Protein AF-0000000080867772 (afdb_homodimer)

Secondary structure (DSSP, 8-state):
----EEEBPTTTTHHHHTT--EEEGGGB-TTTS-GGGSPTT-EEEEE-TTS-EEEEEEE-TTSSEEEEEEESSTT--S-HHHHHHHHHHHHHHHHHH-SSSEEEEEEGGGGT-TTEEEEEETTEEEEEE-SHHHHHTHHHHHHHHHHHT--SEEEEEE--HHHHHTTPPPEEEEEEE---SS-EEEETTEEEE--TTTSSTTS--GGGHHHHHHHHTT-TT-EEEEES-TTTHHHHHHHHTT-SEEEEEES-HHHHHHHHHHHHHTT-TTTEEEEES-HHHHHHHHHHTT--EEEEEE-PPPS-SSGGGHHHHHHHHHHHHHHHHTTEEEEEEEEEEE--TTS-HHHHHHHHHHHHHHTT-EEEEEEEE---TTSPBPTT-GGG---EEEEEEEE--/---EEEEBPTTTTHHHHTT--EEEGGGB-TTTS-GGGSPTT-EEEEE-TTS-EEEEEEE-TTSSEEEEEEESSTT--S-HHHHHHHHHHHHHHHHHH-SSSEEEEEEGGGGT-TTEEEEEETTEEEEEE-SHHHHHTHHHHHHHHHHHT--SEEEEEE--HHHHHTTPPPEEEEEEE---SS-EEEETTEEEE--TTTSSTTS--GGGHHHHHHHHTT-TT-EEEEES-TTTHHHHHHHHTT-SEEEEEES-HHHHHHHHHHHHHTT-TTTEEEEES-HHHHHHHHHHTT--EEEEEE-PPPS-SSGGGHHHHHHHHHHHHHHHHTTEEEEEEEEEEE--TTS-HHHHHHHHHHHHHHTT-EEEEEEEE---TTSPBPTT-GGG---EEEEEEEE--

Nearest PDB structures (foldseek):
  2as0-assembly1_B  TM=9.443E-01  e=1.369E-43  Pyrococcus horikoshii
  2cww-assembly1_A-2  TM=9.146E-01  e=2.045E-39  Thermus thermophilus HB8
  3vse-assembly4_D  TM=9.053E-01  e=2.136E-34  Staphylococcus aureus subsp. aureus Mu50
  3vse-assembly1_A  TM=8.971E-01  e=1.516E-34  Staphylococcus aureus subsp. aureus Mu50
  3vse-assembly3_C  TM=9.088E-01  e=1.774E-33  Staphylococcus aureus subsp. aureus Mu50

Solvent-accessible surface area (backbone atoms only — not comparable to full-atom values): 39852 Å² total; per-residue (Å²): 127,85,76,46,61,41,35,26,29,82,78,52,49,53,55,47,72,60,60,30,47,72,37,45,54,89,35,46,28,47,85,84,28,55,49,84,78,49,60,66,21,42,65,24,35,32,19,37,60,85,62,50,74,53,7,16,24,25,28,29,60,83,29,64,65,17,27,40,49,64,28,69,43,58,86,42,64,91,44,43,66,51,46,35,51,42,50,49,55,32,46,54,54,47,59,65,75,38,97,58,61,52,44,39,53,34,42,14,61,33,52,62,38,60,44,33,37,29,38,32,38,64,49,35,34,36,33,28,54,33,31,44,36,46,52,69,40,43,68,42,46,53,51,23,44,42,73,74,66,52,54,56,19,34,32,40,44,28,70,50,70,57,20,50,64,55,72,45,81,69,48,73,46,73,78,36,67,66,78,65,99,68,47,52,43,62,58,97,91,38,58,38,73,41,41,59,84,79,42,63,81,62,26,65,73,61,43,44,51,58,47,47,55,58,50,34,70,68,26,60,70,26,37,35,38,21,40,56,27,51,57,21,72,59,37,45,44,27,41,75,40,41,20,58,32,24,41,31,24,24,66,46,61,70,32,44,52,40,25,52,49,25,18,47,74,65,73,33,53,89,32,49,44,75,44,79,34,51,65,69,58,47,48,51,51,39,50,76,70,64,49,69,24,40,30,40,38,39,50,53,78,59,64,26,88,48,77,89,33,38,69,62,20,52,50,50,51,28,51,51,47,32,57,54,54,70,28,37,44,65,74,11,38,37,37,48,38,41,58,18,67,72,56,50,70,68,53,54,42,48,32,50,35,51,26,29,51,74,68,71,39,43,55,25,37,39,42,72,40,48,49,21,55,53,42,24,22,26,60,56,39,68,80,54,61,34,42,40,31,37,34,28,40,36,30,67,129,127,88,76,46,62,42,34,27,29,82,80,52,50,53,56,48,73,58,61,29,47,72,37,44,55,89,36,45,28,47,86,85,29,54,50,84,76,49,61,66,21,42,65,25,33,32,18,37,60,86,62,50,74,54,7,15,24,27,27,29,59,84,28,66,66,17,27,39,48,64,29,72,44,58,86,41,63,90,43,44,69,51,47,35,52,41,51,49,55,33,45,55,53,47,58,66,73,36,96,59,61,51,44,38,53,33,41,14,60,33,51,62,38,60,44,34,36,29,39,31,37,64,50,34,35,34,31,29,55,33,30,45,36,45,50,69,40,43,68,42,46,53,52,23,44,42,71,74,67,54,54,55,19,34,32,42,44,28,70,48,69,58,20,50,63,54,73,46,81,69,46,73,45,72,79,36,68,65,80,64,98,68,47,51,42,62,58,97,92,38,58,40,72,41,42,58,84,79,43,64,81,62,27,67,73,59,42,44,51,58,48,46,55,58,50,33,70,68,26,60,69,26,36,35,38,20,39,54,25,51,56,21,72,61,36,45,44,27,41,76,40,41,21,58,32,25,40,30,24,23,66,47,61,71,32,44,52,41,24,52,50,26,19,47,74,66,74,32,52,90,32,47,45,77,43,76,34,52,66,70,57,47,48,51,50,38,52,74,70,66,50,69,25,42,30,41,38,40,49,50,77,61,63,26,89,49,77,89,33,39,68,62,20,52,50,49,52,28,51,51,48,32,57,53,55,69,28,37,45,66,74,13,37,37,38,48,39,41,57,17,65,71,56,48,70,70,52,55,41,49,32,50,35,51,28,30,50,74,66,73,38,43,58,25,37,39,40,73,40,48,48,20,56,54,42,24,21,26,58,56,38,66,79,53,62,33,41,40,32,36,33,29,42,38,29,67,129

Structure (mmCIF, N/CA/C/O backbone):
data_AF-0000000080867772-model_v1
#
loop_
_entity.id
_entity.type
_entity.pdbx_description
1 polymer 'Class I SAM-dependent rRNA methyltransferase'
#
loop_
_atom_site.group_PDB
_atom_site.id
_atom_site.type_symbol
_atom_site.label_atom_id
_atom_site.label_alt_id
_atom_site.label_comp_id
_atom_site.label_asym_id
_atom_site.label_entity_id
_atom_site.label_seq_id
_atom_site.pdbx_PDB_ins_code
_atom_site.Cartn_x
_atom_site.Cartn_y
_atom_site.Cartn_z
_atom_site.occupancy
_atom_site.B_iso_or_equiv
_atom_site.auth_seq_id
_atom_site.auth_comp_id
_atom_site.auth_asym_id
_atom_site.auth_atom_id
_atom_site.pdbx_PDB_model_num
ATOM 1 N N . MET A 1 1 ? 3.357 -47.375 -10.312 1 36 1 MET A N 1
ATOM 2 C CA . MET A 1 1 ? 4.465 -46.906 -9.492 1 36 1 MET A CA 1
ATOM 3 C C . MET A 1 1 ? 3.99 -46.531 -8.086 1 36 1 MET A C 1
ATOM 5 O O . MET A 1 1 ? 2.951 -45.875 -7.93 1 36 1 MET A O 1
ATOM 9 N N . THR A 1 2 ? 4.18 -47.156 -7.055 1 45.31 2 THR A N 1
ATOM 10 C CA . THR A 1 2 ? 3.715 -47.031 -5.676 1 45.31 2 THR A CA 1
ATOM 11 C C . THR A 1 2 ? 3.844 -45.594 -5.195 1 45.31 2 THR A C 1
ATOM 13 O O . THR A 1 2 ? 4.941 -45.031 -5.191 1 45.31 2 THR A O 1
ATOM 16 N N . GLN A 1 3 ? 2.855 -44.812 -5.242 1 62.12 3 GLN A N 1
ATOM 17 C CA . GLN A 1 3 ? 2.881 -43.375 -4.945 1 62.12 3 GLN A CA 1
ATOM 18 C C . GLN A 1 3 ? 3.398 -43.125 -3.535 1 62.12 3 GLN A C 1
ATOM 20 O O . GLN A 1 3 ? 2.887 -43.688 -2.566 1 62.12 3 GLN A O 1
ATOM 25 N N . HIS A 1 4 ? 4.703 -42.625 -3.357 1 85.69 4 HIS A N 1
ATOM 26 C CA . HIS A 1 4 ? 5.293 -42.219 -2.084 1 85.69 4 HIS A CA 1
ATOM 27 C C . HIS A 1 4 ? 4.363 -41.281 -1.308 1 85.69 4 HIS A C 1
ATOM 29 O O . HIS A 1 4 ? 3.588 -40.531 -1.904 1 85.69 4 HIS A O 1
ATOM 35 N N . THR A 1 5 ? 4.141 -41.812 -0.083 1 93.81 5 THR A N 1
ATOM 36 C CA . THR A 1 5 ? 3.324 -40.969 0.802 1 93.81 5 THR A CA 1
ATOM 37 C C . THR A 1 5 ? 4.199 -40.25 1.819 1 93.81 5 THR A C 1
ATOM 39 O O . THR A 1 5 ? 5.336 -40.656 2.064 1 93.81 5 THR A O 1
ATOM 42 N N . LEU A 1 6 ? 3.742 -39.125 2.244 1 96.5 6 LEU A N 1
ATOM 43 C CA . LEU A 1 6 ? 4.328 -38.344 3.32 1 96.5 6 LEU A CA 1
ATOM 44 C C . LEU A 1 6 ? 3.303 -38.062 4.414 1 96.5 6 LEU A C 1
ATOM 46 O O . LEU A 1 6 ? 2.398 -37.25 4.23 1 96.5 6 LEU A O 1
ATOM 50 N N . ARG A 1 7 ? 3.486 -38.75 5.543 1 97.5 7 ARG A N 1
ATOM 51 C CA . ARG A 1 7 ? 2.521 -38.656 6.637 1 97.5 7 ARG A CA 1
ATOM 52 C C . ARG A 1 7 ? 2.877 -37.5 7.582 1 97.5 7 ARG A C 1
ATOM 54 O O . ARG A 1 7 ? 4.027 -37.375 8.008 1 97.5 7 ARG A O 1
ATOM 61 N N . LEU A 1 8 ? 1.886 -36.688 7.879 1 98.12 8 LEU A N 1
ATOM 62 C CA . LEU A 1 8 ? 2.08 -35.562 8.805 1 98.12 8 LEU A CA 1
ATOM 63 C C . LEU A 1 8 ? 1.881 -36.031 10.242 1 98.12 8 LEU A C 1
ATOM 65 O O . LEU A 1 8 ? 1.148 -36.969 10.508 1 98.12 8 LEU A O 1
ATOM 69 N N . LYS A 1 9 ? 2.58 -35.312 11.156 1 97.81 9 LYS A N 1
ATOM 70 C CA . LYS A 1 9 ? 2.299 -35.469 12.578 1 97.81 9 LYS A CA 1
ATOM 71 C C . LYS A 1 9 ? 0.908 -34.938 12.922 1 97.81 9 LYS A C 1
ATOM 73 O O . LYS A 1 9 ? 0.296 -34.219 12.133 1 97.81 9 LYS A O 1
ATOM 78 N N . LYS A 1 10 ? 0.5 -35.312 14.109 1 96.25 10 LYS A N 1
ATOM 79 C CA . LYS A 1 10 ? -0.792 -34.812 14.586 1 96.25 10 LYS A CA 1
ATOM 80 C C . LYS A 1 10 ? -0.831 -33.281 14.609 1 96.25 10 LYS A C 1
ATOM 82 O O . LYS A 1 10 ? 0.127 -32.656 15.039 1 96.25 10 LYS A O 1
ATOM 87 N N . ASN A 1 11 ? -1.856 -32.625 13.992 1 94.44 11 ASN A N 1
ATOM 88 C CA . ASN A 1 11 ? -2.166 -31.219 13.984 1 94.44 11 ASN A CA 1
ATOM 89 C C . ASN A 1 11 ? -1.262 -30.453 13.023 1 94.44 11 ASN A C 1
ATOM 91 O O . ASN A 1 11 ? -1.362 -29.219 12.914 1 94.44 11 ASN A O 1
ATOM 95 N N . ALA A 1 12 ? -0.352 -31.172 12.336 1 95.69 12 ALA A N 1
ATOM 96 C CA . ALA A 1 12 ? 0.553 -30.5 11.406 1 95.69 12 ALA A CA 1
ATOM 97 C C . ALA A 1 12 ? -0.167 -30.141 10.117 1 95.69 12 ALA A C 1
ATOM 99 O O . ALA A 1 12 ? 0.398 -29.453 9.258 1 95.69 12 ALA A O 1
ATOM 100 N N . ASP A 1 13 ? -1.428 -30.547 10.008 1 95.94 13 ASP A N 1
ATOM 101 C CA . ASP A 1 13 ? -2.178 -30.281 8.781 1 95.94 13 ASP A CA 1
ATOM 102 C C . ASP A 1 13 ? -2.924 -28.953 8.859 1 95.94 13 ASP A C 1
ATOM 104 O O . ASP A 1 13 ? -3.551 -28.531 7.891 1 95.94 13 ASP A O 1
ATOM 108 N N . ARG A 1 14 ? -2.908 -28.281 9.984 1 94.75 14 ARG A N 1
ATOM 109 C CA . ARG A 1 14 ? -3.678 -27.062 10.211 1 94.75 14 ARG A CA 1
ATOM 110 C C . ARG A 1 14 ? -3.281 -25.969 9.227 1 94.75 14 ARG A C 1
ATOM 112 O O . ARG A 1 14 ? -4.145 -25.312 8.641 1 94.75 14 ARG A O 1
ATOM 119 N N . ARG A 1 15 ? -2.016 -25.719 9.047 1 94.06 15 ARG A N 1
ATOM 120 C CA . ARG A 1 15 ? -1.513 -24.688 8.141 1 94.06 15 ARG A CA 1
ATOM 121 C C . ARG A 1 15 ? -1.924 -24.969 6.703 1 94.06 15 ARG A C 1
ATOM 123 O O . ARG A 1 15 ? -2.271 -24.062 5.957 1 94.06 15 ARG A O 1
ATOM 130 N N . LEU A 1 16 ? -1.873 -26.266 6.344 1 95.44 16 LEU A N 1
ATOM 131 C CA . LEU A 1 16 ? -2.279 -26.672 5 1 95.44 16 LEU A CA 1
ATOM 132 C C . LEU A 1 16 ? -3.775 -26.438 4.797 1 95.44 16 LEU A C 1
ATOM 134 O O . LEU A 1 16 ? -4.203 -26 3.729 1 95.44 16 LEU A O 1
ATOM 138 N N . LYS A 1 17 ? -4.508 -26.797 5.84 1 94.75 17 LYS A N 1
ATOM 139 C CA . LYS A 1 17 ? -5.953 -26.578 5.785 1 94.75 17 LYS A CA 1
ATOM 140 C C . LYS A 1 17 ? -6.285 -25.094 5.652 1 94.75 17 LYS A C 1
ATOM 142 O O . LYS A 1 17 ? -7.293 -24.734 5.043 1 94.75 17 LYS A O 1
ATOM 147 N N . ALA A 1 18 ? -5.402 -24.266 6.145 1 94.56 18 ALA A N 1
ATOM 148 C CA . ALA A 1 18 ? -5.586 -22.828 6.07 1 94.56 18 ALA A CA 1
ATOM 149 C C . ALA A 1 18 ? -5.105 -22.281 4.727 1 94.56 18 ALA A C 1
ATOM 151 O O . ALA A 1 18 ? -5.227 -21.078 4.457 1 94.56 18 ALA A O 1
ATOM 152 N N . GLY A 1 19 ? -4.57 -23.094 3.938 1 95.5 19 GLY A N 1
ATOM 153 C CA . GLY A 1 19 ? -4.246 -22.703 2.576 1 95.5 19 GLY A CA 1
ATOM 154 C C . GLY A 1 19 ? -2.754 -22.625 2.314 1 95.5 19 GLY A C 1
ATOM 155 O O . GLY A 1 19 ? -2.328 -22.359 1.188 1 95.5 19 GLY A O 1
ATOM 156 N N . HIS A 1 20 ? -1.961 -22.859 3.348 1 97.31 20 HIS A N 1
ATOM 157 C CA . HIS A 1 20 ? -0.513 -22.781 3.188 1 97.31 20 HIS A CA 1
ATOM 158 C C . HIS A 1 20 ? -0 -23.891 2.287 1 97.31 20 HIS A C 1
ATOM 160 O O . HIS A 1 20 ? -0.637 -24.953 2.17 1 97.31 20 HIS A O 1
ATOM 166 N N . LEU A 1 21 ? 1.203 -23.703 1.698 1 98.31 21 LEU A N 1
ATOM 167 C CA . LEU A 1 21 ? 1.675 -24.656 0.701 1 98.31 21 LEU A CA 1
ATOM 168 C C . LEU A 1 21 ? 2.939 -25.359 1.18 1 98.31 21 LEU A C 1
ATOM 170 O O . LEU A 1 21 ? 3.371 -26.344 0.578 1 98.31 21 LEU A O 1
ATOM 174 N N . TRP A 1 22 ? 3.5 -24.906 2.248 1 98.25 22 TRP A N 1
ATOM 175 C CA . TRP A 1 22 ? 4.793 -25.422 2.678 1 98.25 22 TRP A CA 1
ATOM 176 C C . TRP A 1 22 ? 4.621 -26.469 3.779 1 98.25 22 TRP A C 1
ATOM 178 O O . TRP A 1 22 ? 3.729 -26.344 4.625 1 98.25 22 TRP A O 1
ATOM 188 N N . LEU A 1 23 ? 5.383 -27.438 3.766 1 97.88 23 LEU A N 1
ATOM 189 C CA . LEU A 1 23 ? 5.555 -28.406 4.84 1 97.88 23 LEU A CA 1
ATOM 190 C C . LEU A 1 23 ? 6.969 -28.359 5.406 1 97.88 23 LEU A C 1
ATOM 192 O O . LEU A 1 23 ? 7.945 -28.344 4.648 1 97.88 23 LEU A O 1
ATOM 196 N N . TYR A 1 24 ? 7.062 -28.359 6.641 1 97.38 24 TYR A N 1
ATOM 197 C CA . TYR A 1 24 ? 8.359 -28.312 7.305 1 97.38 24 TYR A CA 1
ATOM 198 C C . TYR A 1 24 ? 8.781 -29.703 7.766 1 97.38 24 TYR A C 1
ATOM 200 O O . TYR A 1 24 ? 7.938 -30.531 8.109 1 97.38 24 TYR A O 1
ATOM 208 N N . SER A 1 25 ? 10.078 -29.891 7.84 1 96.25 25 SER A N 1
ATOM 209 C CA . SER A 1 25 ? 10.633 -31.203 8.148 1 96.25 25 SER A CA 1
ATOM 210 C C . SER A 1 25 ? 10.172 -31.703 9.516 1 96.25 25 SER A C 1
ATOM 212 O O . SER A 1 25 ? 9.938 -32.906 9.703 1 96.25 25 SER A O 1
ATOM 214 N N . ASN A 1 26 ? 9.992 -30.781 10.453 1 96.12 26 ASN A N 1
ATOM 215 C CA . ASN A 1 26 ? 9.617 -31.156 11.812 1 96.12 26 ASN A CA 1
ATOM 216 C C . ASN A 1 26 ? 8.141 -31.531 11.906 1 96.12 26 ASN A C 1
ATOM 218 O O . ASN A 1 26 ? 7.684 -32.031 12.945 1 96.12 26 ASN A O 1
ATOM 222 N N . GLU A 1 27 ? 7.441 -31.359 10.836 1 97.25 27 GLU A N 1
ATOM 223 C CA . GLU A 1 27 ? 6.012 -31.641 10.82 1 97.25 27 GLU A CA 1
ATOM 224 C C . GLU A 1 27 ? 5.73 -33.031 10.281 1 97.25 27 GLU A C 1
ATOM 226 O O . GLU A 1 27 ? 4.59 -33.5 10.32 1 97.25 27 GLU A O 1
ATOM 231 N N . ILE A 1 28 ? 6.707 -33.75 9.844 1 97 28 ILE A N 1
ATOM 232 C CA . ILE A 1 28 ? 6.559 -35.031 9.188 1 97 28 ILE A CA 1
ATOM 233 C C . ILE A 1 28 ? 6.699 -36.156 10.211 1 97 28 ILE A C 1
ATOM 235 O O . ILE A 1 28 ? 7.566 -36.094 11.086 1 97 28 ILE A O 1
ATOM 239 N N . ASP A 1 29 ? 5.859 -37.094 10.156 1 97.06 29 ASP A N 1
ATOM 240 C CA . ASP A 1 29 ? 6.02 -38.344 10.922 1 97.06 29 ASP A CA 1
ATOM 241 C C . ASP A 1 29 ? 7.055 -39.25 10.273 1 97.06 29 ASP A C 1
ATOM 243 O O . ASP A 1 29 ? 6.703 -40.156 9.492 1 97.06 29 ASP A O 1
ATOM 247 N N . ILE A 1 30 ? 8.242 -39.188 10.664 1 94.44 30 ILE A N 1
ATOM 248 C CA . ILE A 1 30 ? 9.359 -39.844 9.992 1 94.44 30 ILE A CA 1
ATOM 249 C C . ILE A 1 30 ? 9.359 -41.344 10.336 1 94.44 30 ILE A C 1
ATOM 251 O O . ILE A 1 30 ? 10.055 -42.125 9.695 1 94.44 30 ILE A O 1
ATOM 255 N N . GLN A 1 31 ? 8.695 -41.75 11.352 1 94.19 31 GLN A N 1
ATOM 256 C CA . GLN A 1 31 ? 8.562 -43.156 11.656 1 94.19 31 GLN A CA 1
ATOM 257 C C . GLN A 1 31 ? 7.664 -43.844 10.641 1 94.19 31 GLN A C 1
ATOM 259 O O . GLN A 1 31 ? 7.98 -44.938 10.18 1 94.19 31 GLN A O 1
ATOM 264 N N . ALA A 1 32 ? 6.613 -43.156 10.375 1 93.31 32 ALA A N 1
ATOM 265 C CA . ALA A 1 32 ? 5.68 -43.719 9.398 1 93.31 32 ALA A CA 1
ATOM 266 C C . ALA A 1 32 ? 6.227 -43.562 7.98 1 93.31 32 ALA A C 1
ATOM 268 O O . ALA A 1 32 ? 6.066 -44.469 7.156 1 93.31 32 ALA A O 1
ATOM 269 N N . THR A 1 33 ? 6.789 -42.438 7.684 1 92.88 33 THR A N 1
ATOM 270 C CA . THR A 1 33 ? 7.359 -42.125 6.371 1 92.88 33 THR A CA 1
ATOM 271 C C . THR A 1 33 ? 8.758 -41.531 6.508 1 92.88 33 THR A C 1
ATOM 273 O O . THR A 1 33 ? 8.906 -40.344 6.672 1 92.88 33 THR A O 1
ATOM 276 N N . PRO A 1 34 ? 9.742 -42.344 6.387 1 92.5 34 PRO A N 1
ATOM 277 C CA . PRO A 1 34 ? 11.102 -41.844 6.543 1 92.5 34 PRO A CA 1
ATOM 278 C C . PRO A 1 34 ? 11.484 -40.844 5.453 1 92.5 34 PRO A C 1
ATOM 280 O O . PRO A 1 34 ? 11.742 -41.219 4.312 1 92.5 34 PRO A O 1
ATOM 283 N N . LEU A 1 35 ? 11.562 -39.625 5.801 1 92.94 35 LEU A N 1
ATOM 284 C CA . LEU A 1 35 ? 11.812 -38.5 4.902 1 92.94 35 LEU A CA 1
ATOM 285 C C . LEU A 1 35 ? 13.156 -38.656 4.199 1 92.94 35 LEU A C 1
ATOM 287 O O . LEU A 1 35 ? 13.273 -38.375 3.006 1 92.94 35 LEU A O 1
ATOM 291 N N . LYS A 1 36 ? 14.156 -39.156 4.883 1 91.12 36 LYS A N 1
ATOM 292 C CA . LYS A 1 36 ? 15.531 -39.25 4.395 1 91.12 36 LYS A CA 1
ATOM 293 C C . LYS A 1 36 ? 15.633 -40.188 3.199 1 91.12 36 LYS A C 1
ATOM 295 O O . LYS A 1 36 ? 16.594 -40.094 2.424 1 91.12 36 LYS A O 1
ATOM 300 N N . ASP A 1 37 ? 14.727 -41.031 3.012 1 91.38 37 ASP A N 1
ATOM 301 C CA . ASP A 1 37 ? 14.766 -42.031 1.969 1 91.38 37 ASP A CA 1
ATOM 302 C C . ASP A 1 37 ? 14.141 -41.531 0.674 1 91.38 37 ASP A C 1
ATOM 304 O O . ASP A 1 37 ? 14.188 -42.219 -0.355 1 91.38 37 ASP A O 1
ATOM 308 N N . ILE A 1 38 ? 13.656 -40.375 0.699 1 94.38 38 ILE A N 1
ATOM 309 C CA . ILE A 1 38 ? 12.961 -39.844 -0.469 1 94.38 38 ILE A CA 1
ATOM 310 C C . ILE A 1 38 ? 13.938 -39.062 -1.335 1 94.38 38 ILE A C 1
ATOM 312 O O . ILE A 1 38 ? 14.688 -38.219 -0.828 1 94.38 38 ILE A O 1
ATOM 316 N N . VAL A 1 39 ? 13.93 -39.344 -2.621 1 95.06 39 VAL A N 1
ATOM 317 C CA . VAL A 1 39 ? 14.781 -38.656 -3.572 1 95.06 39 VAL A CA 1
ATOM 318 C C . VAL A 1 39 ? 14.273 -37.219 -3.748 1 95.06 39 VAL A C 1
ATOM 320 O O . VAL A 1 39 ? 13.07 -37 -3.932 1 95.06 39 VAL A O 1
ATOM 323 N N . PRO A 1 40 ? 15.188 -36.188 -3.66 1 96.25 40 PRO A N 1
ATOM 324 C CA . PRO A 1 40 ? 14.75 -34.812 -3.881 1 96.25 40 PRO A CA 1
ATOM 325 C C . PRO A 1 40 ? 14 -34.625 -5.199 1 96.25 40 PRO A C 1
ATOM 327 O O . PRO A 1 40 ? 14.438 -35.156 -6.234 1 96.25 40 PRO A O 1
ATOM 330 N N . GLY A 1 41 ? 12.836 -33.906 -5.133 1 96.62 41 GLY A N 1
ATOM 331 C CA . GLY A 1 41 ? 12.039 -33.625 -6.316 1 96.62 41 GLY A CA 1
ATOM 332 C C . GLY A 1 41 ? 10.898 -34.625 -6.512 1 96.62 41 GLY A C 1
ATOM 333 O O . GLY A 1 41 ? 10.008 -34.406 -7.336 1 96.62 41 GLY A O 1
ATOM 334 N N . THR A 1 42 ? 10.898 -35.688 -5.711 1 96.94 42 THR A N 1
ATOM 335 C CA . THR A 1 42 ? 9.867 -36.688 -5.828 1 96.94 42 THR A CA 1
ATOM 336 C C . THR A 1 42 ? 8.508 -36.156 -5.418 1 96.94 42 THR A C 1
ATOM 338 O O . THR A 1 42 ? 8.398 -35.406 -4.43 1 96.94 42 THR A O 1
ATOM 341 N N . GLN A 1 43 ? 7.52 -36.469 -6.223 1 97.69 43 GLN A N 1
ATOM 342 C CA . GLN A 1 43 ? 6.152 -36.125 -5.844 1 97.69 43 GLN A CA 1
ATOM 343 C C . GLN A 1 43 ? 5.547 -37.188 -4.941 1 97.69 43 GLN A C 1
ATOM 345 O O . GLN A 1 43 ? 5.742 -38.406 -5.172 1 97.69 43 GLN A O 1
ATOM 350 N N . VAL A 1 44 ? 4.863 -36.781 -3.916 1 97.56 44 VAL A N 1
ATOM 351 C CA . VAL A 1 44 ? 4.285 -37.688 -2.939 1 97.56 44 VAL A CA 1
ATOM 352 C C . VAL A 1 44 ? 2.855 -37.25 -2.611 1 97.56 44 VAL A C 1
ATOM 354 O O . VAL A 1 44 ? 2.484 -36.094 -2.811 1 97.56 44 VAL A O 1
ATOM 357 N N . VAL A 1 45 ? 2.057 -38.188 -2.232 1 97.75 45 VAL A N 1
ATOM 358 C CA . VAL A 1 45 ? 0.759 -37.875 -1.645 1 97.75 45 VAL A CA 1
ATOM 359 C C . VAL A 1 45 ? 0.935 -37.5 -0.172 1 97.75 45 VAL A C 1
ATOM 361 O O . VAL A 1 45 ? 1.493 -38.281 0.605 1 97.75 45 VAL A O 1
ATOM 364 N N . VAL A 1 46 ? 0.523 -36.344 0.228 1 97.94 46 VAL A N 1
ATOM 365 C CA . VAL A 1 46 ? 0.569 -35.906 1.617 1 97.94 46 VAL A CA 1
ATOM 366 C C . VAL A 1 46 ? -0.661 -36.406 2.363 1 97.94 46 VAL A C 1
ATOM 368 O O . VAL A 1 46 ? -1.79 -36.25 1.893 1 97.94 46 VAL A O 1
ATOM 371 N N . GLU A 1 47 ? -0.392 -37 3.473 1 97.56 47 GLU A N 1
ATOM 372 C CA . GLU A 1 47 ? -1.483 -37.531 4.281 1 97.56 47 GLU A CA 1
ATOM 373 C C . GLU A 1 47 ? -1.494 -36.906 5.676 1 97.56 47 GLU A C 1
ATOM 375 O O . GLU A 1 47 ? -0.436 -36.656 6.254 1 97.56 47 GLU A O 1
ATOM 380 N N . ALA A 1 48 ? -2.682 -36.656 6.164 1 97.38 48 ALA A N 1
ATOM 381 C CA . ALA A 1 48 ? -2.818 -36.25 7.562 1 97.38 48 ALA A CA 1
ATOM 382 C C . ALA A 1 48 ? -2.4 -37.375 8.5 1 97.38 48 ALA A C 1
ATOM 384 O O . ALA A 1 48 ? -2.057 -38.469 8.047 1 97.38 48 ALA A O 1
ATOM 385 N N . ALA A 1 49 ? -2.391 -37.094 9.773 1 97.12 49 ALA A N 1
ATOM 386 C CA . ALA A 1 49 ? -1.973 -38.062 10.773 1 97.12 49 ALA A CA 1
ATOM 387 C C . ALA A 1 49 ? -2.865 -39.312 10.734 1 97.12 49 ALA A C 1
ATOM 389 O O . ALA A 1 49 ? -2.41 -40.438 11.016 1 97.12 49 ALA A O 1
ATOM 390 N N . ASN A 1 50 ? -4.086 -39.188 10.312 1 96 50 ASN A N 1
ATOM 391 C CA . ASN A 1 50 ? -5.047 -40.281 10.297 1 96 50 ASN A CA 1
ATOM 392 C C . ASN A 1 50 ? -5.031 -41.031 8.961 1 96 50 ASN A C 1
ATOM 394 O O . ASN A 1 50 ? -5.875 -41.906 8.719 1 96 50 ASN A O 1
ATOM 398 N N . GLY A 1 51 ? -4.23 -40.594 8.031 1 95.06 51 GLY A N 1
ATOM 399 C CA . GLY A 1 51 ? -4.07 -41.312 6.773 1 95.06 51 GLY A CA 1
ATOM 400 C C . GLY A 1 51 ? -4.867 -40.688 5.637 1 95.06 51 GLY A C 1
ATOM 401 O O . GLY A 1 51 ? -4.73 -41.125 4.484 1 95.06 51 GLY A O 1
ATOM 402 N N . LYS A 1 52 ? -5.617 -39.719 5.949 1 95.56 52 LYS A N 1
ATOM 403 C CA . LYS A 1 52 ? -6.418 -39.094 4.91 1 95.56 52 LYS A CA 1
ATOM 404 C C . LYS A 1 52 ? -5.539 -38.312 3.945 1 95.56 52 LYS A C 1
ATOM 406 O O . LYS A 1 52 ? -4.707 -37.5 4.371 1 95.56 52 LYS A O 1
ATOM 411 N N . GLY A 1 53 ? -5.773 -38.531 2.637 1 96.38 53 GLY A N 1
ATOM 412 C CA . GLY A 1 53 ? -5.027 -37.812 1.622 1 96.38 53 GLY A CA 1
ATOM 413 C C . GLY A 1 53 ? -5.379 -36.344 1.565 1 96.38 53 GLY A C 1
ATOM 414 O O . GLY A 1 53 ? -6.555 -35.969 1.562 1 96.38 53 GLY A O 1
ATOM 415 N N . MET A 1 54 ? -4.324 -35.469 1.525 1 96.56 54 MET A N 1
ATOM 416 C CA . MET A 1 54 ? -4.535 -34.031 1.539 1 96.56 54 MET A CA 1
ATOM 417 C C . MET A 1 54 ? -4.188 -33.406 0.187 1 96.56 54 MET A C 1
ATOM 419 O O . MET A 1 54 ? -4.613 -32.312 -0.122 1 96.56 54 MET A O 1
ATOM 423 N N . GLY A 1 55 ? -3.465 -34.094 -0.619 1 97.12 55 GLY A N 1
ATOM 424 C CA . GLY A 1 55 ? -3.016 -33.594 -1.908 1 97.12 55 GLY A CA 1
ATOM 425 C C . GLY A 1 55 ? -1.649 -34.125 -2.307 1 97.12 55 GLY A C 1
ATOM 426 O O . GLY A 1 55 ? -1.207 -35.156 -1.811 1 97.12 55 GLY A O 1
ATOM 427 N N . VAL A 1 56 ? -1.037 -33.5 -3.262 1 98.06 56 VAL A N 1
ATOM 428 C CA . VAL A 1 56 ? 0.271 -33.906 -3.764 1 98.06 56 VAL A CA 1
ATOM 429 C C . VAL A 1 56 ? 1.283 -32.781 -3.541 1 98.06 56 VAL A C 1
ATOM 431 O O . VAL A 1 56 ? 0.967 -31.594 -3.729 1 98.06 56 VAL A O 1
ATOM 434 N N . ALA A 1 57 ? 2.451 -33.125 -3.068 1 98.25 57 ALA A N 1
ATOM 435 C CA . ALA A 1 57 ? 3.586 -32.219 -2.908 1 98.25 57 ALA A CA 1
ATOM 436 C C . ALA A 1 57 ? 4.852 -32.812 -3.518 1 98.25 57 ALA A C 1
ATOM 438 O O . ALA A 1 57 ? 4.918 -34.031 -3.781 1 98.25 57 ALA A O 1
ATOM 439 N N . TYR A 1 58 ? 5.75 -32 -3.85 1 98.06 58 TYR A N 1
ATOM 440 C CA . TYR A 1 58 ? 7.09 -32.531 -4.105 1 98.06 58 TYR A CA 1
ATOM 441 C C . TYR A 1 58 ? 8 -32.281 -2.902 1 98.06 58 TYR A C 1
ATOM 443 O O . TYR A 1 58 ? 7.789 -31.359 -2.125 1 98.06 58 TYR A O 1
ATOM 451 N N . VAL A 1 59 ? 9.062 -33.125 -2.812 1 97.12 59 VAL A N 1
ATOM 452 C CA . VAL A 1 59 ? 9.797 -33.219 -1.555 1 97.12 59 VAL A CA 1
ATOM 453 C C . VAL A 1 59 ? 11.273 -32.906 -1.793 1 97.12 59 VAL A C 1
ATOM 455 O O . VAL A 1 59 ? 11.812 -33.219 -2.857 1 97.12 59 VAL A O 1
ATOM 458 N N . ASN A 1 60 ? 11.883 -32.219 -0.871 1 96.75 60 ASN A N 1
ATOM 459 C CA . ASN A 1 60 ? 13.328 -32.156 -0.668 1 96.75 60 ASN A CA 1
ATOM 460 C C . ASN A 1 60 ? 13.695 -32.375 0.796 1 96.75 60 ASN A C 1
ATOM 462 O O . ASN A 1 60 ? 13.641 -31.422 1.599 1 96.75 60 ASN A O 1
ATOM 466 N N . PRO A 1 61 ? 14.172 -33.594 1.116 1 94.5 61 PRO A N 1
ATOM 467 C CA . PRO A 1 61 ? 14.406 -33.938 2.521 1 94.5 61 PRO A CA 1
ATOM 468 C C . PRO A 1 61 ? 15.547 -33.125 3.143 1 94.5 61 PRO A C 1
ATOM 470 O O . PRO A 1 61 ? 15.719 -33.125 4.363 1 94.5 61 PRO A O 1
ATOM 473 N N . HIS A 1 62 ? 16.281 -32.438 2.41 1 92.75 62 HIS A N 1
ATOM 474 C CA . HIS A 1 62 ? 17.453 -31.719 2.898 1 92.75 62 HIS A CA 1
ATOM 475 C C . HIS A 1 62 ? 17.141 -30.266 3.201 1 92.75 62 HIS A C 1
ATOM 477 O O . HIS A 1 62 ? 18.031 -29.5 3.602 1 92.75 62 HIS A O 1
ATOM 483 N N . SER A 1 63 ? 15.984 -29.906 2.979 1 91.88 63 SER A N 1
ATOM 484 C CA . SER A 1 63 ? 15.57 -28.516 3.201 1 91.88 63 SER A CA 1
ATOM 485 C C . SER A 1 63 ? 14.656 -28.406 4.414 1 91.88 63 SER A C 1
ATOM 487 O O . SER A 1 63 ? 13.969 -29.359 4.777 1 91.88 63 SER A O 1
ATOM 489 N N . LEU A 1 64 ? 14.656 -27.219 5.07 1 91.62 64 LEU A N 1
ATOM 490 C CA . LEU A 1 64 ? 13.719 -26.938 6.156 1 91.62 64 LEU A CA 1
ATOM 491 C C . LEU A 1 64 ? 12.281 -27.047 5.668 1 91.62 64 LEU A C 1
ATOM 493 O O . LEU A 1 64 ? 11.445 -27.672 6.324 1 91.62 64 LEU A O 1
AT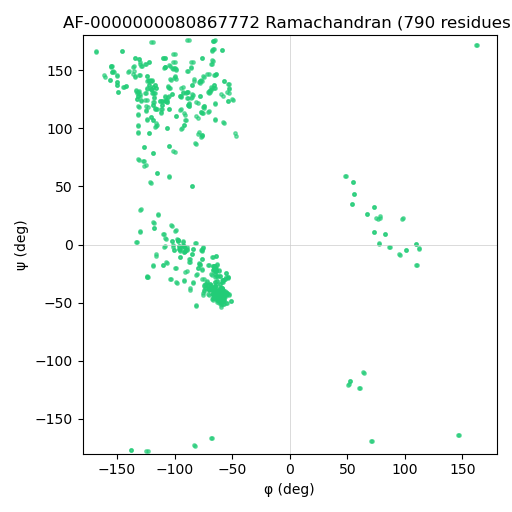OM 497 N N . ILE A 1 65 ? 12.008 -26.312 4.594 1 96 65 ILE A N 1
ATOM 498 C CA . ILE A 1 65 ? 10.766 -26.594 3.875 1 96 65 ILE A CA 1
ATOM 499 C C . ILE A 1 65 ? 10.922 -27.859 3.047 1 96 65 ILE A C 1
ATOM 501 O O . ILE A 1 65 ? 11.375 -27.812 1.901 1 96 65 ILE A O 1
ATOM 505 N N . CYS A 1 66 ? 10.531 -28.938 3.582 1 97 66 CYS A N 1
ATOM 506 C CA . CYS A 1 66 ? 10.922 -30.234 3.023 1 97 66 CYS A CA 1
ATOM 507 C C . CYS A 1 66 ? 9.953 -30.672 1.93 1 97 66 CYS A C 1
ATOM 509 O O . CYS A 1 66 ? 10.211 -31.641 1.214 1 97 66 CYS A O 1
ATOM 511 N N . ALA A 1 67 ? 8.844 -29.984 1.853 1 97.69 67 ALA A N 1
ATOM 512 C CA . ALA A 1 67 ? 7.891 -30.281 0.789 1 97.69 67 ALA A CA 1
ATOM 513 C C . ALA A 1 67 ? 7.02 -29.078 0.471 1 97.69 67 ALA A C 1
ATOM 515 O O . ALA A 1 67 ? 6.816 -28.203 1.323 1 97.69 67 ALA A O 1
ATOM 516 N N . ARG A 1 68 ? 6.527 -28.984 -0.742 1 98.19 68 ARG A N 1
ATOM 517 C CA . ARG A 1 68 ? 5.648 -27.906 -1.207 1 98.19 68 ARG A CA 1
ATOM 518 C C . ARG A 1 68 ? 4.453 -28.484 -1.964 1 98.19 68 ARG A C 1
ATOM 520 O O . ARG A 1 68 ? 4.617 -29.219 -2.936 1 98.19 68 ARG A O 1
ATOM 527 N N . MET A 1 69 ? 3.273 -28.109 -1.512 1 98.19 69 MET A N 1
ATOM 528 C CA . MET A 1 69 ? 2.029 -28.578 -2.115 1 98.19 69 MET A CA 1
ATOM 529 C C . MET A 1 69 ? 1.879 -28.047 -3.537 1 98.19 69 MET A C 1
ATOM 531 O O . MET A 1 69 ? 2.109 -26.859 -3.789 1 98.19 69 MET A O 1
ATOM 535 N N . VAL A 1 70 ? 1.435 -28.922 -4.484 1 97.88 70 VAL A N 1
ATOM 536 C CA . VAL A 1 70 ? 1.178 -28.469 -5.848 1 97.88 70 VAL A CA 1
ATOM 537 C C . VAL A 1 70 ? -0.295 -28.688 -6.195 1 97.88 70 VAL A C 1
ATOM 539 O O . VAL A 1 70 ? -0.798 -28.125 -7.168 1 97.88 70 VAL A O 1
ATOM 542 N N . SER A 1 71 ? -0.916 -29.516 -5.414 1 96.38 71 SER A N 1
ATOM 543 C CA . SER A 1 71 ? -2.33 -29.797 -5.648 1 96.38 71 SER A CA 1
ATOM 544 C C . SER A 1 71 ? -3.029 -30.234 -4.367 1 96.38 71 SER A C 1
ATOM 546 O O . SER A 1 71 ? -2.42 -30.891 -3.516 1 96.38 71 SER A O 1
ATOM 548 N N . ARG A 1 72 ? -4.27 -29.922 -4.262 1 94.44 72 ARG A N 1
ATOM 549 C CA . ARG A 1 72 ? -5.066 -30.375 -3.131 1 94.44 72 ARG A CA 1
ATOM 550 C C . ARG A 1 72 ? -5.828 -31.656 -3.48 1 94.44 72 ARG A C 1
ATOM 552 O O . ARG A 1 72 ? -6.531 -32.219 -2.639 1 94.44 72 ARG A O 1
ATOM 559 N N . ASP A 1 73 ? -5.715 -32.062 -4.684 1 94.31 73 ASP A N 1
ATOM 560 C CA . ASP A 1 73 ? -6.219 -33.344 -5.145 1 94.31 73 ASP A CA 1
ATOM 561 C C . ASP A 1 73 ? -5.125 -34.406 -5.109 1 94.31 73 ASP A C 1
ATOM 563 O O . ASP A 1 73 ? -4.156 -34.344 -5.871 1 94.31 73 ASP A O 1
ATOM 567 N N . PRO A 1 74 ? -5.32 -35.406 -4.293 1 95.56 74 PRO A N 1
ATOM 568 C CA . PRO A 1 74 ? -4.285 -36.438 -4.164 1 95.56 74 PRO A CA 1
ATOM 569 C C . PRO A 1 74 ? -4.047 -37.219 -5.465 1 95.56 74 PRO A C 1
ATOM 571 O O . PRO A 1 74 ? -3.059 -37.938 -5.582 1 95.56 74 PRO A O 1
ATOM 574 N N . LYS A 1 75 ? -4.895 -37.031 -6.453 1 95 75 LYS A N 1
ATOM 575 C CA . LYS A 1 75 ? -4.773 -37.781 -7.699 1 95 75 LYS A CA 1
ATOM 576 C C . LYS A 1 75 ? -4.113 -36.938 -8.781 1 95 75 LYS A C 1
ATOM 578 O O . LYS A 1 75 ? -3.836 -37.438 -9.883 1 95 75 LYS A O 1
ATOM 583 N N . GLN A 1 76 ? -3.893 -35.719 -8.414 1 95.12 76 GLN A N 1
ATOM 584 C CA . GLN A 1 76 ? -3.355 -34.812 -9.414 1 95.12 76 GLN A CA 1
ATOM 585 C C . GLN A 1 76 ? -1.957 -34.312 -9.031 1 95.12 76 GLN A C 1
ATOM 587 O O . GLN A 1 76 ? -1.808 -33.406 -8.211 1 95.12 76 GLN A O 1
ATOM 592 N N . GLY A 1 77 ? -0.99 -34.844 -9.672 1 95.88 77 GLY A N 1
ATOM 593 C CA . GLY A 1 77 ? 0.373 -34.375 -9.484 1 95.88 77 GLY A CA 1
ATOM 594 C C . GLY A 1 77 ? 0.748 -33.25 -10.422 1 95.88 77 GLY A C 1
ATOM 595 O O . GLY A 1 77 ? -0.067 -32.812 -11.242 1 95.88 77 GLY A O 1
ATOM 596 N N . LEU A 1 78 ? 1.915 -32.781 -10.203 1 97.69 78 LEU A N 1
ATOM 597 C CA . LEU A 1 78 ? 2.457 -31.75 -11.086 1 97.69 78 LEU A CA 1
ATOM 598 C C . LEU A 1 78 ? 2.982 -32.375 -12.383 1 97.69 78 LEU A C 1
ATOM 600 O O . LEU A 1 78 ? 4.09 -32.906 -12.414 1 97.69 78 LEU A O 1
ATOM 604 N N . ASP A 1 79 ? 2.184 -32.344 -13.344 1 97.25 79 ASP A N 1
ATOM 605 C CA . ASP A 1 79 ? 2.543 -32.844 -14.664 1 97.25 79 ASP A CA 1
ATOM 606 C C . ASP A 1 79 ? 2.334 -31.781 -15.734 1 97.25 79 ASP A C 1
ATOM 608 O O . ASP A 1 79 ? 2.053 -30.625 -15.414 1 97.25 79 ASP A O 1
ATOM 612 N N . ARG A 1 80 ? 2.57 -32.094 -16.953 1 97.81 80 ARG A N 1
ATOM 613 C CA . ARG A 1 80 ? 2.457 -31.156 -18.047 1 97.81 80 ARG A CA 1
ATOM 614 C C . ARG A 1 80 ? 1.069 -30.516 -18.094 1 97.81 80 ARG A C 1
ATOM 616 O O . ARG A 1 80 ? 0.934 -29.312 -18.312 1 97.81 80 ARG A O 1
ATOM 623 N N . SER A 1 81 ? 0.08 -31.328 -17.859 1 97.88 81 SER A N 1
ATOM 624 C CA . SER A 1 81 ? -1.294 -30.828 -17.922 1 97.88 81 SER A CA 1
ATOM 625 C C . SER A 1 81 ? -1.553 -29.766 -16.859 1 97.88 81 SER A C 1
ATOM 627 O O . SER A 1 81 ? -2.127 -28.719 -17.156 1 97.88 81 SER A O 1
ATOM 629 N N . LEU A 1 82 ? -1.158 -30.047 -15.648 1 98.12 82 LEU A N 1
ATOM 630 C CA . LEU A 1 82 ? -1.352 -29.062 -14.578 1 98.12 82 LEU A CA 1
ATOM 631 C C . LEU A 1 82 ? -0.521 -27.812 -14.828 1 98.12 82 LEU A C 1
ATOM 633 O O . LEU A 1 82 ? -0.974 -26.703 -14.555 1 98.12 82 LEU A O 1
ATOM 637 N N . LEU A 1 83 ? 0.685 -28 -15.32 1 98.75 83 LEU A N 1
ATOM 638 C CA . LEU A 1 83 ? 1.534 -26.859 -15.656 1 98.75 83 LEU A CA 1
ATOM 639 C C . LEU A 1 83 ? 0.875 -25.984 -16.703 1 98.75 83 LEU A C 1
ATOM 641 O O . LEU A 1 83 ? 0.84 -24.75 -16.562 1 98.75 83 LEU A O 1
ATOM 645 N N . VAL A 1 84 ? 0.344 -26.594 -17.75 1 98.81 84 VAL A N 1
ATOM 646 C CA . VAL A 1 84 ? -0.344 -25.844 -18.797 1 98.81 84 VAL A CA 1
ATOM 647 C C . VAL A 1 84 ? -1.519 -25.078 -18.203 1 98.81 84 VAL A C 1
ATOM 649 O O . VAL A 1 84 ? -1.701 -23.891 -18.484 1 98.81 84 VAL A O 1
ATOM 652 N N . HIS A 1 85 ? -2.236 -25.75 -17.375 1 98.44 85 HIS A N 1
ATOM 653 C CA . HIS A 1 85 ? -3.408 -25.141 -16.75 1 98.44 85 HIS A CA 1
ATOM 654 C C . HIS A 1 85 ? -3.023 -23.922 -15.922 1 98.44 85 HIS A C 1
ATOM 656 O O . HIS A 1 85 ? -3.611 -22.859 -16.078 1 98.44 85 HIS A O 1
ATOM 662 N N . ARG A 1 86 ? -2.008 -24.016 -15.102 1 98.44 86 ARG A N 1
ATOM 663 C CA . ARG A 1 86 ? -1.612 -22.938 -14.195 1 98.44 86 ARG A CA 1
ATOM 664 C C . ARG A 1 86 ? -0.917 -21.812 -14.945 1 98.44 86 ARG A C 1
ATOM 666 O O . ARG A 1 86 ? -1.043 -20.641 -14.578 1 98.44 86 ARG A O 1
ATOM 673 N N . LEU A 1 87 ? -0.186 -22.172 -15.945 1 98.81 87 LEU A N 1
ATOM 674 C CA . LEU A 1 87 ? 0.401 -21.141 -16.781 1 98.81 87 LEU A CA 1
ATOM 675 C C . LEU A 1 87 ? -0.684 -20.312 -17.469 1 98.81 87 LEU A C 1
ATOM 677 O O . LEU A 1 87 ? -0.567 -19.094 -17.594 1 98.81 87 LEU A O 1
ATOM 681 N N . ASN A 1 88 ? -1.733 -21 -17.938 1 98.69 88 ASN A N 1
ATOM 682 C CA . ASN A 1 88 ? -2.852 -20.281 -18.531 1 98.69 88 ASN A CA 1
ATOM 683 C C . ASN A 1 88 ? -3.547 -19.375 -17.531 1 98.69 88 ASN A C 1
ATOM 685 O O . ASN A 1 88 ? -3.932 -18.25 -17.859 1 98.69 88 ASN A O 1
ATOM 689 N N . GLN A 1 89 ? -3.725 -19.859 -16.328 1 98.12 89 GLN A N 1
ATOM 690 C CA . GLN A 1 89 ? -4.32 -19.047 -15.273 1 98.12 89 GLN A CA 1
ATOM 691 C C . GLN A 1 89 ? -3.471 -17.812 -14.977 1 98.12 89 GLN A C 1
ATOM 693 O O . GLN A 1 89 ? -4 -16.719 -14.82 1 98.12 89 GLN A O 1
ATOM 698 N N . ALA A 1 90 ? -2.176 -18 -14.875 1 98.69 90 ALA A N 1
ATOM 699 C CA . ALA A 1 90 ? -1.249 -16.891 -14.641 1 98.69 90 ALA A CA 1
ATOM 700 C C . ALA A 1 90 ? -1.279 -15.891 -15.789 1 98.69 90 ALA A C 1
ATOM 702 O O . ALA A 1 90 ? -1.333 -14.68 -15.562 1 98.69 90 ALA A O 1
ATOM 703 N N . LEU A 1 91 ? -1.254 -16.406 -17 1 98.69 91 LEU A N 1
ATOM 704 C CA . LEU A 1 91 ? -1.266 -15.57 -18.188 1 98.69 91 LEU A CA 1
ATOM 705 C C . LEU A 1 91 ? -2.541 -14.734 -18.25 1 98.69 91 LEU A C 1
ATOM 707 O O . LEU A 1 91 ? -2.492 -13.539 -18.547 1 98.69 91 LEU A O 1
ATOM 711 N N . ALA A 1 92 ? -3.648 -15.352 -17.969 1 97.88 92 ALA A N 1
ATOM 712 C CA . ALA A 1 92 ? -4.93 -14.648 -18.016 1 97.88 92 ALA A CA 1
ATOM 713 C C . ALA A 1 92 ? -4.934 -13.461 -17.062 1 97.88 92 ALA A C 1
ATOM 715 O O . ALA A 1 92 ? -5.41 -12.375 -17.406 1 97.88 92 ALA A O 1
ATOM 716 N N . LEU A 1 93 ? -4.418 -13.664 -15.891 1 98.12 93 LEU A N 1
ATOM 717 C CA . LEU A 1 93 ? -4.336 -12.57 -14.93 1 98.12 93 LEU A CA 1
ATOM 718 C C . LEU A 1 93 ? -3.463 -11.438 -15.469 1 98.12 93 LEU A C 1
ATOM 720 O O . LEU A 1 93 ? -3.85 -10.273 -15.414 1 98.12 93 LEU A O 1
ATOM 724 N N . ARG A 1 94 ? -2.293 -11.805 -15.984 1 98.75 94 ARG A N 1
ATOM 725 C CA . ARG A 1 94 ? -1.352 -10.797 -16.453 1 98.75 94 ARG A CA 1
ATOM 726 C C . ARG A 1 94 ? -1.913 -10.047 -17.656 1 98.75 94 ARG A C 1
ATOM 728 O O . ARG A 1 94 ? -1.721 -8.836 -17.781 1 98.75 94 ARG A O 1
ATOM 735 N N . GLN A 1 95 ? -2.615 -10.711 -18.5 1 97.88 95 GLN A N 1
ATOM 736 C CA . GLN A 1 95 ? -3.205 -10.07 -19.672 1 97.88 95 GLN A CA 1
ATOM 737 C C . GLN A 1 95 ? -4.32 -9.109 -19.25 1 97.88 95 GLN A C 1
ATOM 739 O O . GLN A 1 95 ? -4.609 -8.148 -19.969 1 97.88 95 GLN A O 1
ATOM 744 N N . ARG A 1 96 ? -4.91 -9.359 -18.125 1 96.5 96 ARG A N 1
ATOM 745 C CA . ARG A 1 96 ? -5.895 -8.438 -17.578 1 96.5 96 ARG A CA 1
ATOM 746 C C . ARG A 1 96 ? -5.215 -7.215 -16.969 1 96.5 96 ARG A C 1
ATOM 748 O O . ARG A 1 96 ? -5.77 -6.113 -17 1 96.5 96 ARG A O 1
ATOM 755 N N . LEU A 1 97 ? -4.016 -7.363 -16.469 1 97.81 97 LEU A N 1
ATOM 756 C CA . LEU A 1 97 ? -3.336 -6.328 -15.703 1 97.81 97 LEU A CA 1
ATOM 757 C C . LEU A 1 97 ? -2.486 -5.441 -16.609 1 97.81 97 LEU A C 1
ATOM 759 O O . LEU A 1 97 ? -2.26 -4.27 -16.297 1 97.81 97 LEU A O 1
ATOM 763 N N . PHE A 1 98 ? -1.979 -6.023 -17.688 1 97.75 98 PHE A N 1
ATOM 764 C CA . PHE A 1 98 ? -1.006 -5.324 -18.516 1 97.75 98 PHE A CA 1
ATOM 765 C C . PHE A 1 98 ? -1.397 -5.387 -19.984 1 97.75 98 PHE A C 1
ATOM 767 O O . PHE A 1 98 ? -1.895 -6.41 -20.453 1 97.75 98 PHE A O 1
ATOM 774 N N . ASP A 1 99 ? -1.098 -4.332 -20.734 1 96.69 99 ASP A N 1
ATOM 775 C CA . ASP A 1 99 ? -1.463 -4.266 -22.141 1 96.69 99 ASP A CA 1
ATOM 776 C C . ASP A 1 99 ? -0.305 -4.715 -23.031 1 96.69 99 ASP A C 1
ATOM 778 O O . ASP A 1 99 ? -0.465 -4.855 -24.25 1 96.69 99 ASP A O 1
ATOM 782 N N . LYS A 1 100 ? 0.891 -4.875 -22.438 1 98 100 LYS A N 1
ATOM 783 C CA . LYS A 1 100 ? 2.076 -5.352 -23.141 1 98 100 LYS A CA 1
ATOM 784 C C . LYS A 1 100 ? 2.682 -6.566 -22.438 1 98 100 LYS A C 1
ATOM 786 O O . LYS A 1 100 ? 2.49 -6.754 -21.234 1 98 100 LYS A O 1
ATOM 791 N N . PRO A 1 101 ? 3.385 -7.359 -23.172 1 98.44 101 PRO A N 1
ATOM 792 C CA . PRO A 1 101 ? 3.861 -8.633 -22.625 1 98.44 101 PRO A CA 1
ATOM 793 C C . PRO A 1 101 ? 5.176 -8.484 -21.859 1 98.44 101 PRO A C 1
ATOM 795 O O . PRO A 1 101 ? 6.133 -9.219 -22.125 1 98.44 101 PRO A O 1
ATOM 798 N N . PHE A 1 102 ? 5.266 -7.539 -20.938 1 98.81 102 PHE A N 1
ATOM 799 C CA . PHE A 1 102 ? 6.402 -7.316 -20.062 1 98.81 102 PHE A CA 1
ATOM 800 C C . PHE A 1 102 ? 5.98 -7.402 -18.594 1 98.81 102 PHE A C 1
ATOM 802 O O . PHE A 1 102 ? 5.488 -6.422 -18.031 1 98.81 102 PHE A O 1
ATOM 809 N N . TYR A 1 103 ? 6.145 -8.539 -17.984 1 98.88 103 TYR A N 1
ATOM 810 C CA . TYR A 1 103 ? 5.727 -8.781 -16.609 1 98.88 103 TYR A CA 1
ATOM 811 C C . TYR A 1 103 ? 6.301 -10.086 -16.094 1 98.88 103 TYR A C 1
ATOM 813 O O . TYR A 1 103 ? 6.848 -10.883 -16.859 1 98.88 103 TYR A O 1
ATOM 821 N N . ARG A 1 104 ? 6.242 -10.266 -14.766 1 98.88 104 ARG A N 1
ATOM 822 C CA . ARG A 1 104 ? 6.461 -11.594 -14.203 1 98.88 104 ARG A CA 1
ATOM 823 C C . ARG A 1 104 ? 5.242 -12.492 -14.414 1 98.88 104 ARG A C 1
ATOM 825 O O . ARG A 1 104 ? 4.164 -12.219 -13.883 1 98.88 104 ARG A O 1
ATOM 832 N N . LEU A 1 105 ? 5.438 -13.438 -15.172 1 98.88 105 LEU A N 1
ATOM 833 C CA . LEU A 1 105 ? 4.344 -14.328 -15.523 1 98.88 105 LEU A CA 1
ATOM 834 C C . LEU A 1 105 ? 3.998 -15.25 -14.359 1 98.88 105 LEU A C 1
ATOM 836 O O . LEU A 1 105 ? 2.824 -15.539 -14.117 1 98.88 105 LEU A O 1
ATOM 840 N N . VAL A 1 106 ? 5.016 -15.727 -13.672 1 98.88 106 VAL A N 1
ATOM 841 C CA . VAL A 1 106 ? 4.797 -16.641 -12.547 1 98.88 106 VAL A CA 1
ATOM 842 C C . VAL A 1 106 ? 5.617 -16.172 -11.344 1 98.88 106 VAL A C 1
ATOM 844 O O . VAL A 1 106 ? 6.82 -15.938 -11.461 1 98.88 106 VAL A O 1
ATOM 847 N N . HIS A 1 107 ? 4.973 -16.094 -10.211 1 98.62 107 HIS A N 1
ATOM 848 C CA . HIS A 1 107 ? 5.609 -15.672 -8.969 1 98.62 107 HIS A CA 1
ATOM 849 C C . HIS A 1 107 ? 5.504 -16.75 -7.906 1 98.62 107 HIS A C 1
ATOM 851 O O . HIS A 1 107 ? 5.027 -16.5 -6.797 1 98.62 107 HIS A O 1
ATOM 857 N N . GLY A 1 108 ? 5.926 -17.938 -8.219 1 98.19 108 GLY A N 1
ATOM 858 C CA . GLY A 1 108 ? 6.055 -19.016 -7.258 1 98.19 108 GLY A CA 1
ATOM 859 C C . GLY A 1 108 ? 4.738 -19.391 -6.598 1 98.19 108 GLY A C 1
ATOM 860 O O . GLY A 1 108 ? 3.75 -19.672 -7.281 1 98.19 108 GLY A O 1
ATOM 861 N N . GLU A 1 109 ? 4.73 -19.328 -5.227 1 98.25 109 GLU A N 1
ATOM 862 C CA . GLU A 1 109 ? 3.58 -19.672 -4.398 1 98.25 109 GLU A CA 1
ATOM 863 C C . GLU A 1 109 ? 2.363 -18.828 -4.758 1 98.25 109 GLU A C 1
ATOM 865 O O . GLU A 1 109 ? 1.23 -19.312 -4.723 1 98.25 109 GLU A O 1
ATOM 870 N N . GLY A 1 110 ? 2.621 -17.578 -5.176 1 98.25 110 GLY A N 1
ATOM 871 C CA . GLY A 1 110 ? 1.534 -16.656 -5.488 1 98.25 110 GLY A CA 1
ATOM 872 C C . GLY A 1 110 ? 0.727 -17.078 -6.699 1 98.25 110 GLY A C 1
ATOM 873 O O . GLY A 1 110 ? -0.407 -16.625 -6.887 1 98.25 110 GLY A O 1
ATOM 874 N N . ASP A 1 111 ? 1.292 -17.953 -7.516 1 98.56 111 ASP A N 1
ATOM 875 C CA . ASP A 1 111 ? 0.613 -18.469 -8.703 1 98.56 111 ASP A CA 1
ATOM 876 C C . ASP A 1 111 ? 0.417 -19.984 -8.617 1 98.56 111 ASP A C 1
ATOM 878 O O . ASP A 1 111 ? 0.205 -20.641 -9.633 1 98.56 111 ASP A O 1
ATOM 882 N N . LEU A 1 112 ? 0.588 -20.531 -7.469 1 98.12 112 LEU A N 1
ATOM 883 C CA . LEU A 1 112 ? 0.369 -21.953 -7.16 1 98.12 112 LEU A CA 1
ATOM 884 C C . LEU A 1 112 ? 1.386 -22.828 -7.883 1 98.12 112 LEU A C 1
ATOM 886 O O . LEU A 1 112 ? 1.07 -23.953 -8.281 1 98.12 112 LEU A O 1
ATOM 890 N N . LEU A 1 113 ? 2.543 -22.25 -8.172 1 98.62 113 LEU A N 1
ATOM 891 C CA . LEU A 1 113 ? 3.691 -22.969 -8.719 1 98.62 113 LEU A CA 1
ATOM 892 C C . LEU A 1 113 ? 4.941 -22.703 -7.883 1 98.62 113 LEU A C 1
ATOM 894 O O . LEU A 1 113 ? 5.875 -22.047 -8.336 1 98.62 113 LEU A O 1
ATOM 898 N N . PRO A 1 114 ? 4.953 -23.297 -6.676 1 97.81 114 PRO A N 1
ATOM 899 C CA . PRO A 1 114 ? 6.027 -23.016 -5.723 1 97.81 114 PRO A CA 1
ATOM 900 C C . PRO A 1 114 ? 7.418 -23.219 -6.32 1 97.81 114 PRO A C 1
ATOM 902 O O . PRO A 1 114 ? 7.668 -24.25 -6.961 1 97.81 114 PRO A O 1
ATOM 905 N N . GLY A 1 115 ? 8.266 -22.203 -6.121 1 97 115 GLY A N 1
ATOM 906 C CA . GLY A 1 115 ? 9.664 -22.312 -6.508 1 97 115 GLY A CA 1
ATOM 907 C C . GLY A 1 115 ? 9.914 -21.922 -7.957 1 97 115 GLY A C 1
ATOM 908 O O . GLY A 1 115 ? 11.055 -21.922 -8.414 1 97 115 GLY A O 1
ATOM 909 N N . LEU A 1 116 ? 8.859 -21.578 -8.688 1 98.31 116 LEU A N 1
ATOM 910 C CA . LEU A 1 116 ? 8.992 -21.234 -10.094 1 98.31 116 LEU A CA 1
ATOM 911 C C . LEU A 1 116 ? 8.859 -19.719 -10.289 1 98.31 116 LEU A C 1
ATOM 913 O O . LEU A 1 116 ? 7.918 -19.109 -9.789 1 98.31 116 LEU A O 1
ATOM 917 N N . ILE A 1 117 ? 9.812 -19.109 -10.945 1 98.56 117 ILE A N 1
ATOM 918 C CA . ILE A 1 117 ? 9.727 -17.734 -11.391 1 98.56 117 ILE A CA 1
ATOM 919 C C . ILE A 1 117 ? 9.828 -17.672 -12.914 1 98.56 117 ILE A C 1
ATOM 921 O O . ILE A 1 117 ? 10.695 -18.312 -13.508 1 98.56 117 ILE A O 1
ATOM 925 N N . ILE A 1 118 ? 8.945 -16.984 -13.531 1 98.88 118 ILE A N 1
ATOM 926 C CA . ILE A 1 118 ? 9.039 -16.734 -14.969 1 98.88 118 ILE A CA 1
ATOM 927 C C . ILE A 1 118 ? 8.828 -15.25 -15.25 1 98.88 118 ILE A C 1
ATOM 929 O O . ILE A 1 118 ? 7.77 -14.703 -14.938 1 98.88 118 ILE A O 1
ATOM 933 N N . ASP A 1 119 ? 9.797 -14.617 -15.805 1 98.88 119 ASP A N 1
ATOM 934 C CA . ASP A 1 119 ? 9.656 -13.242 -16.281 1 98.88 119 ASP A CA 1
ATOM 935 C C . ASP A 1 119 ? 9.562 -13.203 -17.812 1 98.88 119 ASP A C 1
ATOM 937 O O . ASP A 1 119 ? 10.281 -13.922 -18.5 1 98.88 119 ASP A O 1
ATOM 941 N N . ARG A 1 120 ? 8.664 -12.453 -18.266 1 98.88 120 ARG A N 1
ATOM 942 C CA . ARG A 1 120 ? 8.414 -12.352 -19.703 1 98.88 120 ARG A CA 1
ATOM 943 C C . ARG A 1 120 ? 8.914 -11.023 -20.25 1 98.88 120 ARG A C 1
ATOM 945 O O . ARG A 1 120 ? 8.562 -9.961 -19.734 1 98.88 120 ARG A O 1
ATOM 952 N N . PHE A 1 121 ? 9.742 -11.055 -21.203 1 98.69 121 PHE A N 1
ATOM 953 C CA . PHE A 1 121 ? 10.25 -9.922 -21.969 1 98.69 121 PHE A CA 1
ATOM 954 C C . PHE A 1 121 ? 9.883 -10.055 -23.438 1 98.69 121 PHE A C 1
ATOM 956 O O . PHE A 1 121 ? 10.734 -10.367 -24.266 1 98.69 121 PHE A O 1
ATOM 963 N N . GLY A 1 122 ? 8.578 -9.695 -23.734 1 98 122 GLY A N 1
ATOM 964 C CA . GLY A 1 122 ? 8.086 -9.93 -25.078 1 98 122 GLY A CA 1
ATOM 965 C C . GLY A 1 122 ? 8.031 -11.398 -25.453 1 98 122 GLY A C 1
ATOM 966 O O . GLY A 1 122 ? 7.316 -12.18 -24.828 1 98 122 GLY A O 1
ATOM 967 N N . ASP A 1 123 ? 8.906 -11.766 -26.344 1 97.44 123 ASP A N 1
ATOM 968 C CA . ASP A 1 123 ? 8.914 -13.148 -26.828 1 97.44 123 ASP A CA 1
ATOM 969 C C . ASP A 1 123 ? 10.031 -13.953 -26.172 1 97.44 123 ASP A C 1
ATOM 971 O O . ASP A 1 123 ? 10.227 -15.133 -26.484 1 97.44 123 ASP A O 1
ATOM 975 N N . VAL A 1 124 ? 10.727 -13.32 -25.281 1 98.75 124 VAL A N 1
ATOM 976 C CA . VAL A 1 124 ? 11.758 -13.992 -24.5 1 98.75 124 VAL A CA 1
ATOM 977 C C . VAL A 1 124 ? 11.25 -14.219 -23.078 1 98.75 124 VAL A C 1
ATOM 979 O O . VAL A 1 124 ? 10.648 -13.32 -22.484 1 98.75 124 VAL A O 1
ATOM 982 N N . VAL A 1 125 ? 11.508 -15.422 -22.562 1 98.62 125 VAL A N 1
ATOM 983 C CA . VAL A 1 125 ? 11.109 -15.727 -21.203 1 98.62 125 VAL A CA 1
ATOM 984 C C . VAL A 1 125 ? 12.328 -16.188 -20.406 1 98.62 125 VAL A C 1
ATOM 986 O O . VAL A 1 125 ? 13.164 -16.938 -20.922 1 98.62 125 VAL A O 1
ATOM 989 N N . VAL A 1 126 ? 12.461 -15.656 -19.234 1 98.88 126 VAL A N 1
ATOM 990 C CA . VAL A 1 126 ? 13.508 -16.078 -18.312 1 98.88 126 VAL A CA 1
ATOM 991 C C . VAL A 1 126 ? 12.891 -16.859 -17.156 1 98.88 126 VAL A C 1
ATOM 993 O O . VAL A 1 126 ? 11.961 -16.375 -16.5 1 98.88 126 VAL A O 1
ATOM 996 N N . VAL A 1 127 ? 13.43 -18.047 -16.906 1 98.75 127 VAL A N 1
ATOM 997 C CA . VAL A 1 127 ? 12.844 -18.984 -15.961 1 98.75 127 VAL A CA 1
ATOM 998 C C . VAL A 1 127 ? 13.844 -19.297 -14.859 1 98.75 127 VAL A C 1
ATOM 1000 O O . VAL A 1 127 ? 15.031 -19.516 -15.125 1 98.75 127 VAL A O 1
ATOM 1003 N N . GLN A 1 128 ? 13.398 -19.266 -13.648 1 98.31 128 GLN A N 1
ATOM 1004 C CA . GLN A 1 128 ? 14.172 -19.734 -12.508 1 98.31 128 GLN A CA 1
ATOM 1005 C C . GLN A 1 128 ? 13.508 -20.938 -11.852 1 98.31 128 GLN A C 1
ATOM 1007 O O . GLN A 1 128 ? 12.359 -20.859 -11.414 1 98.31 128 GLN A O 1
ATOM 1012 N N . LEU A 1 129 ? 14.164 -22.031 -11.883 1 97.94 129 LEU A N 1
ATOM 1013 C CA . LEU A 1 129 ? 13.766 -23.25 -11.172 1 97.94 129 LEU A CA 1
ATOM 1014 C C . LEU A 1 129 ? 14.461 -23.328 -9.812 1 97.94 129 LEU A C 1
ATOM 1016 O O . LEU A 1 129 ? 15.547 -23.906 -9.703 1 97.94 129 LEU A O 1
ATOM 1020 N N . ASN A 1 130 ? 13.742 -22.953 -8.773 1 96.88 130 ASN A N 1
ATOM 1021 C CA . ASN A 1 130 ? 14.422 -22.688 -7.508 1 96.88 130 ASN A CA 1
ATOM 1022 C C . ASN A 1 130 ? 14.273 -23.859 -6.543 1 96.88 130 ASN A C 1
ATOM 1024 O O . ASN A 1 130 ? 14.812 -23.844 -5.438 1 96.88 130 ASN A O 1
ATOM 1028 N N . THR A 1 131 ? 13.555 -24.906 -6.902 1 97.06 131 THR A N 1
ATOM 1029 C CA . THR A 1 131 ? 13.359 -26.078 -6.043 1 97.06 131 THR A CA 1
ATOM 1030 C C . THR A 1 131 ? 13.641 -27.359 -6.801 1 97.06 131 THR A C 1
ATOM 1032 O O . THR A 1 131 ? 13.57 -27.391 -8.031 1 97.06 131 THR A O 1
ATOM 1035 N N . ALA A 1 132 ? 13.898 -28.406 -6.023 1 97 132 ALA A N 1
ATOM 1036 C CA . ALA A 1 132 ? 14.156 -29.719 -6.625 1 97 132 ALA A CA 1
ATOM 1037 C C . ALA A 1 132 ? 12.922 -30.219 -7.371 1 97 132 ALA A C 1
ATOM 1039 O O . ALA A 1 132 ? 13.047 -30.891 -8.406 1 97 132 ALA A O 1
ATOM 1040 N N . GLY A 1 133 ? 11.797 -29.922 -6.859 1 97.25 133 GLY A N 1
ATOM 1041 C CA . GLY A 1 133 ? 10.555 -30.328 -7.5 1 97.25 133 GLY A CA 1
ATOM 1042 C C . GLY A 1 133 ? 10.352 -29.688 -8.859 1 97.25 133 GLY A C 1
ATOM 1043 O O . GLY A 1 133 ? 9.969 -30.375 -9.82 1 97.25 133 GLY A O 1
ATOM 1044 N N . MET A 1 134 ? 10.586 -28.469 -8.977 1 97.69 134 MET A N 1
ATOM 1045 C CA . MET A 1 134 ? 10.438 -27.766 -10.25 1 97.69 134 MET A CA 1
ATOM 1046 C C . MET A 1 134 ? 11.523 -28.188 -11.234 1 97.69 134 MET A C 1
ATOM 1048 O O . MET A 1 134 ? 11.266 -28.297 -12.438 1 97.69 134 MET A O 1
ATOM 1052 N N . GLN A 1 135 ? 12.727 -28.375 -10.688 1 97.5 135 GLN A N 1
ATOM 1053 C CA . GLN A 1 135 ? 13.797 -28.891 -11.531 1 97.5 135 GLN A CA 1
ATOM 1054 C C . GLN A 1 135 ? 13.422 -30.234 -12.141 1 97.5 135 GLN A C 1
ATOM 1056 O O . GLN A 1 135 ? 13.719 -30.5 -13.312 1 97.5 135 GLN A O 1
ATOM 1061 N N . ALA A 1 136 ? 12.773 -31.047 -11.383 1 97.31 136 ALA A N 1
ATOM 1062 C CA . ALA A 1 136 ? 12.43 -32.406 -11.805 1 97.31 136 ALA A CA 1
ATOM 1063 C C . ALA A 1 136 ? 11.43 -32.375 -12.961 1 97.31 136 ALA A C 1
ATOM 1065 O O . ALA A 1 136 ? 11.352 -33.344 -13.727 1 97.31 136 ALA A O 1
ATOM 1066 N N . VAL A 1 137 ? 10.711 -31.297 -13.117 1 98.12 137 VAL A N 1
ATOM 1067 C CA . VAL A 1 137 ? 9.695 -31.234 -14.164 1 98.12 137 VAL A CA 1
ATOM 1068 C C . VAL A 1 137 ? 10.086 -30.188 -15.203 1 98.12 137 VAL A C 1
ATOM 1070 O O . VAL A 1 137 ? 9.219 -29.594 -15.852 1 98.12 137 VAL A O 1
ATOM 1073 N N . ALA A 1 138 ? 11.336 -29.875 -15.391 1 98.25 138 ALA A N 1
ATOM 1074 C CA . ALA A 1 138 ? 11.828 -28.844 -16.297 1 98.25 138 ALA A CA 1
ATOM 1075 C C . ALA A 1 138 ? 11.375 -29.094 -17.719 1 98.25 138 ALA A C 1
ATOM 1077 O O . ALA A 1 138 ? 10.977 -28.172 -18.438 1 98.25 138 ALA A O 1
ATOM 1078 N N . ASP A 1 139 ? 11.461 -30.359 -18.172 1 98.44 139 ASP A N 1
ATOM 1079 C CA . ASP A 1 139 ? 11.078 -30.688 -19.531 1 98.44 139 ASP A CA 1
ATOM 1080 C C . ASP A 1 139 ? 9.578 -30.469 -19.75 1 98.44 139 ASP A C 1
ATOM 1082 O O . ASP A 1 139 ? 9.172 -29.906 -20.766 1 98.44 139 ASP A O 1
ATOM 1086 N N . GLU A 1 140 ? 8.789 -30.969 -18.781 1 98.62 140 GLU A N 1
ATOM 1087 C CA . GLU A 1 140 ? 7.344 -30.734 -18.844 1 98.62 140 GLU A CA 1
ATOM 1088 C C . GLU A 1 140 ? 7.016 -29.25 -18.859 1 98.62 140 GLU A C 1
ATOM 1090 O O . GLU A 1 140 ? 6.086 -28.812 -19.531 1 98.62 140 GLU A O 1
ATOM 1095 N N . LEU A 1 141 ? 7.766 -28.469 -18.078 1 98.75 141 LEU A N 1
ATOM 1096 C CA . LEU A 1 141 ? 7.562 -27.031 -18.016 1 98.75 141 LEU A CA 1
ATOM 1097 C C . LEU A 1 141 ? 7.855 -26.375 -19.359 1 98.75 141 LEU A C 1
ATOM 1099 O O . LEU A 1 141 ? 7.102 -25.5 -19.812 1 98.75 141 LEU A O 1
ATOM 1103 N N . LEU A 1 142 ? 8.953 -26.75 -19.984 1 98.69 142 LEU A N 1
ATOM 1104 C CA . LEU A 1 142 ? 9.305 -26.203 -21.281 1 98.69 142 LEU A CA 1
ATOM 1105 C C . LEU A 1 142 ? 8.219 -26.5 -22.312 1 98.69 142 LEU A C 1
ATOM 1107 O O . LEU A 1 142 ? 7.859 -25.641 -23.125 1 98.69 142 LEU A O 1
ATOM 1111 N N . ASP A 1 143 ? 7.723 -27.734 -22.234 1 98.62 143 ASP A N 1
ATOM 1112 C CA . ASP A 1 143 ? 6.629 -28.109 -23.109 1 98.62 143 ASP A CA 1
ATOM 1113 C C . ASP A 1 143 ? 5.391 -27.25 -22.859 1 98.62 143 ASP A C 1
ATOM 1115 O O . ASP A 1 143 ? 4.738 -26.812 -23.812 1 98.62 143 ASP A O 1
ATOM 1119 N N . ALA A 1 144 ? 5.09 -27.094 -21.594 1 98.81 144 ALA A N 1
ATOM 1120 C CA . ALA A 1 144 ? 3.926 -26.297 -21.219 1 98.81 144 ALA A CA 1
ATOM 1121 C C . ALA A 1 144 ? 4.086 -24.859 -21.672 1 98.81 144 ALA A C 1
ATOM 1123 O O . ALA A 1 144 ? 3.133 -24.234 -22.156 1 98.81 144 ALA A O 1
ATOM 1124 N N . LEU A 1 145 ? 5.273 -24.281 -21.484 1 98.62 145 LEU A N 1
ATOM 1125 C CA . LEU A 1 145 ? 5.559 -22.922 -21.906 1 98.62 145 LEU A CA 1
ATOM 1126 C C . LEU A 1 145 ? 5.371 -22.766 -23.406 1 98.62 145 LEU A C 1
ATOM 1128 O O . LEU A 1 145 ? 4.832 -21.75 -23.875 1 98.62 145 LEU A O 1
ATOM 1132 N N . ASP A 1 146 ? 5.836 -23.719 -24.125 1 98.25 146 ASP A N 1
ATOM 1133 C CA . ASP A 1 146 ? 5.688 -23.688 -25.578 1 98.25 146 ASP A CA 1
ATOM 1134 C C . ASP A 1 146 ? 4.215 -23.703 -25.984 1 98.25 146 ASP A C 1
ATOM 1136 O O . ASP A 1 146 ? 3.803 -22.969 -26.875 1 98.25 146 ASP A O 1
ATOM 1140 N N . LYS A 1 147 ? 3.506 -24.547 -25.328 1 98.44 147 LYS A N 1
ATOM 1141 C CA . LYS A 1 147 ? 2.084 -24.672 -25.625 1 98.44 147 LYS A CA 1
ATOM 1142 C C . LYS A 1 147 ? 1.335 -23.391 -25.312 1 98.44 147 LYS A C 1
ATOM 1144 O O . LYS A 1 147 ? 0.477 -22.953 -26.094 1 98.44 147 LYS A O 1
ATOM 1149 N N . VAL A 1 148 ? 1.664 -22.75 -24.203 1 98.69 148 VAL A N 1
ATOM 1150 C CA . VAL A 1 148 ? 0.878 -21.641 -23.672 1 98.69 148 VAL A CA 1
ATOM 1151 C C . VAL A 1 148 ? 1.335 -20.328 -24.328 1 98.69 148 VAL A C 1
ATOM 1153 O O . VAL A 1 148 ? 0.512 -19.484 -24.656 1 98.69 148 VAL A O 1
ATOM 1156 N N . LEU A 1 149 ? 2.637 -20.172 -24.547 1 98.12 149 LEU A N 1
ATOM 1157 C CA . LEU A 1 149 ? 3.168 -18.859 -24.922 1 98.12 149 LEU A CA 1
ATOM 1158 C C . LEU A 1 149 ? 3.924 -18.938 -26.25 1 98.12 149 LEU A C 1
ATOM 1160 O O . LEU A 1 149 ? 4.059 -17.938 -26.953 1 98.12 149 LEU A O 1
ATOM 1164 N N . SER A 1 150 ? 4.484 -20.109 -26.562 1 98.25 150 SER A N 1
ATOM 1165 C CA . SER A 1 150 ? 5.344 -20.297 -27.719 1 98.25 150 SER A CA 1
ATOM 1166 C C . SER A 1 150 ? 6.41 -19.219 -27.812 1 98.25 150 SER A C 1
ATOM 1168 O O . SER A 1 150 ? 6.539 -18.547 -28.844 1 98.25 150 SER A O 1
ATOM 1170 N N . PRO A 1 151 ? 7.23 -19.094 -26.797 1 98.56 151 PRO A N 1
ATOM 1171 C CA . PRO A 1 151 ? 8.258 -18.062 -26.812 1 98.56 151 PRO A CA 1
ATOM 1172 C C . PRO A 1 151 ? 9.336 -18.297 -27.859 1 98.56 151 PRO A C 1
ATOM 1174 O O . PRO A 1 151 ? 9.57 -19.438 -28.25 1 98.56 151 PRO A O 1
ATOM 1177 N N . ALA A 1 152 ? 9.969 -17.234 -28.266 1 98.56 152 ALA A N 1
ATOM 1178 C CA . ALA A 1 152 ? 11.07 -17.328 -29.219 1 98.56 152 ALA A CA 1
ATOM 1179 C C . ALA A 1 152 ? 12.32 -17.891 -28.562 1 98.56 152 ALA A C 1
ATOM 1181 O O . ALA A 1 152 ? 13.117 -18.578 -29.203 1 98.56 152 ALA A O 1
ATOM 1182 N N . ALA A 1 153 ? 12.5 -17.578 -27.312 1 98.75 153 ALA A N 1
ATOM 1183 C CA . ALA A 1 153 ? 13.648 -18.062 -26.547 1 98.75 153 ALA A CA 1
ATOM 1184 C C . ALA A 1 153 ? 13.305 -18.219 -25.078 1 98.75 153 ALA A C 1
ATOM 1186 O O . ALA A 1 153 ? 12.469 -17.484 -24.547 1 98.75 153 ALA A O 1
ATOM 1187 N N . VAL A 1 154 ? 13.875 -19.203 -24.484 1 98.81 154 VAL A N 1
ATOM 1188 C CA . VAL A 1 154 ? 13.75 -19.438 -23.047 1 98.81 154 VAL A CA 1
ATOM 1189 C C . VAL A 1 154 ? 15.133 -19.5 -22.406 1 98.81 154 VAL A C 1
ATOM 1191 O O . VAL A 1 154 ? 16 -20.25 -22.875 1 98.81 154 VAL A O 1
ATOM 1194 N N . VAL A 1 155 ? 15.367 -18.688 -21.422 1 98.81 155 VAL A N 1
ATOM 1195 C CA . VAL A 1 155 ? 16.609 -18.719 -20.656 1 98.81 155 VAL A CA 1
ATOM 1196 C C . VAL A 1 155 ? 16.344 -19.312 -19.281 1 98.81 155 VAL A C 1
ATOM 1198 O O . VAL A 1 155 ? 15.445 -18.875 -18.562 1 98.81 155 VAL A O 1
ATOM 1201 N N . PHE A 1 156 ? 17.016 -20.375 -18.891 1 98.44 156 PHE A N 1
ATOM 1202 C CA . PHE A 1 156 ? 17.094 -20.797 -17.5 1 98.44 156 PHE A CA 1
ATOM 1203 C C . PHE A 1 156 ? 18.125 -19.969 -16.734 1 98.44 156 PHE A C 1
ATOM 1205 O O . PHE A 1 156 ? 19.312 -20.016 -17.062 1 98.44 156 PHE A O 1
ATOM 1212 N N . ARG A 1 157 ? 17.688 -19.156 -15.906 1 97.62 157 ARG A N 1
ATOM 1213 C CA . ARG A 1 157 ? 18.547 -18.391 -15 1 97.62 157 ARG A CA 1
ATOM 1214 C C . ARG A 1 157 ? 18.578 -19.031 -13.617 1 97.62 157 ARG A C 1
ATOM 1216 O O . ARG A 1 157 ? 17.906 -18.547 -12.695 1 97.62 157 ARG A O 1
ATOM 1223 N N . ASN A 1 158 ? 19.359 -20.062 -13.461 1 96.19 158 ASN A N 1
ATOM 1224 C CA . ASN A 1 158 ? 19.375 -20.906 -12.258 1 96.19 158 ASN A CA 1
ATOM 1225 C C . ASN A 1 158 ? 20.609 -20.625 -11.398 1 96.19 158 ASN A C 1
ATOM 1227 O O . ASN A 1 158 ? 21.375 -21.531 -11.102 1 96.19 158 ASN A O 1
ATOM 1231 N N . ASP A 1 159 ? 20.75 -19.406 -10.984 1 93.31 159 ASP A N 1
ATOM 1232 C CA . ASP A 1 159 ? 21.891 -19.031 -10.156 1 93.31 159 ASP A CA 1
ATOM 1233 C C . ASP A 1 159 ? 21.438 -18.281 -8.906 1 93.31 159 ASP A C 1
ATOM 1235 O O . ASP A 1 159 ? 22.172 -17.438 -8.383 1 93.31 159 ASP A O 1
ATOM 1239 N N . THR A 1 160 ? 20.281 -18.625 -8.469 1 90.38 160 THR A N 1
ATOM 1240 C CA . THR A 1 160 ? 19.719 -17.953 -7.305 1 90.38 160 THR A CA 1
ATOM 1241 C C . THR A 1 160 ? 20.203 -18.609 -6.016 1 90.38 160 THR A C 1
ATOM 1243 O O . THR A 1 160 ? 20.641 -19.766 -6.031 1 90.38 160 THR A O 1
ATOM 1246 N N . SER A 1 161 ? 20.156 -17.859 -4.969 1 84.44 161 SER A N 1
ATOM 1247 C CA . SER A 1 161 ? 20.5 -18.406 -3.656 1 84.44 161 SER A CA 1
ATOM 1248 C C . SER A 1 161 ? 19.516 -19.484 -3.23 1 84.44 161 SER A C 1
ATOM 1250 O O . SER A 1 161 ? 19.891 -20.438 -2.555 1 84.44 161 SER A O 1
ATOM 1252 N N . GLY A 1 162 ? 18.281 -19.328 -3.643 1 82.81 162 GLY A N 1
ATOM 1253 C CA . GLY A 1 162 ? 17.281 -20.344 -3.34 1 82.81 162 GLY A CA 1
ATOM 1254 C C . GLY A 1 162 ? 17.641 -21.719 -3.881 1 82.81 162 GLY A C 1
ATOM 1255 O O . GLY A 1 162 ? 17.484 -22.719 -3.184 1 82.81 162 GLY A O 1
ATOM 1256 N N . ARG A 1 163 ? 18.203 -21.766 -4.996 1 89.06 163 ARG A N 1
ATOM 1257 C CA . ARG A 1 163 ? 18.609 -23.016 -5.621 1 89.06 163 ARG A CA 1
ATOM 1258 C C . ARG A 1 163 ? 19.75 -23.672 -4.852 1 89.06 163 ARG A C 1
ATOM 1260 O O . ARG A 1 163 ? 19.766 -24.891 -4.672 1 89.06 163 ARG A O 1
ATOM 1267 N N . ARG A 1 164 ? 20.578 -22.859 -4.352 1 87.38 164 ARG A N 1
ATOM 1268 C CA . ARG A 1 164 ? 21.703 -23.359 -3.57 1 87.38 164 ARG A CA 1
ATOM 1269 C C . ARG A 1 164 ? 21.219 -24.031 -2.291 1 87.38 164 ARG A C 1
ATOM 1271 O O . ARG A 1 164 ? 21.719 -25.094 -1.904 1 87.38 164 ARG A O 1
ATOM 1278 N N . GLN A 1 165 ? 20.266 -23.422 -1.73 1 86.19 165 GLN A N 1
ATOM 1279 C CA . GLN A 1 165 ? 19.688 -23.953 -0.498 1 86.19 165 GLN A CA 1
ATOM 1280 C C . GLN A 1 165 ? 19 -25.297 -0.745 1 86.19 165 GLN A C 1
ATOM 1282 O O . GLN A 1 165 ? 18.891 -26.125 0.166 1 86.19 165 GLN A O 1
ATOM 1287 N N . GLU A 1 166 ? 18.641 -25.562 -2.008 1 91.5 166 GLU A N 1
ATOM 1288 C CA . GLU A 1 166 ? 17.984 -26.797 -2.393 1 91.5 166 GLU A CA 1
ATOM 1289 C C . GLU A 1 166 ? 19 -27.844 -2.832 1 91.5 166 GLU A C 1
ATOM 1291 O O . GLU A 1 166 ? 18.625 -28.969 -3.201 1 91.5 166 GLU A O 1
ATOM 1296 N N . GLY A 1 167 ? 20.25 -27.484 -2.797 1 92.06 167 GLY A N 1
ATOM 1297 C CA . GLY A 1 167 ? 21.297 -28.406 -3.195 1 92.06 167 GLY A CA 1
ATOM 1298 C C . GLY A 1 167 ? 21.391 -28.594 -4.699 1 92.06 167 GLY A C 1
ATOM 1299 O O . GLY A 1 167 ? 21.859 -29.625 -5.176 1 92.06 167 GLY A O 1
ATOM 1300 N N . LEU A 1 168 ? 20.906 -27.641 -5.414 1 94.94 168 LEU A N 1
ATOM 1301 C CA . LEU A 1 168 ? 20.891 -27.734 -6.871 1 94.94 168 LEU A CA 1
ATOM 1302 C C . LEU A 1 168 ? 22.062 -26.969 -7.477 1 94.94 168 LEU A C 1
ATOM 1304 O O . LEU A 1 168 ? 22.5 -25.953 -6.922 1 94.94 168 LEU A O 1
ATOM 1308 N N . GLU A 1 169 ? 22.5 -27.406 -8.586 1 94.62 169 GLU A N 1
ATOM 1309 C CA . GLU A 1 169 ? 23.609 -26.766 -9.289 1 94.62 169 GLU A CA 1
ATOM 1310 C C . GLU A 1 169 ? 23.156 -25.469 -9.961 1 94.62 169 GLU A C 1
ATOM 1312 O O . GLU A 1 169 ? 22.031 -25.375 -10.461 1 94.62 169 GLU A O 1
ATOM 1317 N N . ALA A 1 170 ? 24.109 -24.531 -9.953 1 95.62 170 ALA A N 1
ATOM 1318 C CA . ALA A 1 170 ? 23.844 -23.266 -10.648 1 95.62 170 ALA A CA 1
ATOM 1319 C C . ALA A 1 170 ? 24.141 -23.391 -12.141 1 95.62 170 ALA A C 1
ATOM 1321 O O . ALA A 1 170 ? 25.094 -24.062 -12.539 1 95.62 170 ALA A O 1
ATOM 1322 N N . SER A 1 171 ? 23.312 -22.75 -12.914 1 95.5 171 SER A N 1
ATOM 1323 C CA . SER A 1 171 ? 23.547 -22.719 -14.352 1 95.5 171 SER A CA 1
ATOM 1324 C C . SER A 1 171 ? 22.766 -21.578 -15.016 1 95.5 171 SER A C 1
ATOM 1326 O O . SER A 1 171 ? 21.719 -21.172 -14.523 1 95.5 171 SER A O 1
ATOM 1328 N N . VAL A 1 172 ? 23.312 -20.984 -16.031 1 97.5 172 VAL A N 1
ATOM 1329 C CA . VAL A 1 172 ? 22.656 -20.031 -16.922 1 97.5 172 VAL A CA 1
ATOM 1330 C C . VAL A 1 172 ? 22.781 -20.5 -18.359 1 97.5 172 VAL A C 1
ATOM 1332 O O . VAL A 1 172 ? 23.875 -20.672 -18.875 1 97.5 172 VAL A O 1
ATOM 1335 N N . GLU A 1 173 ? 21.625 -20.734 -18.953 1 97.31 173 GLU A N 1
ATOM 1336 C CA . GLU A 1 173 ? 21.703 -21.312 -20.297 1 97.31 173 GLU A CA 1
ATOM 1337 C C . GLU A 1 173 ? 20.453 -21 -21.094 1 97.31 173 GLU A C 1
ATOM 1339 O O . GLU A 1 173 ? 19.344 -20.984 -20.547 1 97.31 173 GLU A O 1
ATOM 1344 N N . VAL A 1 174 ? 20.641 -20.719 -22.375 1 98.56 174 VAL A N 1
ATOM 1345 C CA . VAL A 1 174 ? 19.516 -20.688 -23.297 1 98.56 174 VAL A CA 1
ATOM 1346 C C . VAL A 1 174 ? 19.062 -22.094 -23.625 1 98.56 174 VAL A C 1
ATOM 1348 O O . VAL A 1 174 ? 19.797 -22.859 -24.25 1 98.56 174 VAL A O 1
ATOM 1351 N N . VAL A 1 175 ? 17.875 -22.422 -23.297 1 98.44 175 VAL A N 1
ATOM 1352 C CA . VAL A 1 175 ? 17.484 -23.812 -23.406 1 98.44 175 VAL A CA 1
ATOM 1353 C C . VAL A 1 175 ? 16.531 -24 -24.594 1 98.44 175 VAL A C 1
ATOM 1355 O O . VAL A 1 175 ? 16.219 -25.125 -24.969 1 98.44 175 VAL A O 1
ATOM 1358 N N . LYS A 1 176 ? 16.047 -22.906 -25.047 1 97.94 176 LYS A N 1
ATOM 1359 C CA . LYS A 1 176 ? 15.219 -22.922 -26.234 1 97.94 176 LYS A CA 1
ATOM 1360 C C . LYS A 1 176 ? 15.453 -21.672 -27.078 1 97.94 176 LYS A C 1
ATOM 1362 O O . LYS A 1 176 ? 15.57 -20.562 -26.547 1 97.94 176 LYS A O 1
ATOM 1367 N N . GLY A 1 177 ? 15.578 -21.859 -28.328 1 98.25 177 GLY A N 1
ATOM 1368 C CA . GLY A 1 177 ? 15.664 -20.75 -29.25 1 98.25 177 GLY A CA 1
ATOM 1369 C C . GLY A 1 177 ? 16.969 -20 -29.156 1 98.25 177 GLY A C 1
ATOM 1370 O O . GLY A 1 177 ? 17.969 -20.516 -28.656 1 98.25 177 GLY A O 1
ATOM 1371 N N . GLU A 1 178 ? 16.969 -18.781 -29.875 1 98 178 GLU A N 1
ATOM 1372 C CA . GLU A 1 178 ? 18.109 -17.891 -29.875 1 98 178 GLU A CA 1
ATOM 1373 C C . GLU A 1 178 ? 17.719 -16.5 -29.375 1 98 178 GLU A C 1
ATOM 1375 O O . GLU A 1 178 ? 16.656 -15.992 -29.703 1 98 178 GLU A O 1
ATOM 1380 N N . LEU A 1 179 ? 18.609 -16.016 -28.562 1 98.12 179 LEU A N 1
ATOM 1381 C CA . LEU A 1 179 ? 18.359 -14.68 -28.047 1 98.12 179 LEU A CA 1
ATOM 1382 C C . LEU A 1 179 ? 18.656 -13.633 -29.109 1 98.12 179 LEU A C 1
ATOM 1384 O O . LEU A 1 179 ? 19.625 -13.766 -29.875 1 98.12 179 LEU A O 1
ATOM 1388 N N . PRO A 1 180 ? 17.859 -12.633 -29.172 1 97.44 180 PRO A N 1
ATOM 1389 C CA . PRO A 1 180 ? 18.25 -11.477 -29.984 1 97.44 180 PRO A CA 1
ATOM 1390 C C . PRO A 1 180 ? 19.469 -10.75 -29.438 1 97.44 180 PRO A C 1
ATOM 1392 O O . PRO A 1 180 ? 19.906 -11.039 -28.312 1 97.44 180 PRO A O 1
ATOM 1395 N N . ASP A 1 181 ? 20.016 -9.852 -30.234 1 95.38 181 ASP A N 1
ATOM 1396 C CA . ASP A 1 181 ? 21.172 -9.086 -29.797 1 95.38 181 ASP A CA 1
ATOM 1397 C C . ASP A 1 181 ? 20.891 -8.336 -28.5 1 95.38 181 ASP A C 1
ATOM 1399 O O . ASP A 1 181 ? 21.766 -8.258 -27.625 1 95.38 181 ASP A O 1
ATOM 1403 N N . GLN A 1 182 ? 19.688 -7.777 -28.453 1 96.75 182 GLN A N 1
ATOM 1404 C CA . GLN A 1 182 ? 19.219 -7.094 -27.25 1 96.75 182 GLN A CA 1
ATOM 1405 C C . GLN A 1 182 ? 17.828 -7.578 -26.859 1 96.75 182 GLN A C 1
ATOM 1407 O O . GLN A 1 182 ? 16.938 -7.691 -27.703 1 96.75 182 GLN A O 1
ATOM 1412 N N . VAL A 1 183 ? 17.703 -7.941 -25.609 1 98.31 183 VAL A N 1
ATOM 1413 C CA . VAL A 1 183 ? 16.391 -8.203 -25.047 1 98.31 183 VAL A CA 1
ATOM 1414 C C . VAL A 1 183 ? 15.805 -6.906 -24.484 1 98.31 183 VAL A C 1
ATOM 1416 O O . VAL A 1 183 ? 16.391 -6.305 -23.578 1 98.31 183 VAL A O 1
ATOM 1419 N N . LEU A 1 184 ? 14.672 -6.496 -25 1 98 184 LEU A N 1
ATOM 1420 C CA . LEU A 1 184 ? 14.102 -5.203 -24.641 1 98 184 LEU A CA 1
ATOM 1421 C C . LEU A 1 184 ? 12.867 -5.383 -23.75 1 98 184 LEU A C 1
ATOM 1423 O O . LEU A 1 184 ? 12.211 -6.422 -23.812 1 98 184 LEU A O 1
ATOM 1427 N N . LEU A 1 185 ? 12.641 -4.387 -22.953 1 97.44 185 LEU A N 1
ATOM 1428 C CA . LEU A 1 185 ? 11.422 -4.254 -22.172 1 97.44 185 LEU A CA 1
ATOM 1429 C C . LEU A 1 185 ? 10.883 -2.828 -22.234 1 97.44 185 LEU A C 1
ATOM 1431 O O . LEU A 1 185 ? 11.641 -1.891 -22.5 1 97.44 185 LEU A O 1
ATOM 1435 N N . GLU A 1 186 ? 9.594 -2.727 -22.141 1 98.5 186 GLU A N 1
ATOM 1436 C CA . GLU A 1 186 ? 8.961 -1.429 -21.922 1 98.5 186 GLU A CA 1
ATOM 1437 C C . GLU A 1 186 ? 8.18 -1.417 -20.609 1 98.5 186 GLU A C 1
ATOM 1439 O O . GLU A 1 186 ? 7.332 -2.283 -20.375 1 98.5 186 GLU A O 1
ATOM 1444 N N . GLU A 1 187 ? 8.477 -0.536 -19.734 1 98.38 187 GLU A N 1
ATOM 1445 C CA . GLU A 1 187 ? 7.766 -0.332 -18.469 1 98.38 187 GLU A CA 1
ATOM 1446 C C . GLU A 1 187 ? 7.449 1.144 -18.25 1 98.38 187 GLU A C 1
ATOM 1448 O O . GLU A 1 187 ? 8.336 1.994 -18.328 1 98.38 187 GLU A O 1
ATOM 1453 N N . ASN A 1 188 ? 6.18 1.424 -17.969 1 98.12 188 ASN A N 1
ATOM 1454 C CA . ASN A 1 188 ? 5.742 2.795 -17.719 1 98.12 188 ASN A CA 1
ATOM 1455 C C . ASN A 1 188 ? 6.141 3.725 -18.859 1 98.12 188 ASN A C 1
ATOM 1457 O O . ASN A 1 188 ? 6.57 4.855 -18.625 1 98.12 188 ASN A O 1
ATOM 1461 N N . GLY A 1 189 ? 6.121 3.213 -20.062 1 98.19 189 GLY A N 1
ATOM 1462 C CA . GLY A 1 189 ? 6.363 4.012 -21.266 1 98.19 189 GLY A CA 1
ATOM 1463 C C . GLY A 1 189 ? 7.84 4.211 -21.562 1 98.19 189 GLY A C 1
ATOM 1464 O O . GLY A 1 189 ? 8.203 4.977 -22.453 1 98.19 189 GLY A O 1
ATOM 1465 N N . VAL A 1 190 ? 8.742 3.557 -20.891 1 98.81 190 VAL A N 1
ATOM 1466 C CA . VAL A 1 190 ? 10.188 3.725 -21.031 1 98.81 190 VAL A CA 1
ATOM 1467 C C . VAL A 1 190 ? 10.82 2.404 -21.453 1 98.81 190 VAL A C 1
ATOM 1469 O O . VAL A 1 190 ? 10.461 1.34 -20.953 1 98.81 190 VAL A O 1
ATOM 1472 N N . ARG A 1 191 ? 11.805 2.471 -22.344 1 98.62 191 ARG A N 1
ATOM 1473 C CA . ARG A 1 191 ? 12.422 1.273 -22.906 1 98.62 191 ARG A CA 1
ATOM 1474 C C . ARG A 1 191 ? 13.734 0.959 -22.203 1 98.62 191 ARG A C 1
ATOM 1476 O O . ARG A 1 191 ? 14.492 1.868 -21.844 1 98.62 191 ARG A O 1
ATOM 1483 N N . PHE A 1 192 ? 14.016 -0.327 -22.031 1 98.75 192 PHE A N 1
ATOM 1484 C CA . PHE A 1 192 ? 15.25 -0.775 -21.406 1 98.75 192 PHE A CA 1
ATOM 1485 C C . PHE A 1 192 ? 15.812 -1.995 -22.125 1 98.75 192 PHE A C 1
ATOM 1487 O O . PHE A 1 192 ? 15.062 -2.814 -22.656 1 98.75 192 PHE A O 1
ATOM 1494 N N . VAL A 1 193 ? 17.094 -2.08 -22.094 1 98.31 193 VAL A N 1
ATOM 1495 C CA . VAL A 1 193 ? 17.781 -3.33 -22.406 1 98.31 193 VAL A CA 1
ATOM 1496 C C . VAL A 1 193 ? 17.953 -4.152 -21.141 1 98.31 193 VAL A C 1
ATOM 1498 O O . VAL A 1 193 ? 18.469 -3.652 -20.125 1 98.31 193 VAL A O 1
ATOM 1501 N N . VAL A 1 194 ? 17.594 -5.398 -21.219 1 97.19 194 VAL A N 1
ATOM 1502 C CA . VAL A 1 194 ? 17.609 -6.242 -20.031 1 97.19 194 VAL A CA 1
ATOM 1503 C C . VAL A 1 194 ? 18.719 -7.285 -20.141 1 97.19 194 VAL A C 1
ATOM 1505 O O . VAL A 1 194 ? 18.734 -8.078 -21.094 1 97.19 194 VAL A O 1
ATOM 1508 N N . PRO A 1 195 ? 19.578 -7.305 -19.203 1 97.31 195 PRO A N 1
ATOM 1509 C CA . PRO A 1 195 ? 20.641 -8.32 -19.234 1 97.31 195 PRO A CA 1
ATOM 1510 C C . PRO A 1 195 ? 20.172 -9.664 -18.688 1 97.31 195 PRO A C 1
ATOM 1512 O O . PRO A 1 195 ? 20.484 -10.031 -17.547 1 97.31 195 PRO A O 1
ATOM 1515 N N . VAL A 1 196 ? 19.594 -10.508 -19.516 1 97.69 196 VAL A N 1
ATOM 1516 C CA . VAL A 1 196 ? 18.891 -11.711 -19.094 1 97.69 196 VAL A CA 1
ATOM 1517 C C . VAL A 1 196 ? 19.906 -12.805 -18.766 1 97.69 196 VAL A C 1
ATOM 1519 O O . VAL A 1 196 ? 19.594 -13.781 -18.094 1 97.69 196 VAL A O 1
ATOM 1522 N N . LEU A 1 197 ? 21.188 -12.672 -19.219 1 97.06 197 LEU A N 1
ATOM 1523 C CA . LEU A 1 197 ? 22.188 -13.727 -19.016 1 97.06 197 LEU A CA 1
ATOM 1524 C C . LEU A 1 197 ? 23.141 -13.359 -17.891 1 97.06 197 LEU A C 1
ATOM 1526 O O . LEU A 1 197 ? 23.656 -14.25 -17.203 1 97.06 197 LEU A O 1
ATOM 1530 N N . ASP A 1 198 ? 23.375 -12.023 -17.703 1 94.19 198 ASP A N 1
ATOM 1531 C CA . ASP A 1 198 ? 24.469 -11.68 -16.812 1 94.19 198 ASP A CA 1
ATOM 1532 C C . ASP A 1 198 ? 24.031 -10.594 -15.82 1 94.19 198 ASP A C 1
ATOM 1534 O O . ASP A 1 198 ? 24.844 -10.117 -15.023 1 94.19 198 ASP A O 1
ATOM 1538 N N . GLY A 1 199 ? 22.828 -10.25 -15.93 1 93.38 199 GLY A N 1
ATOM 1539 C CA . GLY A 1 199 ? 22.328 -9.273 -14.977 1 93.38 199 GLY A CA 1
ATOM 1540 C C . GLY A 1 199 ? 21.891 -9.891 -13.656 1 93.38 199 GLY A C 1
ATOM 1541 O O . GLY A 1 199 ? 22.188 -11.062 -13.391 1 93.38 199 GLY A O 1
ATOM 1542 N N . GLN A 1 200 ? 21.281 -9.031 -12.82 1 90.75 200 GLN A N 1
ATOM 1543 C CA . GLN A 1 200 ? 20.766 -9.5 -11.539 1 90.75 200 GLN A CA 1
ATOM 1544 C C . GLN A 1 200 ? 19.438 -10.227 -11.719 1 90.75 200 GLN A C 1
ATOM 1546 O O . GLN A 1 200 ? 18.578 -9.789 -12.5 1 90.75 200 GLN A O 1
ATOM 1551 N N . LYS A 1 201 ? 19.266 -11.344 -10.969 1 92.81 201 LYS A N 1
ATOM 1552 C CA . LYS A 1 201 ? 18.047 -12.141 -11.008 1 92.81 201 LYS A CA 1
ATOM 1553 C C . LYS A 1 201 ? 17.688 -12.516 -12.445 1 92.81 201 LYS A C 1
ATOM 1555 O O . LYS A 1 201 ? 18.484 -13.117 -13.156 1 92.81 201 LYS A O 1
ATOM 1560 N N . THR A 1 202 ? 16.547 -12.039 -12.891 1 95.94 202 THR A N 1
ATOM 1561 C CA . THR A 1 202 ? 16.125 -12.359 -14.25 1 95.94 202 THR A CA 1
ATOM 1562 C C . THR A 1 202 ? 16.484 -11.227 -15.211 1 95.94 202 THR A C 1
ATOM 1564 O O . THR A 1 202 ? 16.172 -11.297 -16.406 1 95.94 202 THR A O 1
ATOM 1567 N N . GLY A 1 203 ? 17.125 -10.25 -14.711 1 96.75 203 GLY A N 1
ATOM 1568 C CA . GLY A 1 203 ? 17.531 -9.125 -15.531 1 96.75 203 GLY A CA 1
ATOM 1569 C C . GLY A 1 203 ? 16.766 -7.852 -15.227 1 96.75 203 GLY A C 1
ATOM 1570 O O . GLY A 1 203 ? 17.203 -6.758 -15.609 1 96.75 203 GLY A O 1
ATOM 1571 N N . TRP A 1 204 ? 15.648 -7.969 -14.57 1 97.94 204 TRP A N 1
ATOM 1572 C CA . TRP A 1 204 ? 14.805 -6.812 -14.305 1 97.94 204 TRP A CA 1
ATOM 1573 C C . TRP A 1 204 ? 13.969 -7.031 -13.047 1 97.94 204 TRP A C 1
ATOM 1575 O O . TRP A 1 204 ? 13.625 -8.164 -12.711 1 97.94 204 TRP A O 1
ATOM 1585 N N . PHE A 1 205 ? 13.648 -5.98 -12.32 1 97.56 205 PHE A N 1
ATOM 1586 C CA . PHE A 1 205 ? 12.828 -6.012 -11.109 1 97.56 205 PHE A CA 1
ATOM 1587 C C . PHE A 1 205 ? 11.43 -5.473 -11.383 1 97.56 205 PHE A C 1
ATOM 1589 O O . PHE A 1 205 ? 11.133 -4.32 -11.07 1 97.56 205 PHE A O 1
ATOM 1596 N N . TYR A 1 206 ? 10.57 -6.355 -11.867 1 98.56 206 TYR A N 1
ATOM 1597 C CA . TYR A 1 206 ? 9.203 -5.961 -12.195 1 98.56 206 TYR A CA 1
ATOM 1598 C C . TYR A 1 206 ? 8.445 -5.539 -10.945 1 98.56 206 TYR A C 1
ATOM 1600 O O . TYR A 1 206 ? 7.434 -4.836 -11.031 1 98.56 206 TYR A O 1
ATOM 1608 N N . ASP A 1 207 ? 8.891 -5.977 -9.766 1 98.31 207 ASP A N 1
ATOM 1609 C CA . ASP A 1 207 ? 8.133 -5.824 -8.523 1 98.31 207 ASP A CA 1
ATOM 1610 C C . ASP A 1 207 ? 7.98 -4.352 -8.148 1 98.31 207 ASP A C 1
ATOM 1612 O O . ASP A 1 207 ? 7.02 -3.975 -7.477 1 98.31 207 ASP A O 1
ATOM 1616 N N . HIS A 1 208 ? 8.805 -3.426 -8.641 1 98.5 208 HIS A N 1
ATOM 1617 C CA . HIS A 1 208 ? 8.781 -2.014 -8.281 1 98.5 208 HIS A CA 1
ATOM 1618 C C . HIS A 1 208 ? 8 -1.193 -9.297 1 98.5 208 HIS A C 1
ATOM 1620 O O . HIS A 1 208 ? 7.902 0.03 -9.172 1 98.5 208 HIS A O 1
ATOM 1626 N N . ARG A 1 209 ? 7.402 -1.862 -10.297 1 98.62 209 ARG A N 1
ATOM 1627 C CA . ARG A 1 209 ? 6.766 -1.145 -11.391 1 98.62 209 ARG A CA 1
ATOM 1628 C C . ARG A 1 209 ? 5.809 -0.08 -10.867 1 98.62 209 ARG A C 1
ATOM 1630 O O . ARG A 1 209 ? 5.871 1.079 -11.289 1 98.62 209 ARG A O 1
ATOM 1637 N N . VAL A 1 210 ? 4.941 -0.464 -9.922 1 98.38 210 VAL A N 1
ATOM 1638 C CA . VAL A 1 210 ? 3.91 0.435 -9.414 1 98.38 210 VAL A CA 1
ATOM 1639 C C . VAL A 1 210 ? 4.555 1.541 -8.578 1 98.38 210 VAL A C 1
ATOM 1641 O O . VAL A 1 210 ? 4.121 2.693 -8.625 1 98.38 210 VAL A O 1
ATOM 1644 N N . ASN A 1 211 ? 5.57 1.216 -7.793 1 98.75 211 ASN A N 1
ATOM 1645 C CA . ASN A 1 211 ? 6.289 2.217 -7.012 1 98.75 211 ASN A CA 1
ATOM 1646 C C . ASN A 1 211 ? 6.969 3.246 -7.906 1 98.75 211 ASN A C 1
ATOM 1648 O O . ASN A 1 211 ? 6.922 4.445 -7.629 1 98.75 211 ASN A O 1
ATOM 1652 N N . ARG A 1 212 ? 7.586 2.752 -9.008 1 98.88 212 ARG A N 1
ATOM 1653 C CA . ARG A 1 212 ? 8.203 3.646 -9.977 1 98.88 212 ARG A CA 1
ATOM 1654 C C . ARG A 1 212 ? 7.168 4.566 -10.617 1 98.88 212 ARG A C 1
ATOM 1656 O O . ARG A 1 212 ? 7.418 5.758 -10.812 1 98.88 212 ARG A O 1
ATOM 1663 N N . THR A 1 213 ? 6.012 4 -10.938 1 98.5 213 THR A N 1
ATOM 1664 C CA . THR A 1 213 ? 4.938 4.789 -11.531 1 98.5 213 THR A CA 1
ATOM 1665 C C . THR A 1 213 ? 4.543 5.945 -10.617 1 98.5 213 THR A C 1
ATOM 1667 O O . THR A 1 213 ? 4.367 7.074 -11.078 1 98.5 213 THR A O 1
ATOM 1670 N N . TRP A 1 214 ? 4.406 5.703 -9.344 1 98.38 214 TRP A N 1
ATOM 1671 C CA . TRP A 1 214 ? 4.043 6.742 -8.383 1 98.38 214 TRP A CA 1
ATOM 1672 C C . TRP A 1 214 ? 5.078 7.859 -8.375 1 98.38 214 TRP A C 1
ATOM 1674 O O . TRP A 1 214 ? 4.734 9.039 -8.516 1 98.38 214 TRP A O 1
ATOM 1684 N N . LEU A 1 215 ? 6.352 7.492 -8.25 1 98.75 215 LEU A N 1
ATOM 1685 C CA . LEU A 1 215 ? 7.418 8.484 -8.156 1 98.75 215 LEU A CA 1
ATOM 1686 C C . LEU A 1 215 ? 7.504 9.312 -9.438 1 98.75 215 LEU A C 1
ATOM 1688 O O . LEU A 1 215 ? 7.738 10.523 -9.375 1 98.75 215 LEU A O 1
ATOM 1692 N N . ASN A 1 216 ? 7.344 8.641 -10.578 1 98.75 216 ASN A N 1
ATOM 1693 C CA . ASN A 1 216 ? 7.422 9.305 -11.875 1 98.75 216 ASN A CA 1
ATOM 1694 C C . ASN A 1 216 ? 6.473 10.492 -11.953 1 98.75 216 ASN A C 1
ATOM 1696 O O . ASN A 1 216 ? 6.754 11.469 -12.656 1 98.75 216 ASN A O 1
ATOM 1700 N N . GLY A 1 217 ? 5.414 10.445 -11.219 1 98.06 217 GLY A N 1
ATOM 1701 C CA . GLY A 1 217 ? 4.453 11.539 -11.227 1 98.06 217 GLY A CA 1
ATOM 1702 C C . GLY A 1 217 ? 4.934 12.758 -10.461 1 98.06 217 GLY A C 1
ATOM 1703 O O . GLY A 1 217 ? 4.312 13.82 -10.523 1 98.06 217 GLY A O 1
ATOM 1704 N N . LEU A 1 218 ? 6.113 12.695 -9.828 1 98.44 218 LEU A N 1
ATOM 1705 C CA . LEU A 1 218 ? 6.492 13.758 -8.898 1 98.44 218 LEU A CA 1
ATOM 1706 C C . LEU A 1 218 ? 7.891 14.273 -9.211 1 98.44 218 LEU A C 1
ATOM 1708 O O . LEU A 1 218 ? 8.453 15.055 -8.438 1 98.44 218 LEU A O 1
ATOM 1712 N N . VAL A 1 219 ? 8.492 13.93 -10.352 1 98.62 219 VAL A N 1
ATOM 1713 C CA . VAL A 1 219 ? 9.906 14.211 -10.547 1 98.62 219 VAL A CA 1
ATOM 1714 C C . VAL A 1 219 ? 10.078 15.32 -11.578 1 98.62 219 VAL A C 1
ATOM 1716 O O . VAL A 1 219 ? 11.195 15.719 -11.898 1 98.62 219 VAL A O 1
ATOM 1719 N N . GLY A 1 220 ? 9.008 15.836 -12.164 1 98.44 220 GLY A N 1
ATOM 1720 C CA . GLY A 1 220 ? 9.109 16.859 -13.188 1 98.44 220 GLY A CA 1
ATOM 1721 C C . GLY A 1 220 ? 9.938 18.062 -12.75 1 98.44 220 GLY A C 1
ATOM 1722 O O . GLY A 1 220 ? 9.664 18.672 -11.719 1 98.44 220 GLY A O 1
ATOM 1723 N N . GLY A 1 221 ? 10.961 18.359 -13.523 1 98.44 221 GLY A N 1
ATOM 1724 C CA . GLY A 1 221 ? 11.812 19.516 -13.273 1 98.44 221 GLY A CA 1
ATOM 1725 C C . GLY A 1 221 ? 12.742 19.328 -12.086 1 98.44 221 GLY A C 1
ATOM 1726 O O . GLY A 1 221 ? 13.391 20.281 -11.648 1 98.44 221 GLY A O 1
ATOM 1727 N N . LYS A 1 222 ? 12.867 18.203 -11.562 1 98.5 222 LYS A N 1
ATOM 1728 C CA . LYS A 1 222 ? 13.57 17.984 -10.305 1 98.5 222 LYS A CA 1
ATOM 1729 C C . LYS A 1 222 ? 14.945 17.359 -10.539 1 98.5 222 LYS A C 1
ATOM 1731 O O . LYS A 1 222 ? 15.18 16.75 -11.586 1 98.5 222 LYS A O 1
ATOM 1736 N N . ARG A 1 223 ? 15.852 17.578 -9.633 1 98.88 223 ARG A N 1
ATOM 1737 C CA . ARG A 1 223 ? 17.125 16.859 -9.562 1 98.88 223 ARG A CA 1
ATOM 1738 C C . ARG A 1 223 ? 16.969 15.578 -8.742 1 98.88 223 ARG A C 1
ATOM 1740 O O . ARG A 1 223 ? 16.609 15.625 -7.566 1 98.88 223 ARG A O 1
ATOM 1747 N N . VAL A 1 224 ? 17.266 14.43 -9.352 1 98.94 224 VAL A N 1
ATOM 1748 C CA . VAL A 1 224 ? 16.984 13.133 -8.75 1 98.94 224 VAL A CA 1
ATOM 1749 C C . VAL A 1 224 ? 18.281 12.367 -8.523 1 98.94 224 VAL A C 1
ATOM 1751 O O . VAL A 1 224 ? 19.125 12.297 -9.406 1 98.94 224 VAL A O 1
ATOM 1754 N N . LEU A 1 225 ? 18.469 11.859 -7.332 1 98.94 225 LEU A N 1
ATOM 1755 C CA . LEU A 1 225 ? 19.547 10.938 -6.992 1 98.94 225 LEU A CA 1
ATOM 1756 C C . LEU A 1 225 ? 19.016 9.516 -6.852 1 98.94 225 LEU A C 1
ATOM 1758 O O . LEU A 1 225 ? 18.172 9.242 -5.984 1 98.94 225 LEU A O 1
ATOM 1762 N N . ASP A 1 226 ? 19.469 8.641 -7.703 1 98.94 226 ASP A N 1
ATOM 1763 C CA . ASP A 1 226 ? 19.094 7.234 -7.695 1 98.94 226 ASP A CA 1
ATOM 1764 C C . ASP A 1 226 ? 20.234 6.359 -7.184 1 98.94 226 ASP A C 1
ATOM 1766 O O . ASP A 1 226 ? 21.125 5.992 -7.945 1 98.94 226 ASP A O 1
ATOM 1770 N N . LEU A 1 227 ? 20.125 5.969 -5.906 1 98.81 227 LEU A N 1
ATOM 1771 C CA . LEU A 1 227 ? 21.156 5.109 -5.309 1 98.81 227 LEU A CA 1
ATOM 1772 C C . LEU A 1 227 ? 20.812 3.637 -5.527 1 98.81 227 LEU A C 1
ATOM 1774 O O . LEU A 1 227 ? 19.641 3.26 -5.539 1 98.81 227 LEU A O 1
ATOM 1778 N N . PHE A 1 228 ? 21.938 2.783 -5.637 1 98.56 228 PHE A N 1
ATOM 1779 C CA . PHE A 1 228 ? 21.734 1.378 -5.973 1 98.56 228 PHE A CA 1
ATOM 1780 C C . PHE A 1 228 ? 20.938 1.232 -7.262 1 98.56 228 PHE A C 1
ATOM 1782 O O . PHE A 1 228 ? 19.969 0.479 -7.312 1 98.56 228 PHE A O 1
ATOM 1789 N N . SER A 1 229 ? 21.391 1.86 -8.312 1 98.5 229 SER A N 1
ATOM 1790 C CA . SER A 1 229 ? 20.531 2.148 -9.461 1 98.5 229 SER A CA 1
ATOM 1791 C C . SER A 1 229 ? 20.375 0.923 -10.352 1 98.5 229 SER A C 1
ATOM 1793 O O . SER A 1 229 ? 19.438 0.837 -11.141 1 98.5 229 SER A O 1
ATOM 1795 N N . TYR A 1 230 ? 21.359 -0.034 -10.203 1 97.88 230 TYR A N 1
ATOM 1796 C CA . TYR A 1 230 ? 21.375 -1.152 -11.141 1 97.88 230 TYR A CA 1
ATOM 1797 C C . TYR A 1 230 ? 21.344 -0.658 -12.578 1 97.88 230 TYR A C 1
ATOM 1799 O O . TYR A 1 230 ? 22.203 0.109 -13 1 97.88 230 TYR A O 1
ATOM 1807 N N . VAL A 1 231 ? 20.375 -0.992 -13.383 1 98.19 231 VAL A N 1
ATOM 1808 C CA . VAL A 1 231 ? 20.406 -0.627 -14.797 1 98.19 231 VAL A CA 1
ATOM 1809 C C . VAL A 1 231 ? 19.531 0.603 -15.031 1 98.19 231 VAL A C 1
ATOM 1811 O O . VAL A 1 231 ? 19.156 0.902 -16.172 1 98.19 231 VAL A O 1
ATOM 1814 N N . GLY A 1 232 ? 19.125 1.239 -13.977 1 98.56 232 GLY A N 1
ATOM 1815 C CA . GLY A 1 232 ? 18.531 2.557 -14.102 1 98.56 232 GLY A CA 1
ATOM 1816 C C . GLY A 1 232 ? 17.016 2.523 -14.086 1 98.56 232 GLY A C 1
ATOM 1817 O O . GLY A 1 232 ? 16.359 3.439 -14.594 1 98.56 232 GLY A O 1
ATOM 1818 N N . GLY A 1 233 ? 16.391 1.478 -13.523 1 98.5 233 GLY A N 1
ATOM 1819 C CA . GLY A 1 233 ? 14.938 1.378 -13.5 1 98.5 233 GLY A CA 1
ATOM 1820 C C . GLY A 1 233 ? 14.258 2.609 -12.922 1 98.5 233 GLY A C 1
ATOM 1821 O O . GLY A 1 233 ? 13.281 3.107 -13.484 1 98.5 233 GLY A O 1
ATOM 1822 N N . TRP A 1 234 ? 14.789 3.158 -11.828 1 98.81 234 TRP A N 1
ATOM 1823 C CA . TRP A 1 234 ? 14.242 4.352 -11.195 1 98.81 234 TRP A CA 1
ATOM 1824 C C . TRP A 1 234 ? 14.719 5.613 -11.906 1 98.81 234 TRP A C 1
ATOM 1826 O O . TRP A 1 234 ? 13.906 6.402 -12.398 1 98.81 234 TRP A O 1
ATOM 1836 N N . GLY A 1 235 ? 16 5.754 -12.086 1 98.88 235 GLY A N 1
ATOM 1837 C CA . GLY A 1 235 ? 16.609 6.98 -12.57 1 98.88 235 GLY A CA 1
ATOM 1838 C C . GLY A 1 235 ? 16.25 7.297 -14.008 1 98.88 235 GLY A C 1
ATOM 1839 O O . GLY A 1 235 ? 15.875 8.43 -14.328 1 98.88 235 GLY A O 1
ATOM 1840 N N . VAL A 1 236 ? 16.328 6.324 -14.898 1 98.94 236 VAL A N 1
ATOM 1841 C CA . VAL A 1 236 ? 16.031 6.555 -16.312 1 98.94 236 VAL A CA 1
ATOM 1842 C C . VAL A 1 236 ? 14.555 6.887 -16.484 1 98.94 236 VAL A C 1
ATOM 1844 O O . VAL A 1 236 ? 14.195 7.746 -17.281 1 98.94 236 VAL A O 1
ATOM 1847 N N . GLN A 1 237 ? 13.688 6.211 -15.727 1 98.94 237 GLN A N 1
ATOM 1848 C CA . GLN A 1 237 ? 12.266 6.551 -15.797 1 98.94 237 GLN A CA 1
ATOM 1849 C C . GLN A 1 237 ? 12.016 7.961 -15.266 1 98.94 237 GLN A C 1
ATOM 1851 O O . GLN A 1 237 ? 11.172 8.688 -15.797 1 98.94 237 GLN A O 1
ATOM 1856 N N . ALA A 1 238 ? 12.711 8.328 -14.18 1 98.94 238 ALA A N 1
ATOM 1857 C CA . ALA A 1 238 ? 12.57 9.688 -13.672 1 98.94 238 ALA A CA 1
ATOM 1858 C C . ALA A 1 238 ? 12.922 10.719 -14.742 1 98.94 238 ALA A C 1
ATOM 1860 O O . ALA A 1 238 ? 12.18 11.68 -14.961 1 98.94 238 ALA A O 1
ATOM 1861 N N . ALA A 1 239 ? 14.031 10.477 -15.43 1 98.94 239 ALA A N 1
ATOM 1862 C CA . ALA A 1 239 ? 14.438 11.375 -16.516 1 98.94 239 ALA A CA 1
ATOM 1863 C C . ALA A 1 239 ? 13.383 11.422 -17.609 1 98.94 239 ALA A C 1
ATOM 1865 O O . ALA A 1 239 ? 13.039 12.5 -18.094 1 98.94 239 ALA A O 1
ATOM 1866 N N . ALA A 1 240 ? 12.859 10.289 -17.969 1 98.94 240 ALA A N 1
ATOM 1867 C CA . ALA A 1 240 ? 11.844 10.195 -19.016 1 98.94 240 ALA A CA 1
ATOM 1868 C C . ALA A 1 240 ? 10.57 10.922 -18.625 1 98.94 240 ALA A C 1
ATOM 1870 O O . ALA A 1 240 ? 9.773 11.305 -19.484 1 98.94 240 ALA A O 1
ATOM 1871 N N . ASN A 1 241 ? 10.367 11.102 -17.344 1 98.75 241 ASN A N 1
ATOM 1872 C CA . ASN A 1 241 ? 9.156 11.758 -16.844 1 98.75 241 ASN A CA 1
ATOM 1873 C C . ASN A 1 241 ? 9.438 13.195 -16.438 1 98.75 241 ASN A C 1
ATOM 1875 O O . ASN A 1 241 ? 8.695 13.766 -15.625 1 98.75 241 ASN A O 1
ATOM 1879 N N . GLY A 1 242 ? 10.555 13.742 -16.875 1 98.69 242 GLY A N 1
ATOM 1880 C CA . GLY A 1 242 ? 10.711 15.188 -16.828 1 98.69 242 GLY A CA 1
ATOM 1881 C C . GLY A 1 242 ? 11.727 15.641 -15.797 1 98.69 242 GLY A C 1
ATOM 1882 O O . GLY A 1 242 ? 11.922 16.844 -15.594 1 98.69 242 GLY A O 1
ATOM 1883 N N . ALA A 1 243 ? 12.359 14.742 -15.078 1 98.81 243 ALA A N 1
ATOM 1884 C CA . ALA A 1 243 ? 13.43 15.188 -14.188 1 98.81 243 ALA A CA 1
ATOM 1885 C C . ALA A 1 243 ? 14.469 16.016 -14.945 1 98.81 243 ALA A C 1
ATOM 1887 O O . ALA A 1 243 ? 14.828 15.688 -16.078 1 98.81 243 ALA A O 1
ATOM 1888 N N . SER A 1 244 ? 14.938 17.094 -14.344 1 98.69 244 SER A N 1
ATOM 1889 C CA . SER A 1 244 ? 15.906 17.969 -15 1 98.69 244 SER A CA 1
ATOM 1890 C C . SER A 1 244 ? 17.281 17.328 -15.047 1 98.69 244 SER A C 1
ATOM 1892 O O . SER A 1 244 ? 18.016 17.469 -16.031 1 98.69 244 SER A O 1
ATOM 1894 N N . GLU A 1 245 ? 17.578 16.641 -13.992 1 98.75 245 GLU A N 1
ATOM 1895 C CA . GLU A 1 245 ? 18.859 15.938 -13.852 1 98.75 245 GLU A CA 1
ATOM 1896 C C . GLU A 1 245 ? 18.703 14.695 -12.977 1 98.75 245 GLU A C 1
ATOM 1898 O O . GLU A 1 245 ? 18 14.719 -11.969 1 98.75 245 GLU A O 1
ATOM 1903 N N . VAL A 1 246 ? 19.391 13.68 -13.43 1 98.94 246 VAL A N 1
ATOM 1904 C CA . VAL A 1 246 ? 19.391 12.438 -12.664 1 98.94 246 VAL A CA 1
ATOM 1905 C C . VAL A 1 246 ? 20.812 11.93 -12.492 1 98.94 246 VAL A C 1
ATOM 1907 O O . VAL A 1 246 ? 21.594 11.898 -13.453 1 98.94 246 VAL A O 1
ATOM 1910 N N . LEU A 1 247 ? 21.172 11.586 -11.312 1 98.94 247 LEU A N 1
ATOM 1911 C CA . LEU A 1 247 ? 22.422 10.891 -11.023 1 98.94 247 LEU A CA 1
ATOM 1912 C C . LEU A 1 247 ? 22.156 9.461 -10.547 1 98.94 247 LEU A C 1
ATOM 1914 O O . LEU A 1 247 ? 21.547 9.266 -9.492 1 98.94 247 LEU A O 1
ATOM 1918 N N . CYS A 1 248 ? 22.562 8.531 -11.367 1 98.88 248 CYS A N 1
ATOM 1919 C CA . CYS A 1 248 ? 22.469 7.125 -11 1 98.88 248 CYS A CA 1
ATOM 1920 C C . CYS A 1 248 ? 23.781 6.633 -10.398 1 98.88 248 CYS A C 1
ATOM 1922 O O . CYS A 1 248 ? 24.844 6.742 -11.023 1 98.88 248 CYS A O 1
ATOM 1924 N N . VAL A 1 249 ? 23.656 6.035 -9.211 1 98.88 249 VAL A N 1
ATOM 1925 C CA . VAL A 1 249 ? 24.844 5.578 -8.492 1 98.88 249 VAL A CA 1
ATOM 1926 C C . VAL A 1 249 ? 24.766 4.07 -8.273 1 98.88 249 VAL A C 1
ATOM 1928 O O . VAL A 1 249 ? 23.719 3.547 -7.879 1 98.88 249 VAL A O 1
ATOM 1931 N N . ASP A 1 250 ? 25.781 3.406 -8.539 1 98.62 250 ASP A N 1
ATOM 1932 C CA . ASP A 1 250 ? 25.922 1.976 -8.281 1 98.62 250 ASP A CA 1
ATOM 1933 C C . ASP A 1 250 ? 27.391 1.586 -8.117 1 98.62 250 ASP A C 1
ATOM 1935 O O . ASP A 1 250 ? 28.281 2.254 -8.648 1 98.62 250 ASP A O 1
ATOM 1939 N N . ALA A 1 251 ? 27.609 0.523 -7.375 1 98.12 251 ALA A N 1
ATOM 1940 C CA . ALA A 1 251 ? 28.969 0.027 -7.211 1 98.12 251 ALA A CA 1
ATOM 1941 C C . ALA A 1 251 ? 29.438 -0.715 -8.461 1 98.12 251 ALA A C 1
ATOM 1943 O O . ALA A 1 251 ? 30.641 -0.867 -8.688 1 98.12 251 ALA A O 1
ATOM 1944 N N . SER A 1 252 ? 28.531 -1.16 -9.25 1 97.44 252 SER A N 1
ATOM 1945 C CA . SER A 1 252 ? 28.844 -1.961 -10.43 1 97.44 252 SER A CA 1
ATOM 1946 C C . SER A 1 252 ? 29.016 -1.082 -11.664 1 97.44 252 SER A C 1
ATOM 1948 O O . SER A 1 252 ? 28.031 -0.54 -12.188 1 97.44 252 SER A O 1
ATOM 1950 N N . GLY A 1 253 ? 30.266 -1.045 -12.156 1 97.44 253 GLY A N 1
ATOM 1951 C CA . GLY A 1 253 ? 30.5 -0.341 -13.406 1 97.44 253 GLY A CA 1
ATOM 1952 C C . GLY A 1 253 ? 29.719 -0.906 -14.57 1 97.44 253 GLY A C 1
ATOM 1953 O O . GLY A 1 253 ? 29.219 -0.156 -15.414 1 97.44 253 GLY A O 1
ATOM 1954 N N . ALA A 1 254 ? 29.609 -2.215 -14.562 1 96.62 254 ALA A N 1
ATOM 1955 C CA . ALA A 1 254 ? 28.859 -2.893 -15.617 1 96.62 254 ALA A CA 1
ATOM 1956 C C . ALA A 1 254 ? 27.391 -2.473 -15.609 1 96.62 254 ALA A C 1
ATOM 1958 O O . ALA A 1 254 ? 26.781 -2.281 -16.656 1 96.62 254 ALA A O 1
ATOM 1959 N N . ALA A 1 255 ? 26.797 -2.363 -14.445 1 97.31 255 ALA A N 1
ATOM 1960 C CA . ALA A 1 255 ? 25.422 -1.894 -14.32 1 97.31 255 ALA A CA 1
ATOM 1961 C C . ALA A 1 255 ? 25.281 -0.469 -14.844 1 97.31 255 ALA A C 1
ATOM 1963 O O . ALA A 1 255 ? 24.344 -0.162 -15.57 1 97.31 255 ALA A O 1
ATOM 1964 N N . LEU A 1 256 ? 26.25 0.357 -14.562 1 98.38 256 LEU A N 1
ATOM 1965 C CA . LEU A 1 256 ? 26.188 1.766 -14.938 1 98.38 256 LEU A CA 1
ATOM 1966 C C . LEU A 1 256 ? 26.359 1.938 -16.438 1 98.38 256 LEU A C 1
ATOM 1968 O O . LEU A 1 256 ? 25.797 2.861 -17.031 1 98.38 256 LEU A O 1
ATOM 1972 N N . GLU A 1 257 ? 27.125 1.058 -17.016 1 98.19 257 GLU A N 1
ATOM 1973 C CA . GLU A 1 257 ? 27.188 1.067 -18.469 1 98.19 257 GLU A CA 1
ATOM 1974 C C . GLU A 1 257 ? 25.812 0.843 -19.094 1 98.19 257 GLU A C 1
ATOM 1976 O O . GLU A 1 257 ? 25.453 1.481 -20.078 1 98.19 257 GLU A O 1
ATOM 1981 N N . ARG A 1 258 ? 25.062 -0.007 -18.469 1 97.88 258 ARG A N 1
ATOM 1982 C CA . ARG A 1 258 ? 23.703 -0.282 -18.922 1 97.88 258 ARG A CA 1
ATOM 1983 C C . ARG A 1 258 ? 22.781 0.904 -18.656 1 97.88 258 ARG A C 1
ATOM 1985 O O . ARG A 1 258 ? 21.859 1.168 -19.422 1 97.88 258 ARG A O 1
ATOM 1992 N N . VAL A 1 259 ? 23.016 1.603 -17.547 1 98.69 259 VAL A N 1
ATOM 1993 C CA . VAL A 1 259 ? 22.266 2.826 -17.297 1 98.69 259 VAL A CA 1
ATOM 1994 C C . VAL A 1 259 ? 22.453 3.799 -18.453 1 98.69 259 VAL A C 1
ATOM 1996 O O . VAL A 1 259 ? 21.469 4.348 -18.984 1 98.69 259 VAL A O 1
ATOM 1999 N N . ALA A 1 260 ? 23.703 3.982 -18.844 1 98.44 260 ALA A N 1
ATOM 2000 C CA . ALA A 1 260 ? 24.016 4.895 -19.938 1 98.44 260 ALA A CA 1
ATOM 2001 C C . ALA A 1 260 ? 23.359 4.438 -21.234 1 98.44 260 ALA A C 1
ATOM 2003 O O . ALA A 1 260 ? 22.828 5.254 -21.984 1 98.44 260 ALA A O 1
ATOM 2004 N N . GLU A 1 261 ? 23.422 3.15 -21.422 1 98.25 261 GLU A N 1
ATOM 2005 C CA . GLU A 1 261 ? 22.797 2.576 -22.609 1 98.25 261 GLU A CA 1
ATOM 2006 C C . GLU A 1 261 ? 21.297 2.816 -22.609 1 98.25 261 GLU A C 1
ATOM 2008 O O . GLU A 1 261 ? 20.719 3.213 -23.625 1 98.25 261 GLU A O 1
ATOM 2013 N N . ASN A 1 262 ? 20.641 2.6 -21.484 1 98.75 262 ASN A N 1
ATOM 2014 C CA . ASN A 1 262 ? 19.203 2.762 -21.375 1 98.75 262 ASN A CA 1
ATOM 2015 C C . ASN A 1 262 ? 18.797 4.227 -21.469 1 98.75 262 ASN A C 1
ATOM 2017 O O . ASN A 1 262 ? 17.734 4.551 -22.016 1 98.75 262 ASN A O 1
ATOM 2021 N N . ALA A 1 263 ? 19.656 5.113 -20.938 1 98.81 263 ALA A N 1
ATOM 2022 C CA . ALA A 1 263 ? 19.406 6.543 -21.125 1 98.81 263 ALA A CA 1
ATOM 2023 C C . ALA A 1 263 ? 19.453 6.93 -22.594 1 98.81 263 ALA A C 1
ATOM 2025 O O . ALA A 1 263 ? 18.562 7.641 -23.078 1 98.81 263 ALA A O 1
ATOM 2026 N N . THR A 1 264 ? 20.453 6.422 -23.281 1 98.56 264 THR A N 1
ATOM 2027 C CA . THR A 1 264 ? 20.625 6.715 -24.688 1 98.56 264 THR A CA 1
ATOM 2028 C C . THR A 1 264 ? 19.453 6.156 -25.5 1 98.56 264 THR A C 1
ATOM 2030 O O . THR A 1 264 ? 18.953 6.816 -26.422 1 98.56 264 THR A O 1
ATOM 2033 N N . LEU A 1 265 ? 19.031 4.941 -25.125 1 98.44 265 LEU A N 1
ATOM 2034 C CA . LEU A 1 265 ? 17.922 4.266 -25.797 1 98.44 265 LEU A CA 1
ATOM 2035 C C . LEU A 1 265 ? 16.672 5.145 -25.797 1 98.44 265 LEU A C 1
ATOM 2037 O O . LEU A 1 265 ? 15.844 5.059 -26.703 1 98.44 265 LEU A O 1
ATOM 2041 N N . ASN A 1 266 ? 16.531 6.027 -24.797 1 98.69 266 ASN A N 1
ATOM 2042 C CA . ASN A 1 266 ? 15.352 6.871 -24.641 1 98.69 266 ASN A CA 1
ATOM 2043 C C . ASN A 1 266 ? 15.656 8.328 -24.984 1 98.69 266 ASN A C 1
ATOM 2045 O O . ASN A 1 266 ? 14.836 9.219 -24.719 1 98.69 266 ASN A O 1
ATOM 2049 N N . GLY A 1 267 ? 16.859 8.625 -25.453 1 98.62 267 GLY A N 1
ATOM 2050 C CA . GLY A 1 267 ? 17.25 9.984 -25.797 1 98.62 267 GLY A CA 1
ATOM 2051 C C . GLY A 1 267 ? 17.484 10.859 -24.578 1 98.62 267 GLY A C 1
ATOM 2052 O O . GLY A 1 267 ? 17.203 12.062 -24.609 1 98.62 267 GLY A O 1
ATOM 2053 N N . LEU A 1 268 ? 17.953 10.281 -23.5 1 98.69 268 LEU A N 1
ATOM 2054 C CA . LEU A 1 268 ? 18.047 10.992 -22.219 1 98.69 268 LEU A CA 1
ATOM 2055 C C . LEU A 1 268 ? 19.484 11.078 -21.75 1 98.69 268 LEU A C 1
ATOM 2057 O O . LEU A 1 268 ? 19.75 11.281 -20.562 1 98.69 268 LEU A O 1
ATOM 2061 N N . HIS A 1 269 ? 20.438 10.906 -22.625 1 97.62 269 HIS A N 1
ATOM 2062 C CA . HIS A 1 269 ? 21.844 10.812 -22.25 1 97.62 269 HIS A CA 1
ATOM 2063 C C . HIS A 1 269 ? 22.359 12.117 -21.641 1 97.62 269 HIS A C 1
ATOM 2065 O O . HIS A 1 269 ? 23.297 12.109 -20.844 1 97.62 269 HIS A O 1
ATOM 2071 N N . GLU A 1 270 ? 21.781 13.227 -21.938 1 97.75 270 GLU A N 1
ATOM 2072 C CA . GLU A 1 270 ? 22.203 14.508 -21.375 1 97.75 270 GLU A CA 1
ATOM 2073 C C . GLU A 1 270 ? 21.625 14.703 -19.969 1 97.75 270 GLU A C 1
ATOM 2075 O O . GLU A 1 270 ? 22.219 15.43 -19.156 1 97.75 270 GLU A O 1
ATOM 2080 N N . GLN A 1 271 ? 20.516 14.07 -19.656 1 98.38 271 GLN A N 1
ATOM 2081 C CA . GLN A 1 271 ? 19.812 14.266 -18.391 1 98.38 271 GLN A CA 1
ATOM 2082 C C . GLN A 1 271 ? 20.297 13.281 -17.344 1 98.38 271 GLN A C 1
ATOM 2084 O O . GLN A 1 271 ? 20.156 13.523 -16.141 1 98.38 271 GLN A O 1
ATOM 2089 N N . VAL A 1 272 ? 20.859 12.133 -17.797 1 98.88 272 VAL A N 1
ATOM 2090 C CA . VAL A 1 272 ? 21.203 11.055 -16.875 1 98.88 272 VAL A CA 1
ATOM 2091 C C . VAL A 1 272 ? 22.734 10.93 -16.766 1 98.88 272 VAL A C 1
ATOM 2093 O O . VAL A 1 272 ? 23.406 10.695 -17.766 1 98.88 272 VAL A O 1
ATOM 2096 N N . ALA A 1 273 ? 23.203 11.094 -15.609 1 98.75 273 ALA A N 1
ATOM 2097 C CA . ALA A 1 273 ? 24.609 10.875 -15.297 1 98.75 273 ALA A CA 1
ATOM 2098 C C . ALA A 1 273 ? 24.797 9.641 -14.43 1 98.75 273 ALA A C 1
ATOM 2100 O O . ALA A 1 273 ? 23.828 9.133 -13.852 1 98.75 273 ALA A O 1
ATOM 2101 N N . VAL A 1 274 ? 26.031 9.141 -14.438 1 98.44 274 VAL A N 1
ATOM 2102 C CA . VAL A 1 274 ? 26.312 7.961 -13.633 1 98.44 274 VAL A CA 1
ATOM 2103 C C . VAL A 1 274 ? 27.469 8.258 -12.672 1 98.44 274 VAL A C 1
ATOM 2105 O O . VAL A 1 274 ? 28.328 9.094 -12.961 1 98.44 274 VAL A O 1
ATOM 2108 N N . GLY A 1 275 ? 27.406 7.691 -11.508 1 98.19 275 GLY A N 1
ATOM 2109 C CA . GLY A 1 275 ? 28.453 7.73 -10.5 1 98.19 275 GLY A CA 1
ATOM 2110 C C . GLY A 1 275 ? 28.766 6.367 -9.914 1 98.19 275 GLY A C 1
ATOM 2111 O O . GLY A 1 275 ? 27.953 5.793 -9.195 1 98.19 275 GLY A O 1
ATOM 2112 N N . GLU A 1 276 ? 29.969 5.891 -10.242 1 98.31 276 GLU A N 1
ATOM 2113 C CA . GLU A 1 276 ? 30.375 4.574 -9.758 1 98.31 276 GLU A CA 1
ATOM 2114 C C . GLU A 1 276 ? 30.984 4.66 -8.359 1 98.31 276 GLU A C 1
ATOM 2116 O O . GLU A 1 276 ? 31.875 5.469 -8.109 1 98.31 276 GLU A O 1
ATOM 2121 N N . GLY A 1 277 ? 30.422 3.836 -7.418 1 98 277 GLY A N 1
ATOM 2122 C CA . GLY A 1 277 ? 31 3.775 -6.082 1 98 277 GLY A CA 1
ATOM 2123 C C . GLY A 1 277 ? 30.047 3.17 -5.059 1 98 277 GLY A C 1
ATOM 2124 O O . GLY A 1 277 ? 28.891 2.887 -5.367 1 98 277 GLY A O 1
ATOM 2125 N N . ASP A 1 278 ? 30.625 2.973 -3.955 1 97.56 278 ASP A N 1
ATOM 2126 C CA . ASP A 1 278 ? 29.812 2.578 -2.812 1 97.56 278 ASP A CA 1
ATOM 2127 C C . ASP A 1 278 ? 28.859 3.695 -2.414 1 97.56 278 ASP A C 1
ATOM 2129 O O . ASP A 1 278 ? 29.234 4.867 -2.379 1 97.56 278 ASP A O 1
ATOM 2133 N N . ALA A 1 279 ? 27.656 3.32 -2.182 1 97.19 279 ALA A N 1
ATOM 2134 C CA . ALA A 1 279 ? 26.609 4.301 -1.939 1 97.19 279 ALA A CA 1
ATOM 2135 C C . ALA A 1 279 ? 26.969 5.227 -0.783 1 97.19 279 ALA A C 1
ATOM 2137 O O . ALA A 1 279 ? 26.781 6.441 -0.869 1 97.19 279 ALA A O 1
ATOM 2138 N N . PHE A 1 280 ? 27.5 4.672 0.296 1 97.12 280 PHE A N 1
ATOM 2139 C CA . PHE A 1 280 ? 27.828 5.477 1.467 1 97.12 280 PHE A CA 1
ATOM 2140 C C . PHE A 1 280 ? 28.984 6.43 1.161 1 97.12 280 PHE A C 1
ATOM 2142 O O . PHE A 1 280 ? 28.984 7.578 1.616 1 97.12 280 PHE A O 1
ATOM 2149 N N . GLU A 1 281 ? 29.891 5.945 0.401 1 98 281 GLU A N 1
ATOM 2150 C CA . GLU A 1 281 ? 31.016 6.793 0.002 1 98 281 GLU A CA 1
ATOM 2151 C C . GLU A 1 281 ? 30.562 7.926 -0.911 1 98 281 GLU A C 1
ATOM 2153 O O . GLU A 1 281 ? 30.984 9.07 -0.756 1 98 281 GLU A O 1
ATOM 2158 N N . VAL A 1 282 ? 29.734 7.559 -1.791 1 98.25 282 VAL A N 1
ATOM 2159 C CA . VAL A 1 282 ? 29.234 8.562 -2.725 1 98.25 282 VAL A CA 1
ATOM 2160 C C . VAL A 1 282 ? 28.406 9.609 -1.968 1 98.25 282 VAL A C 1
ATOM 2162 O O . VAL A 1 282 ? 28.531 10.805 -2.227 1 98.25 282 VAL A O 1
ATOM 2165 N N . LEU A 1 283 ? 27.578 9.18 -1.058 1 98.31 283 LEU A N 1
ATOM 2166 C CA . LEU A 1 283 ? 26.781 10.094 -0.25 1 98.31 283 LEU A CA 1
ATOM 2167 C C . LEU A 1 283 ? 27.672 11.07 0.511 1 98.31 283 LEU A C 1
ATOM 2169 O O . LEU A 1 283 ? 27.406 12.273 0.544 1 98.31 283 LEU A O 1
ATOM 2173 N N . ALA A 1 284 ? 28.719 10.539 1.062 1 97.81 284 ALA A N 1
ATOM 2174 C CA . ALA A 1 284 ? 29.656 11.375 1.801 1 97.81 284 ALA A CA 1
ATOM 2175 C C . ALA A 1 284 ? 30.328 12.406 0.884 1 97.81 284 ALA A C 1
ATOM 2177 O O . ALA A 1 284 ? 30.484 13.57 1.256 1 97.81 284 ALA A O 1
ATOM 2178 N N . ALA A 1 285 ? 30.719 11.938 -0.246 1 98.31 285 ALA A N 1
ATOM 2179 C CA . ALA A 1 285 ? 31.359 12.82 -1.209 1 98.31 285 ALA A CA 1
ATOM 2180 C C . ALA A 1 285 ? 30.422 13.922 -1.668 1 98.31 285 ALA A C 1
ATOM 2182 O O . ALA A 1 285 ? 30.812 15.086 -1.754 1 98.31 285 ALA A O 1
ATOM 2183 N N . LEU A 1 286 ? 29.203 13.547 -2.025 1 98.38 286 LEU A N 1
ATOM 2184 C CA . LEU A 1 286 ? 28.219 14.523 -2.467 1 98.38 286 LEU A CA 1
ATOM 2185 C C . LEU A 1 286 ? 27.953 15.555 -1.381 1 98.38 286 LEU A C 1
ATOM 2187 O O . LEU A 1 286 ? 27.812 16.75 -1.675 1 98.38 286 LEU A O 1
ATOM 2191 N N . LYS A 1 287 ? 27.844 15.102 -0.182 1 97.25 287 LYS A N 1
ATOM 2192 C CA . LYS A 1 287 ? 27.641 16.016 0.942 1 97.25 287 LYS A CA 1
ATOM 2193 C C . LYS A 1 287 ? 28.812 16.984 1.063 1 97.25 287 LYS A C 1
ATOM 2195 O O . LYS A 1 287 ? 28.609 18.188 1.254 1 97.25 287 LYS A O 1
ATOM 2200 N N . ALA A 1 288 ? 30.016 16.438 0.999 1 97.81 288 ALA A N 1
ATOM 2201 C CA . ALA A 1 288 ? 31.219 17.266 1.098 1 97.81 288 ALA A CA 1
ATOM 2202 C C . ALA A 1 288 ? 31.25 18.328 0 1 97.81 288 ALA A C 1
ATOM 2204 O O . ALA A 1 288 ? 31.75 19.422 0.21 1 97.81 288 ALA A O 1
ATOM 2205 N N . GLU A 1 289 ? 30.688 18.016 -1.106 1 97.88 289 GLU A N 1
ATOM 2206 C CA . GLU A 1 289 ? 30.672 18.922 -2.25 1 97.88 289 GLU A CA 1
ATOM 2207 C C . GLU A 1 289 ? 29.5 19.906 -2.152 1 97.88 289 GLU A C 1
ATOM 2209 O O . GLU A 1 289 ? 29.375 20.812 -2.982 1 97.88 289 GLU A O 1
ATOM 2214 N N . GLY A 1 290 ? 28.641 19.688 -1.212 1 97.19 290 GLY A N 1
ATOM 2215 C CA . GLY A 1 290 ? 27.5 20.578 -1.003 1 97.19 290 GLY A CA 1
ATOM 2216 C C . GLY A 1 290 ? 26.375 20.344 -1.979 1 97.19 290 GLY A C 1
ATOM 2217 O O . GLY A 1 290 ? 25.578 21.25 -2.256 1 97.19 290 GLY A O 1
ATOM 2218 N N . GLU A 1 291 ? 26.312 19.125 -2.518 1 97.75 291 GLU A N 1
ATOM 2219 C CA . GLU A 1 291 ? 25.266 18.797 -3.463 1 97.75 291 GLU A CA 1
ATOM 2220 C C . GLU A 1 291 ? 23.906 18.672 -2.764 1 97.75 291 GLU A C 1
ATOM 2222 O O . GLU A 1 291 ? 23.844 18.297 -1.592 1 97.75 291 GLU A O 1
ATOM 2227 N N . GLU A 1 292 ? 22.891 19.047 -3.484 1 98.12 292 GLU A N 1
ATOM 2228 C CA . GLU A 1 292 ? 21.516 18.922 -3.018 1 98.12 292 GLU A CA 1
ATOM 2229 C C . GLU A 1 292 ? 20.609 18.344 -4.105 1 98.12 292 GLU A C 1
ATOM 2231 O O . GLU A 1 292 ? 20.781 18.641 -5.285 1 98.12 292 GLU A O 1
ATOM 2236 N N . PHE A 1 293 ? 19.672 17.578 -3.715 1 98.81 293 PHE A N 1
ATOM 2237 C CA . PHE A 1 293 ? 18.719 16.969 -4.625 1 98.81 293 PHE A CA 1
ATOM 2238 C C . PHE A 1 293 ? 17.281 17.219 -4.152 1 98.81 293 PHE A C 1
ATOM 2240 O O . PHE A 1 293 ? 17.047 17.484 -2.973 1 98.81 293 PHE A O 1
ATOM 2247 N N . ASP A 1 294 ? 16.344 17.219 -5.102 1 98.75 294 ASP A N 1
ATOM 2248 C CA . ASP A 1 294 ? 14.922 17.344 -4.785 1 98.75 294 ASP A CA 1
ATOM 2249 C C . ASP A 1 294 ? 14.32 15.984 -4.418 1 98.75 294 ASP A C 1
ATOM 2251 O O . ASP A 1 294 ? 13.367 15.914 -3.643 1 98.75 294 ASP A O 1
ATOM 2255 N N . VAL A 1 295 ? 14.836 14.945 -5.031 1 98.88 295 VAL A N 1
ATOM 2256 C CA . VAL A 1 295 ? 14.352 13.586 -4.84 1 98.88 295 VAL A CA 1
ATOM 2257 C C . VAL A 1 295 ? 15.531 12.641 -4.633 1 98.88 295 VAL A C 1
ATOM 2259 O O . VAL A 1 295 ? 16.516 12.695 -5.375 1 98.88 295 VAL A O 1
ATOM 2262 N N . VAL A 1 296 ? 15.461 11.797 -3.648 1 98.94 296 VAL A N 1
ATOM 2263 C CA . VAL A 1 296 ? 16.453 10.734 -3.434 1 98.94 296 VAL A CA 1
ATOM 2264 C C . VAL A 1 296 ? 15.742 9.383 -3.357 1 98.94 296 VAL A C 1
ATOM 2266 O O . VAL A 1 296 ? 14.742 9.242 -2.65 1 98.94 296 VAL A O 1
ATOM 2269 N N . ILE A 1 297 ? 16.234 8.445 -4.113 1 98.94 297 ILE A N 1
ATOM 2270 C CA . ILE A 1 297 ? 15.688 7.094 -4.164 1 98.94 297 ILE A CA 1
ATOM 2271 C C . ILE A 1 297 ? 16.641 6.121 -3.482 1 98.94 297 ILE A C 1
ATOM 2273 O O . ILE A 1 297 ? 17.828 6.059 -3.83 1 98.94 297 ILE A O 1
ATOM 2277 N N . LEU A 1 298 ? 16.141 5.422 -2.502 1 98.81 298 LEU A N 1
ATOM 2278 C CA . LEU A 1 298 ? 16.891 4.383 -1.791 1 98.81 298 LEU A CA 1
ATOM 2279 C C . LEU A 1 298 ? 16.234 3.018 -1.999 1 98.81 298 LEU A C 1
ATOM 2281 O O . LEU A 1 298 ? 15.273 2.672 -1.318 1 98.81 298 LEU A O 1
ATOM 2285 N N . ASP A 1 299 ? 16.781 2.225 -2.859 1 98.12 299 ASP A N 1
ATOM 2286 C CA . ASP A 1 299 ? 16.359 0.845 -3.098 1 98.12 299 ASP A CA 1
ATOM 2287 C C . ASP A 1 299 ? 17.547 -0.115 -2.967 1 98.12 299 ASP A C 1
ATOM 2289 O O . ASP A 1 299 ? 17.938 -0.753 -3.943 1 98.12 299 ASP A O 1
ATOM 2293 N N . PRO A 1 300 ? 18.078 -0.292 -1.811 1 97.75 300 PRO A N 1
ATOM 2294 C CA . PRO A 1 300 ? 19.281 -1.099 -1.591 1 97.75 300 PRO A CA 1
ATOM 2295 C C . PRO A 1 300 ? 19 -2.6 -1.654 1 97.75 300 PRO A C 1
ATOM 2297 O O . PRO A 1 300 ? 17.844 -3.02 -1.618 1 97.75 300 PRO A O 1
ATOM 2300 N N . PRO A 1 301 ? 20.078 -3.35 -1.864 1 94.69 301 PRO A N 1
ATOM 2301 C CA . PRO A 1 301 ? 19.906 -4.785 -1.625 1 94.69 301 PRO A CA 1
ATOM 2302 C C . PRO A 1 301 ? 19.469 -5.098 -0.193 1 94.69 301 PRO A C 1
ATOM 2304 O O . PRO A 1 301 ? 19.469 -4.211 0.664 1 94.69 301 PRO A O 1
ATOM 2307 N N . ALA A 1 302 ? 19.062 -6.262 0.052 1 92.81 302 ALA A N 1
ATOM 2308 C CA . ALA A 1 302 ? 18.609 -6.652 1.386 1 92.81 302 ALA A CA 1
ATOM 2309 C C . ALA A 1 302 ? 19.766 -6.602 2.387 1 92.81 302 ALA A C 1
ATOM 2311 O O . ALA A 1 302 ? 20.75 -7.312 2.236 1 92.81 302 ALA A O 1
ATOM 2312 N N . PHE A 1 303 ? 19.562 -5.785 3.422 1 93.56 303 PHE A N 1
ATOM 2313 C CA . PHE A 1 303 ? 20.594 -5.672 4.457 1 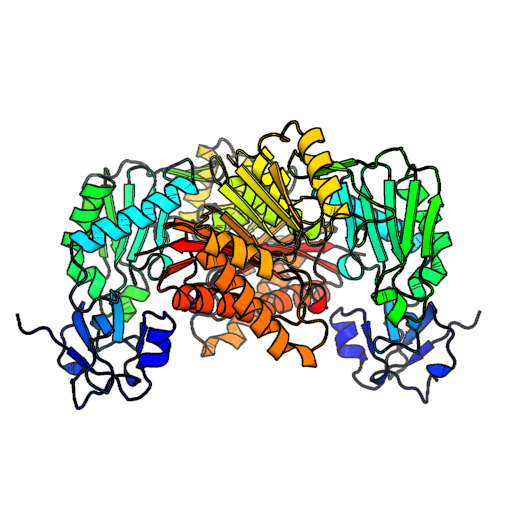93.56 303 PHE A CA 1
ATOM 2314 C C . PHE A 1 303 ? 20.391 -6.734 5.531 1 93.56 303 PHE A C 1
ATOM 2316 O O . PHE A 1 303 ? 21.281 -6.969 6.352 1 93.56 303 PHE A O 1
ATOM 2323 N N . ILE A 1 304 ? 19.203 -7.328 5.512 1 93.69 304 ILE A N 1
ATOM 2324 C CA . ILE A 1 304 ? 18.906 -8.367 6.488 1 93.69 304 ILE A CA 1
ATOM 2325 C C . ILE A 1 304 ? 18.625 -9.688 5.77 1 93.69 304 ILE A C 1
ATOM 2327 O O . ILE A 1 304 ? 17.516 -9.906 5.277 1 93.69 304 ILE A O 1
ATOM 2331 N N . ARG A 1 305 ? 19.438 -10.641 5.781 1 83.19 305 ARG A N 1
ATOM 2332 C CA . ARG A 1 305 ? 19.297 -11.906 5.062 1 83.19 305 ARG A CA 1
ATOM 2333 C C . ARG A 1 305 ? 18.75 -13 5.977 1 83.19 305 ARG A C 1
ATOM 2335 O O . ARG A 1 305 ? 18 -13.867 5.531 1 83.19 305 ARG A O 1
ATOM 2342 N N . LYS A 1 306 ? 19.188 -12.828 7.246 1 87.94 306 LYS A N 1
ATOM 2343 C CA . LYS A 1 306 ? 18.719 -13.758 8.273 1 87.94 306 LYS A CA 1
ATOM 2344 C C . LYS A 1 306 ? 18.281 -13.016 9.531 1 87.94 306 LYS A C 1
ATOM 2346 O O . LYS A 1 306 ? 18.656 -11.859 9.734 1 87.94 306 LYS A O 1
ATOM 2351 N N . ARG A 1 307 ? 17.516 -13.672 10.305 1 89.25 307 ARG A N 1
ATOM 2352 C CA . ARG A 1 307 ? 16.938 -13.078 11.5 1 89.25 307 ARG A CA 1
ATOM 2353 C C . ARG A 1 307 ? 18.031 -12.516 12.414 1 89.25 307 ARG A C 1
ATOM 2355 O O . ARG A 1 307 ? 17.859 -11.461 13.031 1 89.25 307 ARG A O 1
ATOM 2362 N N . LYS A 1 308 ? 19.078 -13.195 12.539 1 91.5 308 LYS A N 1
ATOM 2363 C CA . LYS A 1 308 ? 20.156 -12.789 13.43 1 91.5 308 LYS A CA 1
ATOM 2364 C C . LYS A 1 308 ? 20.766 -11.469 12.992 1 91.5 308 LYS A C 1
ATOM 2366 O O . LYS A 1 308 ? 21.422 -10.781 13.781 1 91.5 308 LYS A O 1
ATOM 2371 N N . ASP A 1 309 ? 20.531 -11.039 11.734 1 93.81 309 ASP A N 1
ATOM 2372 C CA . ASP A 1 309 ? 21.125 -9.844 11.156 1 93.81 309 ASP A CA 1
ATOM 2373 C C . ASP A 1 309 ? 20.219 -8.625 11.359 1 93.81 309 ASP A C 1
ATOM 2375 O O . ASP A 1 309 ? 20.578 -7.516 10.953 1 93.81 309 ASP A O 1
ATOM 2379 N N . ILE A 1 310 ? 19.109 -8.781 12.047 1 94 310 ILE A N 1
ATOM 2380 C CA . ILE A 1 310 ? 18.094 -7.75 12.148 1 94 310 ILE A CA 1
ATOM 2381 C C . ILE A 1 310 ? 18.688 -6.492 12.773 1 94 310 ILE A C 1
ATOM 2383 O O . ILE A 1 310 ? 18.594 -5.406 12.195 1 94 310 ILE A O 1
ATOM 2387 N N . PRO A 1 311 ? 19.438 -6.586 13.875 1 94.62 311 PRO A N 1
ATOM 2388 C CA . PRO A 1 311 ? 19.938 -5.355 14.477 1 94.62 311 PRO A CA 1
ATOM 2389 C C . PRO A 1 311 ? 20.906 -4.605 13.57 1 94.62 311 PRO A C 1
ATOM 2391 O O . PRO A 1 311 ? 20.781 -3.393 13.383 1 94.62 311 PRO A O 1
ATOM 2394 N N . ASN A 1 312 ? 21.828 -5.289 12.977 1 95.75 312 ASN A N 1
ATOM 2395 C CA . ASN A 1 312 ? 22.797 -4.664 12.078 1 95.75 312 ASN A CA 1
ATOM 2396 C C . ASN A 1 312 ? 22.125 -4.113 10.82 1 95.75 312 ASN A C 1
ATOM 2398 O O . ASN A 1 312 ? 22.469 -3.033 10.352 1 95.75 312 ASN A O 1
ATOM 2402 N N . GLY A 1 313 ? 21.234 -4.895 10.266 1 96.31 313 GLY A N 1
ATOM 2403 C CA . GLY A 1 313 ? 20.516 -4.457 9.086 1 96.31 313 GLY A CA 1
ATOM 2404 C C . GLY A 1 313 ? 19.688 -3.203 9.328 1 96.31 313 GLY A C 1
ATOM 2405 O O . GLY A 1 313 ? 19.688 -2.291 8.5 1 96.31 313 GLY A O 1
ATOM 2406 N N . GLU A 1 314 ? 19 -3.176 10.453 1 96.44 314 GLU A N 1
ATOM 2407 C CA . GLU A 1 314 ? 18.219 -1.998 10.797 1 96.44 314 GLU A CA 1
ATOM 2408 C C . GLU A 1 314 ? 19.094 -0.765 10.961 1 96.44 314 GLU A C 1
ATOM 2410 O O . GLU A 1 314 ? 18.719 0.334 10.547 1 96.44 314 GLU A O 1
ATOM 2415 N N . ARG A 1 315 ? 20.266 -0.913 11.562 1 96.5 315 ARG A N 1
ATOM 2416 C CA . ARG A 1 315 ? 21.219 0.182 11.688 1 96.5 315 ARG A CA 1
ATOM 2417 C C . ARG A 1 315 ? 21.672 0.672 10.32 1 96.5 315 ARG A C 1
ATOM 2419 O O . ARG A 1 315 ? 21.828 1.877 10.102 1 96.5 315 ARG A O 1
ATOM 2426 N N . ALA A 1 316 ? 21.938 -0.286 9.461 1 97.06 316 ALA A N 1
ATOM 2427 C CA . ALA A 1 316 ? 22.359 0.065 8.109 1 97.06 316 ALA A CA 1
ATOM 2428 C C . ALA A 1 316 ? 21.281 0.858 7.375 1 97.06 316 ALA A C 1
ATOM 2430 O O . ALA A 1 316 ? 21.578 1.856 6.715 1 97.06 316 ALA A O 1
ATOM 2431 N N . TYR A 1 317 ? 20.078 0.397 7.484 1 97.81 317 TYR A N 1
ATOM 2432 C CA . TYR A 1 317 ? 18.969 1.139 6.902 1 97.81 317 TYR A CA 1
ATOM 2433 C C . TYR A 1 317 ? 18.859 2.531 7.512 1 97.81 317 TYR A C 1
ATOM 2435 O O . TYR A 1 317 ? 18.625 3.512 6.801 1 97.81 317 TYR A O 1
ATOM 2443 N N . GLY A 1 318 ? 18.984 2.584 8.828 1 98.12 318 GLY A N 1
ATOM 2444 C CA . GLY A 1 318 ? 18.969 3.867 9.508 1 98.12 318 GLY A CA 1
ATOM 2445 C C . GLY A 1 318 ? 20.031 4.828 9.008 1 98.12 318 GLY A C 1
ATOM 2446 O O . GLY A 1 318 ? 19.734 5.977 8.68 1 98.12 318 GLY A O 1
ATOM 2447 N N . LYS A 1 319 ? 21.25 4.383 8.953 1 98 319 LYS A N 1
ATOM 2448 C CA . LYS A 1 319 ? 22.359 5.203 8.477 1 98 319 LYS A CA 1
ATOM 2449 C C . LYS A 1 319 ? 22.141 5.66 7.039 1 98 319 LYS A C 1
ATOM 2451 O O . LYS A 1 319 ? 22.328 6.836 6.719 1 98 319 LYS A O 1
ATOM 2456 N N . LEU A 1 320 ? 21.719 4.746 6.199 1 98.44 320 LEU A N 1
ATOM 2457 C CA . LEU A 1 320 ? 21.484 5.047 4.793 1 98.44 320 LEU A CA 1
ATOM 2458 C C . LEU A 1 320 ? 20.453 6.16 4.641 1 98.44 320 LEU A C 1
ATOM 2460 O O . LEU A 1 320 ? 20.688 7.125 3.906 1 98.44 320 LEU A O 1
ATOM 2464 N N . ASN A 1 321 ? 19.359 6.039 5.32 1 98.62 321 ASN A N 1
ATOM 2465 C CA . ASN A 1 321 ? 18.297 7.031 5.227 1 98.62 321 ASN A CA 1
ATOM 2466 C C . ASN A 1 321 ? 18.734 8.383 5.785 1 98.62 321 ASN A C 1
ATOM 2468 O O . ASN A 1 321 ? 18.438 9.43 5.203 1 98.62 321 ASN A O 1
ATOM 2472 N N . ARG A 1 322 ? 19.453 8.344 6.852 1 98.25 322 ARG A N 1
ATOM 2473 C CA . ARG A 1 322 ? 19.953 9.578 7.445 1 98.25 322 ARG A CA 1
ATOM 2474 C C . ARG A 1 322 ? 20.875 10.32 6.48 1 98.25 322 ARG A C 1
ATOM 2476 O O . ARG A 1 322 ? 20.703 11.516 6.242 1 98.25 322 ARG A O 1
ATOM 2483 N N . GLU A 1 323 ? 21.828 9.562 5.965 1 98.25 323 GLU A N 1
ATOM 2484 C CA . GLU A 1 323 ? 22.812 10.172 5.07 1 98.25 323 GLU A CA 1
ATOM 2485 C C . GLU A 1 323 ? 22.141 10.672 3.789 1 98.25 323 GLU A C 1
ATOM 2487 O O . GLU A 1 323 ? 22.5 11.727 3.27 1 98.25 323 GLU A O 1
ATOM 2492 N N . ALA A 1 324 ? 21.219 9.938 3.277 1 98.44 324 ALA A N 1
ATOM 2493 C CA . ALA A 1 324 ? 20.516 10.336 2.062 1 98.44 324 ALA A CA 1
ATOM 2494 C C . ALA A 1 324 ? 19.688 11.594 2.301 1 98.44 324 ALA A C 1
ATOM 2496 O O . ALA A 1 324 ? 19.656 12.492 1.462 1 98.44 324 ALA A O 1
ATOM 2497 N N . MET A 1 325 ? 19.016 11.695 3.408 1 97.81 325 MET A N 1
ATOM 2498 C CA . MET A 1 325 ? 18.109 12.805 3.723 1 97.81 325 MET A CA 1
ATOM 2499 C C . MET A 1 325 ? 18.891 14.109 3.846 1 97.81 325 MET A C 1
ATOM 2501 O O . MET A 1 325 ? 18.359 15.188 3.588 1 97.81 325 MET A O 1
ATOM 2505 N N . ARG A 1 326 ? 20.141 14 4.215 1 97.38 326 ARG A N 1
ATOM 2506 C CA . ARG A 1 326 ? 21 15.18 4.336 1 97.38 326 ARG A CA 1
ATOM 2507 C C . ARG A 1 326 ? 21.203 15.859 2.986 1 97.38 326 ARG A C 1
ATOM 2509 O O . ARG A 1 326 ? 21.516 17.047 2.926 1 97.38 326 ARG A O 1
ATOM 2516 N N . LEU A 1 327 ? 21 15.109 1.955 1 98.5 327 LEU A N 1
ATOM 2517 C CA . LEU A 1 327 ? 21.219 15.641 0.614 1 98.5 327 LEU A CA 1
ATOM 2518 C C . LEU A 1 327 ? 19.922 16.234 0.054 1 98.5 327 LEU A C 1
ATOM 2520 O O . LEU A 1 327 ? 19.938 16.844 -1.017 1 98.5 327 LEU A O 1
ATOM 2524 N N . LEU A 1 328 ? 18.812 16.078 0.758 1 98.38 328 LEU A N 1
ATOM 2525 C CA . LEU A 1 328 ? 17.547 16.625 0.292 1 98.38 328 LEU A CA 1
ATOM 2526 C C . LEU A 1 328 ? 17.469 18.125 0.552 1 98.38 328 LEU A C 1
ATOM 2528 O O . LEU A 1 328 ? 17.891 18.594 1.608 1 98.38 328 LEU A O 1
ATOM 2532 N N . GLY A 1 329 ? 16.922 18.828 -0.375 1 96.19 329 GLY A N 1
ATOM 2533 C CA . GLY A 1 329 ? 16.656 20.25 -0.173 1 96.19 329 GLY A CA 1
ATOM 2534 C C . GLY A 1 329 ? 15.586 20.516 0.866 1 96.19 329 GLY A C 1
ATOM 2535 O O . GLY A 1 329 ? 15.242 19.625 1.653 1 96.19 329 GLY A O 1
ATOM 2536 N N . ARG A 1 330 ? 15.078 21.703 0.931 1 93.88 330 ARG A N 1
ATOM 2537 C CA . ARG A 1 330 ? 14.18 22.188 1.973 1 93.88 330 ARG A CA 1
ATOM 2538 C C . ARG A 1 330 ? 12.852 21.438 1.934 1 93.88 330 ARG A C 1
ATOM 2540 O O . ARG A 1 330 ? 12.203 21.266 2.967 1 93.88 330 ARG A O 1
ATOM 2547 N N . ASP A 1 331 ? 12.43 21.125 0.799 1 96.5 331 ASP A N 1
ATOM 2548 C CA . ASP A 1 331 ? 11.18 20.406 0.573 1 96.5 331 ASP A CA 1
ATOM 2549 C C . ASP A 1 331 ? 11.383 19.219 -0.366 1 96.5 331 ASP A C 1
ATOM 2551 O O . ASP A 1 331 ? 10.969 19.266 -1.525 1 96.5 331 ASP A O 1
ATOM 2555 N N . GLY A 1 332 ? 12.031 18.203 0.165 1 98.06 332 GLY A N 1
ATOM 2556 C CA . GLY A 1 332 ? 12.484 17.078 -0.648 1 98.06 332 GLY A CA 1
ATOM 2557 C C . GLY A 1 332 ? 11.578 15.875 -0.562 1 98.06 332 GLY A C 1
ATOM 2558 O O . GLY A 1 332 ? 10.656 15.844 0.257 1 98.06 332 GLY A O 1
ATOM 2559 N N . LEU A 1 333 ? 11.742 14.977 -1.487 1 98.75 333 LEU A N 1
ATOM 2560 C CA . LEU A 1 333 ? 11.031 13.711 -1.544 1 98.75 333 LEU A CA 1
ATOM 2561 C C . LEU A 1 333 ? 11.992 12.531 -1.433 1 98.75 333 LEU A C 1
ATOM 2563 O O . LEU A 1 333 ? 13 12.477 -2.148 1 98.75 333 LEU A O 1
ATOM 2567 N N . LEU A 1 334 ? 11.734 11.656 -0.495 1 98.81 334 LEU A N 1
ATOM 2568 C CA . LEU A 1 334 ? 12.516 10.438 -0.298 1 98.81 334 LEU A CA 1
ATOM 2569 C C . LEU A 1 334 ? 11.695 9.203 -0.631 1 98.81 334 LEU A C 1
ATOM 2571 O O . LEU A 1 334 ? 10.562 9.055 -0.167 1 98.81 334 LEU A O 1
ATOM 2575 N N . LEU A 1 335 ? 12.18 8.391 -1.533 1 98.88 335 LEU A N 1
ATOM 2576 C CA . LEU A 1 335 ? 11.68 7.027 -1.69 1 98.88 335 LEU A CA 1
ATOM 2577 C C . LEU A 1 335 ? 12.586 6.027 -0.984 1 98.88 335 LEU A C 1
ATOM 2579 O O . LEU A 1 335 ? 13.742 5.848 -1.377 1 98.88 335 LEU A O 1
ATOM 2583 N N . SER A 1 336 ? 12.133 5.434 0.084 1 98.81 336 SER A N 1
ATOM 2584 C CA . SER A 1 336 ? 12.883 4.434 0.841 1 98.81 336 SER A CA 1
ATOM 2585 C C . SER A 1 336 ? 12.258 3.053 0.7 1 98.81 336 SER A C 1
ATOM 2587 O O . SER A 1 336 ? 11.117 2.838 1.113 1 98.81 336 SER A O 1
ATOM 2589 N N . ALA A 1 337 ? 12.992 2.135 0.115 1 98.5 337 ALA A N 1
ATOM 2590 C CA . ALA A 1 337 ? 12.445 0.808 -0.15 1 98.5 337 ALA A CA 1
ATOM 2591 C C . ALA A 1 337 ? 13.289 -0.278 0.506 1 98.5 337 ALA A C 1
ATOM 2593 O O . ALA A 1 337 ? 14.445 -0.042 0.856 1 98.5 337 ALA A O 1
ATOM 2594 N N . SER A 1 338 ? 12.695 -1.418 0.745 1 97.62 338 SER A N 1
ATOM 2595 C CA . SER A 1 338 ? 13.367 -2.605 1.255 1 97.62 338 SER A CA 1
ATOM 2596 C C . SER A 1 338 ? 12.688 -3.881 0.768 1 97.62 338 SER A C 1
ATOM 2598 O O . SER A 1 338 ? 11.461 -3.973 0.759 1 97.62 338 SER A O 1
ATOM 2600 N N . CYS A 1 339 ? 13.477 -4.812 0.385 1 93.94 339 CYS A N 1
ATOM 2601 C CA . CYS A 1 339 ? 12.977 -6.137 0.034 1 93.94 339 CYS A CA 1
ATOM 2602 C C . CYS A 1 339 ? 13.391 -7.168 1.075 1 93.94 339 CYS A C 1
ATOM 2604 O O . CYS A 1 339 ? 13.289 -8.375 0.838 1 93.94 339 CYS A O 1
ATOM 2606 N N . SER A 1 340 ? 13.945 -6.645 2.174 1 90.56 340 SER A N 1
ATOM 2607 C CA . SER A 1 340 ? 14.281 -7.543 3.275 1 90.56 340 SER A CA 1
ATOM 2608 C C . SER A 1 340 ? 13.023 -8.062 3.963 1 90.56 340 SER A C 1
ATOM 2610 O O . SER A 1 340 ? 12.32 -7.309 4.633 1 90.56 340 SER A O 1
ATOM 2612 N N . MET A 1 341 ? 12.875 -9.305 3.832 1 85.88 341 MET A N 1
ATOM 2613 C CA . MET A 1 341 ? 11.719 -9.914 4.48 1 85.88 341 MET A CA 1
ATOM 2614 C C . MET A 1 341 ? 11.734 -9.656 5.984 1 85.88 341 MET A C 1
ATOM 2616 O O . MET A 1 341 ? 10.688 -9.438 6.594 1 85.88 341 MET A O 1
ATOM 2620 N N . HIS A 1 342 ? 12.867 -9.547 6.539 1 89.25 342 HIS A N 1
ATOM 2621 C CA . HIS A 1 342 ? 13.023 -9.484 7.988 1 89.25 342 HIS A CA 1
ATOM 2622 C C . HIS A 1 342 ? 12.953 -8.039 8.484 1 89.25 342 HIS A C 1
ATOM 2624 O O . HIS A 1 342 ? 13.031 -7.793 9.695 1 89.25 342 HIS A O 1
ATOM 2630 N N . LEU A 1 343 ? 12.852 -7.145 7.594 1 93.69 343 LEU A N 1
ATOM 2631 C CA . LEU A 1 343 ? 12.531 -5.785 8.008 1 93.69 343 LEU A CA 1
ATOM 2632 C C . LEU A 1 343 ? 11.023 -5.555 8.016 1 93.69 343 LEU A C 1
ATOM 2634 O O . LEU A 1 343 ? 10.406 -5.406 6.961 1 93.69 343 LEU A O 1
ATOM 2638 N N . ALA A 1 344 ? 10.508 -5.484 9.148 1 92.44 344 ALA A N 1
ATOM 2639 C CA . ALA A 1 344 ? 9.07 -5.258 9.258 1 92.44 344 ALA A CA 1
ATOM 2640 C C . ALA A 1 344 ? 8.68 -3.895 8.688 1 92.44 344 ALA A C 1
ATOM 2642 O O . ALA A 1 344 ? 9.438 -2.93 8.805 1 92.44 344 ALA A O 1
ATOM 2643 N N . PRO A 1 345 ? 7.516 -3.801 8.109 1 93.56 345 PRO A N 1
ATOM 2644 C CA . PRO A 1 345 ? 7.078 -2.518 7.559 1 93.56 345 PRO A CA 1
ATOM 2645 C C . PRO A 1 345 ? 7.121 -1.388 8.586 1 93.56 345 PRO A C 1
ATOM 2647 O O . PRO A 1 345 ? 7.551 -0.275 8.266 1 93.56 345 PRO A O 1
ATOM 2650 N N . GLU A 1 346 ? 6.699 -1.635 9.789 1 94.75 346 GLU A N 1
ATOM 2651 C CA . GLU A 1 346 ? 6.699 -0.621 10.836 1 94.75 346 GLU A CA 1
ATOM 2652 C C . GLU A 1 346 ? 8.117 -0.16 11.164 1 94.75 346 GLU A C 1
ATOM 2654 O O . GLU A 1 346 ? 8.328 0.998 11.523 1 94.75 346 GLU A O 1
ATOM 2659 N N . ARG A 1 347 ? 9.055 -1.064 11.016 1 96.38 347 ARG A N 1
ATOM 2660 C CA . ARG A 1 347 ? 10.438 -0.721 11.305 1 96.38 347 ARG A CA 1
ATOM 2661 C C . ARG A 1 347 ? 11 0.225 10.25 1 96.38 347 ARG A C 1
ATOM 2663 O O . ARG A 1 347 ? 11.828 1.087 10.555 1 96.38 347 ARG A O 1
ATOM 2670 N N . LEU A 1 348 ? 10.633 0.038 9.023 1 97.75 348 LEU A N 1
ATOM 2671 C CA . LEU A 1 348 ? 11.055 0.989 8 1 97.75 348 LEU A CA 1
ATOM 2672 C C . LEU A 1 348 ? 10.531 2.389 8.312 1 97.75 348 LEU A C 1
ATOM 2674 O O . LEU A 1 348 ? 11.242 3.379 8.102 1 97.75 348 LEU A O 1
ATOM 2678 N N . VAL A 1 349 ? 9.297 2.488 8.812 1 98.06 349 VAL A N 1
ATOM 2679 C CA . VAL A 1 349 ? 8.734 3.768 9.227 1 98.06 349 VAL A CA 1
ATOM 2680 C C . VAL A 1 349 ? 9.578 4.367 10.352 1 98.06 349 VAL A C 1
ATOM 2682 O O . VAL A 1 349 ? 9.883 5.562 10.344 1 98.06 349 VAL A O 1
ATOM 2685 N N . ASP A 1 350 ? 9.977 3.504 11.258 1 97.62 350 ASP A N 1
ATOM 2686 C CA . ASP A 1 350 ? 10.828 3.951 12.359 1 97.62 350 ASP A CA 1
ATOM 2687 C C . ASP A 1 350 ? 12.156 4.504 11.836 1 97.62 350 ASP A C 1
ATOM 2689 O O . ASP A 1 350 ? 12.656 5.504 12.344 1 97.62 350 ASP A O 1
ATOM 2693 N N . VAL A 1 351 ? 12.68 3.801 10.883 1 97.69 351 VAL A N 1
ATOM 2694 C CA . VAL A 1 351 ? 13.938 4.207 10.258 1 97.69 351 VAL A CA 1
ATOM 2695 C C . VAL A 1 351 ? 13.789 5.602 9.664 1 97.69 351 VAL A C 1
ATOM 2697 O O . VAL A 1 351 ? 14.617 6.484 9.914 1 97.69 351 VAL A O 1
ATOM 2700 N N . VAL A 1 352 ? 12.766 5.82 8.938 1 97.88 352 VAL A N 1
ATOM 2701 C CA . VAL A 1 352 ? 12.531 7.098 8.266 1 97.88 352 VAL A CA 1
ATOM 2702 C C . VAL A 1 352 ? 12.266 8.18 9.305 1 97.88 352 VAL A C 1
ATOM 2704 O O . VAL A 1 352 ? 12.812 9.281 9.211 1 97.88 352 VAL A O 1
ATOM 2707 N N . ARG A 1 353 ? 11.414 7.852 10.258 1 97.62 353 ARG A N 1
ATOM 2708 C CA . ARG A 1 353 ? 11.117 8.789 11.336 1 97.62 353 ARG A CA 1
ATOM 2709 C C . ARG A 1 353 ? 12.391 9.25 12.031 1 97.62 353 ARG A C 1
ATOM 2711 O O . ARG A 1 353 ? 12.602 10.445 12.242 1 97.62 353 ARG A O 1
ATOM 2718 N N . GLY A 1 354 ? 13.219 8.273 12.406 1 97.44 354 GLY A N 1
ATOM 2719 C CA . GLY A 1 354 ? 14.477 8.594 13.062 1 97.44 354 GLY A CA 1
ATOM 2720 C C . GLY A 1 354 ? 15.375 9.484 12.227 1 97.44 354 GLY A C 1
ATOM 2721 O O . GLY A 1 354 ? 15.984 10.422 12.742 1 97.44 354 GLY A O 1
ATOM 2722 N N . ALA A 1 355 ? 15.445 9.195 10.969 1 97.62 355 ALA A N 1
ATOM 2723 C CA . ALA A 1 355 ? 16.281 9.969 10.055 1 97.62 355 ALA A CA 1
ATOM 2724 C C . ALA A 1 355 ? 15.773 11.414 9.953 1 97.62 355 ALA A C 1
ATOM 2726 O O . ALA A 1 355 ? 16.578 12.352 9.961 1 97.62 355 ALA A O 1
ATOM 2727 N N . VAL A 1 356 ? 14.492 11.586 9.852 1 96.94 356 VAL A N 1
ATOM 2728 C CA . VAL A 1 356 ? 13.891 12.914 9.758 1 96.94 356 VAL A CA 1
ATOM 2729 C C . VAL A 1 356 ? 14.195 13.711 11.023 1 96.94 356 VAL A C 1
ATOM 2731 O O . VAL A 1 356 ? 14.594 14.875 10.945 1 96.94 356 VAL A O 1
ATOM 2734 N N . ARG A 1 357 ? 14.039 13.094 12.133 1 94.5 357 ARG A N 1
ATOM 2735 C CA . ARG A 1 357 ? 14.25 13.75 13.414 1 94.5 357 ARG A CA 1
ATOM 2736 C C . ARG A 1 357 ? 15.711 14.148 13.586 1 94.5 357 ARG A C 1
ATOM 2738 O O . ARG A 1 357 ? 16.016 15.211 14.141 1 94.5 357 ARG A O 1
ATOM 2745 N N . HIS A 1 358 ? 16.516 13.273 13.172 1 94.25 358 HIS A N 1
ATOM 2746 C CA . HIS A 1 358 ? 17.953 13.531 13.281 1 94.25 358 HIS A CA 1
ATOM 2747 C C . HIS A 1 358 ? 18.328 14.828 12.57 1 94.25 358 HIS A C 1
ATOM 2749 O O . HIS A 1 358 ? 19.266 15.516 12.977 1 94.25 358 HIS A O 1
ATOM 2755 N N . GLN A 1 359 ? 17.609 15.156 11.57 1 93.94 359 GLN A N 1
ATOM 2756 C CA . GLN A 1 359 ? 17.906 16.344 10.781 1 93.94 359 GLN A CA 1
ATOM 2757 C C . GLN A 1 359 ? 17.031 17.516 11.219 1 93.94 359 GLN A C 1
ATOM 2759 O O . GLN A 1 359 ? 17.031 18.578 10.578 1 93.94 359 GLN A O 1
ATOM 2764 N N . ASP A 1 360 ? 16.25 17.328 12.242 1 93.44 360 ASP A N 1
ATOM 2765 C CA . ASP A 1 360 ? 15.336 18.344 12.75 1 93.44 360 ASP A CA 1
ATOM 2766 C C . ASP A 1 360 ? 14.391 18.828 11.656 1 93.44 360 ASP A C 1
ATOM 2768 O O . ASP A 1 360 ? 14.25 20.031 11.438 1 93.44 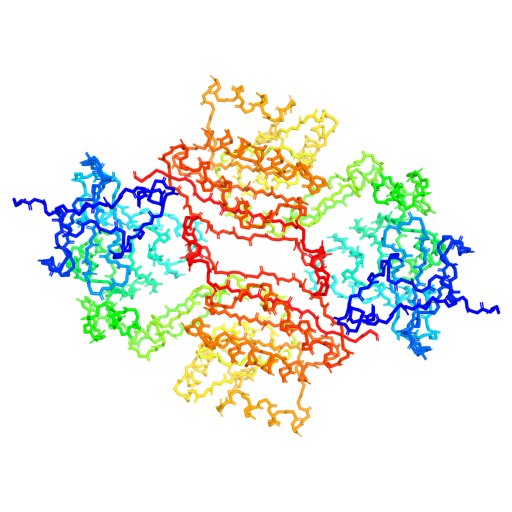360 ASP A O 1
ATOM 2772 N N . ARG A 1 361 ? 13.891 17.891 10.922 1 96.06 361 ARG A N 1
ATOM 2773 C CA . ARG A 1 361 ? 12.922 18.172 9.867 1 96.06 361 ARG A CA 1
ATOM 2774 C C . ARG A 1 361 ? 11.609 17.438 10.117 1 96.06 361 ARG A C 1
ATOM 2776 O O . ARG A 1 361 ? 11.461 16.75 11.125 1 96.06 361 ARG A O 1
ATOM 2783 N N . GLN A 1 362 ? 10.641 17.703 9.312 1 96.81 362 GLN A N 1
ATOM 2784 C CA . GLN A 1 362 ? 9.344 17.047 9.367 1 96.81 362 GLN A CA 1
ATOM 2785 C C . GLN A 1 362 ? 9.211 16 8.258 1 96.81 362 GLN A C 1
ATOM 2787 O O . GLN A 1 362 ? 9.766 16.172 7.168 1 96.81 362 GLN A O 1
ATOM 2792 N N . GLY A 1 363 ? 8.578 14.914 8.617 1 97.81 363 GLY A N 1
ATOM 2793 C CA . GLY A 1 363 ? 8.281 13.891 7.625 1 97.81 363 GLY A CA 1
ATOM 2794 C C . GLY A 1 363 ? 6.797 13.672 7.414 1 97.81 363 GLY A C 1
ATOM 2795 O O . GLY A 1 363 ? 6.016 13.727 8.367 1 97.81 363 GLY A O 1
ATOM 2796 N N . GLN A 1 364 ? 6.348 13.531 6.199 1 98.62 364 GLN A N 1
ATOM 2797 C CA . GLN A 1 364 ? 5.004 13.109 5.82 1 98.62 364 GLN A CA 1
ATOM 2798 C C . GLN A 1 364 ? 5.047 11.891 4.898 1 98.62 364 GLN A C 1
ATOM 2800 O O . GLN A 1 364 ? 5.582 11.969 3.791 1 98.62 364 GLN A O 1
ATOM 2805 N N . ILE A 1 365 ? 4.539 10.773 5.363 1 98.81 365 ILE A N 1
ATOM 2806 C CA . ILE A 1 365 ? 4.434 9.617 4.484 1 98.81 365 ILE A CA 1
ATOM 2807 C C . ILE A 1 365 ? 3.25 9.789 3.537 1 98.81 365 ILE A C 1
ATOM 2809 O O . ILE A 1 365 ? 2.096 9.812 3.971 1 98.81 365 ILE A O 1
ATOM 2813 N N . LEU A 1 366 ? 3.551 9.922 2.24 1 98.75 366 LEU A N 1
ATOM 2814 C CA . LEU A 1 366 ? 2.557 10.203 1.211 1 98.75 366 LEU A CA 1
ATOM 2815 C C . LEU A 1 366 ? 2.148 8.93 0.481 1 98.75 366 LEU A C 1
ATOM 2817 O O . LEU A 1 366 ? 1.111 8.891 -0.185 1 98.75 366 LEU A O 1
ATOM 2821 N N . PHE A 1 367 ? 3.008 7.965 0.601 1 98.62 367 PHE A N 1
ATOM 2822 C CA . PHE A 1 367 ? 2.877 6.758 -0.207 1 98.62 367 PHE A CA 1
ATOM 2823 C C . PHE A 1 367 ? 3.426 5.547 0.537 1 98.62 367 PHE A C 1
ATOM 2825 O O . PHE A 1 367 ? 4.492 5.617 1.15 1 98.62 367 PHE A O 1
ATOM 2832 N N . GLN A 1 368 ? 2.68 4.453 0.585 1 98.25 368 GLN A N 1
ATOM 2833 C CA . GLN A 1 368 ? 3.104 3.131 1.036 1 98.25 368 GLN A CA 1
ATOM 2834 C C . GLN A 1 368 ? 2.949 2.096 -0.073 1 98.25 368 GLN A C 1
ATOM 2836 O O . GLN A 1 368 ? 1.829 1.711 -0.42 1 98.25 368 GLN A O 1
ATOM 2841 N N . GLY A 1 369 ? 4.102 1.673 -0.552 1 98 369 GLY A N 1
ATOM 2842 C CA . GLY A 1 369 ? 4.102 0.787 -1.705 1 98 369 GLY A CA 1
ATOM 2843 C C . GLY A 1 369 ? 4.492 -0.639 -1.361 1 98 369 GLY A C 1
ATOM 2844 O O . GLY A 1 369 ? 5.094 -0.888 -0.316 1 98 369 GLY A O 1
ATOM 2845 N N . HIS A 1 370 ? 4.125 -1.526 -2.252 1 97.81 370 HIS A N 1
ATOM 2846 C CA . HIS A 1 370 ? 4.395 -2.957 -2.18 1 97.81 370 HIS A CA 1
ATOM 2847 C C . HIS A 1 370 ? 4.812 -3.51 -3.537 1 97.81 370 HIS A C 1
ATOM 2849 O O . HIS A 1 370 ? 5.117 -2.746 -4.457 1 97.81 370 HIS A O 1
ATOM 2855 N N . GLN A 1 371 ? 5.004 -4.859 -3.531 1 98.5 371 GLN A N 1
ATOM 2856 C CA . GLN A 1 371 ? 5.273 -5.512 -4.809 1 98.5 371 GLN A CA 1
ATOM 2857 C C . GLN A 1 371 ? 4.07 -5.414 -5.742 1 98.5 371 GLN A C 1
ATOM 2859 O O . GLN A 1 371 ? 2.926 -5.402 -5.285 1 98.5 371 GLN A O 1
ATOM 2864 N N . GLY A 1 372 ? 4.301 -5.293 -7.043 1 97.94 372 GLY A N 1
ATOM 2865 C CA . GLY A 1 372 ? 3.254 -5.086 -8.031 1 97.94 372 GLY A CA 1
ATOM 2866 C C . GLY A 1 372 ? 2.326 -6.277 -8.18 1 97.94 372 GLY A C 1
ATOM 2867 O O . GLY A 1 372 ? 2.564 -7.332 -7.586 1 97.94 372 GLY A O 1
ATOM 2868 N N . PRO A 1 373 ? 1.296 -6.086 -8.992 1 98.44 373 PRO A N 1
ATOM 2869 C CA . PRO A 1 373 ? 0.256 -7.113 -9.086 1 98.44 373 PRO A CA 1
ATOM 2870 C C . PRO A 1 373 ? 0.742 -8.383 -9.789 1 98.44 373 PRO A C 1
ATOM 2872 O O . PRO A 1 373 ? 0.072 -9.414 -9.727 1 98.44 373 PRO A O 1
ATOM 2875 N N . ASP A 1 374 ? 1.855 -8.289 -10.523 1 98.75 374 ASP A N 1
ATOM 2876 C CA . ASP A 1 374 ? 2.412 -9.492 -11.133 1 98.75 374 ASP A CA 1
ATOM 2877 C C . ASP A 1 374 ? 3.248 -10.281 -10.125 1 98.75 374 ASP A C 1
ATOM 2879 O O . ASP A 1 374 ? 3.834 -11.312 -10.477 1 98.75 374 ASP A O 1
ATOM 2883 N N . HIS A 1 375 ? 3.336 -9.82 -8.922 1 98.75 375 HIS A N 1
ATOM 2884 C CA . HIS A 1 375 ? 3.871 -10.539 -7.77 1 98.75 375 HIS A CA 1
ATOM 2885 C C . HIS A 1 375 ? 2.793 -10.773 -6.719 1 98.75 375 HIS A C 1
ATOM 2887 O O . HIS A 1 375 ? 2.918 -10.312 -5.582 1 98.75 375 HIS A O 1
ATOM 2893 N N . PRO A 1 376 ? 1.758 -11.508 -7.078 1 98.75 376 PRO A N 1
ATOM 2894 C CA . PRO A 1 376 ? 0.652 -11.688 -6.137 1 98.75 376 PRO A CA 1
ATOM 2895 C C . PRO A 1 376 ? 1.101 -12.297 -4.809 1 98.75 376 PRO A C 1
ATOM 2897 O O . PRO A 1 376 ? 1.957 -13.18 -4.789 1 98.75 376 PRO A O 1
ATOM 2900 N N . VAL A 1 377 ? 0.543 -11.812 -3.738 1 98.5 377 VAL A N 1
ATOM 2901 C CA . VAL A 1 377 ? 0.81 -12.32 -2.396 1 98.5 377 VAL A CA 1
ATOM 2902 C C . VAL A 1 377 ? -0.157 -13.461 -2.076 1 98.5 377 VAL A C 1
ATOM 2904 O O . VAL A 1 377 ? -1.364 -13.336 -2.299 1 98.5 377 VAL A O 1
ATOM 2907 N N . HIS A 1 378 ? 0.404 -14.57 -1.694 1 98.38 378 HIS A N 1
ATOM 2908 C CA . HIS A 1 378 ? -0.424 -15.664 -1.212 1 98.38 378 HIS A CA 1
ATOM 2909 C C . HIS A 1 378 ? -0.948 -15.391 0.193 1 98.38 378 HIS A C 1
ATOM 2911 O O . HIS A 1 378 ? -0.166 -15.242 1.135 1 98.38 378 HIS A O 1
ATOM 2917 N N . PRO A 1 379 ? -2.262 -15.32 0.381 1 97.62 379 PRO A N 1
ATOM 2918 C CA . PRO A 1 379 ? -2.811 -14.859 1.657 1 97.62 379 PRO A CA 1
ATOM 2919 C C . PRO A 1 379 ? -2.408 -15.75 2.832 1 97.62 379 PRO A C 1
ATOM 2921 O O . PRO A 1 379 ? -2.371 -15.289 3.975 1 97.62 379 PRO A O 1
ATOM 2924 N N . ALA A 1 380 ? -2.049 -16.969 2.623 1 97.69 380 ALA A N 1
ATOM 2925 C CA . ALA A 1 380 ? -1.708 -17.891 3.707 1 97.69 380 ALA A CA 1
ATOM 2926 C C . ALA A 1 380 ? -0.201 -17.922 3.945 1 97.69 380 ALA A C 1
ATOM 2928 O O . ALA A 1 380 ? 0.275 -18.594 4.855 1 97.69 380 ALA A O 1
ATOM 2929 N N . ILE A 1 381 ? 0.532 -17.234 3.107 1 97.31 381 ILE A N 1
ATOM 2930 C CA . ILE A 1 381 ? 1.987 -17.25 3.205 1 97.31 381 ILE A CA 1
ATOM 2931 C C . ILE A 1 381 ? 2.52 -15.828 3.279 1 97.31 381 ILE A C 1
ATOM 2933 O O . ILE A 1 381 ? 2.961 -15.266 2.271 1 97.31 381 ILE A O 1
ATOM 2937 N N . PRO A 1 382 ? 2.533 -15.281 4.457 1 93.56 382 PRO A N 1
ATOM 2938 C CA . PRO A 1 382 ? 2.916 -13.875 4.637 1 93.56 382 PRO A CA 1
ATOM 2939 C C . PRO A 1 382 ? 4.297 -13.562 4.066 1 93.56 382 PRO A C 1
ATOM 2941 O O . PRO A 1 382 ? 4.555 -12.438 3.648 1 93.56 382 PRO A O 1
ATOM 2944 N N . GLU A 1 383 ? 5.141 -14.578 3.971 1 93.06 383 GLU A N 1
ATOM 2945 C CA . GLU A 1 383 ? 6.496 -14.398 3.461 1 93.06 383 GLU A CA 1
ATOM 2946 C C . GLU A 1 383 ? 6.484 -13.984 1.991 1 93.06 383 GLU A C 1
ATOM 2948 O O . GLU A 1 383 ? 7.492 -13.508 1.467 1 93.06 383 GLU A O 1
ATOM 2953 N N . THR A 1 384 ? 5.367 -14.211 1.311 1 96.31 384 THR A N 1
ATOM 2954 C CA . THR A 1 384 ? 5.285 -13.828 -0.095 1 96.31 384 THR A CA 1
ATOM 2955 C C . THR A 1 384 ? 5.086 -12.32 -0.238 1 96.31 384 THR A C 1
ATOM 2957 O O . THR A 1 384 ? 5.215 -11.781 -1.336 1 96.31 384 THR A O 1
ATOM 2960 N N . ALA A 1 385 ? 4.758 -11.617 0.847 1 96.25 385 ALA A N 1
ATOM 2961 C CA . ALA A 1 385 ? 4.762 -10.156 0.908 1 96.25 385 ALA A CA 1
ATOM 2962 C C . ALA A 1 385 ? 6.105 -9.633 1.401 1 96.25 385 ALA A C 1
ATOM 2964 O O . ALA A 1 385 ? 6.359 -9.594 2.607 1 96.25 385 ALA A O 1
ATOM 2965 N N . TYR A 1 386 ? 6.922 -9.141 0.496 1 95.12 386 TYR A N 1
ATOM 2966 C CA . TYR A 1 386 ? 8.305 -8.93 0.903 1 95.12 386 TYR A CA 1
ATOM 2967 C C . TYR A 1 386 ? 8.727 -7.488 0.676 1 95.12 386 TYR A C 1
ATOM 2969 O O . TYR A 1 386 ? 9.68 -7.008 1.302 1 95.12 386 TYR A O 1
ATOM 2977 N N . LEU A 1 387 ? 8.125 -6.82 -0.264 1 97.62 387 LEU A N 1
ATOM 2978 C CA . LEU A 1 387 ? 8.609 -5.512 -0.696 1 97.62 387 LEU A CA 1
ATOM 2979 C C . LEU A 1 387 ? 7.867 -4.391 0.029 1 97.62 387 LEU A C 1
ATOM 2981 O O . LEU A 1 387 ? 6.637 -4.41 0.113 1 97.62 387 LEU A O 1
ATOM 2985 N N . LYS A 1 388 ? 8.57 -3.5 0.616 1 97 388 LYS A N 1
ATOM 2986 C CA . LYS A 1 388 ? 8.039 -2.275 1.205 1 97 388 LYS A CA 1
ATOM 2987 C C . LYS A 1 388 ? 8.688 -1.039 0.584 1 97 388 LYS A C 1
ATOM 2989 O O . LYS A 1 388 ? 9.883 -1.034 0.304 1 97 388 LYS A O 1
ATOM 2994 N N . ALA A 1 389 ? 7.914 -0.047 0.381 1 98.44 389 ALA A N 1
ATOM 2995 C CA . ALA A 1 389 ? 8.406 1.249 -0.085 1 98.44 389 ALA A CA 1
ATOM 2996 C C . ALA A 1 389 ? 7.641 2.393 0.58 1 98.44 389 ALA A C 1
ATOM 2998 O O . ALA A 1 389 ? 6.426 2.312 0.764 1 98.44 389 ALA A O 1
ATOM 2999 N N . LEU A 1 390 ? 8.336 3.406 1.012 1 98.75 390 LEU A N 1
ATOM 3000 C CA . LEU A 1 390 ? 7.742 4.613 1.573 1 98.75 390 LEU A CA 1
ATOM 3001 C C . LEU A 1 390 ? 8.102 5.836 0.736 1 98.75 390 LEU A C 1
ATOM 3003 O O . LEU A 1 390 ? 9.273 6.078 0.455 1 98.75 390 LEU A O 1
ATOM 3007 N N . GLY A 1 391 ? 7.125 6.531 0.2 1 98.81 391 GLY A N 1
ATOM 3008 C CA . GLY A 1 391 ? 7.309 7.879 -0.307 1 98.81 391 GLY A CA 1
ATOM 3009 C C . GLY A 1 391 ? 7.113 8.945 0.753 1 98.81 391 GLY A C 1
ATOM 3010 O O . GLY A 1 391 ? 6.023 9.078 1.314 1 98.81 391 GLY A O 1
ATOM 3011 N N . VAL A 1 392 ? 8.133 9.727 1.03 1 98.81 392 VAL A N 1
ATOM 3012 C CA . VAL A 1 392 ? 8.117 10.617 2.184 1 98.81 392 VAL A CA 1
ATOM 3013 C C . VAL A 1 392 ? 8.5 12.031 1.75 1 98.81 392 VAL A C 1
ATOM 3015 O O . VAL A 1 392 ? 9.547 12.234 1.126 1 98.81 392 VAL A O 1
ATOM 3018 N N . ARG A 1 393 ? 7.652 12.953 2.031 1 98.81 393 ARG A N 1
ATOM 3019 C CA . ARG A 1 393 ? 8.062 14.352 1.966 1 98.81 393 ARG A CA 1
ATOM 3020 C C . ARG A 1 393 ? 8.883 14.742 3.191 1 98.81 393 ARG A C 1
ATOM 3022 O O . ARG A 1 393 ? 8.5 14.445 4.324 1 98.81 393 ARG A O 1
ATOM 3029 N N . VAL A 1 394 ? 10.008 15.289 3.031 1 98.38 394 VAL A N 1
ATOM 3030 C CA . VAL A 1 394 ? 10.891 15.781 4.09 1 98.38 394 VAL A CA 1
ATOM 3031 C C . VAL A 1 394 ? 11.062 17.297 3.957 1 98.38 394 VAL A C 1
ATOM 3033 O O . VAL A 1 394 ? 11.609 17.781 2.963 1 98.38 394 VAL A O 1
ATOM 3036 N N . PHE A 1 395 ? 10.594 18 4.992 1 97.31 395 PHE A N 1
ATOM 3037 C CA . PHE A 1 395 ? 10.578 19.438 4.824 1 97.31 395 PHE A CA 1
ATOM 3038 C C . PHE A 1 395 ? 10.852 20.141 6.148 1 97.31 395 PHE A C 1
ATOM 3040 O O . PHE A 1 395 ? 10.945 19.5 7.191 1 97.31 395 PHE A O 1
ATOM 3047 N N . ARG A 1 396 ? 11.133 21.391 6.074 1 93.5 396 ARG A N 1
ATOM 3048 C CA . ARG A 1 396 ? 11.336 22.234 7.25 1 93.5 396 ARG A CA 1
ATOM 3049 C C . ARG A 1 396 ? 10.102 23.094 7.523 1 93.5 396 ARG A C 1
ATOM 3051 O O . ARG A 1 396 ? 9.531 23.672 6.598 1 93.5 396 ARG A O 1
ATOM 3058 N N . ASP A 1 397 ? 9.75 22.984 8.742 1 90.19 397 ASP A N 1
ATOM 3059 C CA . ASP A 1 397 ? 8.609 23.781 9.172 1 90.19 397 ASP A CA 1
ATOM 3060 C C . ASP A 1 397 ? 9.031 25.203 9.516 1 90.19 397 ASP A C 1
ATOM 3062 O O . ASP A 1 397 ? 10.125 25.422 10.039 1 90.19 397 ASP A O 1
ATOM 3066 N N . MET B 1 1 ? 0.662 38.469 29.109 1 36.03 1 MET B N 1
ATOM 3067 C CA . MET B 1 1 ? -0.235 37.406 29.547 1 36.03 1 MET B CA 1
ATOM 3068 C C . MET B 1 1 ? 0.555 36.219 30.062 1 36.03 1 MET B C 1
ATOM 3070 O O . MET B 1 1 ? 1.523 35.781 29.438 1 36.03 1 MET B O 1
ATOM 3074 N N . THR B 1 2 ? 0.71 35.875 31.25 1 45.09 2 THR B N 1
ATOM 3075 C CA . THR B 1 2 ? 1.503 34.844 31.922 1 45.09 2 THR B CA 1
ATOM 3076 C C . THR B 1 2 ? 1.364 33.5 31.219 1 45.09 2 THR B C 1
ATOM 3078 O O . THR B 1 2 ? 0.259 32.969 31.094 1 45.09 2 THR B O 1
ATOM 3081 N N . GLN B 1 3 ? 2.205 33.156 30.328 1 61.81 3 GLN B N 1
ATOM 3082 C CA . GLN B 1 3 ? 2.109 31.969 29.484 1 61.81 3 GLN B CA 1
ATOM 3083 C C . GLN B 1 3 ? 2.006 30.688 30.312 1 61.81 3 GLN B C 1
ATOM 3085 O O . GLN B 1 3 ? 2.844 30.438 31.188 1 61.81 3 GLN B O 1
ATOM 3090 N N . HIS B 1 4 ? 0.752 30.031 30.438 1 85.44 4 HIS B N 1
ATOM 3091 C CA . HIS B 1 4 ? 0.522 28.75 31.109 1 85.44 4 HIS B CA 1
ATOM 3092 C C . HIS B 1 4 ? 1.511 27.688 30.625 1 85.44 4 HIS B C 1
ATOM 3094 O O . HIS B 1 4 ? 1.966 27.734 29.484 1 85.44 4 HIS B O 1
ATOM 3100 N N . THR B 1 5 ? 2.158 27.172 31.688 1 93.75 5 THR B N 1
ATOM 3101 C CA . THR B 1 5 ? 3.078 26.078 31.391 1 93.75 5 THR B CA 1
ATOM 3102 C C . THR B 1 5 ? 2.453 24.734 31.734 1 93.75 5 THR B C 1
ATOM 3104 O O . THR B 1 5 ? 1.499 24.672 32.5 1 93.75 5 THR B O 1
ATOM 3107 N N . LEU B 1 6 ? 2.855 23.75 31.031 1 96.38 6 LEU B N 1
ATOM 3108 C CA . LEU B 1 6 ? 2.512 22.344 31.281 1 96.38 6 LEU B CA 1
ATOM 3109 C C . LEU B 1 6 ? 3.77 21.5 31.438 1 96.38 6 LEU B C 1
ATOM 3111 O O . LEU B 1 6 ? 4.465 21.219 30.469 1 96.38 6 LEU B O 1
ATOM 3115 N N . ARG B 1 7 ? 4.008 21.094 32.688 1 97.44 7 ARG B N 1
ATOM 3116 C CA . ARG B 1 7 ? 5.23 20.359 33 1 97.44 7 ARG B CA 1
ATOM 3117 C C . ARG B 1 7 ? 5.016 18.859 32.844 1 97.44 7 ARG B C 1
ATOM 3119 O O . ARG B 1 7 ? 4.035 18.312 33.344 1 97.44 7 ARG B O 1
ATOM 3126 N N . LEU B 1 8 ? 5.934 18.234 32.125 1 98.12 8 LEU B N 1
ATOM 3127 C CA . LEU B 1 8 ? 5.871 16.781 31.922 1 98.12 8 LEU B CA 1
ATOM 3128 C C . LEU B 1 8 ? 6.547 16.047 33.094 1 98.12 8 LEU B C 1
ATOM 3130 O O . LEU B 1 8 ? 7.445 16.594 33.719 1 98.12 8 LEU B O 1
ATOM 3134 N N . LYS B 1 9 ? 6.062 14.82 33.312 1 97.88 9 LYS B N 1
ATOM 3135 C CA . LYS B 1 9 ? 6.77 13.922 34.219 1 97.88 9 LYS B CA 1
ATOM 3136 C C . LYS B 1 9 ? 8.117 13.5 33.656 1 97.88 9 LYS B C 1
ATOM 3138 O O . LYS B 1 9 ? 8.367 13.688 32.469 1 97.88 9 LYS B O 1
ATOM 3143 N N . LYS B 1 10 ? 8.891 12.922 34.531 1 96.31 10 LYS B N 1
ATOM 3144 C CA . LYS B 1 10 ? 10.195 12.43 34.062 1 96.31 10 LYS B CA 1
ATOM 3145 C C . LYS B 1 10 ? 10.031 11.406 32.969 1 96.31 10 LYS B C 1
ATOM 3147 O O . LYS B 1 10 ? 9.172 10.523 33.031 1 96.31 10 LYS B O 1
ATOM 3152 N N . ASN B 1 11 ? 10.734 11.547 31.797 1 94.5 11 ASN B N 1
ATOM 3153 C CA . ASN B 1 11 ? 10.828 10.641 30.656 1 94.5 11 ASN B CA 1
ATOM 3154 C C . ASN B 1 11 ? 9.586 10.719 29.781 1 94.5 11 ASN B C 1
ATOM 3156 O O . ASN B 1 11 ? 9.477 9.992 28.781 1 94.5 11 ASN B O 1
ATOM 3160 N N . ALA B 1 12 ? 8.633 11.586 30.156 1 95.81 12 ALA B N 1
ATOM 3161 C CA . ALA B 1 12 ? 7.41 11.703 29.359 1 95.81 12 ALA B CA 1
ATOM 3162 C C . ALA B 1 12 ? 7.66 12.5 28.078 1 95.81 12 ALA B C 1
ATOM 3164 O O . ALA B 1 12 ? 6.781 12.602 27.219 1 95.81 12 ALA B O 1
ATOM 3165 N N . ASP B 1 13 ? 8.883 13.023 27.938 1 96 13 ASP B N 1
ATOM 3166 C CA . ASP B 1 13 ? 9.195 13.852 26.781 1 96 13 ASP B CA 1
ATOM 3167 C C . ASP B 1 13 ? 9.742 13.008 25.641 1 96 13 ASP B C 1
ATOM 3169 O O . ASP B 1 13 ? 10 13.516 24.547 1 96 13 ASP B O 1
ATOM 3173 N N . ARG B 1 14 ? 9.969 11.727 25.844 1 94.81 14 ARG B N 1
ATOM 3174 C CA . ARG B 1 14 ? 10.594 10.844 24.859 1 94.81 14 ARG B CA 1
ATOM 3175 C C . ARG B 1 14 ? 9.781 10.797 23.578 1 94.81 14 ARG B C 1
ATOM 3177 O O . ARG B 1 14 ? 10.344 10.898 22.484 1 94.81 14 ARG B O 1
ATOM 3184 N N . ARG B 1 15 ? 8.508 10.586 23.641 1 94.19 15 ARG B N 1
ATOM 3185 C CA . ARG B 1 15 ? 7.625 10.5 22.484 1 94.19 15 ARG B CA 1
ATOM 3186 C C . ARG B 1 15 ? 7.633 11.805 21.688 1 94.19 15 ARG B C 1
ATOM 3188 O O . ARG B 1 15 ? 7.621 11.789 20.453 1 94.19 15 ARG B O 1
ATOM 3195 N N . LEU B 1 16 ? 7.645 12.93 22.438 1 95.5 16 LEU B N 1
ATOM 3196 C CA . LEU B 1 16 ? 7.691 14.234 21.781 1 95.5 16 LEU B CA 1
ATOM 3197 C C . LEU B 1 16 ? 9.016 14.43 21.062 1 95.5 16 LEU B C 1
ATOM 3199 O O . LEU B 1 16 ? 9.047 14.977 19.953 1 95.5 16 LEU B O 1
ATOM 3203 N N . LYS B 1 17 ? 10.062 13.992 21.734 1 94.88 17 LYS B N 1
ATOM 3204 C CA . LYS B 1 17 ? 11.391 14.086 21.125 1 94.88 17 LYS B CA 1
ATOM 3205 C C . LYS B 1 17 ? 11.469 13.242 19.859 1 94.88 17 LYS B C 1
ATOM 3207 O O . LYS B 1 17 ? 12.195 13.578 18.922 1 94.88 17 LYS B O 1
ATOM 3212 N N . ALA B 1 18 ? 10.656 12.211 19.812 1 94.69 18 ALA B N 1
ATOM 3213 C CA . ALA B 1 18 ? 10.609 11.328 18.641 1 94.69 18 ALA B CA 1
ATOM 3214 C C . ALA B 1 18 ? 9.695 11.891 17.562 1 94.69 18 ALA B C 1
ATOM 3216 O O . ALA B 1 18 ? 9.578 11.312 16.484 1 94.69 18 ALA B O 1
ATOM 3217 N N . GLY B 1 19 ? 9.07 12.945 17.844 1 95.5 19 GLY B N 1
ATOM 3218 C CA . GLY B 1 19 ? 8.312 13.641 16.812 1 95.5 19 GLY B CA 1
ATOM 3219 C C . GLY B 1 19 ? 6.809 13.586 17.031 1 95.5 19 GLY B C 1
ATOM 3220 O O . GLY B 1 19 ? 6.043 14.18 16.266 1 95.5 19 GLY B O 1
ATOM 3221 N N . HIS B 1 20 ? 6.391 12.867 18.062 1 97.38 20 HIS B N 1
ATOM 3222 C CA . HIS B 1 20 ? 4.965 12.742 18.344 1 97.38 20 HIS B CA 1
ATOM 3223 C C . HIS B 1 20 ? 4.363 14.078 18.766 1 97.38 20 HIS B C 1
ATOM 3225 O O . HIS B 1 20 ? 5.07 14.945 19.281 1 97.38 20 HIS B O 1
ATOM 3231 N N . LEU B 1 21 ? 3.027 14.227 18.609 1 98.31 21 LEU B N 1
ATOM 3232 C CA . LEU B 1 21 ? 2.418 15.531 18.844 1 98.31 21 LEU B CA 1
ATOM 3233 C C . LEU B 1 21 ? 1.456 15.477 20.016 1 98.31 21 LEU B C 1
ATOM 3235 O O . LEU B 1 21 ? 1.004 16.516 20.5 1 98.31 21 LEU B O 1
ATOM 3239 N N . TRP B 1 22 ? 1.186 14.312 20.516 1 98.25 22 TRP B N 1
ATOM 3240 C CA . TRP B 1 22 ? 0.16 14.172 21.531 1 98.25 22 TRP B CA 1
ATOM 3241 C C . TRP B 1 22 ? 0.788 14.078 22.922 1 98.25 22 TRP B C 1
ATOM 3243 O O . TRP B 1 22 ? 1.865 13.5 23.094 1 98.25 22 TRP B O 1
ATOM 3253 N N . LEU B 1 23 ? 0.184 14.625 23.859 1 97.88 23 LEU B N 1
ATOM 3254 C CA . LEU B 1 23 ? 0.467 14.461 25.281 1 97.88 23 LEU B CA 1
ATOM 3255 C C . LEU B 1 23 ? -0.715 13.82 26 1 97.88 23 LEU B C 1
ATOM 3257 O O . LEU B 1 23 ? -1.859 14.242 25.812 1 97.88 23 LEU B O 1
ATOM 3261 N N . TYR B 1 24 ? -0.446 12.906 26.781 1 97.31 24 TYR B N 1
ATOM 3262 C CA . TYR B 1 24 ? -1.485 12.211 27.531 1 97.31 24 TYR B CA 1
ATOM 3263 C C . TYR B 1 24 ? -1.563 12.742 28.969 1 97.31 24 TYR B C 1
ATOM 3265 O O . TYR B 1 24 ? -0.552 13.156 29.531 1 97.31 24 TYR B O 1
ATOM 3273 N N . SER B 1 25 ? -2.734 12.641 29.531 1 96.19 25 SER B N 1
ATOM 3274 C CA . SER B 1 25 ? -2.994 13.219 30.844 1 96.19 25 SER B CA 1
ATOM 3275 C C . SER B 1 25 ? -2.09 12.602 31.906 1 96.19 25 SER B C 1
ATOM 3277 O O . SER B 1 25 ? -1.651 13.289 32.812 1 96.19 25 SER B O 1
ATOM 3279 N N . ASN B 1 26 ? -1.771 11.32 31.75 1 96.06 26 ASN B N 1
ATOM 3280 C CA . ASN B 1 26 ? -0.968 10.625 32.75 1 96.06 26 ASN B CA 1
ATOM 3281 C C . ASN B 1 26 ? 0.508 11 32.625 1 96.06 26 ASN B C 1
ATOM 3283 O O . ASN B 1 26 ? 1.313 10.617 33.5 1 96.06 26 ASN B O 1
ATOM 3287 N N . GLU B 1 27 ? 0.828 11.766 31.641 1 97.19 27 GLU B N 1
ATOM 3288 C CA . GLU B 1 27 ? 2.217 12.156 31.422 1 97.19 27 GLU B CA 1
ATOM 3289 C C . GLU B 1 27 ? 2.512 13.516 32.031 1 97.19 27 GLU B C 1
ATOM 3291 O O . GLU B 1 27 ? 3.666 13.953 32.062 1 97.19 27 GLU B O 1
ATOM 3296 N N . ILE B 1 28 ? 1.544 14.172 32.562 1 97 28 ILE B N 1
ATOM 3297 C CA . ILE B 1 28 ? 1.665 15.539 33.094 1 97 28 ILE B CA 1
ATOM 3298 C C . ILE B 1 28 ? 1.986 15.516 34.562 1 97 28 ILE B C 1
ATOM 3300 O O . ILE B 1 28 ? 1.415 14.719 35.312 1 97 28 ILE B O 1
ATOM 3304 N N . ASP B 1 29 ? 2.893 16.297 35 1 97.06 29 ASP B N 1
ATOM 3305 C CA . ASP B 1 29 ? 3.133 16.531 36.406 1 97.06 29 ASP B CA 1
ATOM 3306 C C . ASP B 1 29 ? 2.086 17.484 37 1 97.06 29 ASP B C 1
ATOM 3308 O O . ASP B 1 29 ? 2.309 18.703 37.062 1 97.06 29 ASP B O 1
ATOM 3312 N N . ILE B 1 30 ? 1.062 16.984 37.531 1 94.38 30 ILE B N 1
ATOM 3313 C CA . ILE B 1 30 ? -0.1 17.781 37.938 1 94.38 30 ILE B CA 1
ATOM 3314 C C . ILE B 1 30 ? 0.198 18.5 39.25 1 94.38 30 ILE B C 1
ATOM 3316 O O . ILE B 1 30 ? -0.544 19.406 39.656 1 94.38 30 ILE B O 1
ATOM 3320 N N . GLN B 1 31 ? 1.186 18.109 39.969 1 94.12 31 GLN B N 1
ATOM 3321 C CA . GLN B 1 31 ? 1.594 18.844 41.156 1 94.12 31 GLN B CA 1
ATOM 3322 C C . GLN B 1 31 ? 2.242 20.172 40.781 1 94.12 31 GLN B C 1
ATOM 3324 O O . GLN B 1 31 ? 1.961 21.203 41.406 1 94.12 31 GLN B O 1
ATOM 3329 N N . ALA B 1 32 ? 3.055 20.047 39.781 1 93.31 32 ALA B N 1
ATOM 3330 C CA . ALA B 1 32 ? 3.727 21.266 39.312 1 93.31 32 ALA B CA 1
ATOM 3331 C C . ALA B 1 32 ? 2.773 22.141 38.531 1 93.31 32 ALA B C 1
ATOM 3333 O O . ALA B 1 32 ? 2.816 23.375 38.625 1 93.31 32 ALA B O 1
ATOM 3334 N N . THR B 1 33 ? 1.985 21.531 37.656 1 92.75 33 THR B N 1
ATOM 3335 C CA . THR B 1 33 ? 1.022 22.234 36.812 1 92.75 33 THR B CA 1
ATOM 3336 C C . THR B 1 33 ? -0.34 21.547 36.875 1 92.75 33 THR B C 1
ATOM 3338 O O . THR B 1 33 ? -0.594 20.609 36.125 1 92.75 33 THR B O 1
ATOM 3341 N N . PRO B 1 34 ? -1.202 22.031 37.688 1 92.31 34 PRO B N 1
ATOM 3342 C CA . PRO B 1 34 ? -2.514 21.391 37.781 1 92.31 34 PRO B CA 1
ATOM 3343 C C . PRO B 1 34 ? -3.33 21.484 36.5 1 92.31 34 PRO B C 1
ATOM 3345 O O . PRO B 1 34 ? -3.85 22.562 36.188 1 92.31 34 PRO B O 1
ATOM 3348 N N . LEU B 1 35 ? -3.469 20.422 35.844 1 92.69 35 LEU B N 1
ATOM 3349 C CA . LEU B 1 35 ? -4.117 20.297 34.562 1 92.69 35 LEU B CA 1
ATOM 3350 C C . LEU B 1 35 ? -5.574 20.734 34.625 1 92.69 35 LEU B C 1
ATOM 3352 O O . LEU B 1 35 ? -6.074 21.406 33.719 1 92.69 35 LEU B O 1
ATOM 3356 N N . LYS B 1 36 ? -6.25 20.422 35.719 1 90.81 36 LYS B N 1
ATOM 3357 C CA . LYS B 1 36 ? -7.684 20.641 35.875 1 90.81 36 LYS B CA 1
ATOM 3358 C C . LYS B 1 36 ? -8.008 22.141 35.875 1 90.81 36 LYS B C 1
ATOM 3360 O O . LYS B 1 36 ? -9.148 22.531 35.594 1 90.81 36 LYS B O 1
ATOM 3365 N N . ASP B 1 37 ? -7.086 22.969 36.094 1 91.12 37 ASP B N 1
ATOM 3366 C CA . ASP B 1 37 ? -7.297 24.406 36.219 1 91.12 37 ASP B CA 1
ATOM 3367 C C . ASP B 1 37 ? -7.156 25.094 34.875 1 91.12 37 ASP B C 1
ATOM 3369 O O . ASP B 1 37 ? -7.422 26.297 34.75 1 91.12 37 ASP B O 1
ATOM 3373 N N . ILE B 1 38 ? -6.836 24.375 33.906 1 94.19 38 ILE B N 1
ATOM 3374 C CA . ILE B 1 38 ? -6.59 24.969 32.594 1 94.19 38 ILE B CA 1
ATOM 3375 C C . ILE B 1 38 ? -7.875 24.953 31.766 1 94.19 38 ILE B C 1
ATOM 3377 O O . ILE B 1 38 ? -8.547 23.922 31.672 1 94.19 38 ILE B O 1
ATOM 3381 N N . VAL B 1 39 ? -8.203 26.109 31.203 1 95 39 VAL B N 1
ATOM 3382 C CA . VAL B 1 39 ? -9.383 26.219 30.344 1 95 39 VAL B CA 1
ATOM 3383 C C . VAL B 1 39 ? -9.141 25.469 29.031 1 95 39 VAL B C 1
ATOM 3385 O O . VAL B 1 39 ? -8.086 25.609 28.406 1 95 39 VAL B O 1
ATOM 3388 N N . PRO B 1 40 ? -10.109 24.594 28.609 1 96.25 40 PRO B N 1
ATOM 3389 C CA . PRO B 1 40 ? -9.938 23.906 27.328 1 96.25 40 PRO B CA 1
ATOM 3390 C C . PRO B 1 40 ? -9.648 24.844 26.172 1 96.25 40 PRO B C 1
ATOM 3392 O O . PRO B 1 40 ? -10.297 25.891 26.047 1 96.25 40 PRO B O 1
ATOM 3395 N N . GLY B 1 41 ? -8.625 24.469 25.328 1 96.62 41 GLY B N 1
ATOM 3396 C CA . GLY B 1 41 ? -8.25 25.266 24.172 1 96.62 41 GLY B CA 1
ATOM 3397 C C . GLY B 1 41 ? -7.102 26.219 24.438 1 96.62 41 GLY B C 1
ATOM 3398 O O . GLY B 1 41 ? -6.527 26.781 23.516 1 96.62 41 GLY B O 1
ATOM 3399 N N . THR B 1 42 ? -6.715 26.328 25.719 1 96.88 42 THR B N 1
ATOM 3400 C CA . THR B 1 42 ? -5.641 27.234 26.094 1 96.88 42 THR B CA 1
ATOM 3401 C C . THR B 1 42 ? -4.301 26.75 25.547 1 96.88 42 THR B C 1
ATOM 3403 O O . THR B 1 42 ? -4.008 25.547 25.578 1 96.88 42 THR B O 1
ATOM 3406 N N . GLN B 1 43 ? -3.561 27.688 25 1 97.69 43 GLN B N 1
ATOM 3407 C CA . GLN B 1 43 ? -2.199 27.359 24.578 1 97.69 43 GLN B CA 1
ATOM 3408 C C . GLN B 1 43 ? -1.221 27.484 25.734 1 97.69 43 GLN B C 1
ATOM 3410 O O . GLN B 1 43 ? -1.316 28.422 26.531 1 97.69 43 GLN B O 1
ATOM 3415 N N . VAL B 1 44 ? -0.327 26.547 25.859 1 97.56 44 VAL B N 1
ATOM 3416 C CA . VAL B 1 44 ? 0.629 26.516 26.953 1 97.56 44 VAL B CA 1
ATOM 3417 C C . VAL B 1 44 ? 2.021 26.188 26.422 1 97.56 44 VAL B C 1
ATOM 3419 O O . VAL B 1 44 ? 2.158 25.609 25.344 1 97.56 44 VAL B O 1
ATOM 3422 N N . VAL B 1 45 ? 3.012 26.625 27.109 1 97.75 45 VAL B N 1
ATOM 3423 C CA . VAL B 1 45 ? 4.371 26.156 26.844 1 97.75 45 VAL B CA 1
ATOM 3424 C C . VAL B 1 45 ? 4.586 24.812 27.531 1 97.75 45 VAL B C 1
ATOM 3426 O O . VAL B 1 45 ? 4.387 24.688 28.75 1 97.75 45 VAL B O 1
ATOM 3429 N N . VAL B 1 46 ? 4.941 23.797 26.797 1 97.88 46 VAL B N 1
ATOM 3430 C CA . VAL B 1 46 ? 5.25 22.469 27.328 1 97.88 46 VAL B CA 1
ATOM 3431 C C . VAL B 1 46 ? 6.699 22.422 27.797 1 97.88 46 VAL B C 1
ATOM 3433 O O . VAL B 1 46 ? 7.609 22.828 27.062 1 97.88 46 VAL B O 1
ATOM 3436 N N . GLU B 1 47 ? 6.844 21.984 29 1 97.56 47 GLU B N 1
ATOM 3437 C CA . GLU B 1 47 ? 8.188 21.875 29.562 1 97.56 47 GLU B CA 1
ATOM 3438 C C . GLU B 1 47 ? 8.523 20.438 29.953 1 97.56 47 GLU B C 1
ATOM 3440 O O . GLU B 1 47 ? 7.656 19.703 30.422 1 97.56 47 GLU B O 1
ATOM 3445 N N . ALA B 1 48 ? 9.758 20.062 29.703 1 97.38 48 ALA B N 1
ATOM 3446 C CA . ALA B 1 48 ? 10.234 18.797 30.234 1 97.38 48 ALA B CA 1
ATOM 3447 C C . ALA B 1 48 ? 10.273 18.797 31.75 1 97.38 48 ALA B C 1
ATOM 3449 O O . ALA B 1 48 ? 9.961 19.812 32.375 1 97.38 48 ALA B O 1
ATOM 3450 N N . ALA B 1 49 ? 10.602 17.688 32.344 1 97.12 49 ALA B N 1
ATOM 3451 C CA . ALA B 1 49 ? 10.625 17.547 33.781 1 97.12 49 ALA B CA 1
ATOM 3452 C C . ALA B 1 49 ? 11.625 18.516 34.406 1 97.12 49 ALA B C 1
ATOM 3454 O O . ALA B 1 49 ? 11.43 18.984 35.531 1 97.12 49 ALA B O 1
ATOM 3455 N N . ASN B 1 50 ? 12.641 18.906 33.688 1 96 50 ASN B N 1
ATOM 3456 C CA . ASN B 1 50 ? 13.695 19.766 34.219 1 96 50 ASN B CA 1
ATOM 3457 C C . ASN B 1 50 ? 13.383 21.25 33.938 1 96 50 ASN B C 1
ATOM 3459 O O . ASN B 1 50 ? 14.227 22.109 34.188 1 96 50 ASN B O 1
ATOM 3463 N N . GLY B 1 51 ? 12.297 21.531 33.281 1 95.06 51 GLY B N 1
ATOM 3464 C CA . GLY B 1 51 ? 11.875 22.906 33.094 1 95.06 51 GLY B CA 1
ATOM 3465 C C . GLY B 1 51 ? 12.211 23.453 31.703 1 95.06 51 GLY B C 1
ATOM 3466 O O . GLY B 1 51 ? 11.797 24.547 31.344 1 95.06 51 GLY B O 1
ATOM 3467 N N . LYS B 1 52 ? 12.883 22.672 30.969 1 95.62 52 LYS B N 1
ATOM 3468 C CA . LYS B 1 52 ? 13.25 23.109 29.625 1 95.62 52 LYS B CA 1
ATOM 3469 C C . LYS B 1 52 ? 12.031 23.188 28.719 1 95.62 52 LYS B C 1
ATOM 3471 O O . LYS B 1 52 ? 11.258 22.219 28.625 1 95.62 52 LYS B O 1
ATOM 3476 N N . GLY B 1 53 ? 11.898 24.328 28.016 1 96.38 53 GLY B N 1
ATOM 3477 C CA . GLY B 1 53 ? 10.797 24.484 27.078 1 96.38 53 GLY B CA 1
ATOM 3478 C C . GLY B 1 53 ? 10.906 23.594 25.859 1 96.38 53 GLY B C 1
ATOM 3479 O O . GLY B 1 53 ? 11.977 23.5 25.25 1 96.38 53 GLY B O 1
ATOM 3480 N N . MET B 1 54 ? 9.789 22.922 25.516 1 96.62 54 MET B N 1
ATOM 3481 C CA . MET B 1 54 ? 9.789 21.969 24.406 1 96.62 54 MET B CA 1
ATOM 3482 C C . MET B 1 54 ? 8.977 22.5 23.234 1 96.62 54 MET B C 1
ATOM 3484 O O . MET B 1 54 ? 9.133 22.047 22.109 1 96.62 54 MET B O 1
ATOM 3488 N N . GLY B 1 55 ? 8.164 23.453 23.453 1 97.12 55 GLY B N 1
ATOM 3489 C CA . GLY B 1 55 ? 7.293 24 22.422 1 97.12 55 GLY B CA 1
ATOM 3490 C C . GLY B 1 55 ? 5.953 24.469 22.969 1 97.12 55 GLY B C 1
ATOM 3491 O O . GLY B 1 55 ? 5.82 24.734 24.172 1 97.12 55 GLY B O 1
ATOM 3492 N N . VAL B 1 56 ? 5.008 24.672 22.109 1 98.06 56 VAL B N 1
ATOM 3493 C CA . VAL B 1 56 ? 3.676 25.125 22.484 1 98.06 56 VAL B CA 1
ATOM 3494 C C . VAL B 1 56 ? 2.633 24.094 22.094 1 98.06 56 VAL B C 1
ATOM 3496 O O . VAL B 1 56 ? 2.723 23.484 21.031 1 98.06 56 VAL B O 1
ATOM 3499 N N . ALA B 1 57 ? 1.71 23.828 22.984 1 98.25 57 ALA B N 1
ATOM 3500 C CA . ALA B 1 57 ? 0.562 22.953 22.766 1 98.25 57 ALA B CA 1
ATOM 3501 C C . ALA B 1 57 ? -0.736 23.625 23.188 1 98.25 57 ALA B C 1
ATOM 3503 O O . ALA B 1 57 ? -0.712 24.609 23.938 1 98.25 57 ALA B O 1
ATOM 3504 N N . TYR B 1 58 ? -1.784 23.219 22.641 1 98 58 TYR B N 1
ATOM 3505 C CA . TYR B 1 58 ? -3.059 23.562 23.266 1 98 58 TYR B CA 1
ATOM 3506 C C . TYR B 1 58 ? -3.598 22.406 24.094 1 98 58 TYR B C 1
ATOM 3508 O O . TYR B 1 58 ? -3.295 21.25 23.828 1 98 58 TYR B O 1
ATOM 3516 N N . VAL B 1 59 ? -4.477 22.75 25.078 1 97.12 59 VAL B N 1
ATOM 3517 C CA . VAL B 1 59 ? -4.793 21.797 26.141 1 97.12 59 VAL B CA 1
ATOM 3518 C C . VAL B 1 59 ? -6.301 21.562 26.188 1 97.12 59 VAL B C 1
ATOM 3520 O O . VAL B 1 59 ? -7.082 22.484 25.922 1 97.12 59 VAL B O 1
ATOM 3523 N N . ASN B 1 60 ? -6.695 20.344 26.422 1 96.69 60 ASN B N 1
ATOM 3524 C CA . ASN B 1 60 ? -8.016 19.953 26.922 1 96.69 60 ASN B CA 1
ATOM 3525 C C . ASN B 1 60 ? -7.906 18.969 28.078 1 96.69 60 ASN B C 1
ATOM 3527 O O . ASN B 1 60 ? -7.746 17.766 27.859 1 96.69 60 ASN B O 1
ATOM 3531 N N . PRO B 1 61 ? -8.094 19.484 29.312 1 94.38 61 PRO B N 1
ATOM 3532 C CA . PRO B 1 61 ? -7.855 18.656 30.484 1 94.38 61 PRO B CA 1
ATOM 3533 C C . PRO B 1 61 ? -8.859 17.5 30.609 1 94.38 61 PRO B C 1
ATOM 3535 O O . PRO B 1 61 ? -8.664 16.594 31.422 1 94.38 61 PRO B O 1
ATOM 3538 N N . HIS B 1 62 ? -9.867 17.484 29.875 1 92.5 62 HIS B N 1
ATOM 3539 C CA . HIS B 1 62 ? -10.93 16.5 30 1 92.5 62 HIS B CA 1
ATOM 3540 C C . HIS B 1 62 ? -10.734 15.344 29.016 1 92.5 62 HIS B C 1
ATOM 3542 O O . HIS B 1 62 ? -11.547 14.414 28.969 1 92.5 62 HIS B O 1
ATOM 3548 N N . SER B 1 63 ? -9.75 15.43 28.281 1 91.69 63 SER B N 1
ATOM 3549 C CA . SER B 1 63 ? -9.484 14.398 27.281 1 91.69 63 SER B CA 1
ATOM 3550 C C . SER B 1 63 ? -8.273 13.555 27.656 1 91.69 63 SER B C 1
ATOM 3552 O O . SER B 1 63 ? -7.391 14.023 28.391 1 91.69 63 SER B O 1
ATOM 3554 N N . LEU B 1 64 ? -8.242 12.281 27.203 1 91.44 64 LEU B N 1
ATOM 3555 C CA . LEU B 1 64 ? -7.078 11.422 27.391 1 91.44 64 LEU B CA 1
ATOM 3556 C C . LEU B 1 64 ? -5.844 12.039 26.734 1 91.44 64 LEU B C 1
ATOM 3558 O O . LEU B 1 64 ? -4.773 12.086 27.359 1 91.44 64 LEU B O 1
ATOM 3562 N N . ILE B 1 65 ? -5.996 12.383 25.469 1 95.94 65 ILE B N 1
ATOM 3563 C CA . ILE B 1 65 ? -4.996 13.258 24.859 1 95.94 65 ILE B CA 1
ATOM 3564 C C . ILE B 1 65 ? -5.223 14.695 25.344 1 95.94 65 ILE B C 1
ATOM 3566 O O . ILE B 1 65 ? -5.996 15.445 24.734 1 95.94 65 ILE B O 1
ATOM 3570 N N . CYS B 1 66 ? -4.547 15.078 26.344 1 96.94 66 CYS B N 1
ATOM 3571 C CA . CYS B 1 66 ? -4.91 16.297 27.062 1 96.94 66 CYS B CA 1
ATOM 3572 C C . CYS B 1 66 ? -4.258 17.516 26.438 1 96.94 66 CYS B C 1
ATOM 3574 O O . CYS B 1 66 ? -4.598 18.656 26.766 1 96.94 66 CYS B O 1
ATOM 3576 N N . ALA B 1 67 ? -3.322 17.266 25.562 1 97.69 67 ALA B N 1
ATOM 3577 C CA . ALA B 1 67 ? -2.691 18.375 24.844 1 97.69 67 ALA B CA 1
ATOM 3578 C C . ALA B 1 67 ? -2.121 17.922 23.516 1 97.69 67 ALA B C 1
ATOM 3580 O O . ALA B 1 67 ? -1.805 16.734 23.328 1 97.69 67 ALA B O 1
ATOM 3581 N N . ARG B 1 68 ? -2.016 18.812 22.547 1 98.19 68 ARG B N 1
ATOM 3582 C CA . ARG B 1 68 ? -1.465 18.562 21.219 1 98.19 68 ARG B CA 1
ATOM 3583 C C . ARG B 1 68 ? -0.479 19.656 20.828 1 98.19 68 ARG B C 1
ATOM 3585 O O . ARG B 1 68 ? -0.823 20.828 20.812 1 98.19 68 ARG B O 1
ATOM 3592 N N . MET B 1 69 ? 0.721 19.234 20.484 1 98.19 69 MET B N 1
ATOM 3593 C CA . MET B 1 69 ? 1.782 20.156 20.094 1 98.19 69 MET B CA 1
ATOM 3594 C C . MET B 1 69 ? 1.437 20.859 18.797 1 98.19 69 MET B C 1
ATOM 3596 O O . MET B 1 69 ? 0.992 20.219 17.828 1 98.19 69 MET B O 1
ATOM 3600 N N . VAL B 1 70 ? 1.702 22.203 18.719 1 97.81 70 VAL B N 1
ATOM 3601 C CA . VAL B 1 70 ? 1.484 22.938 17.484 1 97.81 70 VAL B CA 1
ATOM 3602 C C . VAL B 1 70 ? 2.805 23.531 16.984 1 97.81 70 VAL B C 1
ATOM 3604 O O . VAL B 1 70 ? 2.92 23.938 15.836 1 97.81 70 VAL B O 1
ATOM 3607 N N . SER B 1 71 ? 3.73 23.594 17.906 1 96.38 71 SER B N 1
ATOM 3608 C CA . SER B 1 71 ? 5.035 24.141 17.547 1 96.38 71 SER B CA 1
ATOM 3609 C C . SER B 1 71 ? 6.133 23.594 18.453 1 96.38 71 SER B C 1
ATOM 3611 O O . SER B 1 71 ? 5.895 23.312 19.625 1 96.38 71 SER B O 1
ATOM 3613 N N . ARG B 1 72 ? 7.297 23.469 17.922 1 94.44 72 ARG B N 1
ATOM 3614 C CA . ARG B 1 72 ? 8.445 23.047 18.719 1 94.44 72 ARG B CA 1
ATOM 3615 C C . ARG B 1 72 ? 9.234 24.25 19.219 1 94.44 72 ARG B C 1
ATOM 3617 O O . ARG B 1 72 ? 10.219 24.094 19.938 1 94.44 72 ARG B O 1
ATOM 3624 N N . ASP B 1 73 ? 8.828 25.391 18.828 1 94.25 73 ASP B N 1
ATOM 3625 C CA . ASP B 1 73 ? 9.336 26.656 19.328 1 94.25 73 ASP B CA 1
ATOM 3626 C C . ASP B 1 73 ? 8.453 27.203 20.453 1 94.25 73 ASP B C 1
ATOM 3628 O O . ASP B 1 73 ? 7.305 27.578 20.234 1 94.25 73 ASP B O 1
ATOM 3632 N N . PRO B 1 74 ? 9.016 27.297 21.641 1 95.56 74 PRO B N 1
ATOM 3633 C CA . PRO B 1 74 ? 8.203 27.75 22.766 1 95.56 74 PRO B CA 1
ATOM 3634 C C . PRO B 1 74 ? 7.703 29.172 22.609 1 95.56 74 PRO B C 1
ATOM 3636 O O . PRO B 1 74 ? 6.832 29.625 23.359 1 95.56 74 PRO B O 1
ATOM 3639 N N . LYS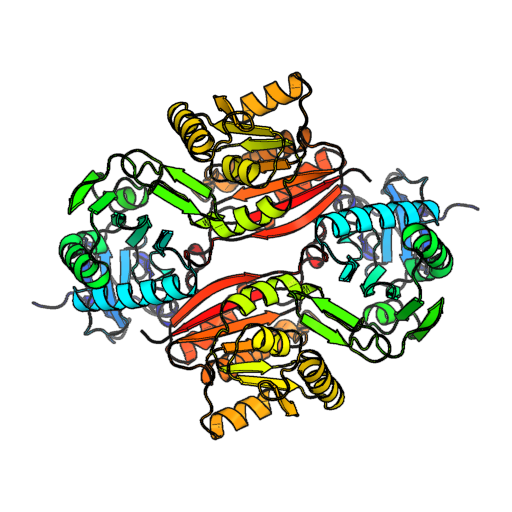 B 1 75 ? 8.195 29.891 21.625 1 94.94 75 LYS B N 1
ATOM 3640 C CA . LYS B 1 75 ? 7.812 31.297 21.453 1 94.94 75 LYS B CA 1
ATOM 3641 C C . LYS B 1 75 ? 6.758 31.438 20.359 1 94.94 75 LYS B C 1
ATOM 3643 O O . LYS B 1 75 ? 6.238 32.531 20.125 1 94.94 75 LYS B O 1
ATOM 3648 N N . GLN B 1 76 ? 6.492 30.328 19.75 1 95.06 76 GLN B N 1
ATOM 3649 C CA . GLN B 1 76 ? 5.57 30.375 18.625 1 95.06 76 GLN B CA 1
ATOM 3650 C C . GLN B 1 76 ? 4.293 29.594 18.906 1 95.06 76 GLN B C 1
ATOM 3652 O O . GLN B 1 76 ? 4.27 28.375 18.781 1 95.06 76 GLN B O 1
ATOM 3657 N N . GLY B 1 77 ? 3.266 30.281 19.203 1 95.81 77 GLY B N 1
ATOM 3658 C CA . GLY B 1 77 ? 1.969 29.656 19.359 1 95.81 77 GLY B CA 1
ATOM 3659 C C . GLY B 1 77 ? 1.188 29.531 18.062 1 95.81 77 GLY B C 1
ATOM 3660 O O . GLY B 1 77 ? 1.669 29.938 17.016 1 95.81 77 GLY B O 1
ATOM 3661 N N . LEU B 1 78 ? 0.083 28.906 18.203 1 97.62 78 LEU B N 1
ATOM 3662 C CA . LEU B 1 78 ? -0.824 28.781 17.062 1 97.62 78 LEU B CA 1
ATOM 3663 C C . LEU B 1 78 ? -1.622 30.078 16.875 1 97.62 78 LEU B C 1
ATOM 3665 O O . LEU B 1 78 ? -2.623 30.297 17.562 1 97.62 78 LEU B O 1
ATOM 3669 N N . ASP B 1 79 ? -1.145 30.891 16.047 1 97.25 79 ASP B N 1
ATOM 3670 C CA . ASP B 1 79 ? -1.81 32.156 15.711 1 97.25 79 ASP B CA 1
ATOM 3671 C C . ASP B 1 79 ? -2.07 32.25 14.211 1 97.25 79 ASP B C 1
ATOM 3673 O O . ASP B 1 79 ? -1.865 31.281 13.469 1 97.25 79 ASP B O 1
ATOM 3677 N N . ARG B 1 80 ? -2.607 33.312 13.766 1 97.81 80 ARG B N 1
ATOM 3678 C CA . ARG B 1 80 ? -2.949 33.5 12.359 1 97.81 80 ARG B CA 1
ATOM 3679 C C . ARG B 1 80 ? -1.729 33.281 11.469 1 97.81 80 ARG B C 1
ATOM 3681 O O . ARG B 1 80 ? -1.829 32.688 10.406 1 97.81 80 ARG B O 1
ATOM 3688 N N . SER B 1 81 ? -0.626 33.812 11.906 1 97.88 81 SER B N 1
ATOM 3689 C CA . SER B 1 81 ? 0.592 33.719 11.109 1 97.88 81 SER B CA 1
ATOM 3690 C C . SER B 1 81 ? 1.005 32.25 10.906 1 97.88 81 SER B C 1
ATOM 3692 O O . SER B 1 81 ? 1.324 31.844 9.789 1 97.88 81 SER B O 1
ATOM 3694 N N . LEU B 1 82 ? 1.028 31.469 11.969 1 98.12 82 LEU B N 1
ATOM 3695 C CA . LEU B 1 82 ? 1.395 30.062 11.852 1 98.12 82 LEU B CA 1
ATOM 3696 C C . LEU B 1 82 ? 0.367 29.297 11.023 1 98.12 82 LEU B C 1
ATOM 3698 O O . LEU B 1 82 ? 0.725 28.422 10.242 1 98.12 82 LEU B O 1
ATOM 3702 N N . LEU B 1 83 ? -0.892 29.625 11.203 1 98.75 83 LEU B N 1
ATOM 3703 C CA . LEU B 1 83 ? -1.944 29 10.414 1 98.75 83 LEU B CA 1
ATOM 3704 C C . LEU B 1 83 ? -1.747 29.281 8.93 1 98.75 83 LEU B C 1
ATOM 3706 O O . LEU B 1 83 ? -1.838 28.359 8.109 1 98.75 83 LEU B O 1
ATOM 3710 N N . VAL B 1 84 ? -1.478 30.531 8.586 1 98.81 84 VAL B N 1
ATOM 3711 C CA . VAL B 1 84 ? -1.232 30.891 7.191 1 98.81 84 VAL B CA 1
ATOM 3712 C C . VAL B 1 84 ? -0.046 30.094 6.652 1 98.81 84 VAL B C 1
ATOM 3714 O O . VAL B 1 84 ? -0.111 29.531 5.555 1 98.81 84 VAL B O 1
ATOM 3717 N N . HIS B 1 85 ? 0.972 30.031 7.438 1 98.44 85 HIS B N 1
ATOM 3718 C CA . HIS B 1 85 ? 2.184 29.328 7.039 1 98.44 85 HIS B CA 1
ATOM 3719 C C . HIS B 1 85 ? 1.898 27.859 6.766 1 98.44 85 HIS B C 1
ATOM 3721 O O . HIS B 1 85 ? 2.264 27.328 5.711 1 98.44 85 HIS B O 1
ATOM 3727 N N . ARG B 1 86 ? 1.183 27.172 7.633 1 98.38 86 ARG B N 1
ATOM 3728 C CA . ARG B 1 86 ? 0.924 25.734 7.523 1 98.38 86 ARG B CA 1
ATOM 3729 C C . ARG B 1 86 ? -0.097 25.453 6.43 1 98.38 86 ARG B C 1
ATOM 3731 O O . ARG B 1 86 ? -0.025 24.422 5.762 1 98.38 86 ARG B O 1
ATOM 3738 N N . LEU B 1 87 ? -1.032 26.328 6.297 1 98.81 87 LEU B N 1
ATOM 3739 C CA . LEU B 1 87 ? -1.97 26.172 5.188 1 98.81 87 LEU B CA 1
ATOM 3740 C C . LEU B 1 87 ? -1.251 26.281 3.848 1 98.81 87 LEU B C 1
ATOM 3742 O O . LEU B 1 87 ? -1.556 25.547 2.912 1 98.81 87 LEU B O 1
ATOM 3746 N N . ASN B 1 88 ? -0.304 27.203 3.758 1 9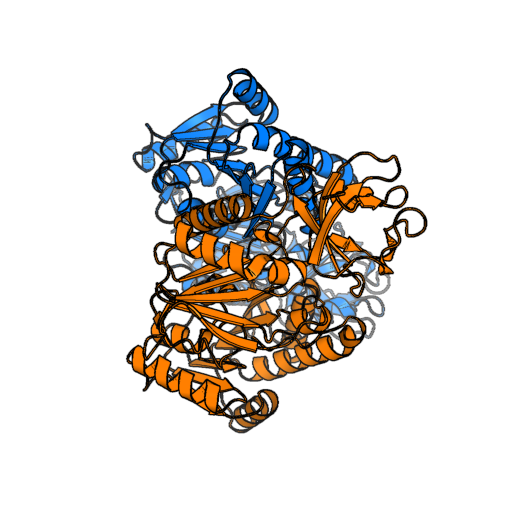8.69 88 ASN B N 1
ATOM 3747 C CA . ASN B 1 88 ? 0.483 27.328 2.535 1 98.69 88 ASN B CA 1
ATOM 3748 C C . ASN B 1 88 ? 1.318 26.078 2.283 1 98.69 88 ASN B C 1
ATOM 3750 O O . ASN B 1 88 ? 1.439 25.625 1.143 1 98.69 88 ASN B O 1
ATOM 3754 N N . GLN B 1 89 ? 1.904 25.547 3.332 1 98.12 89 GLN B N 1
ATOM 3755 C CA . GLN B 1 89 ? 2.672 24.312 3.217 1 98.12 89 GLN B CA 1
ATOM 3756 C C . GLN B 1 89 ? 1.793 23.172 2.736 1 98.12 89 GLN B C 1
ATOM 3758 O O . GLN B 1 89 ? 2.197 22.391 1.867 1 98.12 89 GLN B O 1
ATOM 3763 N N . ALA B 1 90 ? 0.619 23.031 3.303 1 98.69 90 ALA B N 1
ATOM 3764 C CA . ALA B 1 90 ? -0.333 22 2.908 1 98.69 90 ALA B CA 1
ATOM 3765 C C . ALA B 1 90 ? -0.774 22.188 1.459 1 98.69 90 ALA B C 1
ATOM 3767 O O . ALA B 1 90 ? -0.817 21.219 0.689 1 98.69 90 ALA B O 1
ATOM 3768 N N . LEU B 1 91 ? -1.089 23.406 1.109 1 98.69 91 LEU B N 1
ATOM 3769 C CA . LEU B 1 91 ? -1.538 23.719 -0.242 1 98.69 91 LEU B CA 1
ATOM 3770 C C . LEU B 1 91 ? -0.459 23.391 -1.267 1 98.69 91 LEU B C 1
ATOM 3772 O O . LEU B 1 91 ? -0.752 22.812 -2.316 1 98.69 91 LEU B O 1
ATOM 3776 N N . ALA B 1 92 ? 0.755 23.734 -0.965 1 97.88 92 ALA B N 1
ATOM 3777 C CA . ALA B 1 92 ? 1.861 23.484 -1.881 1 97.88 92 ALA B CA 1
ATOM 3778 C C . ALA B 1 92 ? 1.987 21.984 -2.174 1 97.88 92 ALA B C 1
ATOM 3780 O O . ALA B 1 92 ? 2.193 21.578 -3.322 1 97.88 92 ALA B O 1
ATOM 3781 N N . LEU B 1 93 ? 1.868 21.188 -1.161 1 98.12 93 LEU B N 1
ATOM 3782 C CA . LEU B 1 93 ? 1.924 19.75 -1.355 1 98.12 93 LEU B CA 1
ATOM 3783 C C . LEU B 1 93 ? 0.791 19.281 -2.26 1 98.12 93 LEU B C 1
ATOM 3785 O O . LEU B 1 93 ? 1.018 18.516 -3.199 1 98.12 93 LEU B O 1
ATOM 3789 N N . ARG B 1 94 ? -0.422 19.734 -1.952 1 98.75 94 ARG B N 1
ATOM 3790 C CA . ARG B 1 94 ? -1.584 19.281 -2.709 1 98.75 94 ARG B CA 1
ATOM 3791 C C . ARG B 1 94 ? -1.506 19.734 -4.16 1 98.75 94 ARG B C 1
ATOM 3793 O O . ARG B 1 94 ? -1.89 19 -5.07 1 98.75 94 ARG B O 1
ATOM 3800 N N . GLN B 1 95 ? -1.007 20.906 -4.391 1 97.81 95 GLN B N 1
ATOM 3801 C CA . GLN B 1 95 ? -0.877 21.406 -5.754 1 97.81 95 GLN B CA 1
ATOM 3802 C C . GLN B 1 95 ? 0.166 20.609 -6.535 1 97.81 95 GLN B C 1
ATOM 3804 O O . GLN B 1 95 ? 0.097 20.531 -7.766 1 97.81 95 GLN B O 1
ATOM 3809 N N . ARG B 1 96 ? 1.095 20.047 -5.832 1 96.5 96 ARG B N 1
ATOM 3810 C CA . ARG B 1 96 ? 2.064 19.156 -6.461 1 96.5 96 ARG B CA 1
ATOM 3811 C C . ARG B 1 96 ? 1.435 17.797 -6.793 1 96.5 96 ARG B C 1
ATOM 3813 O O . ARG B 1 96 ? 1.8 17.172 -7.781 1 96.5 96 ARG B O 1
ATOM 3820 N N . LEU B 1 97 ? 0.463 17.375 -6.031 1 97.81 97 LEU B N 1
ATOM 3821 C CA . LEU B 1 97 ? -0.092 16.031 -6.117 1 97.81 97 LEU B CA 1
ATOM 3822 C C . LEU B 1 97 ? -1.279 15.992 -7.074 1 97.81 97 LEU B C 1
ATOM 3824 O O . LEU B 1 97 ? -1.56 14.961 -7.684 1 97.81 97 LEU B O 1
ATOM 3828 N N . PHE B 1 98 ? -1.999 17.094 -7.152 1 97.75 98 PHE B N 1
ATOM 3829 C CA . PHE B 1 98 ? -3.258 17.109 -7.887 1 97.75 98 PHE B CA 1
ATOM 3830 C C . PHE B 1 98 ? -3.312 18.281 -8.859 1 97.75 98 PHE B C 1
ATOM 3832 O O . PHE B 1 98 ? -2.846 19.375 -8.539 1 97.75 98 PHE B O 1
ATOM 3839 N N . ASP B 1 99 ? -3.943 18.094 -10 1 96.62 99 ASP B N 1
ATOM 3840 C CA . ASP B 1 99 ? -4.023 19.141 -11.016 1 96.62 99 ASP B CA 1
ATOM 3841 C C . ASP B 1 99 ? -5.316 19.938 -10.891 1 96.62 99 ASP B C 1
ATOM 3843 O O . ASP B 1 99 ? -5.496 20.953 -11.57 1 96.62 99 ASP B O 1
ATOM 3847 N N . LYS B 1 100 ? -6.258 19.438 -10.062 1 98 100 LYS B N 1
ATOM 3848 C CA . LYS B 1 100 ? -7.523 20.109 -9.797 1 98 100 LYS B CA 1
ATOM 3849 C C . LYS B 1 100 ? -7.727 20.328 -8.297 1 98 100 LYS B C 1
ATOM 3851 O O . LYS B 1 100 ? -7.164 19.594 -7.48 1 98 100 LYS B O 1
ATOM 3856 N N . PRO B 1 101 ? -8.5 21.297 -7.969 1 98.44 101 PRO B N 1
ATOM 3857 C CA . PRO B 1 101 ? -8.625 21.672 -6.559 1 98.44 101 PRO B CA 1
ATOM 3858 C C . PRO B 1 101 ? -9.664 20.844 -5.812 1 98.44 101 PRO B C 1
ATOM 3860 O O . PRO B 1 101 ? -10.547 21.406 -5.156 1 98.44 101 PRO B O 1
ATOM 3863 N N . PHE B 1 102 ? -9.602 19.547 -5.91 1 98.81 102 PHE B N 1
ATOM 3864 C CA . PHE B 1 102 ? -10.453 18.594 -5.199 1 98.81 102 PHE B CA 1
ATOM 3865 C C . PHE B 1 102 ? -9.609 17.625 -4.367 1 98.81 102 PHE B C 1
ATOM 3867 O O . PHE B 1 102 ? -9.109 16.625 -4.883 1 98.81 102 PHE B O 1
ATOM 3874 N N . TYR B 1 103 ? -9.438 17.922 -3.113 1 98.88 103 TYR B N 1
ATOM 3875 C CA . TYR B 1 103 ? -8.609 17.125 -2.217 1 98.88 103 TYR B CA 1
ATOM 3876 C C . TYR B 1 103 ? -8.82 17.531 -0.765 1 98.88 103 TYR B C 1
ATOM 3878 O O . TYR B 1 103 ? -9.461 18.547 -0.489 1 98.88 103 TYR B O 1
ATOM 3886 N N . ARG B 1 104 ? -8.344 16.703 0.156 1 98.88 104 ARG B N 1
ATOM 3887 C CA . ARG B 1 104 ? -8.211 17.141 1.54 1 98.88 104 ARG B CA 1
ATOM 3888 C C . ARG B 1 104 ? -7.004 18.047 1.71 1 98.88 104 ARG B C 1
ATOM 3890 O O . ARG B 1 104 ? -5.863 17.625 1.528 1 98.88 104 ARG B O 1
ATOM 3897 N N . LEU B 1 105 ? -7.289 19.203 1.995 1 98.88 105 LEU B N 1
ATOM 3898 C CA . LEU B 1 105 ? -6.234 20.203 2.115 1 98.88 105 LEU B CA 1
ATOM 3899 C C . LEU B 1 105 ? -5.445 20.016 3.406 1 98.88 105 LEU B C 1
ATOM 3901 O O . LEU B 1 105 ? -4.223 20.188 3.42 1 98.88 105 LEU B O 1
ATOM 3905 N N . VAL B 1 106 ? -6.145 19.688 4.477 1 98.88 106 VAL B N 1
ATOM 3906 C CA . VAL B 1 106 ? -5.488 19.5 5.766 1 98.88 106 VAL B CA 1
ATOM 3907 C C . VAL B 1 106 ? -5.973 18.188 6.406 1 98.88 106 VAL B C 1
ATOM 3909 O O . VAL B 1 106 ? -7.18 17.953 6.508 1 98.88 106 VAL B O 1
ATOM 3912 N N . HIS B 1 107 ? -5.043 17.391 6.844 1 98.62 107 HIS B N 1
ATOM 3913 C CA . HIS B 1 107 ? -5.336 16.109 7.484 1 98.62 107 HIS B CA 1
ATOM 3914 C C . HIS B 1 107 ? -4.781 16.062 8.906 1 98.62 107 HIS B C 1
ATOM 3916 O O . HIS B 1 107 ? -4.043 15.148 9.258 1 98.62 107 HIS B O 1
ATOM 3922 N N . GLY B 1 108 ? -5.117 17.031 9.703 1 98.19 108 GLY B N 1
ATOM 3923 C CA . GLY B 1 108 ? -4.809 17.031 11.125 1 98.19 108 GLY B CA 1
ATOM 3924 C C . GLY B 1 108 ? -3.32 16.969 11.414 1 98.19 108 GLY B C 1
ATOM 3925 O O . GLY B 1 108 ? -2.551 17.781 10.906 1 98.19 108 GLY B O 1
ATOM 3926 N N . GLU B 1 109 ? -2.922 15.914 12.203 1 98.25 109 GLU B N 1
ATOM 3927 C CA . GLU B 1 109 ? -1.543 15.695 12.625 1 98.25 109 GLU B CA 1
ATOM 3928 C C . GLU B 1 109 ? -0.609 15.555 11.43 1 98.25 109 GLU B C 1
ATOM 3930 O O . GLU B 1 109 ? 0.538 16 11.477 1 98.25 109 GLU B O 1
ATOM 3935 N N . GLY B 1 110 ? -1.142 14.992 10.32 1 98.19 110 GLY B N 1
ATOM 3936 C CA . GLY B 1 110 ? -0.324 14.758 9.141 1 98.19 110 GLY B CA 1
ATOM 3937 C C . GLY B 1 110 ? 0.141 16.047 8.477 1 98.19 110 GLY B C 1
ATOM 3938 O O . GLY B 1 110 ? 1.099 16.031 7.699 1 98.19 110 GLY B O 1
ATOM 3939 N N . ASP B 1 111 ? -0.52 17.141 8.781 1 98.56 111 ASP B N 1
ATOM 3940 C CA . ASP B 1 111 ? -0.158 18.453 8.234 1 98.56 111 ASP B CA 1
ATOM 3941 C C . ASP B 1 111 ? 0.254 19.422 9.344 1 98.56 111 ASP B C 1
ATOM 3943 O O . ASP B 1 111 ? 0.247 20.625 9.141 1 98.56 111 ASP B O 1
ATOM 3947 N N . LEU B 1 112 ? 0.506 18.922 10.508 1 98.12 112 LEU B N 1
ATOM 3948 C CA . LEU B 1 112 ? 0.994 19.656 11.664 1 98.12 112 LEU B CA 1
ATOM 3949 C C . LEU B 1 112 ? -0.06 20.641 12.172 1 98.12 112 LEU B C 1
ATOM 3951 O O . LEU B 1 112 ? 0.274 21.719 12.664 1 98.12 112 LEU B O 1
ATOM 3955 N N . LEU B 1 113 ? -1.319 20.312 11.898 1 98.62 113 LEU B N 1
ATOM 3956 C CA . LEU B 1 113 ? -2.473 21.031 12.422 1 98.62 113 LEU B CA 1
ATOM 3957 C C . LEU B 1 113 ? -3.439 20.078 13.117 1 98.62 113 LEU B C 1
ATOM 3959 O O . LEU B 1 113 ? -4.543 19.844 12.625 1 98.62 113 LEU B O 1
ATOM 3963 N N . PRO B 1 114 ? -3.02 19.594 14.297 1 97.81 114 PRO B N 1
ATOM 3964 C CA . PRO B 1 114 ? -3.797 18.547 14.977 1 97.81 114 PRO B CA 1
ATOM 3965 C C . PRO B 1 114 ? -5.258 18.938 15.172 1 97.81 114 PRO B C 1
ATOM 3967 O O . PRO B 1 114 ? -5.551 20.062 15.602 1 97.81 114 PRO B O 1
ATOM 3970 N N . GLY B 1 115 ? -6.137 18 14.797 1 96.94 115 GLY B N 1
ATOM 3971 C CA . GLY B 1 115 ? -7.562 18.172 15.047 1 96.94 115 GLY B CA 1
ATOM 3972 C C . GLY B 1 115 ? -8.273 18.953 13.953 1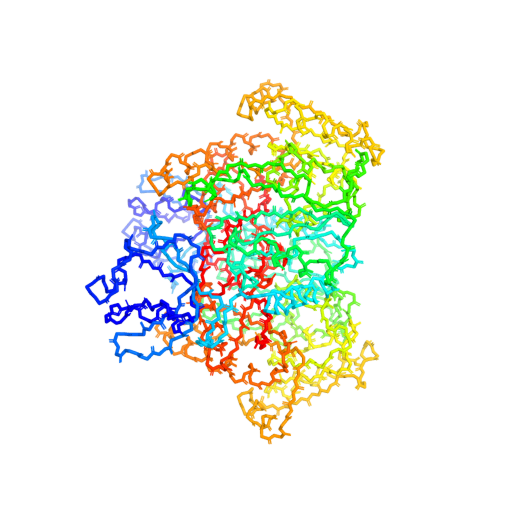 96.94 115 GLY B C 1
ATOM 3973 O O . GLY B 1 115 ? -9.492 19.125 14 1 96.94 115 GLY B O 1
ATOM 3974 N N . LEU B 1 116 ? -7.543 19.406 12.953 1 98.31 116 LEU B N 1
ATOM 3975 C CA . LEU B 1 116 ? -8.133 20.188 11.867 1 98.31 116 LEU B CA 1
ATOM 3976 C C . LEU B 1 116 ? -8.266 19.344 10.602 1 98.31 116 LEU B C 1
ATOM 3978 O O . LEU B 1 116 ? -7.305 18.703 10.18 1 98.31 116 LEU B O 1
ATOM 3982 N N . ILE B 1 117 ? -9.438 19.297 10.031 1 98.56 117 ILE B N 1
ATOM 3983 C CA . ILE B 1 117 ? -9.664 18.703 8.719 1 98.56 117 ILE B CA 1
ATOM 3984 C C . ILE B 1 117 ? -10.219 19.766 7.773 1 98.56 117 ILE B C 1
ATOM 3986 O O . ILE B 1 117 ? -11.125 20.516 8.141 1 98.56 117 ILE B O 1
ATOM 3990 N N . ILE B 1 118 ? -9.656 19.891 6.637 1 98.88 118 ILE B N 1
ATOM 3991 C CA . ILE B 1 118 ? -10.195 20.766 5.602 1 98.88 118 ILE B CA 1
ATOM 3992 C C . ILE B 1 118 ? -10.273 20.016 4.273 1 98.88 118 ILE B C 1
ATOM 3994 O O . ILE B 1 118 ? -9.25 19.562 3.75 1 98.88 118 ILE B O 1
ATOM 3998 N N . ASP B 1 119 ? -11.438 19.859 3.754 1 98.88 119 ASP B N 1
ATOM 3999 C CA . ASP B 1 119 ? -11.633 19.312 2.412 1 98.88 119 ASP B CA 1
ATOM 4000 C C . ASP B 1 119 ? -11.992 20.422 1.42 1 98.88 119 ASP B C 1
ATOM 4002 O O . ASP B 1 119 ? -12.789 21.312 1.732 1 98.88 119 ASP B O 1
ATOM 4006 N N . ARG B 1 120 ? -11.375 20.375 0.323 1 98.88 120 ARG B N 1
ATOM 4007 C CA . ARG B 1 120 ? -11.57 21.406 -0.701 1 98.88 120 ARG B CA 1
ATOM 4008 C C . ARG B 1 120 ? -12.383 20.844 -1.869 1 98.88 120 ARG B C 1
ATOM 4010 O O . ARG B 1 120 ? -12.039 19.812 -2.434 1 98.88 120 ARG B O 1
ATOM 4017 N N . PHE B 1 121 ? -13.445 21.469 -2.186 1 98.69 121 PHE B N 1
ATOM 4018 C CA . PHE B 1 121 ? -14.305 21.203 -3.336 1 98.69 121 PHE B CA 1
ATOM 4019 C C . PHE B 1 121 ? -14.367 22.422 -4.25 1 98.69 121 PHE B C 1
ATOM 4021 O O . PHE B 1 121 ? -15.383 23.125 -4.289 1 98.69 121 PHE B O 1
ATOM 4028 N N . GLY B 1 122 ? -13.266 22.578 -5.07 1 98 122 GLY B N 1
ATOM 4029 C CA . GLY B 1 122 ? -13.164 23.797 -5.871 1 98 122 GLY B CA 1
ATOM 4030 C C . GLY B 1 122 ? -13.031 25.047 -5.031 1 98 122 GLY B C 1
ATOM 4031 O O . GLY B 1 122 ? -12.07 25.203 -4.273 1 98 122 GLY B O 1
ATOM 4032 N N . ASP B 1 123 ? -14.07 25.828 -5.047 1 97.44 123 ASP B N 1
ATOM 4033 C CA . ASP B 1 123 ? -14.031 27.094 -4.328 1 97.44 123 ASP B CA 1
ATOM 4034 C C . ASP B 1 123 ? -14.797 27 -3.01 1 97.44 123 ASP B C 1
ATOM 4036 O O . ASP B 1 123 ? -14.906 27.984 -2.279 1 97.44 123 ASP B O 1
ATOM 4040 N N . VAL B 1 124 ? -15.273 25.844 -2.734 1 98.75 124 VAL B N 1
ATOM 4041 C CA . VAL B 1 124 ? -15.922 25.578 -1.455 1 98.75 124 VAL B CA 1
ATOM 4042 C C . VAL B 1 124 ? -15 24.734 -0.569 1 98.75 124 VAL B C 1
ATOM 4044 O O . VAL B 1 124 ? -14.375 23.781 -1.036 1 98.75 124 VAL B O 1
ATOM 4047 N N . VAL B 1 125 ? -14.93 25.141 0.7 1 98.62 125 VAL B N 1
ATOM 4048 C CA . VAL B 1 125 ? -14.117 24.375 1.645 1 98.62 125 VAL B CA 1
ATOM 4049 C C . VAL B 1 125 ? -14.969 23.938 2.832 1 98.62 125 VAL B C 1
ATOM 4051 O O . VAL B 1 125 ? -15.812 24.703 3.311 1 98.62 125 VAL B O 1
ATOM 4054 N N . VAL B 1 126 ? -14.836 22.719 3.193 1 98.88 126 VAL B N 1
ATOM 4055 C CA . VAL B 1 126 ? -15.5 22.172 4.375 1 98.88 126 VAL B CA 1
ATOM 4056 C C . VAL B 1 126 ? -14.469 21.922 5.477 1 98.88 126 VAL B C 1
ATOM 4058 O O . VAL B 1 126 ? -13.461 21.25 5.254 1 98.88 126 VAL B O 1
ATOM 4061 N N . VAL B 1 127 ? -14.75 22.469 6.652 1 98.75 127 VAL B N 1
ATOM 4062 C CA . VAL B 1 127 ? -13.789 22.469 7.75 1 98.75 127 VAL B CA 1
ATOM 4063 C C . VAL B 1 127 ? -14.375 21.734 8.953 1 98.75 127 VAL B C 1
ATOM 4065 O O . VAL B 1 127 ? -15.539 21.922 9.297 1 98.75 127 VAL B O 1
ATOM 4068 N N . GLN B 1 128 ? -13.602 20.891 9.531 1 98.31 128 GLN B N 1
ATOM 4069 C CA . GLN B 1 128 ? -13.938 20.266 10.812 1 98.31 128 GLN B CA 1
ATOM 4070 C C . GLN B 1 128 ? -12.953 20.672 11.898 1 98.31 128 GLN B C 1
ATOM 4072 O O . GLN B 1 128 ? -11.75 20.453 11.773 1 98.31 128 GLN B O 1
ATOM 4077 N N . LEU B 1 129 ? -13.438 21.344 12.875 1 97.88 129 LEU B N 1
ATOM 4078 C CA . LEU B 1 129 ? -12.688 21.672 14.086 1 97.88 129 LEU B CA 1
ATOM 4079 C C . LEU B 1 129 ? -12.93 20.641 15.18 1 97.88 129 LEU B C 1
ATOM 4081 O O . LEU B 1 129 ? -13.844 20.797 15.992 1 97.88 129 LEU B O 1
ATOM 4085 N N . ASN B 1 130 ? -11.984 19.719 15.336 1 96.81 130 ASN B N 1
ATOM 4086 C CA . ASN B 1 130 ? -12.297 18.531 16.125 1 96.81 130 ASN B CA 1
ATOM 4087 C C . ASN B 1 130 ? -11.711 18.625 17.531 1 96.81 130 ASN B C 1
ATOM 4089 O O . ASN B 1 130 ? -11.906 17.734 18.344 1 96.81 130 ASN B O 1
ATOM 4093 N N . THR B 1 131 ? -11.016 19.688 17.859 1 97 131 THR B N 1
ATOM 4094 C CA . THR B 1 131 ? -10.414 19.859 19.188 1 97 131 THR B CA 1
ATOM 4095 C C . THR B 1 131 ? -10.742 21.234 19.75 1 97 131 THR B C 1
ATOM 4097 O O . THR B 1 131 ? -11.039 22.172 19 1 97 131 THR B O 1
ATOM 4100 N N . ALA B 1 132 ? -10.625 21.328 21.078 1 97 132 ALA B N 1
ATOM 4101 C CA . ALA B 1 132 ? -10.867 22.609 21.734 1 97 132 ALA B CA 1
ATOM 4102 C C . ALA B 1 132 ? -9.852 23.656 21.297 1 97 132 ALA B C 1
ATOM 4104 O O . ALA B 1 132 ? -10.18 24.828 21.172 1 97 132 ALA B O 1
ATOM 4105 N N . GLY B 1 133 ? -8.68 23.234 21.047 1 97.25 133 GLY B N 1
ATOM 4106 C CA . GLY B 1 133 ? -7.637 24.141 20.594 1 97.25 133 GLY B CA 1
ATOM 4107 C C . GLY B 1 133 ? -7.926 24.734 19.234 1 97.25 133 GLY B C 1
ATOM 4108 O O . GLY B 1 133 ? -7.754 25.938 19.031 1 97.25 133 GLY B O 1
ATOM 4109 N N . MET B 1 134 ? -8.352 23.969 18.328 1 97.62 134 MET B N 1
ATOM 4110 C CA . MET B 1 134 ? -8.672 24.453 16.984 1 97.62 134 MET B CA 1
ATOM 4111 C C . MET B 1 134 ? -9.93 25.328 17.016 1 97.62 134 MET B C 1
ATOM 4113 O O . MET B 1 134 ? -10.031 26.312 16.281 1 97.62 134 MET B O 1
ATOM 4117 N N . GLN B 1 135 ? -10.883 24.891 17.844 1 97.5 135 GLN B N 1
ATOM 4118 C CA . GLN B 1 135 ? -12.078 25.703 18.016 1 97.5 135 GLN B CA 1
ATOM 4119 C C . GLN B 1 135 ? -11.727 27.094 18.516 1 97.5 135 GLN B C 1
ATOM 4121 O O . GLN B 1 135 ? -12.312 28.094 18.078 1 97.5 135 GLN B O 1
ATOM 4126 N N . ALA B 1 136 ? -10.773 27.156 19.391 1 97.31 136 ALA B N 1
ATOM 4127 C CA . ALA B 1 136 ? -10.391 28.422 20.031 1 97.31 136 ALA B CA 1
ATOM 4128 C C . ALA B 1 136 ? -9.789 29.391 19.016 1 97.31 136 ALA B C 1
ATOM 4130 O O . ALA B 1 136 ? -9.812 30.609 19.219 1 97.31 136 ALA B O 1
ATOM 4131 N N . VAL B 1 137 ? -9.297 28.875 17.906 1 98.12 137 VAL B N 1
ATOM 4132 C CA . VAL B 1 137 ? -8.648 29.734 16.922 1 98.12 137 VAL B CA 1
ATOM 4133 C C . VAL B 1 137 ? -9.461 29.75 15.633 1 98.12 137 VAL B C 1
ATOM 4135 O O . VAL B 1 137 ? -8.906 29.953 14.547 1 98.12 137 VAL B O 1
ATOM 4138 N N . ALA B 1 138 ? -10.742 29.5 15.648 1 98.25 138 ALA B N 1
ATOM 4139 C CA . ALA B 1 138 ? -11.617 29.406 14.484 1 98.25 138 ALA B CA 1
ATOM 4140 C C . ALA B 1 138 ? -11.57 30.688 13.664 1 98.25 138 ALA B C 1
ATOM 4142 O O . ALA B 1 138 ? -11.523 30.656 12.43 1 98.25 138 ALA B O 1
ATOM 4143 N N . ASP B 1 139 ? -11.617 31.859 14.344 1 98.44 139 ASP B N 1
ATOM 4144 C CA . ASP B 1 139 ? -11.609 33.125 13.633 1 98.44 139 ASP B CA 1
ATOM 4145 C C . ASP B 1 139 ? -10.289 33.344 12.898 1 98.44 139 ASP B C 1
ATOM 4147 O O . ASP B 1 139 ? -10.273 33.75 11.742 1 98.44 139 ASP B O 1
ATOM 4151 N N . GLU B 1 140 ? -9.18 33.062 13.625 1 98.62 140 GLU B N 1
ATOM 4152 C CA . GLU B 1 140 ? -7.863 33.156 13 1 98.62 140 GLU B CA 1
ATOM 4153 C C . GLU B 1 140 ? -7.754 32.219 11.805 1 98.62 140 GLU B C 1
ATOM 4155 O O . GLU B 1 140 ? -7.133 32.562 10.797 1 98.62 140 GLU B O 1
ATOM 4160 N N . LEU B 1 141 ? -8.344 31.031 11.93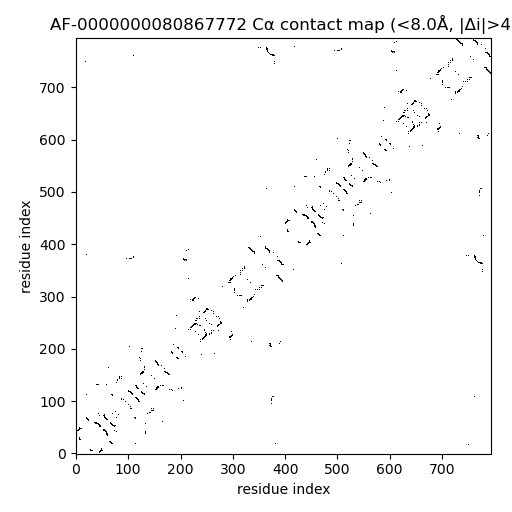 1 98.75 141 LEU B N 1
ATOM 4161 C CA . LEU B 1 141 ? -8.32 30.047 10.852 1 98.75 141 LEU B CA 1
ATOM 4162 C C . LEU B 1 141 ? -9.078 30.547 9.633 1 98.75 141 LEU B C 1
ATOM 4164 O O . LEU B 1 141 ? -8.609 30.406 8.5 1 98.75 141 LEU B O 1
ATOM 4168 N N . LEU B 1 142 ? -10.25 31.109 9.852 1 98.69 142 LEU B N 1
ATOM 4169 C CA . LEU B 1 142 ? -11.039 31.656 8.75 1 98.69 142 LEU B CA 1
ATOM 4170 C C . LEU B 1 142 ? -10.281 32.75 8.023 1 98.69 142 LEU B C 1
ATOM 4172 O O . LEU B 1 142 ? -10.289 32.812 6.793 1 98.69 142 LEU B O 1
ATOM 4176 N N . ASP B 1 143 ? -9.617 33.562 8.828 1 98.62 143 ASP B N 1
ATOM 4177 C CA . ASP B 1 143 ? -8.789 34.625 8.242 1 98.62 143 ASP B CA 1
ATOM 4178 C C . ASP B 1 143 ? -7.656 34.031 7.402 1 98.62 143 ASP B C 1
ATOM 4180 O O . ASP B 1 143 ? -7.375 34.531 6.305 1 98.62 143 ASP B O 1
ATOM 4184 N N . ALA B 1 144 ? -7.027 33.062 7.977 1 98.81 144 ALA B N 1
ATOM 4185 C CA . ALA B 1 144 ? -5.918 32.406 7.281 1 98.81 144 ALA B CA 1
ATOM 4186 C C . ALA B 1 144 ? -6.395 31.734 5.988 1 98.81 144 ALA B C 1
ATOM 4188 O O . ALA B 1 144 ? -5.719 31.828 4.961 1 98.81 144 ALA B O 1
ATOM 4189 N N . LEU B 1 145 ? -7.543 31.078 6.043 1 98.62 145 LEU B N 1
ATOM 4190 C CA . LEU B 1 145 ? -8.117 30.422 4.863 1 98.62 145 LEU B CA 1
ATOM 4191 C C . LEU B 1 145 ? -8.398 31.453 3.77 1 98.62 145 LEU B C 1
ATOM 4193 O O . LEU B 1 145 ? -8.164 31.188 2.59 1 98.62 145 LEU B O 1
ATOM 4197 N N . ASP B 1 146 ? -8.93 32.562 4.164 1 98.25 146 ASP B N 1
ATOM 4198 C CA . ASP B 1 146 ? -9.219 33.625 3.211 1 98.25 146 ASP B CA 1
ATOM 4199 C C . ASP B 1 146 ? -7.941 34.125 2.545 1 98.25 146 ASP B C 1
ATOM 4201 O O . ASP B 1 146 ? -7.91 34.344 1.332 1 98.25 146 ASP B O 1
ATOM 4205 N N . LYS B 1 147 ? -6.961 34.281 3.365 1 98.44 147 LYS B N 1
ATOM 4206 C CA . LYS B 1 147 ? -5.688 34.781 2.859 1 98.44 147 LYS B CA 1
ATOM 4207 C C . LYS B 1 147 ? -5.059 33.812 1.882 1 98.44 147 LYS B C 1
ATOM 4209 O O . LYS B 1 147 ? -4.527 34.188 0.844 1 98.44 147 LYS B O 1
ATOM 4214 N N . VAL B 1 148 ? -5.129 32.531 2.193 1 98.69 148 VAL B N 1
ATOM 4215 C CA . VAL B 1 148 ? -4.379 31.516 1.465 1 98.69 148 VAL B CA 1
ATOM 4216 C C . VAL B 1 148 ? -5.176 31.047 0.244 1 98.69 148 VAL B C 1
ATOM 4218 O O . VAL B 1 148 ? -4.609 30.844 -0.832 1 98.69 148 VAL B O 1
ATOM 4221 N N . LEU B 1 149 ? -6.5 30.938 0.365 1 98.12 149 LEU B N 1
ATOM 4222 C CA . LEU B 1 149 ? -7.285 30.266 -0.669 1 98.12 149 LEU B CA 1
ATOM 4223 C C . LEU B 1 149 ? -8.375 31.188 -1.198 1 98.12 149 LEU B C 1
ATOM 4225 O O . LEU B 1 149 ? -8.852 31.016 -2.324 1 98.12 149 LEU B O 1
ATOM 4229 N N . SER B 1 150 ? -8.844 32.125 -0.366 1 98.19 150 SER B N 1
ATOM 4230 C CA . SER B 1 150 ? -9.977 33 -0.686 1 98.19 150 SER B CA 1
ATOM 4231 C C . SER B 1 150 ? -11.156 32.188 -1.223 1 98.19 150 SER B C 1
ATOM 4233 O O . SER B 1 150 ? -11.672 32.5 -2.303 1 98.19 150 SER B O 1
ATOM 4235 N N . PRO B 1 151 ? -11.648 31.25 -0.447 1 98.5 151 PRO B N 1
ATOM 4236 C CA . PRO B 1 151 ? -12.758 30.438 -0.921 1 98.5 151 PRO B CA 1
ATOM 4237 C C . PRO B 1 151 ? -14.055 31.219 -1.069 1 98.5 151 PRO B C 1
ATOM 4239 O O . PRO B 1 151 ? -14.25 32.25 -0.396 1 98.5 151 PRO B O 1
ATOM 4242 N N . ALA B 1 152 ? -14.922 30.734 -1.918 1 98.56 152 ALA B N 1
ATOM 4243 C CA . ALA B 1 152 ? -16.234 31.344 -2.105 1 98.56 152 ALA B CA 1
ATOM 4244 C C . ALA B 1 152 ? -17.141 31.078 -0.913 1 98.56 152 ALA B C 1
ATOM 4246 O O . ALA B 1 152 ? -18 31.891 -0.567 1 98.56 152 ALA B O 1
ATOM 4247 N N . ALA B 1 153 ? -16.984 29.922 -0.327 1 98.75 153 ALA B N 1
ATOM 4248 C CA . ALA B 1 153 ? -17.781 29.531 0.831 1 98.75 153 ALA B CA 1
ATOM 4249 C C . ALA B 1 153 ? -17 28.594 1.751 1 98.75 153 ALA B C 1
ATOM 4251 O O . ALA B 1 153 ? -16.156 27.828 1.29 1 98.75 153 ALA B O 1
ATOM 4252 N N . VAL B 1 154 ? -17.25 28.734 3.006 1 98.81 154 VAL B N 1
ATOM 4253 C CA . VAL B 1 154 ? -16.672 27.859 4.016 1 98.81 154 VAL B CA 1
ATOM 4254 C C . VAL B 1 154 ? -17.781 27.25 4.863 1 98.81 154 VAL B C 1
ATOM 4256 O O . VAL B 1 154 ? -18.641 27.969 5.379 1 98.81 154 VAL B O 1
ATOM 4259 N N . VAL B 1 155 ? -17.812 25.953 4.934 1 98.81 155 VAL B N 1
ATOM 4260 C CA . VAL B 1 155 ? -18.766 25.234 5.789 1 98.81 155 VAL B CA 1
ATOM 4261 C C . VAL B 1 155 ? -18.031 24.656 7 1 98.81 155 VAL B C 1
ATOM 4263 O O . VAL B 1 155 ? -17.016 23.969 6.848 1 98.81 155 VAL B O 1
ATOM 4266 N N . PHE B 1 156 ? -18.422 24.984 8.203 1 98.44 156 PHE B N 1
ATOM 4267 C CA . PHE B 1 156 ? -18.016 24.234 9.383 1 98.44 156 PHE B CA 1
ATOM 4268 C C . PHE B 1 156 ? -18.891 22.984 9.547 1 98.44 156 PHE B C 1
ATOM 4270 O O . PHE B 1 156 ? -20.094 23.078 9.719 1 98.44 156 PHE B O 1
ATOM 4277 N N . ARG B 1 157 ? -18.328 21.891 9.344 1 97.62 157 ARG B N 1
ATOM 4278 C CA . ARG B 1 157 ? -18.984 20.609 9.586 1 97.62 157 ARG B CA 1
ATOM 4279 C C . ARG B 1 157 ? -18.516 20 10.906 1 97.62 157 ARG B C 1
ATOM 4281 O O . ARG B 1 157 ? -17.688 19.094 10.922 1 97.62 157 ARG B O 1
ATOM 4288 N N . ASN B 1 158 ? -19.078 20.469 12 1 96.19 158 ASN B N 1
ATOM 4289 C CA . ASN B 1 158 ? -18.625 20.141 13.344 1 96.19 158 ASN B CA 1
ATOM 4290 C C . ASN B 1 158 ? -19.562 19.156 14.031 1 96.19 158 ASN B C 1
ATOM 4292 O O . ASN B 1 158 ? -20.094 19.438 15.109 1 96.19 158 ASN B O 1
ATOM 4296 N N . ASP B 1 159 ? -19.734 18.016 13.438 1 93.25 159 ASP B N 1
ATOM 4297 C CA . ASP B 1 159 ? -20.625 17.016 14.008 1 93.25 159 ASP B CA 1
ATOM 4298 C C . ASP B 1 159 ? -19.938 15.656 14.094 1 93.25 159 ASP B C 1
ATOM 4300 O O . ASP B 1 159 ? -20.594 14.617 14.016 1 93.25 159 ASP B O 1
ATOM 4304 N N . THR B 1 160 ? -18.672 15.719 14.25 1 90.38 160 THR B N 1
ATOM 4305 C CA . THR B 1 160 ? -17.875 14.492 14.312 1 90.38 160 THR B CA 1
ATOM 4306 C C . THR B 1 160 ? -17.875 13.922 15.727 1 90.38 160 THR B C 1
ATOM 4308 O O . THR B 1 160 ? -18.141 14.641 16.688 1 90.38 160 THR B O 1
ATOM 4311 N N . SER B 1 161 ? -17.625 12.664 15.812 1 84.38 161 SER B N 1
ATOM 4312 C CA . SER B 1 161 ? -17.5 12.016 17.109 1 84.38 161 SER B CA 1
ATOM 4313 C C . SER B 1 161 ? -16.297 12.555 17.875 1 84.38 161 SER B C 1
ATOM 4315 O O . SER B 1 161 ? -16.328 12.648 19.109 1 84.38 161 SER B O 1
ATOM 4317 N N . GLY B 1 162 ? -15.273 12.922 17.156 1 82.56 162 GLY B N 1
ATOM 4318 C CA . GLY B 1 162 ? -14.094 13.5 17.781 1 82.56 162 GLY B CA 1
ATOM 4319 C C . GLY B 1 162 ? -14.406 14.766 18.562 1 82.56 162 GLY B C 1
ATOM 4320 O O . GLY B 1 162 ? -13.922 14.945 19.688 1 82.56 162 GLY B O 1
ATOM 4321 N N . ARG B 1 163 ? -15.273 15.539 18.078 1 88.94 163 ARG B N 1
ATOM 4322 C CA . ARG B 1 163 ? -15.672 16.781 18.734 1 88.94 163 ARG B CA 1
ATOM 4323 C C . ARG B 1 163 ? -16.438 16.5 20.016 1 88.94 163 ARG B C 1
ATOM 4325 O O . ARG B 1 163 ? -16.234 17.188 21.031 1 88.94 163 ARG B O 1
ATOM 4332 N N . ARG B 1 164 ? -17.172 15.484 19.969 1 87.25 164 ARG B N 1
ATOM 4333 C CA . ARG B 1 164 ? -17.938 15.102 21.156 1 87.25 164 ARG B CA 1
ATOM 4334 C C . ARG B 1 164 ? -17.016 14.672 22.281 1 87.25 164 ARG B C 1
ATOM 4336 O O . ARG B 1 164 ? -17.25 15.023 23.453 1 87.25 164 ARG B O 1
ATOM 4343 N N . GLN B 1 165 ? -16.047 13.984 21.906 1 86.06 165 GLN B N 1
ATOM 4344 C CA . GLN B 1 165 ? -15.07 13.508 22.891 1 86.06 165 GLN B CA 1
ATOM 4345 C C . GLN B 1 165 ? -14.312 14.672 23.516 1 86.06 165 GLN B C 1
ATOM 4347 O O . GLN B 1 165 ? -13.828 14.57 24.641 1 86.06 165 GLN B O 1
ATOM 4352 N N . GLU B 1 166 ? -14.305 15.82 22.828 1 91.44 166 GLU B N 1
ATOM 4353 C CA . GLU B 1 166 ? -13.625 17.016 23.297 1 91.44 166 GLU B CA 1
ATOM 4354 C C . GLU B 1 166 ? -14.57 17.906 24.109 1 91.44 166 GLU B C 1
ATOM 4356 O O . GLU B 1 166 ? -14.18 18.969 24.594 1 91.44 166 GLU B O 1
ATOM 4361 N N . GLY B 1 167 ? -15.797 17.469 24.219 1 92 167 GLY B N 1
ATOM 4362 C CA . GLY B 1 167 ? -16.781 18.25 24.969 1 92 167 GLY B CA 1
ATOM 4363 C C . GLY B 1 167 ? -17.281 19.453 24.203 1 92 167 GLY B C 1
ATOM 4364 O O . GLY B 1 167 ? -17.734 20.438 24.812 1 92 167 GLY B O 1
ATOM 4365 N N . LEU B 1 168 ? -17.172 19.422 22.938 1 94.88 168 LEU B N 1
ATOM 4366 C CA . LEU B 1 168 ? -17.562 20.547 22.109 1 94.88 168 LEU B CA 1
ATOM 4367 C C . LEU B 1 168 ? -18.953 20.328 21.516 1 94.88 168 LEU B C 1
ATOM 4369 O O . LEU B 1 168 ? -19.344 19.188 21.25 1 94.88 168 LEU B O 1
ATOM 4373 N N . GLU B 1 169 ? -19.625 21.375 21.297 1 94.56 169 GLU B N 1
ATOM 4374 C CA . GLU B 1 169 ? -20.969 21.328 20.719 1 94.56 169 GLU B CA 1
ATOM 4375 C C . GLU B 1 169 ? -20.922 21.016 19.219 1 94.56 169 GLU B C 1
ATOM 4377 O O . GLU B 1 169 ? -20.016 21.484 18.516 1 94.56 169 GLU B O 1
ATOM 4382 N N . ALA B 1 170 ? -21.938 20.25 18.812 1 95.62 170 ALA B N 1
ATOM 4383 C CA . ALA B 1 170 ? -22.062 19.953 17.391 1 95.62 170 ALA B CA 1
ATOM 4384 C C . ALA B 1 170 ? -22.766 21.078 16.641 1 95.62 170 ALA B C 1
ATOM 4386 O O . ALA B 1 170 ? -23.688 21.703 17.172 1 95.62 170 ALA B O 1
ATOM 4387 N N . SER B 1 171 ? -22.297 21.359 15.461 1 95.44 171 SER B N 1
ATOM 4388 C CA . SER B 1 171 ? -22.938 22.359 14.617 1 95.44 171 SER B CA 1
ATOM 4389 C C . SER B 1 171 ? -22.547 22.188 13.156 1 95.44 171 SER B C 1
ATOM 4391 O O . SER B 1 171 ? -21.453 21.703 12.852 1 95.44 171 SER B O 1
ATOM 4393 N N . VAL B 1 172 ? -23.453 22.438 12.25 1 97.5 172 VAL B N 1
ATOM 4394 C CA . VAL B 1 172 ? -23.219 22.547 10.812 1 97.5 172 VAL B CA 1
ATOM 4395 C C . VAL B 1 172 ? -23.688 23.906 10.312 1 97.5 172 VAL B C 1
ATOM 4397 O O . VAL B 1 172 ? -24.875 24.25 10.445 1 97.5 172 VAL B O 1
ATOM 4400 N N . GLU B 1 173 ? -22.75 24.672 9.781 1 97.31 173 GLU B N 1
ATOM 4401 C CA . GLU B 1 173 ? -23.156 26.016 9.398 1 97.31 173 GLU B CA 1
ATOM 4402 C C . GLU B 1 173 ? -22.234 26.578 8.312 1 97.31 173 GLU B C 1
ATOM 4404 O O . GLU B 1 173 ? -21.031 26.312 8.312 1 97.31 173 GLU B O 1
ATOM 4409 N N . VAL B 1 174 ? -22.812 27.281 7.383 1 98.56 174 VAL B N 1
ATOM 4410 C CA . VAL B 1 174 ? -22.031 28.094 6.453 1 98.56 174 VAL B CA 1
ATOM 4411 C C . VAL B 1 174 ? -21.516 29.344 7.16 1 98.56 174 VAL B C 1
ATOM 4413 O O . VAL B 1 174 ? -22.297 30.203 7.555 1 98.56 174 VAL B O 1
ATOM 4416 N N . VAL B 1 175 ? -20.25 29.469 7.258 1 98.44 175 VAL B N 1
ATOM 4417 C CA . VAL B 1 175 ? -19.719 30.531 8.109 1 98.44 175 VAL B CA 1
ATOM 4418 C C . VAL B 1 175 ? -19.156 31.656 7.238 1 98.44 175 VAL B C 1
ATOM 4420 O O . VAL B 1 175 ? -18.812 32.719 7.738 1 98.44 175 VAL B O 1
ATOM 4423 N N . LYS B 1 176 ? -18.969 31.328 6.012 1 97.94 176 LYS B N 1
ATOM 4424 C CA . LYS B 1 176 ? -18.531 32.312 5.043 1 97.94 176 LYS B CA 1
ATOM 4425 C C . LYS B 1 176 ? -19.172 32.062 3.678 1 97.94 176 LYS B C 1
ATOM 4427 O O . LYS B 1 176 ? -19.266 30.938 3.229 1 97.94 176 LYS B O 1
ATOM 4432 N N . GLY B 1 177 ? -19.625 33.094 3.086 1 98.25 177 GLY B N 1
ATOM 4433 C CA . GLY B 1 177 ? -20.125 33.031 1.724 1 98.25 177 GLY B CA 1
ATOM 4434 C C . GLY B 1 177 ? -21.438 32.281 1.609 1 98.25 177 GLY B C 1
ATOM 4435 O O . GLY B 1 177 ? -22.156 32.125 2.598 1 98.25 177 GLY B O 1
ATOM 4436 N N . GLU B 1 178 ? -21.797 32 0.287 1 98 178 GLU B N 1
ATOM 4437 C CA . GLU B 1 178 ? -23 31.25 -0.039 1 98 178 GLU B CA 1
ATOM 4438 C C . GLU B 1 178 ? -22.672 30 -0.865 1 98 178 GLU B C 1
ATOM 4440 O O . GLU B 1 178 ? -21.812 30.047 -1.752 1 98 178 GLU B O 1
ATOM 4445 N N . LEU B 1 179 ? -23.344 28.984 -0.457 1 98.12 179 LEU B N 1
ATOM 4446 C CA . LEU B 1 179 ? -23.125 27.75 -1.205 1 98.12 179 LEU B CA 1
ATOM 4447 C C . LEU B 1 179 ? -23.875 27.781 -2.537 1 98.12 179 LEU B C 1
ATOM 4449 O O . LEU B 1 179 ? -24.984 28.312 -2.617 1 98.12 179 LEU B O 1
ATOM 4453 N N . PRO B 1 180 ? -23.266 27.266 -3.541 1 97.38 180 PRO B N 1
ATOM 4454 C CA . PRO B 1 180 ? -24.031 27.047 -4.77 1 97.38 180 PRO B CA 1
ATOM 4455 C C . PRO B 1 180 ? -25.109 25.984 -4.602 1 97.38 180 PRO B C 1
ATOM 4457 O O . PRO B 1 180 ? -25.156 25.297 -3.578 1 97.38 180 PRO B O 1
ATOM 4460 N N . ASP B 1 181 ? -25.984 25.906 -5.586 1 95.38 181 ASP B N 1
ATOM 4461 C CA . ASP B 1 181 ? -27.062 24.922 -5.535 1 95.38 181 ASP B CA 1
ATOM 4462 C C . ASP B 1 181 ? -26.516 23.5 -5.379 1 95.38 181 ASP B C 1
ATOM 4464 O O . ASP B 1 181 ? -27.078 22.688 -4.652 1 95.38 181 ASP B O 1
ATOM 4468 N N . GLN B 1 182 ? -25.438 23.266 -6.129 1 96.75 182 GLN B N 1
ATOM 4469 C CA . GLN B 1 182 ? -24.719 21.984 -6.035 1 96.75 182 GLN B CA 1
ATOM 4470 C C . GLN B 1 182 ? -23.219 22.203 -5.844 1 96.75 182 GLN B C 1
ATOM 4472 O O . GLN B 1 182 ? -22.609 23.016 -6.547 1 96.75 182 GLN B O 1
ATOM 4477 N N . VAL B 1 183 ? -22.703 21.562 -4.84 1 98.31 183 VAL B N 1
ATOM 4478 C CA . VAL B 1 183 ? -21.25 21.5 -4.695 1 98.31 183 VAL B CA 1
ATOM 4479 C C . VAL B 1 183 ? -20.703 20.297 -5.465 1 98.31 183 VAL B C 1
ATOM 4481 O O . VAL B 1 183 ? -21.062 19.156 -5.184 1 98.31 183 VAL B O 1
ATOM 4484 N N . LEU B 1 184 ? -19.844 20.547 -6.41 1 98 184 LEU B N 1
ATOM 4485 C CA . LEU B 1 184 ? -19.375 19.5 -7.305 1 98 184 LEU B CA 1
ATOM 4486 C C . LEU B 1 184 ? -17.922 19.141 -6.992 1 98 184 LEU B C 1
ATOM 4488 O O . LEU B 1 184 ? -17.172 19.953 -6.453 1 98 184 LEU B O 1
ATOM 4492 N N . LEU B 1 185 ? -17.609 17.922 -7.305 1 97.44 185 LEU B N 1
ATOM 4493 C CA . LEU B 1 185 ? -16.25 17.406 -7.254 1 97.44 185 LEU B CA 1
ATOM 4494 C C . LEU B 1 185 ? -15.938 16.578 -8.5 1 97.44 185 LEU B C 1
ATOM 4496 O O . LEU B 1 185 ? -16.844 16.047 -9.141 1 97.44 185 LEU B O 1
ATOM 4500 N N . GLU B 1 186 ? -14.711 16.641 -8.898 1 98.5 186 GLU B N 1
ATOM 4501 C CA . GLU B 1 186 ? -14.211 15.695 -9.898 1 98.5 186 GLU B CA 1
ATOM 4502 C C . GLU B 1 186 ? -13.086 14.828 -9.336 1 98.5 186 GLU B C 1
ATOM 4504 O O . GLU B 1 186 ? -12.109 15.344 -8.797 1 98.5 186 GLU B O 1
ATOM 4509 N N . GLU B 1 187 ? -13.227 13.555 -9.359 1 98.38 187 GLU B N 1
ATOM 4510 C CA . GLU B 1 187 ? -12.219 12.586 -8.945 1 98.38 187 GLU B CA 1
ATOM 4511 C C . GLU B 1 187 ? -12.047 11.484 -9.992 1 98.38 187 GLU B C 1
ATOM 4513 O O . GLU B 1 187 ? -13.023 10.859 -10.398 1 98.38 187 GLU B O 1
ATOM 4518 N N . ASN B 1 188 ? -10.797 11.273 -10.391 1 98.12 188 ASN B N 1
ATOM 4519 C CA . ASN B 1 188 ? -10.484 10.234 -11.375 1 98.12 188 ASN B CA 1
ATOM 4520 C C . ASN B 1 188 ? -11.32 10.398 -12.641 1 98.12 188 ASN B C 1
ATOM 4522 O O . ASN B 1 188 ? -11.812 9.414 -13.195 1 98.12 188 ASN B O 1
ATOM 4526 N N . GLY B 1 189 ? -11.602 11.625 -13.016 1 98.19 189 GLY B N 1
ATOM 4527 C CA . GLY B 1 189 ? -12.289 11.938 -14.258 1 98.19 189 GLY B CA 1
ATOM 4528 C C . GLY B 1 189 ? -13.797 11.82 -14.156 1 98.19 189 GLY B C 1
ATOM 4529 O O . GLY B 1 189 ? -14.5 11.922 -15.164 1 98.19 189 GLY B O 1
ATOM 4530 N N . VAL B 1 190 ? -14.359 11.641 -13 1 98.81 190 VAL B N 1
ATOM 4531 C CA . VAL B 1 190 ? -15.789 11.445 -12.789 1 98.81 190 VAL B CA 1
ATOM 4532 C C . VAL B 1 190 ? -16.344 12.555 -11.898 1 98.81 190 VAL B C 1
ATOM 4534 O O . VAL B 1 190 ? -15.703 12.945 -10.914 1 98.81 190 VAL B O 1
ATOM 4537 N N . ARG B 1 191 ? -17.547 13.031 -12.203 1 98.62 191 ARG B N 1
ATOM 4538 C CA . ARG B 1 191 ? -18.125 14.148 -11.484 1 98.62 191 ARG B CA 1
ATOM 4539 C C . ARG B 1 191 ? -19.125 13.664 -10.43 1 98.62 191 ARG B C 1
ATOM 4541 O O . ARG B 1 191 ? -19.859 12.695 -10.664 1 98.62 191 ARG B O 1
ATOM 4548 N N . PHE B 1 192 ? -19.172 14.367 -9.312 1 98.75 192 PHE B N 1
ATOM 4549 C CA . PHE B 1 192 ? -20.094 14.031 -8.227 1 98.75 192 PHE B CA 1
ATOM 4550 C C . PHE B 1 192 ? -20.688 15.297 -7.605 1 98.75 192 PHE B C 1
ATOM 4552 O O . PHE B 1 192 ? -20.016 16.328 -7.547 1 98.75 192 PHE B O 1
ATOM 4559 N N . VAL B 1 193 ? -21.875 15.172 -7.152 1 98.31 193 VAL B N 1
ATOM 4560 C CA . VAL B 1 193 ? -22.453 16.141 -6.223 1 98.31 193 VAL B CA 1
ATOM 4561 C C . VAL B 1 193 ? -22.125 15.727 -4.789 1 98.31 193 VAL B C 1
ATOM 4563 O O . VAL B 1 193 ? -22.391 14.586 -4.391 1 98.31 193 VAL B O 1
ATOM 4566 N N . VAL B 1 194 ? -21.641 16.656 -4.039 1 97.19 194 VAL B N 1
ATOM 4567 C CA . VAL B 1 194 ? -21.188 16.344 -2.689 1 97.19 194 VAL B CA 1
ATOM 4568 C C . VAL B 1 194 ? -22.141 16.984 -1.667 1 97.19 194 VAL B C 1
ATOM 4570 O O . VAL B 1 194 ? -22.328 18.188 -1.662 1 97.19 194 VAL B O 1
ATOM 4573 N N . PRO B 1 195 ? -22.672 16.188 -0.823 1 97.38 195 PRO B N 1
ATOM 4574 C CA . PRO B 1 195 ? -23.547 16.734 0.219 1 97.38 195 PRO B CA 1
ATOM 4575 C C . PRO B 1 195 ? -22.766 17.297 1.402 1 97.38 195 PRO B C 1
ATOM 4577 O O . PRO B 1 195 ? -22.688 16.672 2.457 1 97.38 195 PRO B O 1
ATOM 4580 N N . VAL B 1 196 ? -22.359 18.547 1.334 1 97.69 196 VAL B N 1
ATOM 4581 C CA . VAL B 1 196 ? -21.406 19.125 2.281 1 97.69 196 VAL B CA 1
ATOM 4582 C C . VAL B 1 196 ? -22.125 19.484 3.576 1 97.69 196 VAL B C 1
ATOM 4584 O O . VAL B 1 196 ? -21.5 19.688 4.613 1 97.69 196 VAL B O 1
ATOM 4587 N N . LEU B 1 197 ? -23.484 19.547 3.578 1 97.12 197 LEU B N 1
ATOM 4588 C CA . LEU B 1 197 ? -24.219 19.984 4.758 1 97.12 197 LEU B CA 1
ATOM 4589 C C . LEU B 1 197 ? -24.859 18.781 5.469 1 97.12 197 LEU B C 1
ATOM 4591 O O . LEU B 1 197 ? -25.016 18.797 6.688 1 97.12 197 LEU B O 1
ATOM 4595 N N . ASP B 1 198 ? -25.203 17.719 4.66 1 94.25 198 ASP B N 1
ATOM 4596 C CA . ASP B 1 198 ? -26.016 16.688 5.277 1 94.25 198 ASP B CA 1
ATOM 4597 C C . ASP B 1 198 ? -25.469 15.297 4.969 1 94.25 198 ASP B C 1
ATOM 4599 O O . ASP B 1 198 ? -26.062 14.281 5.34 1 94.25 198 ASP B O 1
ATOM 4603 N N . GLY B 1 199 ? -24.406 15.305 4.289 1 93.56 199 GLY B N 1
ATOM 4604 C CA . GLY B 1 199 ? -23.766 14.023 4.012 1 93.56 199 GLY B CA 1
ATOM 4605 C C . GLY B 1 199 ? -22.891 13.531 5.145 1 93.56 199 GLY B C 1
ATOM 4606 O O . GLY B 1 199 ? -22.938 14.07 6.25 1 93.56 199 GLY B O 1
ATOM 4607 N N . GLN B 1 200 ? -22.188 12.422 4.852 1 91 200 GLN B N 1
ATOM 4608 C CA . GLN B 1 200 ? -21.25 11.867 5.824 1 91 200 GLN B CA 1
ATOM 4609 C C . GLN B 1 200 ? -19.938 12.664 5.855 1 91 200 GLN B C 1
ATOM 4611 O O . GLN B 1 200 ? -19.422 13.055 4.809 1 91 200 GLN B O 1
ATOM 4616 N N . LYS B 1 201 ? -19.422 12.875 7.094 1 92.81 201 LYS B N 1
ATOM 4617 C CA . LYS B 1 201 ? -18.172 13.602 7.293 1 92.81 201 LYS B CA 1
ATOM 4618 C C . LYS B 1 201 ? -18.203 14.953 6.578 1 92.81 201 LYS B C 1
ATOM 4620 O O . LYS B 1 201 ? -19.094 15.766 6.82 1 92.81 201 LYS B O 1
ATOM 4625 N N . THR B 1 202 ? -17.312 15.109 5.617 1 96 202 THR B N 1
ATOM 4626 C CA . THR B 1 202 ? -17.281 16.375 4.902 1 96 202 THR B CA 1
ATOM 4627 C C . THR B 1 202 ? -18.062 16.281 3.59 1 96 202 THR B C 1
ATOM 4629 O O . THR B 1 202 ? -18.109 17.25 2.818 1 96 202 THR B O 1
ATOM 4632 N N . GLY B 1 203 ? -18.641 15.18 3.363 1 96.81 203 GLY B N 1
ATOM 4633 C CA . GLY B 1 203 ? -19.422 14.977 2.158 1 96.81 203 GLY B CA 1
ATOM 4634 C C . GLY B 1 203 ? -18.781 14.008 1.181 1 96.81 203 GLY B C 1
ATOM 4635 O O . GLY B 1 203 ? -19.438 13.5 0.273 1 96.81 203 GLY B O 1
ATOM 4636 N N . TRP B 1 204 ? -17.516 13.758 1.34 1 97.94 204 TRP B N 1
ATOM 4637 C CA . TRP B 1 204 ? -16.781 12.906 0.408 1 97.94 204 TRP B CA 1
ATOM 4638 C C . TRP B 1 204 ? -15.594 12.234 1.094 1 97.94 204 TRP B C 1
ATOM 4640 O O . TRP B 1 204 ? -15.016 12.797 2.033 1 97.94 204 TRP B O 1
ATOM 4650 N N . PHE B 1 205 ? -15.219 11.047 0.68 1 97.56 205 PHE B N 1
ATOM 4651 C CA . PHE B 1 205 ? -14.086 10.289 1.208 1 97.56 205 PHE B CA 1
ATOM 4652 C C . PHE B 1 205 ? -12.914 10.32 0.235 1 97.56 205 PHE B C 1
ATOM 4654 O O . PHE B 1 205 ? -12.695 9.359 -0.507 1 97.56 205 PHE B O 1
ATOM 4661 N N . TYR B 1 206 ? -12.117 11.383 0.336 1 98.56 206 TYR B N 1
ATOM 4662 C CA . TYR B 1 206 ? -10.977 11.539 -0.556 1 98.56 206 TYR B CA 1
ATOM 4663 C C . TYR B 1 206 ? -9.945 10.438 -0.319 1 98.56 206 TYR B C 1
ATOM 4665 O O . TYR B 1 206 ? -9.102 10.172 -1.182 1 98.56 206 TYR B O 1
ATOM 4673 N N . ASP B 1 207 ? -9.969 9.805 0.859 1 98.31 207 ASP B N 1
ATOM 4674 C CA . ASP B 1 207 ? -8.906 8.898 1.286 1 98.31 207 ASP B CA 1
ATOM 4675 C C . ASP B 1 207 ? -8.844 7.664 0.386 1 98.31 207 ASP B C 1
ATOM 4677 O O . ASP B 1 207 ? -7.785 7.051 0.237 1 98.31 207 ASP B O 1
ATOM 4681 N N . HIS B 1 208 ? -9.898 7.293 -0.349 1 98.5 208 HIS B N 1
ATOM 4682 C CA . HIS B 1 208 ? -9.953 6.086 -1.168 1 98.5 208 HIS B CA 1
ATOM 4683 C C . HIS B 1 208 ? -9.617 6.391 -2.623 1 98.5 208 HIS B C 1
ATOM 4685 O O . HIS B 1 208 ? -9.648 5.5 -3.475 1 98.5 208 HIS B O 1
ATOM 4691 N N . ARG B 1 209 ? -9.258 7.652 -2.922 1 98.62 209 ARG B N 1
ATOM 4692 C CA . ARG B 1 209 ? -9.078 8.07 -4.309 1 98.62 209 ARG B CA 1
ATOM 4693 C C . ARG B 1 209 ? -8.156 7.105 -5.051 1 98.62 209 ARG B C 1
ATOM 4695 O O . ARG B 1 209 ? -8.492 6.629 -6.137 1 98.62 209 ARG B O 1
ATOM 4702 N N . VAL B 1 210 ? -7 6.777 -4.441 1 98.38 210 VAL B N 1
ATOM 4703 C CA . VAL B 1 210 ? -5.996 5.945 -5.098 1 98.38 210 VAL B CA 1
ATOM 4704 C C . VAL B 1 210 ? -6.504 4.512 -5.207 1 98.38 210 VAL B C 1
ATOM 4706 O O . VAL B 1 210 ? -6.258 3.832 -6.207 1 98.38 210 VAL B O 1
ATOM 4709 N N . ASN B 1 211 ? -7.191 4.016 -4.195 1 98.75 211 ASN B N 1
ATOM 4710 C CA . ASN B 1 211 ? -7.773 2.68 -4.238 1 98.75 211 ASN B CA 1
ATOM 4711 C C . ASN B 1 211 ? -8.82 2.561 -5.344 1 98.75 211 ASN B C 1
ATOM 4713 O O . ASN B 1 211 ? -8.852 1.563 -6.066 1 98.75 211 ASN B O 1
ATOM 4717 N N . ARG B 1 212 ? -9.664 3.613 -5.469 1 98.88 212 ARG B N 1
ATOM 4718 C CA . ARG B 1 212 ? -10.656 3.645 -6.539 1 98.88 212 ARG B CA 1
ATOM 4719 C C . ARG B 1 212 ? -9.984 3.643 -7.906 1 98.88 212 ARG B C 1
ATOM 4721 O O . ARG B 1 212 ? -10.438 2.957 -8.828 1 98.88 212 ARG B O 1
ATOM 4728 N N . THR B 1 213 ? -8.898 4.418 -8.039 1 98.56 213 THR B N 1
ATOM 4729 C CA . THR B 1 213 ? -8.164 4.469 -9.289 1 98.56 213 THR B CA 1
ATOM 4730 C C . THR B 1 213 ? -7.68 3.078 -9.695 1 98.56 213 THR B C 1
ATOM 4732 O O . THR B 1 213 ? -7.797 2.686 -10.852 1 98.56 213 THR B O 1
ATOM 4735 N N . TRP B 1 214 ? -7.137 2.322 -8.781 1 98.38 214 TRP B N 1
ATOM 4736 C CA . TRP B 1 214 ? -6.652 0.975 -9.062 1 98.38 214 TRP B CA 1
ATOM 4737 C C . TRP B 1 214 ? -7.781 0.087 -9.578 1 98.38 214 TRP B C 1
ATOM 4739 O O . TRP B 1 214 ? -7.652 -0.546 -10.625 1 98.38 214 TRP B O 1
ATOM 4749 N N . LEU B 1 215 ? -8.906 0.067 -8.859 1 98.75 215 LEU B N 1
ATOM 4750 C CA . LEU B 1 215 ? -10.016 -0.804 -9.219 1 98.75 215 LEU B CA 1
ATOM 4751 C C . LEU B 1 215 ? -10.586 -0.428 -10.586 1 98.75 215 LEU B C 1
ATOM 4753 O O . LEU B 1 215 ? -10.945 -1.304 -11.367 1 98.75 215 LEU B O 1
ATOM 4757 N N . ASN B 1 216 ? -10.688 0.882 -10.828 1 98.75 216 ASN B N 1
ATOM 4758 C CA . ASN B 1 216 ? -11.234 1.384 -12.086 1 98.75 216 ASN B CA 1
ATOM 4759 C C . ASN B 1 216 ? -10.516 0.777 -13.289 1 98.75 216 ASN B C 1
ATOM 4761 O O . ASN B 1 216 ? -11.117 0.604 -14.352 1 98.75 216 ASN B O 1
ATOM 4765 N N . GLY B 1 217 ? -9.289 0.409 -13.117 1 98.06 217 GLY B N 1
ATOM 4766 C CA . GLY B 1 217 ? -8.531 -0.182 -14.203 1 98.06 217 GLY B CA 1
ATOM 4767 C C . GLY B 1 217 ? -8.914 -1.621 -14.492 1 98.06 217 GLY B C 1
ATOM 4768 O O . GLY B 1 217 ? -8.484 -2.197 -15.492 1 98.06 217 GLY B O 1
ATOM 4769 N N . LEU B 1 218 ? -9.836 -2.205 -13.719 1 98.44 218 LEU B N 1
ATOM 4770 C CA . LEU B 1 218 ? -10.062 -3.643 -13.812 1 98.44 218 LEU B CA 1
ATOM 4771 C C . LEU B 1 218 ? -11.547 -3.951 -13.977 1 98.44 218 LEU B C 1
ATOM 4773 O O . LEU B 1 218 ? -11.953 -5.113 -13.914 1 98.44 218 LEU B O 1
ATOM 4777 N N . VAL B 1 219 ? -12.406 -2.961 -14.234 1 98.69 219 VAL B N 1
ATOM 4778 C CA . VAL B 1 219 ? -13.844 -3.193 -14.148 1 98.69 219 VAL B CA 1
ATOM 4779 C C . VAL B 1 219 ? -14.461 -3.197 -15.547 1 98.69 219 VAL B C 1
ATOM 4781 O O . VAL B 1 219 ? -15.664 -3.383 -15.703 1 98.69 219 VAL B O 1
ATOM 4784 N N . GLY B 1 220 ? -13.695 -2.973 -16.594 1 98.44 220 GLY B N 1
ATOM 4785 C CA . GLY B 1 220 ? -14.227 -2.922 -17.938 1 98.44 220 GLY B CA 1
ATOM 4786 C C . GLY B 1 220 ? -15.039 -4.145 -18.312 1 98.44 220 GLY B C 1
ATOM 4787 O O . GLY B 1 220 ? -14.562 -5.273 -18.203 1 98.44 220 GLY B O 1
ATOM 4788 N N . GLY B 1 221 ? -16.281 -3.92 -18.703 1 98.44 221 GLY B N 1
ATOM 4789 C CA . GLY B 1 221 ? -17.172 -4.988 -19.141 1 98.44 221 GLY B CA 1
ATOM 4790 C C . GLY B 1 221 ? -17.672 -5.852 -18 1 98.44 221 GLY B C 1
ATOM 4791 O O . GLY B 1 221 ? -18.297 -6.887 -18.234 1 98.44 221 GLY B O 1
ATOM 4792 N N . LYS B 1 222 ? -17.484 -5.504 -16.828 1 98.56 222 LYS B N 1
ATOM 4793 C CA . LYS B 1 222 ? -17.75 -6.375 -15.68 1 98.56 222 LYS B CA 1
ATOM 4794 C C . LYS B 1 222 ? -19.031 -5.977 -14.969 1 98.56 222 LYS B C 1
ATOM 4796 O O . LYS B 1 222 ? -19.484 -4.832 -15.086 1 98.56 222 LYS B O 1
ATOM 4801 N N . ARG B 1 223 ? -19.656 -6.898 -14.312 1 98.88 223 ARG B N 1
ATOM 4802 C CA . ARG B 1 223 ? -20.75 -6.645 -13.367 1 98.88 223 ARG B CA 1
ATOM 4803 C C . ARG B 1 223 ? -20.203 -6.375 -11.969 1 98.88 223 ARG B C 1
ATOM 4805 O O . ARG B 1 223 ? -19.531 -7.223 -11.383 1 98.88 223 ARG B O 1
ATOM 4812 N N . VAL B 1 224 ? -20.5 -5.207 -11.422 1 98.94 224 VAL B N 1
ATOM 4813 C CA . VAL B 1 224 ? -19.875 -4.746 -10.188 1 98.94 224 VAL B CA 1
ATOM 4814 C C . VAL B 1 224 ? -20.938 -4.582 -9.102 1 98.94 224 VAL B C 1
ATOM 4816 O O . VAL B 1 224 ? -22 -3.994 -9.344 1 98.94 224 VAL B O 1
ATOM 4819 N N . LEU B 1 225 ? -20.703 -5.133 -7.941 1 98.94 225 LEU B N 1
ATOM 4820 C CA . LEU B 1 225 ? -21.5 -4.906 -6.742 1 98.94 225 LEU B CA 1
ATOM 4821 C C . LEU B 1 225 ? -20.766 -3.992 -5.766 1 98.94 225 LEU B C 1
ATOM 4823 O O . LEU B 1 225 ? -19.688 -4.336 -5.281 1 98.94 225 LEU B O 1
ATOM 4827 N N . ASP B 1 226 ? -21.328 -2.854 -5.516 1 98.94 226 ASP B N 1
ATOM 4828 C CA . ASP B 1 226 ? -20.781 -1.87 -4.59 1 98.94 226 ASP B CA 1
ATOM 4829 C C . ASP B 1 226 ? -21.594 -1.815 -3.299 1 98.94 226 ASP B C 1
ATOM 4831 O O . ASP B 1 226 ? -22.609 -1.128 -3.23 1 98.94 226 ASP B O 1
ATOM 4835 N N . LEU B 1 227 ? -21.062 -2.482 -2.256 1 98.81 227 LEU B N 1
ATOM 4836 C CA . LEU B 1 227 ? -21.734 -2.48 -0.96 1 98.81 227 LEU B CA 1
ATOM 4837 C C . LEU B 1 227 ? -21.281 -1.295 -0.115 1 98.81 227 LEU B C 1
ATOM 4839 O O . LEU B 1 227 ? -20.125 -0.876 -0.194 1 98.81 227 LEU B O 1
ATOM 4843 N N . PHE B 1 228 ? -22.266 -0.795 0.773 1 98.56 228 PHE B N 1
ATOM 4844 C CA . PHE B 1 228 ? -21.984 0.414 1.542 1 98.56 228 PHE B CA 1
ATOM 4845 C C . PHE B 1 228 ? -21.594 1.562 0.623 1 98.56 228 PHE B C 1
ATOM 4847 O O . PHE B 1 228 ? -20.578 2.23 0.857 1 98.56 228 PHE B O 1
ATOM 4854 N N . SER B 1 229 ? -22.422 1.846 -0.355 1 98.5 229 SER B N 1
ATOM 4855 C CA . SER B 1 229 ? -21.984 2.611 -1.519 1 98.5 229 SER B CA 1
ATOM 4856 C C . SER B 1 229 ? -21.938 4.105 -1.211 1 98.5 229 SER B C 1
ATOM 4858 O O . SER B 1 229 ? -21.25 4.863 -1.903 1 98.5 229 SER B O 1
ATOM 4860 N N . TYR B 1 230 ? -22.688 4.5 -0.121 1 97.88 230 TYR B N 1
ATOM 4861 C CA . TYR B 1 230 ? -22.828 5.93 0.132 1 97.88 230 TYR B CA 1
ATOM 4862 C C . TYR B 1 230 ? -23.281 6.664 -1.123 1 97.88 230 TYR B C 1
ATOM 4864 O O . TYR B 1 230 ? -24.328 6.348 -1.69 1 97.88 230 TYR B O 1
ATOM 4872 N N . VAL B 1 231 ? -22.562 7.617 -1.648 1 98.12 231 VAL B N 1
ATOM 4873 C CA . VAL B 1 231 ? -23.047 8.406 -2.771 1 98.12 231 VAL B CA 1
ATOM 4874 C C . VAL B 1 231 ? -22.453 7.879 -4.074 1 98.12 231 VAL B C 1
ATOM 4876 O O . VAL B 1 231 ? -22.484 8.562 -5.102 1 98.12 231 VAL B O 1
ATOM 4879 N N . GLY B 1 232 ? -21.859 6.73 -4.02 1 98.56 232 GLY B N 1
ATOM 4880 C CA . GLY B 1 232 ? -21.5 6.027 -5.238 1 98.56 232 GLY B CA 1
ATOM 4881 C C . GLY B 1 232 ? -20.047 6.234 -5.652 1 98.56 232 GLY B C 1
ATOM 4882 O O . GLY B 1 232 ? -19.703 6.086 -6.824 1 98.56 232 GLY B O 1
ATOM 4883 N N . GLY B 1 233 ? -19.156 6.602 -4.727 1 98.5 233 GLY B N 1
ATOM 4884 C CA . GLY B 1 233 ? -17.766 6.84 -5.066 1 98.5 233 GLY B CA 1
ATOM 4885 C C . GLY B 1 233 ? -17.125 5.688 -5.816 1 98.5 233 GLY B C 1
ATOM 4886 O O . GLY B 1 233 ? -16.438 5.895 -6.816 1 98.5 233 GLY B O 1
ATOM 4887 N N . TRP B 1 234 ? -17.375 4.453 -5.391 1 98.81 234 TRP B N 1
ATOM 4888 C CA . TRP B 1 234 ? -16.828 3.26 -6.035 1 98.81 234 TRP B CA 1
ATOM 4889 C C . TRP B 1 2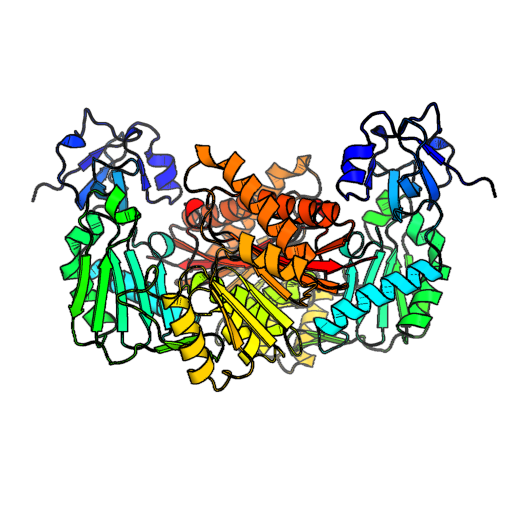34 ? -17.656 2.881 -7.262 1 98.81 234 TRP B C 1
ATOM 4891 O O . TRP B 1 234 ? -17.141 2.826 -8.375 1 98.81 234 TRP B O 1
ATOM 4901 N N . GLY B 1 235 ? -18.938 2.75 -7.094 1 98.88 235 GLY B N 1
ATOM 4902 C CA . GLY B 1 235 ? -19.828 2.211 -8.117 1 98.88 235 GLY B CA 1
ATOM 4903 C C . GLY B 1 235 ? -19.938 3.107 -9.336 1 98.88 235 GLY B C 1
ATOM 4904 O O . GLY B 1 235 ? -19.828 2.639 -10.469 1 98.88 235 GLY B O 1
ATOM 4905 N N . VAL B 1 236 ? -20.156 4.391 -9.141 1 98.94 236 VAL B N 1
ATOM 4906 C CA . VAL B 1 236 ? -20.328 5.312 -10.258 1 98.94 236 VAL B CA 1
ATOM 4907 C C . VAL B 1 236 ? -19.016 5.414 -11.047 1 98.94 236 VAL B C 1
ATOM 4909 O O . VAL B 1 236 ? -19.031 5.484 -12.273 1 98.94 236 VAL B O 1
ATOM 4912 N N . GLN B 1 237 ? -17.875 5.43 -10.336 1 98.94 237 GLN B N 1
ATOM 4913 C CA . GLN B 1 237 ? -16.594 5.438 -11.047 1 98.94 237 GLN B CA 1
ATOM 4914 C C . GLN B 1 237 ? -16.391 4.145 -11.828 1 98.94 237 GLN B C 1
ATOM 4916 O O . GLN B 1 237 ? -15.852 4.16 -12.938 1 98.94 237 GLN B O 1
ATOM 4921 N N . ALA B 1 238 ? -16.781 3.008 -11.227 1 98.94 238 ALA B N 1
ATOM 4922 C CA . ALA B 1 238 ? -16.688 1.748 -11.961 1 98.94 238 ALA B CA 1
ATOM 4923 C C . ALA B 1 238 ? -17.469 1.81 -13.266 1 98.94 238 ALA B C 1
ATOM 4925 O O . ALA B 1 238 ? -16.969 1.423 -14.32 1 98.94 238 ALA B O 1
ATOM 4926 N N . ALA B 1 239 ? -18.688 2.33 -13.18 1 98.94 239 ALA B N 1
ATOM 4927 C CA . ALA B 1 239 ? -19.516 2.471 -14.383 1 98.94 239 ALA B CA 1
ATOM 4928 C C . ALA B 1 239 ? -18.844 3.383 -15.406 1 98.94 239 ALA B C 1
ATOM 4930 O O . ALA B 1 239 ? -18.797 3.07 -16.594 1 98.94 239 ALA B O 1
ATOM 4931 N N . ALA B 1 240 ? -18.297 4.473 -14.945 1 98.94 240 ALA B N 1
ATOM 4932 C CA . ALA B 1 240 ? -17.641 5.445 -15.812 1 98.94 240 ALA B CA 1
ATOM 4933 C C . ALA B 1 240 ? -16.406 4.836 -16.484 1 98.94 240 ALA B C 1
ATOM 4935 O O . ALA B 1 240 ? -15.961 5.32 -17.531 1 98.94 240 ALA B O 1
ATOM 4936 N N . ASN B 1 241 ? -15.867 3.801 -15.891 1 98.75 241 ASN B N 1
ATOM 4937 C CA . ASN B 1 241 ? -14.664 3.162 -16.422 1 98.75 241 ASN B CA 1
ATOM 4938 C C . ASN B 1 241 ? -15 1.858 -17.141 1 98.75 241 ASN B C 1
ATOM 4940 O O . ASN B 1 241 ? -14.141 0.984 -17.281 1 98.75 241 ASN B O 1
ATOM 4944 N N . GLY B 1 242 ? -16.266 1.678 -17.484 1 98.69 242 GLY B N 1
ATOM 4945 C CA . GLY B 1 242 ? -16.594 0.659 -18.469 1 98.69 242 GLY B CA 1
ATOM 4946 C C . GLY B 1 242 ? -17.312 -0.538 -17.875 1 98.69 242 GLY B C 1
ATOM 4947 O O . GLY B 1 242 ? -17.594 -1.508 -18.578 1 98.69 242 GLY B O 1
ATOM 4948 N N . ALA B 1 243 ? -17.578 -0.556 -16.594 1 98.81 243 ALA B N 1
ATOM 4949 C CA . ALA B 1 243 ? -18.391 -1.645 -16.062 1 98.81 243 ALA B CA 1
ATOM 4950 C C . ALA B 1 243 ? -19.703 -1.783 -16.828 1 98.81 243 ALA B C 1
ATOM 4952 O O . ALA B 1 243 ? -20.328 -0.782 -17.172 1 98.81 243 ALA B O 1
ATOM 4953 N N . SER B 1 244 ? -20.109 -3.002 -17.109 1 98.69 244 SER B N 1
ATOM 4954 C CA . SER B 1 244 ? -21.344 -3.232 -17.859 1 98.69 244 SER B CA 1
ATOM 4955 C C . SER B 1 244 ? -22.578 -2.951 -17.016 1 98.69 244 SER B C 1
ATOM 4957 O O . SER B 1 244 ? -23.562 -2.428 -17.516 1 98.69 244 SER B O 1
ATOM 4959 N N . GLU B 1 245 ? -22.453 -3.305 -15.781 1 98.75 245 GLU B N 1
ATOM 4960 C CA . GLU B 1 245 ? -23.531 -3.113 -14.805 1 98.75 245 GLU B CA 1
ATOM 4961 C C . GLU B 1 245 ? -22.969 -2.906 -13.406 1 98.75 245 GLU B C 1
ATOM 4963 O O . GLU B 1 245 ? -22 -3.57 -13.008 1 98.75 245 GLU B O 1
ATOM 4968 N N . VAL B 1 246 ? -23.594 -1.997 -12.734 1 98.94 246 VAL B N 1
ATOM 4969 C CA . VAL B 1 246 ? -23.203 -1.731 -11.359 1 98.94 246 VAL B CA 1
ATOM 4970 C C . VAL B 1 246 ? -24.438 -1.708 -10.461 1 98.94 246 VAL B C 1
ATOM 4972 O O . VAL B 1 246 ? -25.453 -1.085 -10.797 1 98.94 246 VAL B O 1
ATOM 4975 N N . LEU B 1 247 ? -24.391 -2.387 -9.383 1 98.94 247 LEU B N 1
ATOM 4976 C CA . LEU B 1 247 ? -25.391 -2.297 -8.328 1 98.94 247 LEU B CA 1
ATOM 4977 C C . LEU B 1 247 ? -24.797 -1.666 -7.07 1 98.94 247 LEU B C 1
ATOM 4979 O O . LEU B 1 247 ? -23.906 -2.234 -6.445 1 98.94 247 LEU B O 1
ATOM 4983 N N . CYS B 1 248 ? -25.312 -0.499 -6.777 1 98.88 248 CYS B N 1
ATOM 4984 C CA . CYS B 1 248 ? -24.922 0.182 -5.543 1 98.88 248 CYS B CA 1
ATOM 4985 C C . CYS B 1 248 ? -25.922 -0.112 -4.426 1 98.88 248 CYS B C 1
ATOM 4987 O O . CYS B 1 248 ? -27.125 0.129 -4.578 1 98.88 248 CYS B O 1
ATOM 4989 N N . VAL B 1 249 ? -25.375 -0.563 -3.291 1 98.88 249 VAL B N 1
ATOM 4990 C CA . VAL B 1 249 ? -26.234 -0.942 -2.168 1 98.88 249 VAL B CA 1
ATOM 4991 C C . VAL B 1 249 ? -25.891 -0.086 -0.95 1 98.88 249 VAL B C 1
ATOM 4993 O O . VAL B 1 249 ? -24.719 0.117 -0.635 1 98.88 249 VAL B O 1
ATOM 4996 N N . ASP B 1 250 ? -26.844 0.406 -0.327 1 98.62 250 ASP B N 1
ATOM 4997 C CA . ASP B 1 250 ? -26.703 1.154 0.919 1 98.62 250 ASP B CA 1
ATOM 4998 C C . ASP B 1 250 ? -28 1.095 1.739 1 98.62 250 ASP B C 1
ATOM 5000 O O . ASP B 1 250 ? -29.078 0.922 1.187 1 98.62 250 ASP B O 1
ATOM 5004 N N . ALA B 1 251 ? -27.844 1.229 3.037 1 98.12 251 ALA B N 1
ATOM 5005 C CA . ALA B 1 251 ? -29.016 1.258 3.902 1 98.12 251 ALA B CA 1
ATOM 5006 C C . ALA B 1 251 ? -29.734 2.607 3.82 1 98.12 251 ALA B C 1
ATOM 5008 O O . ALA B 1 251 ? -30.906 2.713 4.145 1 98.12 251 ALA B O 1
ATOM 5009 N N . SER B 1 252 ? -29.047 3.604 3.406 1 97.44 252 SER B N 1
ATOM 5010 C CA . SER B 1 252 ? -29.562 4.965 3.359 1 97.44 252 SER B CA 1
ATOM 5011 C C . SER B 1 252 ? -30.203 5.262 2.006 1 97.44 252 SER B C 1
ATOM 5013 O O . SER B 1 252 ? -29.5 5.414 1.003 1 97.44 252 SER B O 1
ATOM 5015 N N . GLY B 1 253 ? -31.547 5.43 2.041 1 97.5 253 GLY B N 1
ATOM 5016 C CA . GLY B 1 253 ? -32.25 5.844 0.829 1 97.5 253 GLY B CA 1
ATOM 5017 C C . GLY B 1 253 ? -31.75 7.184 0.298 1 97.5 253 GLY B C 1
ATOM 5018 O O . GLY B 1 253 ? -31.625 7.367 -0.915 1 97.5 253 GLY B O 1
ATOM 5019 N N . ALA B 1 254 ? -31.469 8.062 1.231 1 96.75 254 ALA B N 1
ATOM 5020 C CA . ALA B 1 254 ? -30.984 9.391 0.862 1 96.75 254 ALA B CA 1
ATOM 5021 C C . ALA B 1 254 ? -29.641 9.297 0.13 1 96.75 254 ALA B C 1
ATOM 5023 O O . ALA B 1 254 ? -29.406 10.023 -0.835 1 96.75 254 ALA B O 1
ATOM 5024 N N . ALA B 1 255 ? -28.766 8.438 0.593 1 97.38 255 ALA B N 1
ATOM 5025 C CA . ALA B 1 255 ? -27.484 8.219 -0.08 1 97.38 255 ALA B CA 1
ATOM 5026 C C . ALA B 1 255 ? -27.703 7.68 -1.491 1 97.38 255 ALA B C 1
ATOM 5028 O O . ALA B 1 255 ? -27.047 8.133 -2.439 1 97.38 255 ALA B O 1
ATOM 5029 N N . LEU B 1 256 ? -28.641 6.797 -1.646 1 98.38 256 LEU B N 1
ATOM 5030 C CA . LEU B 1 256 ? -28.875 6.145 -2.928 1 98.38 256 LEU B CA 1
ATOM 5031 C C . LEU B 1 256 ? -29.5 7.109 -3.926 1 98.38 256 LEU B C 1
ATOM 5033 O O . LEU B 1 256 ? -29.266 7.008 -5.133 1 98.38 256 LEU B O 1
ATOM 5037 N N . GLU B 1 257 ? -30.281 8.016 -3.4 1 98.19 257 GLU B N 1
ATOM 5038 C CA . GLU B 1 257 ? -30.781 9.07 -4.281 1 98.19 257 GLU B CA 1
ATOM 5039 C C . GLU B 1 257 ? -29.625 9.859 -4.898 1 98.19 257 GLU B C 1
ATOM 5041 O O . GLU B 1 257 ? -29.672 10.211 -6.078 1 98.19 257 GLU B O 1
ATOM 5046 N N . ARG B 1 258 ? -28.609 10.07 -4.113 1 97.94 258 ARG B N 1
ATOM 5047 C CA . ARG B 1 258 ? -27.422 10.773 -4.594 1 97.94 258 ARG B CA 1
ATOM 5048 C C . ARG B 1 258 ? -26.641 9.906 -5.57 1 97.94 258 ARG B C 1
ATOM 5050 O O . ARG B 1 258 ? -26.031 10.422 -6.508 1 97.94 258 ARG B O 1
ATOM 5057 N N . VAL B 1 259 ? -26.625 8.586 -5.332 1 98.69 259 VAL B N 1
ATOM 5058 C CA . VAL B 1 259 ? -26 7.691 -6.301 1 98.69 259 VAL B CA 1
ATOM 5059 C C . VAL B 1 259 ? -26.656 7.871 -7.668 1 98.69 259 VAL B C 1
ATOM 5061 O O . VAL B 1 259 ? -25.953 8.016 -8.68 1 98.69 259 VAL B O 1
ATOM 5064 N N . ALA B 1 260 ? -27.969 7.859 -7.664 1 98.44 260 ALA B N 1
ATOM 5065 C CA . ALA B 1 260 ? -28.703 8.016 -8.914 1 98.44 260 ALA B CA 1
ATOM 5066 C C . ALA B 1 260 ? -28.422 9.359 -9.562 1 98.44 260 ALA B C 1
ATOM 5068 O O . ALA B 1 260 ? -28.234 9.445 -10.781 1 98.44 260 ALA B O 1
ATOM 5069 N N . GLU B 1 261 ? -28.359 10.352 -8.719 1 98.25 261 GLU B N 1
ATOM 5070 C CA . GLU B 1 261 ? -28.047 11.688 -9.211 1 98.25 261 GLU B CA 1
ATOM 5071 C C . GLU B 1 261 ? -26.656 11.727 -9.828 1 98.25 261 GLU B C 1
ATOM 5073 O O . GLU B 1 261 ? -26.469 12.289 -10.914 1 98.25 261 GLU B O 1
ATOM 5078 N N . ASN B 1 262 ? -25.672 11.133 -9.172 1 98.75 262 ASN B N 1
ATOM 5079 C CA . ASN B 1 262 ? -24.297 11.133 -9.648 1 98.75 262 ASN B CA 1
ATOM 5080 C C . ASN B 1 262 ? -24.125 10.281 -10.898 1 98.75 262 ASN B C 1
ATOM 5082 O O . ASN B 1 262 ? -23.328 10.609 -11.781 1 98.75 262 ASN B O 1
ATOM 5086 N N . ALA B 1 263 ? -24.906 9.188 -10.977 1 98.81 263 ALA B N 1
ATOM 5087 C CA . ALA B 1 263 ? -24.922 8.398 -12.203 1 98.81 263 ALA B CA 1
ATOM 5088 C C . ALA B 1 263 ? -25.438 9.219 -13.383 1 98.81 263 ALA B C 1
ATOM 5090 O O . ALA B 1 263 ? -24.844 9.227 -14.461 1 98.81 263 ALA B O 1
ATOM 5091 N N . THR B 1 264 ? -26.531 9.922 -13.125 1 98.56 264 THR B N 1
ATOM 5092 C CA . THR B 1 264 ? -27.141 10.75 -14.164 1 98.56 264 THR B CA 1
ATOM 5093 C C . THR B 1 264 ? -26.203 11.867 -14.594 1 98.56 264 THR B C 1
ATOM 5095 O O . THR B 1 264 ? -26.078 12.164 -15.781 1 98.56 264 THR B O 1
ATOM 5098 N N . LEU B 1 265 ? -25.531 12.469 -13.594 1 98.44 265 LEU B N 1
ATOM 5099 C CA . LEU B 1 265 ? -24.578 13.547 -13.828 1 98.44 265 LEU B CA 1
ATOM 5100 C C . LEU B 1 265 ? -23.516 13.133 -14.844 1 98.44 265 LEU B C 1
ATOM 5102 O O . LEU B 1 265 ? -23 13.969 -15.578 1 98.44 265 LEU B O 1
ATOM 5106 N N . ASN B 1 266 ? -23.203 11.828 -14.922 1 98.69 266 ASN B N 1
ATOM 5107 C CA . ASN B 1 266 ? -22.156 11.312 -15.797 1 98.69 266 ASN B CA 1
ATOM 5108 C C . ASN B 1 266 ? -22.75 10.547 -16.984 1 98.69 266 ASN B C 1
ATOM 5110 O O . ASN B 1 266 ? -22.016 9.875 -17.703 1 98.69 266 ASN B O 1
ATOM 5114 N N . GLY B 1 267 ? -24.062 10.539 -17.141 1 98.62 267 GLY B N 1
ATOM 5115 C CA . GLY B 1 267 ? -24.719 9.836 -18.234 1 98.62 267 GLY B CA 1
ATOM 5116 C C . GLY B 1 267 ? -24.703 8.328 -18.062 1 98.62 267 GLY B C 1
ATOM 5117 O O . GLY B 1 267 ? -24.609 7.582 -19.031 1 98.62 267 GLY B O 1
ATOM 5118 N N . LEU B 1 268 ? -24.75 7.859 -16.828 1 98.69 268 LEU B N 1
ATOM 5119 C CA . LEU B 1 268 ? -24.562 6.441 -16.531 1 98.69 268 LEU B CA 1
ATOM 5120 C C . LEU B 1 268 ? -25.812 5.844 -15.891 1 98.69 268 LEU B C 1
ATOM 5122 O O . LEU B 1 268 ? -25.734 4.809 -15.234 1 98.69 268 LEU B O 1
ATOM 5126 N N . HIS B 1 269 ? -26.938 6.461 -16.016 1 97.56 269 HIS B N 1
ATOM 5127 C CA . HIS B 1 269 ? -28.141 6.066 -15.305 1 97.56 269 HIS B CA 1
ATOM 5128 C C . HIS B 1 269 ? -28.625 4.684 -15.742 1 97.56 269 HIS B C 1
ATOM 5130 O O . HIS B 1 269 ? -29.266 3.975 -14.969 1 97.56 269 HIS B O 1
ATOM 5136 N N . GLU B 1 270 ? -28.297 4.23 -16.906 1 97.75 270 GLU B N 1
ATOM 5137 C CA . GLU B 1 270 ? -28.703 2.908 -17.375 1 97.75 270 GLU B CA 1
ATOM 5138 C C . GLU B 1 270 ? -27.781 1.821 -16.828 1 97.75 270 GLU B C 1
ATOM 5140 O O . GLU B 1 270 ? -28.203 0.668 -16.688 1 97.75 270 GLU B O 1
ATOM 5145 N N . GLN B 1 271 ? -26.547 2.166 -16.516 1 98.38 271 GLN B N 1
ATOM 5146 C CA . GLN B 1 271 ? -25.547 1.2 -16.078 1 98.38 271 GLN B CA 1
ATOM 5147 C C . GLN B 1 271 ? -25.562 1.021 -14.57 1 98.38 271 GLN B C 1
ATOM 5149 O O . GLN B 1 271 ? -25.094 -0 -14.055 1 98.38 271 GLN B O 1
ATOM 5154 N N . VAL B 1 272 ? -26.078 2.045 -13.836 1 98.88 272 VAL B N 1
ATOM 5155 C CA . VAL B 1 272 ? -25.984 2.045 -12.383 1 98.88 272 VAL B CA 1
ATOM 5156 C C . VAL B 1 272 ? -27.375 1.845 -11.781 1 98.88 272 VAL B C 1
ATOM 5158 O O . VAL B 1 272 ? -28.281 2.646 -12.023 1 98.88 272 VAL B O 1
ATOM 5161 N N . ALA B 1 273 ? -27.5 0.827 -11.055 1 98.75 273 ALA B N 1
ATOM 5162 C CA . ALA B 1 273 ? -28.719 0.552 -10.289 1 98.75 273 ALA B CA 1
ATOM 5163 C C . ALA B 1 273 ? -28.469 0.712 -8.789 1 98.75 273 ALA B C 1
ATOM 5165 O O . ALA B 1 273 ? -27.312 0.754 -8.344 1 98.75 273 ALA B O 1
ATOM 5166 N N . VAL B 1 274 ? -29.578 0.886 -8.078 1 98.5 274 VAL B N 1
ATOM 5167 C CA . VAL B 1 274 ? -29.453 1.043 -6.629 1 98.5 274 VAL B CA 1
ATOM 5168 C C . VAL B 1 274 ? -30.297 -0.015 -5.922 1 98.5 274 VAL B C 1
ATOM 5170 O O . VAL B 1 274 ? -31.312 -0.468 -6.457 1 98.5 274 VAL B O 1
ATOM 5173 N N . GLY B 1 275 ? -29.812 -0.487 -4.809 1 98.19 275 GLY B N 1
ATOM 5174 C CA . GLY B 1 275 ? -30.531 -1.39 -3.916 1 98.19 275 GLY B CA 1
ATOM 5175 C C . GLY B 1 275 ? -30.469 -0.957 -2.463 1 98.19 275 GLY B C 1
ATOM 5176 O O . GLY B 1 275 ? -29.406 -0.993 -1.839 1 98.19 275 GLY B O 1
ATOM 5177 N N . GLU B 1 276 ? -31.656 -0.564 -1.964 1 98.31 276 GLU B N 1
ATOM 5178 C CA . GLU B 1 276 ? -31.719 -0.096 -0.583 1 98.31 276 GLU B CA 1
ATOM 5179 C C . GLU B 1 276 ? -31.875 -1.262 0.388 1 98.31 276 GLU B C 1
ATOM 5181 O O . GLU B 1 276 ? -32.75 -2.104 0.213 1 98.31 276 GLU B O 1
ATOM 5186 N N . GLY B 1 277 ? -30.969 -1.324 1.405 1 98 277 GLY B N 1
ATOM 5187 C CA . GLY B 1 277 ? -31.109 -2.34 2.438 1 98 277 GLY B CA 1
ATOM 5188 C C . GLY B 1 277 ? -29.828 -2.561 3.229 1 98 277 GLY B C 1
ATOM 5189 O O . GLY B 1 277 ? -28.781 -1.988 2.906 1 98 277 GLY B O 1
ATOM 5190 N N . ASP B 1 278 ? -30.031 -3.309 4.219 1 97.5 278 ASP B N 1
ATOM 5191 C CA . ASP B 1 278 ? -28.875 -3.773 4.965 1 97.5 278 ASP B CA 1
ATOM 5192 C C . ASP B 1 278 ? -27.984 -4.684 4.109 1 97.5 278 ASP B C 1
ATOM 5194 O O . ASP B 1 278 ? -28.5 -5.543 3.387 1 97.5 278 ASP B O 1
ATOM 5198 N N . ALA B 1 279 ? -26.734 -4.441 4.18 1 97.12 279 ALA B N 1
ATOM 5199 C CA . ALA B 1 279 ? -25.797 -5.133 3.301 1 97.12 279 ALA B CA 1
ATOM 5200 C C . ALA B 1 279 ? -25.938 -6.648 3.438 1 97.12 279 ALA B C 1
ATOM 5202 O O . ALA B 1 279 ? -25.938 -7.371 2.438 1 97.12 279 ALA B O 1
ATOM 5203 N N . PHE B 1 280 ? -26.047 -7.148 4.664 1 97.12 280 PHE B N 1
ATOM 5204 C CA . PHE B 1 280 ? -26.125 -8.586 4.887 1 97.12 280 PHE B CA 1
ATOM 5205 C C . PHE B 1 280 ? -27.438 -9.148 4.336 1 97.12 280 PHE B C 1
ATOM 5207 O O . PHE B 1 280 ? -27.453 -10.242 3.775 1 97.12 280 PHE B O 1
ATOM 5214 N N . GLU B 1 281 ? -28.469 -8.391 4.496 1 98 281 GLU B N 1
ATOM 5215 C CA . GLU B 1 281 ? -29.75 -8.805 3.957 1 98 281 GLU B CA 1
ATOM 5216 C C . GLU B 1 281 ? -29.734 -8.828 2.432 1 98 281 GLU B C 1
ATOM 5218 O O . GLU B 1 281 ? -30.25 -9.766 1.814 1 98 281 GLU B O 1
ATOM 5223 N N . VAL B 1 282 ? -29.156 -7.832 1.917 1 98.25 282 VAL B N 1
ATOM 5224 C CA . VAL B 1 282 ? -29.094 -7.75 0.462 1 98.25 282 VAL B CA 1
ATOM 5225 C C . VAL B 1 282 ? -28.234 -8.891 -0.079 1 98.25 282 VAL B C 1
ATOM 5227 O O . VAL B 1 282 ? -28.594 -9.516 -1.082 1 98.25 282 VAL B O 1
ATOM 5230 N N . LEU B 1 283 ? -27.125 -9.172 0.541 1 98.38 283 LEU B N 1
ATOM 5231 C CA . LEU B 1 283 ? -26.25 -10.266 0.132 1 98.38 283 LEU B CA 1
ATOM 5232 C C . LEU B 1 283 ? -27 -11.594 0.148 1 98.38 283 LEU B C 1
ATOM 5234 O O . LEU B 1 283 ? -26.906 -12.383 -0.792 1 98.38 283 LEU B O 1
ATOM 5238 N N . ALA B 1 284 ? -27.766 -11.781 1.189 1 97.81 284 ALA B N 1
ATOM 5239 C CA . ALA B 1 284 ? -28.562 -13 1.306 1 97.81 284 ALA B CA 1
ATOM 5240 C C . ALA B 1 284 ? -29.594 -13.102 0.185 1 97.81 284 ALA B C 1
ATOM 5242 O O . ALA B 1 284 ? -29.781 -14.172 -0.396 1 97.81 284 ALA B O 1
ATOM 5243 N N . ALA B 1 285 ? -30.234 -12.008 -0.053 1 98.31 285 ALA B N 1
ATOM 5244 C CA . ALA B 1 285 ? -31.25 -11.984 -1.102 1 98.31 285 ALA B CA 1
ATOM 5245 C C . ALA B 1 285 ? -30.625 -12.258 -2.471 1 98.31 285 ALA B C 1
ATOM 5247 O O . ALA B 1 285 ? -31.172 -13.023 -3.264 1 98.31 285 ALA B O 1
ATOM 5248 N N . LEU B 1 286 ? -29.531 -11.57 -2.775 1 98.44 286 LEU B N 1
ATOM 5249 C CA . LEU B 1 286 ? -28.844 -11.766 -4.051 1 98.44 286 LEU B CA 1
ATOM 5250 C C . LEU B 1 286 ? -28.422 -13.219 -4.223 1 98.44 286 LEU B C 1
ATOM 5252 O O . LEU B 1 286 ? -28.531 -13.781 -5.316 1 98.44 286 LEU B O 1
ATOM 5256 N N . LYS B 1 287 ? -27.906 -13.781 -3.18 1 97.25 287 LYS B N 1
ATOM 5257 C CA . LYS B 1 287 ? -27.516 -15.188 -3.215 1 97.25 287 LYS B CA 1
ATOM 5258 C C . LYS B 1 287 ? -28.719 -16.078 -3.518 1 97.25 287 LYS B C 1
ATOM 5260 O O . LYS B 1 287 ? -28.625 -17 -4.344 1 97.25 287 LYS B O 1
ATOM 5265 N N . ALA B 1 288 ? -29.797 -15.836 -2.799 1 97.81 288 ALA B N 1
ATOM 5266 C CA . ALA B 1 288 ? -31.016 -16.609 -2.988 1 97.81 288 ALA B CA 1
ATOM 5267 C C . ALA B 1 288 ? -31.516 -16.516 -4.43 1 97.81 288 ALA B C 1
ATOM 5269 O O . ALA B 1 288 ? -32.062 -17.484 -4.961 1 97.81 288 ALA B O 1
ATOM 5270 N N . GLU B 1 289 ? -31.266 -15.43 -5.055 1 97.88 289 GLU B N 1
ATOM 5271 C CA . GLU B 1 289 ? -31.688 -15.195 -6.426 1 97.88 289 GLU B CA 1
ATOM 5272 C C . GLU B 1 289 ? -30.688 -15.766 -7.43 1 97.88 289 GLU B C 1
ATOM 5274 O O . GLU B 1 289 ? -30.938 -15.742 -8.641 1 97.88 289 GLU B O 1
ATOM 5279 N N . GLY B 1 290 ? -29.578 -16.203 -6.949 1 97.19 290 GLY B N 1
ATOM 5280 C CA . GLY B 1 290 ? -28.562 -16.797 -7.801 1 97.19 290 GLY B CA 1
ATOM 5281 C C . GLY B 1 290 ? -27.734 -15.773 -8.555 1 97.19 290 GLY B C 1
ATOM 5282 O O . GLY B 1 290 ? -27.188 -16.062 -9.625 1 97.19 290 GLY B O 1
ATOM 5283 N N . GLU B 1 291 ? -27.688 -14.562 -8.023 1 97.75 291 GLU B N 1
ATOM 5284 C CA . GLU B 1 291 ? -26.922 -13.5 -8.664 1 97.75 291 GLU B CA 1
ATOM 5285 C C . GLU B 1 291 ? -25.422 -13.75 -8.547 1 97.75 291 GLU B C 1
ATOM 5287 O O . GLU B 1 291 ? -24.953 -14.344 -7.566 1 97.75 291 GLU B O 1
ATOM 5292 N N . GLU B 1 292 ? -24.719 -13.344 -9.555 1 98.12 292 GLU B N 1
ATOM 5293 C CA . GLU B 1 292 ? -23.25 -13.422 -9.586 1 98.12 292 GLU B CA 1
ATOM 5294 C C . GLU B 1 292 ? -22.641 -12.117 -10.094 1 98.12 292 GLU B C 1
ATOM 5296 O O . GLU B 1 292 ? -23.203 -11.469 -10.984 1 98.12 292 GLU B O 1
ATOM 5301 N N . PHE B 1 293 ? -21.547 -11.758 -9.57 1 98.81 293 PHE B N 1
ATOM 5302 C CA . PHE B 1 293 ? -20.812 -10.555 -9.961 1 98.81 293 PHE B CA 1
ATOM 5303 C C . PHE B 1 293 ? -19.359 -10.875 -10.273 1 98.81 293 PHE B C 1
ATOM 5305 O O . PHE B 1 293 ? -18.828 -11.891 -9.82 1 98.81 293 PHE B O 1
ATOM 5312 N N . ASP B 1 294 ? -18.75 -10.055 -11.125 1 98.75 294 ASP B N 1
ATOM 5313 C CA . ASP B 1 294 ? -17.328 -10.18 -11.445 1 98.75 294 ASP B CA 1
ATOM 5314 C C . ASP B 1 294 ? -16.469 -9.469 -10.398 1 98.75 294 ASP B C 1
ATOM 5316 O O . ASP B 1 294 ? -15.328 -9.852 -10.156 1 98.75 294 ASP B O 1
ATOM 5320 N N . VAL B 1 295 ? -17 -8.398 -9.859 1 98.94 295 VAL B N 1
ATOM 5321 C CA . VAL B 1 295 ? -16.312 -7.562 -8.891 1 98.94 295 VAL B CA 1
ATOM 5322 C C . VAL B 1 295 ? -17.234 -7.242 -7.719 1 98.94 295 VAL B C 1
ATOM 5324 O O . VAL B 1 295 ? -18.391 -6.867 -7.926 1 98.94 295 VAL B O 1
ATOM 5327 N N . VAL B 1 296 ? -16.766 -7.391 -6.512 1 98.94 296 VAL B N 1
ATOM 5328 C CA . VAL B 1 296 ? -17.5 -6.977 -5.316 1 98.94 296 VAL B CA 1
ATOM 5329 C C . VAL B 1 296 ? -16.625 -6.043 -4.48 1 98.94 296 VAL B C 1
ATOM 5331 O O . VAL B 1 296 ? -15.453 -6.332 -4.23 1 98.94 296 VAL B O 1
ATOM 5334 N N . ILE B 1 297 ? -17.188 -4.93 -4.113 1 98.94 297 ILE B N 1
ATOM 5335 C CA . ILE B 1 297 ? -16.5 -3.918 -3.314 1 98.94 297 ILE B CA 1
ATOM 5336 C C . ILE B 1 297 ? -17.078 -3.898 -1.902 1 98.94 297 ILE B C 1
ATOM 5338 O O . ILE B 1 297 ? -18.297 -3.76 -1.725 1 98.94 297 ILE B O 1
ATOM 5342 N N . LEU B 1 298 ? -16.219 -4.078 -0.941 1 98.81 298 LEU B N 1
ATOM 5343 C CA . LEU B 1 298 ? -16.578 -4.008 0.473 1 98.81 298 LEU B CA 1
ATOM 5344 C C . LEU B 1 298 ? -15.844 -2.859 1.159 1 98.81 298 LEU B C 1
ATOM 5346 O O . LEU B 1 298 ? -14.688 -3.002 1.548 1 98.81 298 LEU B O 1
ATOM 5350 N N . ASP B 1 299 ? -16.5 -1.772 1.36 1 98.12 299 ASP B N 1
ATOM 5351 C CA . ASP B 1 299 ? -15.992 -0.624 2.102 1 98.12 299 ASP B CA 1
ATOM 5352 C C . ASP B 1 299 ? -16.938 -0.235 3.232 1 98.12 299 ASP B C 1
ATOM 5354 O O . ASP B 1 299 ? -17.531 0.853 3.217 1 98.12 299 ASP B O 1
ATOM 5358 N N . PRO B 1 300 ? -17.078 -1.028 4.238 1 97.75 300 PRO B N 1
ATOM 5359 C CA . PRO B 1 300 ? -18.047 -0.811 5.316 1 97.75 300 PRO B CA 1
ATOM 5360 C C . PRO B 1 300 ? -17.609 0.272 6.297 1 97.75 300 PRO B C 1
ATOM 5362 O O . PRO B 1 300 ? -16.438 0.68 6.285 1 97.75 300 PRO B O 1
ATOM 5365 N N . PRO B 1 301 ? -18.578 0.784 7.035 1 94.62 301 PRO B N 1
ATOM 5366 C CA . PRO B 1 301 ? -18.156 1.585 8.188 1 94.62 301 PRO B CA 1
ATOM 5367 C C . PRO B 1 301 ? -17.281 0.796 9.164 1 94.62 301 PRO B C 1
ATOM 5369 O O . PRO B 1 301 ? -17.156 -0.423 9.039 1 94.62 301 PRO B O 1
ATOM 5372 N N . ALA B 1 302 ? -16.672 1.443 10.055 1 92.69 302 ALA B N 1
ATOM 5373 C CA . ALA B 1 302 ? -15.797 0.781 11.031 1 92.69 302 ALA B CA 1
ATOM 5374 C C . ALA B 1 302 ? -16.609 -0.144 11.938 1 92.69 302 ALA B C 1
ATOM 5376 O O . ALA B 1 302 ? -17.5 0.308 12.664 1 92.69 302 ALA B O 1
ATOM 5377 N N . PHE B 1 303 ? -16.234 -1.43 11.914 1 93.5 303 PHE B N 1
ATOM 5378 C CA . PHE B 1 303 ? -16.906 -2.402 12.766 1 93.5 303 PHE B CA 1
ATOM 5379 C C . PHE B 1 303 ? -16.266 -2.459 14.141 1 93.5 303 PHE B C 1
ATOM 5381 O O . PHE B 1 303 ? -16.844 -3.025 15.078 1 93.5 303 PHE B O 1
ATOM 5388 N N . ILE B 1 304 ? -15.07 -1.885 14.219 1 93.44 304 ILE B N 1
ATOM 5389 C CA . ILE B 1 304 ? -14.359 -1.865 15.492 1 93.44 304 ILE B CA 1
ATOM 5390 C C . ILE B 1 304 ? -14.125 -0.422 15.93 1 93.44 304 ILE B C 1
ATOM 5392 O O . ILE B 1 304 ? -13.195 0.236 15.461 1 93.44 304 ILE B O 1
ATOM 5396 N N . ARG B 1 305 ? -14.766 0.109 16.891 1 82.75 305 ARG B N 1
ATOM 5397 C CA . ARG B 1 305 ? -14.672 1.495 17.328 1 82.75 305 ARG B CA 1
ATOM 5398 C C . ARG B 1 305 ? -13.742 1.625 18.531 1 82.75 305 ARG B C 1
ATOM 5400 O O . ARG B 1 305 ? -13.047 2.633 18.672 1 82.75 305 ARG B O 1
ATOM 5407 N N . LYS B 1 306 ? -13.805 0.505 19.312 1 87.88 306 LYS B N 1
ATOM 5408 C CA . LYS B 1 306 ? -12.938 0.432 20.484 1 87.88 306 LYS B CA 1
ATOM 5409 C C . LYS B 1 306 ? -12.258 -0.93 20.578 1 87.88 306 LYS B C 1
ATOM 5411 O O . LYS B 1 306 ? -12.711 -1.901 19.969 1 87.88 306 LYS B O 1
ATOM 5416 N N . ARG B 1 307 ? -11.219 -0.95 21.312 1 89.25 307 ARG B N 1
ATOM 5417 C CA . ARG B 1 307 ? -10.406 -2.154 21.453 1 89.25 307 ARG B CA 1
ATOM 5418 C C . ARG B 1 307 ? -11.242 -3.338 21.906 1 89.25 307 ARG B C 1
ATOM 5420 O O . ARG B 1 307 ? -11.039 -4.469 21.469 1 89.25 307 ARG B O 1
ATOM 5427 N N . LYS B 1 308 ? -12.109 -3.119 22.797 1 91.44 308 LYS B N 1
ATOM 5428 C CA . LYS B 1 308 ? -12.93 -4.188 23.359 1 91.44 308 LYS B CA 1
ATOM 5429 C C . LYS B 1 308 ? -13.812 -4.824 22.297 1 91.44 308 LYS B C 1
ATOM 5431 O O . LYS B 1 308 ? -14.281 -5.949 22.469 1 91.44 308 LYS B O 1
ATOM 5436 N N . ASP B 1 309 ? -14 -4.16 21.156 1 93.75 309 ASP B N 1
ATOM 5437 C CA . ASP B 1 309 ? -14.898 -4.605 20.094 1 93.75 309 ASP B CA 1
ATOM 5438 C C . ASP B 1 309 ? -14.148 -5.445 19.062 1 93.75 309 ASP B C 1
ATOM 5440 O O . ASP B 1 309 ? -14.742 -5.938 18.094 1 93.75 309 ASP B O 1
ATOM 5444 N N . ILE B 1 310 ? -12.875 -5.688 19.266 1 94 310 ILE B N 1
ATOM 5445 C CA . ILE B 1 310 ? -12.008 -6.312 18.266 1 94 310 ILE B CA 1
ATOM 5446 C C . ILE B 1 310 ? -12.562 -7.691 17.906 1 94 310 ILE B C 1
ATOM 5448 O O . ILE B 1 310 ? -12.797 -7.98 16.719 1 94 310 ILE B O 1
ATOM 5452 N N . PRO B 1 311 ? -12.938 -8.531 18.875 1 94.62 311 PRO B N 1
ATOM 5453 C CA . PRO B 1 311 ? -13.406 -9.867 18.484 1 94.62 311 PRO B CA 1
ATOM 5454 C C . PRO B 1 311 ? -14.688 -9.828 17.656 1 94.62 311 PRO B C 1
ATOM 5456 O O . PRO B 1 311 ? -14.773 -10.484 16.625 1 94.62 311 PRO B O 1
ATOM 5459 N N . ASN B 1 312 ? -15.633 -9.062 18.062 1 95.69 312 ASN B N 1
ATOM 5460 C CA . ASN B 1 312 ? -16.891 -8.945 17.344 1 95.69 312 ASN B CA 1
ATOM 5461 C C . ASN B 1 312 ? -16.703 -8.305 15.977 1 95.69 312 ASN B C 1
ATOM 5463 O O . ASN B 1 312 ? -17.328 -8.727 14.992 1 95.69 312 ASN B O 1
ATOM 5467 N N . GLY B 1 313 ? -15.922 -7.262 15.945 1 96.25 313 GLY B N 1
ATOM 5468 C CA . GLY B 1 313 ? -15.641 -6.594 14.688 1 96.25 313 GLY B CA 1
ATOM 5469 C C . GLY B 1 313 ? -14.961 -7.496 13.672 1 96.25 313 GLY B C 1
ATOM 5470 O O . GLY B 1 313 ? -15.32 -7.496 12.492 1 96.25 313 GLY B O 1
ATOM 5471 N N . GLU B 1 314 ? -13.984 -8.25 14.148 1 96.44 314 GLU B N 1
ATOM 5472 C CA . GLU B 1 314 ? -13.297 -9.18 13.258 1 96.44 314 GLU B CA 1
ATOM 5473 C C . GLU B 1 314 ? -14.25 -10.242 12.719 1 96.44 314 GLU B C 1
ATOM 5475 O O . GLU B 1 314 ? -14.164 -10.617 11.547 1 96.44 314 GLU B O 1
ATOM 5480 N N . ARG B 1 315 ? -15.164 -10.742 13.531 1 96.5 315 ARG B N 1
ATOM 5481 C CA . ARG B 1 315 ? -16.172 -11.688 13.086 1 96.5 315 ARG B CA 1
ATOM 5482 C C . ARG B 1 315 ? -17.078 -11.07 12.023 1 96.5 315 ARG B C 1
ATOM 5484 O O . ARG B 1 315 ? -17.438 -11.727 11.047 1 96.5 315 ARG B O 1
ATOM 5491 N N . ALA B 1 316 ? -17.438 -9.836 12.281 1 97 316 ALA B N 1
ATOM 5492 C CA . ALA B 1 316 ? -18.297 -9.133 11.32 1 97 316 ALA B CA 1
ATOM 5493 C C . ALA B 1 316 ? -17.594 -8.984 9.969 1 97 316 ALA B C 1
ATOM 5495 O O . ALA B 1 316 ? -18.203 -9.203 8.922 1 97 316 ALA B O 1
ATOM 5496 N N . TYR B 1 317 ? -16.344 -8.586 10.023 1 97.81 317 TYR B N 1
ATOM 5497 C CA . TYR B 1 317 ? -15.562 -8.508 8.797 1 97.81 317 TYR B CA 1
ATOM 5498 C C . TYR B 1 317 ? -15.469 -9.867 8.117 1 97.81 317 TYR B C 1
ATOM 5500 O O . TYR B 1 317 ? -15.586 -9.969 6.895 1 97.81 317 TYR B O 1
ATOM 5508 N N . GLY B 1 318 ? -15.227 -10.883 8.922 1 98.12 318 GLY B N 1
ATOM 5509 C CA . GLY B 1 318 ? -15.172 -12.234 8.391 1 98.12 318 GLY B CA 1
ATOM 5510 C C . GLY B 1 318 ? -16.453 -12.648 7.691 1 98.12 318 GLY B C 1
ATOM 5511 O O . GLY B 1 318 ? -16.422 -13.133 6.559 1 98.12 318 GLY B O 1
ATOM 5512 N N . LYS B 1 319 ? -17.578 -12.484 8.336 1 97.94 319 LYS B N 1
ATOM 5513 C CA . LYS B 1 319 ? -18.875 -12.828 7.773 1 97.94 319 LYS B CA 1
ATOM 5514 C C . LYS B 1 319 ? -19.141 -12.047 6.488 1 97.94 319 LYS B C 1
ATOM 5516 O O . LYS B 1 319 ? -19.578 -12.617 5.488 1 97.94 319 LYS B O 1
ATOM 5521 N N . LEU B 1 320 ? -18.875 -10.758 6.531 1 98.44 320 LEU B N 1
ATOM 5522 C CA . LEU B 1 320 ? -19.109 -9.898 5.379 1 98.44 320 LEU B CA 1
ATOM 5523 C C . LEU B 1 320 ? -18.328 -10.391 4.164 1 98.44 320 LEU B C 1
ATOM 5525 O O . LEU B 1 320 ? -18.891 -10.523 3.074 1 98.44 320 LEU B O 1
ATOM 5529 N N . ASN B 1 321 ? -17.062 -10.656 4.352 1 98.62 321 ASN B N 1
ATOM 5530 C CA . ASN B 1 321 ? -16.219 -11.109 3.25 1 98.62 321 ASN B CA 1
ATOM 5531 C C . ASN B 1 321 ? -16.656 -12.477 2.73 1 98.62 321 ASN B C 1
ATOM 5533 O O . ASN B 1 321 ? -16.688 -12.703 1.521 1 98.62 321 ASN B O 1
ATOM 5537 N N . ARG B 1 322 ? -17.031 -13.328 3.621 1 98.25 322 ARG B N 1
ATOM 5538 C CA . ARG B 1 322 ? -17.484 -14.656 3.221 1 98.25 322 ARG B CA 1
ATOM 5539 C C . ARG B 1 322 ? -18.75 -14.562 2.363 1 98.25 322 ARG B C 1
ATOM 5541 O O . ARG B 1 322 ? -18.812 -15.156 1.288 1 98.25 322 ARG B O 1
ATOM 5548 N N . GLU B 1 323 ? -19.688 -13.805 2.881 1 98.25 323 GLU B N 1
ATOM 5549 C CA . GLU B 1 323 ? -20.969 -13.688 2.174 1 98.25 323 GLU B CA 1
ATOM 5550 C C . GLU B 1 323 ? -20.781 -12.984 0.828 1 98.25 323 GLU B C 1
ATOM 5552 O O . GLU B 1 323 ? -21.406 -13.359 -0.162 1 98.25 323 GLU B O 1
ATOM 5557 N N . ALA B 1 324 ? -19.953 -12 0.782 1 98.44 324 ALA B N 1
ATOM 5558 C CA . ALA B 1 324 ? -19.703 -11.273 -0.461 1 98.44 324 ALA B CA 1
ATOM 5559 C C . ALA B 1 324 ? -19.016 -12.172 -1.482 1 98.44 324 ALA B C 1
ATOM 5561 O O . ALA B 1 324 ? -19.359 -12.156 -2.666 1 98.44 324 ALA B O 1
ATOM 5562 N N . MET B 1 325 ? -18.047 -12.969 -1.075 1 97.81 325 MET B N 1
ATOM 5563 C CA . MET B 1 325 ? -17.266 -13.82 -1.961 1 97.81 325 MET B CA 1
ATOM 5564 C C . MET B 1 325 ? -18.141 -14.883 -2.615 1 97.81 325 MET B C 1
ATOM 5566 O O . MET B 1 325 ? -17.844 -15.344 -3.721 1 97.81 325 MET B O 1
ATOM 5570 N N . ARG B 1 326 ? -19.203 -15.25 -1.943 1 97.38 326 ARG B N 1
ATOM 5571 C CA . ARG B 1 326 ? -20.125 -16.234 -2.482 1 97.38 326 ARG B CA 1
ATOM 5572 C C . ARG B 1 326 ? -20.797 -15.734 -3.754 1 97.38 326 ARG B C 1
ATOM 5574 O O . ARG B 1 326 ? -21.281 -16.516 -4.566 1 97.38 326 ARG B O 1
ATOM 5581 N N . LEU B 1 327 ? -20.812 -14.453 -3.889 1 98.5 327 LEU B N 1
ATOM 5582 C CA . LEU B 1 327 ? -21.484 -13.852 -5.039 1 98.5 327 LEU B CA 1
ATOM 5583 C C . LEU B 1 327 ? -20.5 -13.664 -6.195 1 98.5 327 LEU B C 1
ATOM 5585 O O . LEU B 1 327 ? -20.906 -13.289 -7.301 1 98.5 327 LEU B O 1
ATOM 5589 N N . LEU B 1 328 ? -19.219 -13.93 -5.984 1 98.38 328 LEU B N 1
ATOM 5590 C CA . LEU B 1 328 ? -18.219 -13.781 -7.043 1 98.38 328 LEU B CA 1
ATOM 5591 C C . LEU B 1 328 ? -18.281 -14.961 -8.008 1 98.38 328 LEU B C 1
ATOM 5593 O O . LEU B 1 328 ? -18.438 -16.109 -7.586 1 98.38 328 LEU B O 1
ATOM 5597 N N . GLY B 1 329 ? -18.125 -14.68 -9.242 1 96.25 329 GLY B N 1
ATOM 5598 C CA . GLY B 1 329 ? -18.016 -15.727 -10.234 1 96.25 329 GLY B CA 1
ATOM 5599 C C . GLY B 1 329 ? -16.734 -16.531 -10.109 1 96.25 329 GLY B C 1
ATOM 5600 O O . GLY B 1 329 ? -16.062 -16.484 -9.078 1 96.25 329 GLY B O 1
ATOM 5601 N N . ARG B 1 330 ? -16.406 -17.312 -11.102 1 93.88 330 ARG B N 1
ATOM 5602 C CA . ARG B 1 330 ? -15.312 -18.281 -11.086 1 93.88 330 ARG B CA 1
ATOM 5603 C C . ARG B 1 330 ? -13.961 -17.578 -10.953 1 93.88 330 ARG B C 1
ATOM 5605 O O . ARG B 1 330 ? -13.023 -18.141 -10.383 1 93.88 330 ARG B O 1
ATOM 5612 N N . ASP B 1 331 ? -13.852 -16.484 -11.531 1 96.5 331 ASP B N 1
ATOM 5613 C CA . ASP B 1 331 ? -12.633 -15.672 -11.516 1 96.5 331 ASP B CA 1
ATOM 5614 C C . ASP B 1 331 ? -12.945 -14.219 -11.164 1 96.5 331 ASP B C 1
ATOM 5616 O O . ASP B 1 331 ? -12.922 -13.344 -12.031 1 96.5 331 ASP B O 1
ATOM 5620 N N . GLY B 1 332 ? -13.25 -14 -9.898 1 98.06 332 GLY B N 1
ATOM 5621 C CA . GLY B 1 332 ? -13.773 -12.727 -9.445 1 98.06 332 GLY B CA 1
ATOM 5622 C C . GLY B 1 332 ? -12.727 -11.859 -8.766 1 98.06 332 GLY B C 1
ATOM 5623 O O . GLY B 1 332 ? -11.609 -12.312 -8.508 1 98.06 332 GLY B O 1
ATOM 5624 N N . LEU B 1 333 ? -13.039 -10.602 -8.625 1 98.75 333 LEU B N 1
ATOM 5625 C CA . LEU B 1 333 ? -12.211 -9.625 -7.934 1 98.75 333 LEU B CA 1
ATOM 5626 C C . LEU B 1 333 ? -12.93 -9.055 -6.719 1 98.75 333 LEU B C 1
ATOM 5628 O O . LEU B 1 333 ? -14.086 -8.625 -6.824 1 98.75 333 LEU B O 1
ATOM 5632 N N . LEU B 1 334 ? -12.297 -9.117 -5.582 1 98.81 334 LEU B N 1
ATOM 5633 C CA . LEU B 1 334 ? -12.82 -8.562 -4.34 1 98.81 334 LEU B CA 1
ATOM 5634 C C . LEU B 1 334 ? -11.977 -7.383 -3.873 1 98.81 334 LEU B C 1
ATOM 5636 O O . LEU B 1 334 ? -10.742 -7.48 -3.811 1 98.81 334 LEU B O 1
ATOM 5640 N N . LEU B 1 335 ? -12.586 -6.246 -3.691 1 98.88 335 LEU B N 1
ATOM 5641 C CA . LEU B 1 335 ? -11.977 -5.156 -2.936 1 98.88 335 LEU B CA 1
ATOM 5642 C C . LEU B 1 335 ? -12.5 -5.129 -1.504 1 98.88 335 LEU B C 1
ATOM 5644 O O . LEU B 1 335 ? -13.68 -4.867 -1.274 1 98.88 335 LEU B O 1
ATOM 5648 N N . SER B 1 336 ? -11.672 -5.453 -0.541 1 98.81 336 SER B N 1
ATOM 5649 C CA . SER B 1 336 ? -12.031 -5.445 0.875 1 98.81 336 SER B CA 1
ATOM 5650 C C . SER B 1 336 ? -11.289 -4.34 1.622 1 98.81 336 SER B C 1
ATOM 5652 O O . SER B 1 336 ? -10.062 -4.348 1.698 1 98.81 336 SER B O 1
ATOM 5654 N N . ALA B 1 337 ? -12.039 -3.398 2.146 1 98.5 337 ALA B N 1
ATOM 5655 C CA . ALA B 1 337 ? -11.414 -2.25 2.799 1 98.5 337 ALA B CA 1
ATOM 5656 C C . ALA B 1 337 ? -11.883 -2.119 4.246 1 98.5 337 ALA B C 1
ATOM 5658 O O . ALA B 1 337 ? -12.914 -2.682 4.625 1 98.5 337 ALA B O 1
ATOM 5659 N N . SER B 1 338 ? -11.094 -1.46 5.062 1 97.62 338 SER B N 1
ATOM 5660 C CA . SER B 1 338 ? -11.43 -1.135 6.445 1 97.62 338 SER B CA 1
ATOM 5661 C C . SER B 1 338 ? -10.75 0.161 6.887 1 97.62 338 SER B C 1
ATOM 5663 O O . SER B 1 338 ? -9.578 0.39 6.586 1 97.62 338 SER B O 1
ATOM 5665 N N . CYS B 1 339 ? -11.484 0.965 7.562 1 93.94 339 CYS B N 1
ATOM 5666 C CA . CYS B 1 339 ? -10.938 2.172 8.172 1 93.94 339 CYS B CA 1
ATOM 5667 C C . CYS B 1 339 ? -10.883 2.041 9.688 1 93.94 339 CYS B C 1
ATOM 5669 O O . CYS B 1 339 ? -10.695 3.031 10.398 1 93.94 339 CYS B O 1
ATOM 5671 N N . SER B 1 340 ? -11.148 0.812 10.133 1 90.56 340 SER B N 1
ATOM 5672 C CA . SER B 1 340 ? -11.023 0.557 11.562 1 90.56 340 SER B CA 1
ATOM 5673 C C . SER B 1 340 ? -9.562 0.563 12 1 90.56 340 SER B C 1
ATOM 5675 O O . SER B 1 340 ? -8.797 -0.339 11.641 1 90.56 340 SER B O 1
ATOM 5677 N N . MET B 1 341 ? -9.289 1.501 12.773 1 85.88 341 MET B N 1
ATOM 5678 C CA . MET B 1 341 ? -7.918 1.581 13.273 1 85.88 341 MET B CA 1
ATOM 5679 C C . MET B 1 341 ? -7.531 0.305 14.016 1 85.88 341 MET B C 1
ATOM 5681 O O . MET B 1 341 ? -6.395 -0.152 13.93 1 85.88 341 MET B O 1
ATOM 5685 N N . HIS B 1 342 ? -8.453 -0.321 14.609 1 89.25 342 HIS B N 1
ATOM 5686 C CA . HIS B 1 342 ? -8.188 -1.448 15.5 1 89.25 342 HIS B CA 1
ATOM 5687 C C . HIS B 1 342 ? -8.164 -2.764 14.727 1 89.25 342 HIS B C 1
ATOM 5689 O O . HIS B 1 342 ? -7.906 -3.822 15.305 1 89.25 342 HIS B O 1
ATOM 5695 N N . LEU B 1 343 ? -8.461 -2.693 13.5 1 93.69 343 LEU B N 1
ATOM 5696 C CA . LEU B 1 343 ? -8.227 -3.865 12.664 1 93.69 343 LEU B CA 1
ATOM 5697 C C . LEU B 1 343 ? -6.824 -3.824 12.055 1 93.69 343 LEU B C 1
ATOM 5699 O O . LEU B 1 343 ? -6.574 -3.062 11.117 1 93.69 343 LEU B O 1
ATOM 5703 N N . ALA B 1 344 ? -6.012 -4.633 12.539 1 92.44 344 ALA B N 1
ATOM 5704 C CA . ALA B 1 344 ? -4.645 -4.672 12.023 1 92.44 344 ALA B CA 1
ATOM 5705 C C . ALA B 1 344 ? -4.629 -5.109 10.562 1 92.44 344 ALA B C 1
ATOM 5707 O O . ALA B 1 344 ? -5.445 -5.938 10.141 1 92.44 344 ALA B O 1
ATOM 5708 N N . PRO B 1 345 ? -3.713 -4.594 9.797 1 93.56 345 PRO B N 1
ATOM 5709 C CA . PRO B 1 345 ? -3.635 -4.984 8.391 1 93.56 345 PRO B CA 1
ATOM 5710 C C . PRO B 1 345 ? -3.529 -6.496 8.195 1 93.56 345 PRO B C 1
ATOM 5712 O O . PRO B 1 345 ? -4.18 -7.055 7.312 1 93.56 345 PRO B O 1
ATOM 5715 N N . GLU B 1 346 ? -2.744 -7.16 8.992 1 94.88 346 GLU B N 1
ATOM 5716 C CA . GLU B 1 346 ? -2.572 -8.602 8.891 1 94.88 346 GLU B CA 1
ATOM 5717 C C . GLU B 1 346 ? -3.885 -9.336 9.172 1 94.88 346 GLU B C 1
ATOM 5719 O O . GLU B 1 346 ? -4.137 -10.406 8.602 1 94.88 346 GLU B O 1
ATOM 5724 N N . ARG B 1 347 ? -4.688 -8.758 10.023 1 96.38 347 ARG B N 1
ATOM 5725 C CA . ARG B 1 347 ? -5.965 -9.375 10.352 1 96.38 347 ARG B CA 1
ATOM 5726 C C . ARG B 1 347 ? -6.93 -9.305 9.172 1 96.38 347 ARG B C 1
ATOM 5728 O O . ARG B 1 347 ? -7.742 -10.211 8.969 1 96.38 347 ARG B O 1
ATOM 5735 N N . LEU B 1 348 ? -6.926 -8.227 8.445 1 97.81 348 LEU B N 1
ATOM 5736 C CA . LEU B 1 348 ? -7.746 -8.164 7.242 1 97.81 348 LEU B CA 1
ATOM 5737 C C . LEU B 1 348 ? -7.352 -9.258 6.258 1 97.81 348 LEU B C 1
ATOM 5739 O O . LEU B 1 348 ? -8.211 -9.859 5.609 1 97.81 348 LEU B O 1
ATOM 5743 N N . VAL B 1 349 ? -6.043 -9.523 6.121 1 98.06 349 VAL B N 1
ATOM 5744 C CA . VAL B 1 349 ? -5.559 -10.602 5.273 1 98.06 349 VAL B CA 1
ATOM 5745 C C . VAL B 1 349 ? -6.113 -11.938 5.77 1 98.06 349 VAL B C 1
ATOM 5747 O O . VAL B 1 349 ? -6.566 -12.766 4.973 1 98.06 349 VAL B O 1
ATOM 5750 N N . ASP B 1 350 ? -6.105 -12.086 7.082 1 97.62 350 ASP B N 1
ATOM 5751 C CA . ASP B 1 350 ? -6.648 -13.305 7.672 1 97.62 350 ASP B CA 1
ATOM 5752 C C . ASP B 1 350 ? -8.133 -13.469 7.336 1 97.62 350 ASP B C 1
ATOM 5754 O O . ASP B 1 350 ? -8.594 -14.578 7.062 1 97.62 350 ASP B O 1
ATOM 5758 N N . VAL B 1 351 ? -8.812 -12.367 7.426 1 97.69 351 VAL B N 1
ATOM 5759 C CA . VAL B 1 351 ? -10.242 -12.352 7.121 1 97.69 351 VAL B CA 1
ATOM 5760 C C . VAL B 1 351 ? -10.469 -12.82 5.684 1 97.69 351 VAL B C 1
ATOM 5762 O O . VAL B 1 351 ? -11.289 -13.703 5.434 1 97.69 351 VAL B O 1
ATOM 5765 N N . VAL B 1 352 ? -9.75 -12.289 4.77 1 97.94 352 VAL B N 1
ATOM 5766 C CA . VAL B 1 352 ? -9.891 -12.617 3.354 1 97.94 352 VAL B CA 1
ATOM 5767 C C . VAL B 1 352 ? -9.484 -14.062 3.111 1 97.94 352 VAL B C 1
ATOM 5769 O O . VAL B 1 352 ? -10.18 -14.805 2.41 1 97.94 352 VAL B O 1
ATOM 5772 N N . ARG B 1 353 ? -8.344 -14.438 3.693 1 97.62 353 ARG B N 1
ATOM 5773 C CA . ARG B 1 353 ? -7.875 -15.812 3.574 1 97.62 353 ARG B CA 1
ATOM 5774 C C . ARG B 1 353 ? -8.938 -16.797 4.043 1 97.62 353 ARG B C 1
ATOM 5776 O O . ARG B 1 353 ? -9.234 -17.781 3.35 1 97.62 353 ARG B O 1
ATOM 5783 N N . GLY B 1 354 ? -9.469 -16.531 5.234 1 97.38 354 GLY B N 1
ATOM 5784 C CA . GLY B 1 354 ? -10.516 -17.391 5.766 1 97.38 354 GLY B CA 1
ATOM 5785 C C . GLY B 1 354 ? -11.727 -17.5 4.863 1 97.38 354 GLY B C 1
ATOM 5786 O O . GLY B 1 354 ? -12.273 -18.578 4.668 1 97.38 354 GLY B O 1
ATOM 5787 N N . ALA B 1 355 ? -12.125 -16.391 4.332 1 97.62 355 ALA B N 1
ATOM 5788 C CA . ALA B 1 355 ? -13.289 -16.344 3.441 1 97.62 355 ALA B CA 1
ATOM 5789 C C . ALA B 1 355 ? -13.031 -17.172 2.178 1 97.62 355 ALA B C 1
ATOM 5791 O O . ALA B 1 355 ? -13.914 -17.906 1.721 1 97.62 355 ALA B O 1
ATOM 5792 N N . VAL B 1 356 ? -11.875 -17.031 1.604 1 96.94 356 VAL B N 1
ATOM 5793 C CA . VAL B 1 356 ? -11.5 -17.766 0.397 1 96.94 356 VAL B CA 1
ATOM 5794 C C . VAL B 1 356 ? -11.531 -19.266 0.673 1 96.94 356 VAL B C 1
ATOM 5796 O O . VAL B 1 356 ? -12.078 -20.031 -0.114 1 96.94 356 VAL B O 1
ATOM 5799 N N . ARG B 1 357 ? -10.961 -19.641 1.766 1 94.5 357 ARG B N 1
ATOM 5800 C CA . ARG B 1 357 ? -10.867 -21.062 2.129 1 94.5 357 ARG B CA 1
ATOM 5801 C C . ARG B 1 357 ? -12.258 -21.641 2.367 1 94.5 357 ARG B C 1
ATOM 5803 O O . ARG B 1 357 ? -12.516 -22.797 2.01 1 94.5 357 ARG B O 1
ATOM 5810 N N . HIS B 1 358 ? -13.023 -20.875 2.996 1 94.25 358 HIS B N 1
ATOM 5811 C CA . HIS B 1 358 ? -14.383 -21.328 3.287 1 94.25 358 HIS B CA 1
ATOM 5812 C C . HIS B 1 358 ? -15.125 -21.719 2.012 1 94.25 358 HIS B C 1
ATOM 5814 O O . HIS B 1 358 ? -15.984 -22.594 2.033 1 94.25 358 HIS B O 1
ATOM 5820 N N . GLN B 1 359 ? -14.797 -21.109 0.957 1 93.94 359 GLN B N 1
ATOM 5821 C CA . GLN B 1 359 ? -15.461 -21.359 -0.317 1 93.94 359 GLN B CA 1
ATOM 5822 C C . GLN B 1 359 ? -14.656 -22.344 -1.168 1 93.94 359 GLN B C 1
ATOM 5824 O O . GLN B 1 359 ? -14.984 -22.562 -2.334 1 93.94 359 GLN B O 1
ATOM 5829 N N . ASP B 1 360 ? -13.586 -22.859 -0.622 1 93.31 360 ASP B N 1
ATOM 5830 C CA . ASP B 1 360 ? -12.703 -23.781 -1.319 1 93.31 360 ASP B CA 1
ATOM 5831 C C . ASP B 1 360 ? -12.188 -23.188 -2.623 1 93.31 360 ASP B C 1
ATOM 5833 O O . ASP B 1 360 ? -12.273 -23.812 -3.682 1 93.31 360 ASP B O 1
ATOM 5837 N N . ARG B 1 361 ? -11.82 -21.953 -2.545 1 96.06 361 ARG B N 1
ATOM 5838 C CA . ARG B 1 361 ? -11.25 -21.234 -3.678 1 96.06 361 ARG B CA 1
ATOM 5839 C C . ARG B 1 361 ? -9.836 -20.766 -3.371 1 96.06 361 ARG B C 1
ATOM 5841 O O . ARG B 1 361 ? -9.305 -21.016 -2.287 1 96.06 361 ARG B O 1
ATOM 5848 N N . GLN B 1 362 ? -9.195 -20.219 -4.352 1 96.88 362 GLN B N 1
ATOM 5849 C CA . GLN B 1 362 ? -7.859 -19.641 -4.207 1 96.88 362 GLN B CA 1
ATOM 5850 C C . GLN B 1 362 ? -7.922 -18.109 -4.164 1 96.88 362 GLN B C 1
ATOM 5852 O O . GLN B 1 362 ? -8.781 -17.5 -4.797 1 96.88 362 GLN B O 1
ATOM 5857 N N . GLY B 1 363 ? -7.074 -17.562 -3.332 1 97.81 363 GLY B N 1
ATOM 5858 C CA . GLY B 1 363 ? -6.949 -16.125 -3.268 1 97.81 363 GLY B CA 1
ATOM 5859 C C . GLY B 1 363 ? -5.574 -15.617 -3.664 1 97.81 363 GLY B C 1
ATOM 5860 O O . GLY B 1 363 ? -4.562 -16.25 -3.342 1 97.81 363 GLY B O 1
ATOM 5861 N N . GLN B 1 364 ? -5.484 -14.562 -4.434 1 98.62 364 GLN B N 1
ATOM 5862 C CA . GLN B 1 364 ? -4.266 -13.828 -4.746 1 98.62 364 GLN B CA 1
ATOM 5863 C C . GLN B 1 364 ? -4.414 -12.352 -4.406 1 98.62 364 GLN B C 1
ATOM 5865 O O . GLN B 1 364 ? -5.258 -11.656 -4.98 1 98.62 364 GLN B O 1
ATOM 5870 N N . ILE B 1 365 ? -3.643 -11.875 -3.457 1 98.81 365 ILE B N 1
ATOM 5871 C CA . ILE B 1 365 ? -3.646 -10.445 -3.174 1 98.81 365 ILE B CA 1
ATOM 5872 C C . ILE B 1 365 ? -2.828 -9.711 -4.23 1 98.81 365 ILE B C 1
ATOM 5874 O O . ILE B 1 365 ? -1.61 -9.883 -4.316 1 98.81 365 ILE B O 1
ATOM 5878 N N . LEU B 1 366 ? -3.51 -8.883 -5.031 1 98.75 366 LEU B N 1
ATOM 5879 C CA . LEU B 1 366 ? -2.906 -8.188 -6.16 1 98.75 366 LEU B CA 1
ATOM 5880 C C . LEU B 1 366 ? -2.561 -6.746 -5.785 1 98.75 366 LEU B C 1
ATOM 5882 O O . LEU B 1 366 ? -1.763 -6.102 -6.469 1 98.75 366 LEU B O 1
ATOM 5886 N N . PHE B 1 367 ? -3.223 -6.309 -4.75 1 98.62 367 PHE B N 1
ATOM 5887 C CA . PHE B 1 367 ? -3.174 -4.895 -4.398 1 98.62 367 PHE B CA 1
ATOM 5888 C C . PHE B 1 367 ? -3.312 -4.707 -2.893 1 98.62 367 PHE B C 1
ATOM 5890 O O . PHE B 1 367 ? -4.156 -5.344 -2.258 1 98.62 367 PHE B O 1
ATOM 5897 N N . GLN B 1 368 ? -2.443 -3.914 -2.281 1 98.25 368 GLN B N 1
ATOM 5898 C CA . GLN B 1 368 ? -2.537 -3.42 -0.912 1 98.25 368 GLN B CA 1
ATOM 5899 C C . GLN B 1 368 ? -2.576 -1.896 -0.878 1 98.25 368 GLN B C 1
ATOM 5901 O O . GLN B 1 368 ? -1.569 -1.237 -1.147 1 98.25 368 GLN B O 1
ATOM 5906 N N . GLY B 1 369 ? -3.744 -1.411 -0.521 1 98 369 GLY B N 1
ATOM 5907 C CA . GLY B 1 369 ? -3.965 0.026 -0.579 1 98 369 GLY B CA 1
ATOM 5908 C C . GLY B 1 369 ? -4.043 0.672 0.792 1 98 369 GLY B C 1
ATOM 5909 O O . GLY B 1 369 ? -4.281 -0.007 1.792 1 98 369 GLY B O 1
ATOM 5910 N N . HIS B 1 370 ? -3.832 1.961 0.791 1 97.81 370 HIS B N 1
ATOM 5911 C CA . HIS B 1 370 ? -3.875 2.824 1.966 1 97.81 370 HIS B CA 1
ATOM 5912 C C . HIS B 1 370 ? -4.598 4.133 1.661 1 97.81 370 HIS B C 1
ATOM 5914 O O . HIS B 1 370 ? -5.262 4.254 0.63 1 97.81 370 HIS B O 1
ATOM 5920 N N . GLN B 1 371 ? -4.598 5.008 2.707 1 98.5 371 GLN B N 1
ATOM 5921 C CA . GLN B 1 371 ? -5.145 6.34 2.48 1 98.5 371 GLN B CA 1
ATOM 5922 C C . GLN B 1 371 ? -4.293 7.125 1.486 1 98.5 371 GLN B C 1
ATOM 5924 O O . GLN B 1 371 ? -3.074 6.938 1.423 1 98.5 371 GLN B O 1
ATOM 5929 N N . GLY B 1 372 ? -4.906 7.969 0.667 1 97.94 372 GLY B N 1
ATOM 5930 C CA . GLY B 1 372 ? -4.234 8.695 -0.396 1 97.94 372 GLY B CA 1
ATOM 5931 C C . GLY B 1 372 ? -3.238 9.719 0.118 1 97.94 372 GLY B C 1
ATOM 5932 O O . GLY B 1 372 ? -3.152 9.961 1.324 1 97.94 372 GLY B O 1
ATOM 5933 N N . PRO B 1 373 ? -2.533 10.336 -0.826 1 98.44 373 PRO B N 1
ATOM 5934 C CA . PRO B 1 373 ? -1.438 11.219 -0.433 1 98.44 373 PRO B CA 1
ATOM 5935 C C . PRO B 1 373 ? -1.93 12.516 0.218 1 98.44 373 PRO B C 1
ATOM 5937 O O . PRO B 1 373 ? -1.141 13.242 0.818 1 98.44 373 PRO B O 1
ATOM 5940 N N . ASP B 1 374 ? -3.211 12.844 0.025 1 98.75 374 ASP B N 1
ATOM 5941 C CA . ASP B 1 374 ? -3.756 14.023 0.698 1 98.75 374 ASP B CA 1
ATOM 5942 C C . ASP B 1 374 ? -4.152 13.695 2.137 1 98.75 374 ASP B C 1
ATOM 5944 O O . ASP B 1 374 ? -4.68 14.555 2.85 1 98.75 374 ASP B O 1
ATOM 5948 N N . HIS B 1 375 ? -3.947 12.492 2.559 1 98.75 375 HIS B N 1
ATOM 5949 C CA . HIS B 1 375 ? -4.02 12.047 3.945 1 98.75 375 HIS B CA 1
ATOM 5950 C C . HIS B 1 375 ? -2.662 11.578 4.445 1 98.75 375 HIS B C 1
ATOM 5952 O O . HIS B 1 375 ? -2.51 10.414 4.836 1 98.75 375 HIS B O 1
ATOM 5958 N N . PRO B 1 376 ? -1.69 12.477 4.461 1 98.75 376 PRO B N 1
ATOM 5959 C CA . PRO B 1 376 ? -0.344 12.047 4.848 1 98.75 376 PRO B CA 1
ATOM 5960 C C . PRO B 1 376 ? -0.301 11.414 6.234 1 98.75 376 PRO B C 1
ATOM 5962 O O . PRO B 1 376 ? -0.988 11.875 7.148 1 98.75 376 PRO B O 1
ATOM 5965 N N . VAL B 1 377 ? 0.481 10.383 6.371 1 98.5 377 VAL B N 1
ATOM 5966 C CA . VAL B 1 377 ? 0.691 9.695 7.645 1 98.5 377 VAL B CA 1
ATOM 5967 C C . VAL B 1 377 ? 1.854 10.344 8.391 1 98.5 377 VAL B C 1
ATOM 5969 O O . VAL B 1 377 ? 2.916 10.586 7.812 1 98.5 377 VAL B O 1
ATOM 5972 N N . HIS B 1 378 ? 1.585 10.727 9.602 1 98.38 378 HIS B N 1
ATOM 5973 C CA . HIS B 1 378 ? 2.658 11.219 10.461 1 98.38 378 HIS B CA 1
ATOM 5974 C C . HIS B 1 378 ? 3.531 10.07 10.961 1 98.38 378 HIS B C 1
ATOM 5976 O O . HIS B 1 378 ? 3.049 9.18 11.664 1 98.38 378 HIS B O 1
ATOM 5982 N N . PRO B 1 379 ? 4.816 10.062 10.641 1 97.62 379 PRO B N 1
ATOM 5983 C CA . PRO B 1 379 ? 5.648 8.891 10.922 1 97.62 379 PRO B CA 1
ATOM 5984 C C . PRO B 1 379 ? 5.727 8.562 12.414 1 97.62 379 PRO B C 1
ATOM 5986 O O . PRO B 1 379 ? 5.965 7.414 12.789 1 97.62 379 PRO B O 1
ATOM 5989 N N . ALA B 1 380 ? 5.488 9.492 13.289 1 97.69 380 ALA B N 1
ATOM 5990 C CA . ALA B 1 380 ? 5.602 9.258 14.727 1 97.69 380 ALA B CA 1
ATOM 5991 C C . ALA B 1 380 ? 4.25 8.906 15.336 1 97.69 380 ALA B C 1
ATOM 5993 O O . ALA B 1 380 ? 4.152 8.625 16.531 1 97.69 380 ALA B O 1
ATOM 5994 N N . ILE B 1 381 ? 3.215 8.969 14.531 1 97.31 381 ILE B N 1
ATOM 5995 C CA . ILE B 1 381 ? 1.867 8.719 15.031 1 97.31 381 ILE B CA 1
ATOM 5996 C C . ILE B 1 381 ? 1.194 7.637 14.188 1 97.31 381 ILE B C 1
ATOM 5998 O O . ILE B 1 381 ? 0.402 7.945 13.297 1 97.31 381 ILE B O 1
ATOM 6002 N N . PRO B 1 382 ? 1.467 6.406 14.516 1 93.56 382 PRO B N 1
ATOM 6003 C CA . PRO B 1 382 ? 0.97 5.289 13.711 1 93.56 382 PRO B CA 1
ATOM 6004 C C . PRO B 1 382 ? -0.547 5.312 13.539 1 93.56 382 PRO B C 1
ATOM 6006 O O . PRO B 1 382 ? -1.066 4.836 12.523 1 93.56 382 PRO B O 1
ATOM 6009 N N . GLU B 1 383 ? -1.239 5.945 14.477 1 93.06 383 GLU B N 1
ATOM 6010 C CA . GLU B 1 383 ? -2.697 6.012 14.43 1 93.06 383 GLU B CA 1
ATOM 6011 C C . GLU B 1 383 ? -3.174 6.82 13.227 1 93.06 383 GLU B C 1
ATOM 6013 O O . GLU B 1 383 ? -4.348 6.75 12.852 1 93.06 383 GLU B O 1
ATOM 6018 N N . THR B 1 384 ? -2.291 7.621 12.648 1 96.25 384 THR B N 1
ATOM 6019 C CA . THR B 1 384 ? -2.682 8.414 11.484 1 96.25 384 THR B CA 1
ATOM 6020 C C . THR B 1 384 ? -2.738 7.539 10.234 1 96.25 384 THR B C 1
ATOM 6022 O O . THR B 1 384 ? -3.258 7.965 9.195 1 96.25 384 THR B O 1
ATOM 6025 N N . ALA B 1 385 ? -2.203 6.316 10.273 1 96.25 385 ALA B N 1
ATOM 6026 C CA . ALA B 1 385 ? -2.385 5.297 9.242 1 96.25 385 ALA B CA 1
ATOM 6027 C C . ALA B 1 385 ? -3.582 4.406 9.555 1 96.25 385 ALA B C 1
ATOM 6029 O O . ALA B 1 385 ? -3.469 3.447 10.328 1 96.25 385 ALA B O 1
ATOM 6030 N N . TYR B 1 386 ? -4.68 4.633 8.891 1 95.12 386 TYR B N 1
ATOM 6031 C CA . TYR B 1 386 ? -5.898 4.008 9.391 1 95.12 386 TYR B CA 1
ATOM 6032 C C . TYR B 1 386 ? -6.555 3.154 8.312 1 95.12 386 TYR B C 1
ATOM 6034 O O . TYR B 1 386 ? -7.328 2.244 8.617 1 95.12 386 TYR B O 1
ATOM 6042 N N . LEU B 1 387 ? -6.355 3.484 7.07 1 97.62 387 LEU B N 1
ATOM 6043 C CA . LEU B 1 387 ? -7.109 2.865 5.984 1 97.62 387 LEU B CA 1
ATOM 6044 C C . LEU B 1 387 ? -6.344 1.686 5.395 1 97.62 387 LEU B C 1
ATOM 6046 O O . LEU B 1 387 ? -5.148 1.798 5.105 1 97.62 387 LEU B O 1
ATOM 6050 N N . LYS B 1 388 ? -6.949 0.572 5.301 1 97 388 LYS B N 1
ATOM 6051 C CA . LYS B 1 388 ? -6.434 -0.604 4.605 1 97 388 LYS B CA 1
ATOM 6052 C C . LYS B 1 388 ? -7.391 -1.06 3.508 1 97 388 LYS B C 1
ATOM 6054 O O . LYS B 1 388 ? -8.609 -1.023 3.688 1 97 388 LYS B O 1
ATOM 6059 N N . ALA B 1 389 ? -6.863 -1.461 2.43 1 98.5 389 ALA B N 1
ATOM 6060 C CA . ALA B 1 389 ? -7.633 -2.047 1.336 1 98.5 389 ALA B CA 1
ATOM 6061 C C . ALA B 1 389 ? -6.867 -3.193 0.681 1 98.5 389 ALA B C 1
ATOM 6063 O O . ALA B 1 389 ? -5.652 -3.113 0.498 1 98.5 389 ALA B O 1
ATOM 6064 N N . LEU B 1 390 ? -7.539 -4.277 0.403 1 98.75 390 LEU B N 1
ATOM 6065 C CA . LEU B 1 390 ? -6.969 -5.414 -0.312 1 98.75 390 LEU B CA 1
ATOM 6066 C C . LEU B 1 390 ? -7.715 -5.664 -1.619 1 98.75 390 LEU B C 1
ATOM 6068 O O . LEU B 1 390 ? -8.945 -5.777 -1.627 1 98.75 390 LEU B O 1
ATOM 6072 N N . GLY B 1 391 ? -7.043 -5.602 -2.738 1 98.81 391 GLY B N 1
ATOM 6073 C CA . GLY B 1 391 ? -7.543 -6.156 -3.986 1 98.81 391 GLY B CA 1
ATOM 6074 C C . GLY B 1 391 ? -7.188 -7.617 -4.18 1 98.81 391 GLY B C 1
ATOM 6075 O O . GLY B 1 391 ? -6.008 -7.969 -4.246 1 98.81 391 GLY B O 1
ATOM 6076 N N . VAL B 1 392 ? -8.18 -8.477 -4.285 1 98.81 392 VAL B N 1
ATOM 6077 C CA . VAL B 1 392 ? -7.941 -9.914 -4.242 1 98.81 392 VAL B CA 1
ATOM 6078 C C . VAL B 1 392 ? -8.617 -10.586 -5.434 1 98.81 392 VAL B C 1
ATOM 6080 O O . VAL B 1 392 ? -9.82 -10.398 -5.664 1 98.81 392 VAL B O 1
ATOM 6083 N N . ARG B 1 393 ? -7.855 -11.297 -6.188 1 98.81 393 ARG B N 1
ATOM 6084 C CA . ARG B 1 393 ? -8.453 -12.234 -7.133 1 98.81 393 ARG B CA 1
ATOM 6085 C C . ARG B 1 393 ? -8.922 -13.5 -6.426 1 98.81 393 ARG B C 1
ATOM 6087 O O . ARG B 1 393 ? -8.18 -14.078 -5.633 1 98.81 393 ARG B O 1
ATOM 6094 N N . VAL B 1 394 ? -10.109 -13.898 -6.598 1 98.38 394 VAL B N 1
ATOM 6095 C CA . VAL B 1 394 ? -10.695 -15.125 -6.055 1 98.38 394 VAL B CA 1
ATOM 6096 C C . VAL B 1 394 ? -11.102 -16.047 -7.195 1 98.38 394 VAL B C 1
ATOM 6098 O O . VAL B 1 394 ? -11.969 -15.719 -8 1 98.38 394 VAL B O 1
ATOM 6101 N N . PHE B 1 395 ? -10.445 -17.219 -7.215 1 97.38 395 PHE B N 1
ATOM 6102 C CA . PHE B 1 395 ? -10.68 -18.062 -8.391 1 97.38 395 PHE B CA 1
ATOM 6103 C C . PHE B 1 395 ? -10.641 -19.531 -8.008 1 97.38 395 PHE B C 1
ATOM 6105 O O . PHE B 1 395 ? -10.336 -19.891 -6.867 1 97.38 395 PHE B O 1
ATOM 6112 N N . ARG B 1 396 ? -11.102 -20.344 -8.891 1 93.56 396 ARG B N 1
ATOM 6113 C CA . ARG B 1 396 ? -11.055 -21.797 -8.727 1 93.56 396 ARG B CA 1
ATOM 6114 C C . ARG B 1 396 ? -9.93 -22.406 -9.555 1 93.56 396 ARG B C 1
ATOM 6116 O O . ARG B 1 396 ? -9.727 -22.031 -10.711 1 93.56 396 ARG B O 1
ATOM 6123 N N . ASP B 1 397 ? -9.219 -23.188 -8.82 1 90.31 397 ASP B N 1
ATOM 6124 C CA . ASP B 1 397 ? -8.117 -23.891 -9.477 1 90.31 397 ASP B CA 1
ATOM 6125 C C . ASP B 1 397 ? -8.609 -25.172 -10.164 1 90.31 397 ASP B C 1
ATOM 6127 O O . ASP B 1 397 ? -9.516 -25.828 -9.664 1 90.31 397 ASP B O 1
#

Foldseek 3Di:
DPAAEWEFDAPQCVLVVVPAFFHFLVGTPCVVPPLVPDDAQGKHFYAYNVGHTQAIWGAQNQARRGITGLTRDNVDDDFLVSLLVLLLVLVVVVVVVDVAFFFWSDQAVLSSHHQWTWTTQHLEIEIERLGSNSVVHVVSNVVSCCVNRVGQWYWYQHPDPSNVSRVHDGDIDTPHHDDDPFRWHDAPRAIFTFDCRPAPDRRDAQQCRVVLNVVLVPQAQWEEEEEQQQLNSNFLSNQVSHHQAYEYEDQDPVSVVNVCVSCVVSPNNVRYHYHHDDLVVVLVVCVVVVAATQEYEADDAAQDPDLVSVVVRLVVLLVNLLSRVSRYPQWHKYKHKHQHQNQDQVSNVVSNVNSLVVVPWDKDFPDWDWTDPSQGDDPSDCSSTGMIITIMITHHD/DPAQEWEFDAPQCVLVVVPFFFHFLVGTPCVVPNQVPDDAQGKHFYAYNVGHTQAIWGAQSQARRGITGLTRDNVDDDFLVSLLVLLLVLVVVVVVVDVAFFFWSDQAVLSSHHQWTWTTQHLEIEIERLGSNSVVHVVSNVVSCCVNRVGQWYWYQHPDPSNVSRVHDGDIDTPHHDDDPFRWHDAPRAIFTFDCRPAPDRRDAQQCRVVLNVVLVPQAQWEEEEEQQQLNSNFLSNQVSHHQAYEYEHQDPVSVVRVCVSCVVSPNNVRYHYHHDDLVVVLVVCVVVVAATQEYEADDAAQDPDLVSVVVRLVVLLVSLLSRVSRYPQWHKYKHKHQAQNQDQVSNVVSNVNSLVVVPWDKDFPDWDWTDPSQGDDPSDCSSTGMIITIMITHHD

InterPro domains:
  IPR015947 PUA-like superfamily [SSF88697] (4-75)
  IPR019614 S-adenosylmethionine-dependent methyltransferase [PF10672] (168-350)
  IPR029063 S-adenosyl-L-methionine-dependent methyltransferase superfamily [G3DSA:3.40.50.150] (183-396)
  IPR029063 S-adenosyl-L-methionine-dependent methyltransferase superfamily [SSF53335] (85-390)
  IPR036974 PUA domain superfamily [G3DSA:2.30.130.10] (5-75)
  IPR041532 RlmI-like, PUA domain [PF17785] (6-72)
  IPR041532 RlmI-like, PUA domain [cd21153] (6-76)

Radius of gyration: 27.93 Å; Cα contacts (8 Å, |Δi|>4): 1904; chains: 2; bounding box: 64×84×71 Å

Sequence (794 aa):
MTQHTLRLKKNADRRLKAGHLWLYSNEIDIQATPLKDIVPGTQVVVEAANGKGMGVAYVNPHSLICARMVSRDPKQGLDRSLLVHRLNQALALRQRLFDKPFYRLVHGEGDLLPGLIIDRFGDVVVVQLNTAGMQAVADELLDALDKVLSPAAVVFRNDTSGRRQEGLEASVEVVKGELPDQVLLEENGVRFVVPVLDGQKTGWFYDHRVNRTWLNGLVGGKRVLDLFSYVGGWGVQAAANGASEVLCVDASGAALERVAENATLNGLHEQVAVGEGDAFEVLAALKAEGEEFDVVILDPPAFIRKRKDIPNGERAYGKLNREAMRLLGRDGLLLSASCSMHLAPERLVDVVRGAVRHQDRQGQILFQGHQGPDHPVHPAIPETAYLKALGVRVFRDMTQHTLRLKKNADRRLKAGHLWLYSNEIDIQATPLKDIVPGTQVVVEAANGKGMGVAYVNPHSLICARMVSRDPKQGLDRSLLVHRLNQALALRQRLFDKPFYRLVHGEGDLLPGLIIDRFGDVVVVQLNTAGMQAVADELLDALDKVLSPAAVVFRNDTSGRRQEGLEASVEVVKGELPDQVLLEENGVRFVVPVLDGQKTGWFYDHRVNRTWLNGLVGGKRVLDLFSYVGGWGVQAAANGASEVLCVDASGAALERVAENATLNGLHEQVAVGEGDAFEVLAALKAEGEEFDVVILDPPAFIRKRKDIPNGERAYGKLNREAMRLLGRDGLLLSASCSMHLAPERLVDVVRGAVRHQDRQGQILFQGHQGPDHPVHPAIPETAYLKALGVRVFRD

pLDDT: mean 96.58, std 5.08, range [36.0, 98.94]

Organism: NCBI:txid3151122